Protein 5GWG (pdb70)

Organism: Rattus norvegicus (NCBI:txid10116)

Nearest PDB structures (foldseek):
  5gwg-assembly1_B  TM=7.464E-01  e=8.601E-04  Rattus norvegicus
  5gwg-assembly1_A  TM=7.824E-01  e=6.374E-03  Rattus norvegicus
  5gwg-assembly1_B  TM=6.654E-01  e=2.116E-03  Rattus norvegicus
  5gwg-assembly1_A  TM=7.368E-01  e=6.150E-03  Rattus norvegicus
  5gwg-assembly1_B  TM=7.671E-01  e=1.340E-03  Rattus norvegicus

Structure (mmCIF, N/CA/C/O backbone):
data_5GWG
#
_entry.id   5GWG
#
loop_
_atom_site.group_PDB
_atom_site.id
_atom_site.type_symbol
_atom_site.label_atom_id
_atom_site.label_alt_id
_atom_site.label_comp_id
_atom_site.label_asym_id
_atom_site.label_entity_id
_atom_site.label_seq_id
_atom_site.pdbx_PDB_ins_code
_atom_site.Cartn_x
_atom_site.Cartn_y
_atom_site.Cartn_z
_atom_site.occupancy
_atom_site.B_iso_or_equiv
_atom_site.auth_seq_id
_atom_site.auth_comp_id
_atom_site.auth_asym_id
_atom_site.auth_atom_id
_atom_site.pdbx_PDB_model_num
ATOM 1 N N . LEU A 1 1 ? -11.841 6.887 0.299 1.00 0.00 1 LEU A N 1
ATOM 2 C CA . LEU A 1 1 ? -11.726 6.713 1.743 1.00 0.00 1 LEU A CA 1
ATOM 3 C C . LEU A 1 1 ? -10.819 5.532 2.064 1.00 0.00 1 LEU A C 1
ATOM 4 O O . LEU A 1 1 ? -10.395 5.351 3.206 1.00 0.00 1 LEU A O 1
ATOM 20 N N . ARG A 1 2 ? -10.529 4.730 1.048 1.00 0.00 2 ARG A N 1
ATOM 21 C CA . ARG A 1 2 ? -9.674 3.564 1.224 1.00 0.00 2 ARG A CA 1
ATOM 22 C C . ARG A 1 2 ? -8.918 3.262 -0.063 1.00 0.00 2 ARG A C 1
ATOM 23 O O . ARG A 1 2 ? -9.323 3.693 -1.143 1.00 0.00 2 ARG A O 1
ATOM 44 N N . VAL A 1 3 ? -7.823 2.516 0.058 1.00 0.00 3 VAL A N 1
ATOM 45 C CA . VAL A 1 3 ? -7.024 2.160 -1.107 1.00 0.00 3 VAL A CA 1
ATOM 46 C C . VAL A 1 3 ? -6.787 0.648 -1.129 1.00 0.00 3 VAL A C 1
ATOM 47 O O . VAL A 1 3 ? -6.348 0.065 -0.139 1.00 0.00 3 VAL A O 1
ATOM 60 N N . ARG A 1 4 ? -7.073 0.024 -2.265 1.00 0.00 4 ARG A N 1
ATOM 61 C CA . ARG A 1 4 ? -6.875 -1.415 -2.415 1.00 0.00 4 ARG A CA 1
ATOM 62 C C . ARG A 1 4 ? -7.060 -1.821 -3.869 1.00 0.00 4 ARG A C 1
ATOM 63 O O . ARG A 1 4 ? -7.895 -1.256 -4.568 1.00 0.00 4 ARG A O 1
ATOM 84 N N . ARG A 1 5 ? -6.279 -2.802 -4.316 1.00 0.00 5 ARG A N 1
ATOM 85 C CA . ARG A 1 5 ? -6.364 -3.286 -5.699 1.00 0.00 5 ARG A CA 1
ATOM 86 C C . ARG A 1 5 ? -5.191 -4.221 -6.018 1.00 0.00 5 ARG A C 1
ATOM 87 O O . ARG A 1 5 ? -4.495 -4.685 -5.117 1.00 0.00 5 ARG A O 1
ATOM 108 N N . THR A 1 6 ? -4.983 -4.494 -7.307 1.00 0.00 6 THR A N 1
ATOM 109 C CA . THR A 1 6 ? -3.904 -5.369 -7.737 1.00 0.00 6 THR A CA 1
ATOM 110 C C . THR A 1 6 ? -3.282 -4.864 -9.034 1.00 0.00 6 THR A C 1
ATOM 111 O O . THR A 1 6 ? -3.519 -5.423 -10.105 1.00 0.00 6 THR A O 1
ATOM 122 N N . LEU A 1 7 ? -2.502 -3.797 -8.934 1.00 0.00 7 LEU A N 1
ATOM 123 C CA . LEU A 1 7 ? -1.865 -3.215 -10.116 1.00 0.00 7 LEU A CA 1
ATOM 124 C C . LEU A 1 7 ? -0.542 -2.529 -9.782 1.00 0.00 7 LEU A C 1
ATOM 125 O O . LEU A 1 7 ? 0.509 -3.172 -9.692 1.00 0.00 7 LEU A O 1
ATOM 141 N N . GLN A 1 8 ? -0.615 -1.220 -9.597 1.00 0.00 8 GLN A N 1
ATOM 142 C CA . GLN A 1 8 ? 0.542 -0.420 -9.273 1.00 0.00 8 GLN A CA 1
ATOM 143 C C . GLN A 1 8 ? 0.361 0.117 -7.884 1.00 0.00 8 GLN A C 1
ATOM 144 O O . GLN A 1 8 ? -0.640 0.756 -7.585 1.00 0.00 8 GLN A O 1
ATOM 158 N N . CYS A 1 9 ? 1.316 -0.183 -7.041 1.00 0.00 9 CYS A N 1
ATOM 159 C CA . CYS A 1 9 ? 1.264 0.222 -5.652 1.00 0.00 9 CYS A CA 1
ATOM 160 C C . CYS A 1 9 ? 2.392 1.177 -5.296 1.00 0.00 9 CYS A C 1
ATOM 161 O O . CYS A 1 9 ? 3.568 0.829 -5.357 1.00 0.00 9 CYS A O 1
ATOM 168 N N . SER A 1 10 ? 2.004 2.384 -4.909 1.00 0.00 10 SER A N 1
ATOM 169 C CA . SER A 1 10 ? 2.960 3.408 -4.523 1.00 0.00 10 SER A CA 1
ATOM 170 C C . SER A 1 10 ? 2.633 3.900 -3.119 1.00 0.00 10 SER A C 1
ATOM 171 O O . SER A 1 10 ? 1.461 3.959 -2.734 1.00 0.00 10 SER A O 1
ATOM 179 N N . CYS A 1 11 ? 3.663 4.237 -2.350 1.00 0.00 11 CYS A N 1
ATOM 180 C CA . CYS A 1 11 ? 3.449 4.705 -0.989 1.00 0.00 11 CYS A CA 1
ATOM 181 C C . CYS A 1 11 ? 4.205 6.008 -0.740 1.00 0.00 11 CYS A C 1
ATOM 182 O O . CYS A 1 11 ? 5.221 6.274 -1.383 1.00 0.00 11 CYS A O 1
ATOM 189 N N . ARG A 1 12 ? 3.704 6.823 0.190 1.00 0.00 12 ARG A N 1
ATOM 190 C CA . ARG A 1 12 ? 4.360 8.098 0.495 1.00 0.00 12 ARG A CA 1
ATOM 191 C C . ARG A 1 12 ? 4.383 8.366 1.988 1.00 0.00 12 ARG A C 1
ATOM 192 O O . ARG A 1 12 ? 3.416 8.099 2.680 1.00 0.00 12 ARG A O 1
ATOM 213 N N . ARG A 1 13 ? 5.491 8.927 2.463 1.00 0.00 13 ARG A N 1
ATOM 214 C CA . ARG A 1 13 ? 5.632 9.244 3.884 1.00 0.00 13 ARG A CA 1
ATOM 215 C C . ARG A 1 13 ? 4.482 10.090 4.372 1.00 0.00 13 ARG A C 1
ATOM 216 O O . ARG A 1 13 ? 4.016 10.997 3.685 1.00 0.00 13 ARG A O 1
ATOM 237 N N . VAL A 1 14 ? 4.048 9.762 5.570 1.00 0.00 14 VAL A N 1
ATOM 238 C CA . VAL A 1 14 ? 2.931 10.449 6.217 1.00 0.00 14 VAL A CA 1
ATOM 239 C C . VAL A 1 14 ? 2.645 9.847 7.602 1.00 0.00 14 VAL A C 1
ATOM 240 O O . VAL A 1 14 ? 1.627 9.187 7.791 1.00 0.00 14 VAL A O 1
ATOM 253 N N . CYS A 1 15 ? 3.552 10.057 8.548 1.00 0.00 15 CYS A N 1
ATOM 254 C CA . CYS A 1 15 ? 3.399 9.507 9.910 1.00 0.00 15 CYS A CA 1
ATOM 255 C C . CYS A 1 15 ? 3.496 7.999 9.890 1.00 0.00 15 CYS A C 1
ATOM 256 O O . CYS A 1 15 ? 3.596 7.370 10.935 1.00 0.00 15 CYS A O 1
ATOM 263 N N . ARG A 1 16 ? 3.457 7.424 8.697 1.00 0.00 16 ARG A N 1
ATOM 264 C CA . ARG A 1 16 ? 3.524 5.969 8.553 1.00 0.00 16 ARG A CA 1
ATOM 265 C C . ARG A 1 16 ? 3.336 5.551 7.108 1.00 0.00 16 ARG A C 1
ATOM 266 O O . ARG A 1 16 ? 2.782 4.492 6.806 1.00 0.00 16 ARG A O 1
ATOM 287 N N . ASN A 1 17 ? 3.781 6.378 6.221 1.00 0.00 17 ASN A N 1
ATOM 288 C CA . ASN A 1 17 ? 3.619 6.082 4.824 1.00 0.00 17 ASN A CA 1
ATOM 289 C C . ASN A 1 17 ? 2.139 6.074 4.453 1.00 0.00 17 ASN A C 1
ATOM 290 O O . ASN A 1 17 ? 1.276 5.819 5.290 1.00 0.00 17 ASN A O 1
ATOM 301 N N . THR A 1 18 ? 1.870 6.349 3.193 1.00 0.00 18 THR A N 1
ATOM 302 C CA . THR A 1 18 ? 0.505 6.375 2.673 1.00 0.00 18 THR A CA 1
ATOM 303 C C . THR A 1 18 ? 0.364 5.264 1.676 1.00 0.00 18 THR A C 1
ATOM 304 O O . THR A 1 18 ? 1.367 4.810 1.133 1.00 0.00 18 THR A O 1
ATOM 315 N N . CYS A 1 19 ? -0.873 4.831 1.453 1.00 0.00 19 CYS A N 1
ATOM 316 C CA . CYS A 1 19 ? -1.139 3.732 0.541 1.00 0.00 19 CYS A CA 1
ATOM 317 C C . CYS A 1 19 ? -1.956 4.188 -0.655 1.00 0.00 19 CYS A C 1
ATOM 318 O O . CYS A 1 19 ? -3.108 4.598 -0.515 1.00 0.00 19 CYS A O 1
ATOM 325 N N . SER A 1 20 ? -1.350 4.099 -1.834 1.00 0.00 20 SER A N 1
ATOM 326 C CA . SER A 1 20 ? -2.029 4.487 -3.057 1.00 0.00 20 SER A CA 1
ATOM 327 C C . SER A 1 20 ? -1.840 3.415 -4.131 1.00 0.00 20 SER A C 1
ATOM 328 O O . SER A 1 20 ? -0.712 3.134 -4.536 1.00 0.00 20 SER A O 1
ATOM 336 N N . CYS A 1 21 ? -2.946 2.842 -4.610 1.00 0.00 21 CYS A N 1
ATOM 337 C CA . CYS A 1 21 ? -2.874 1.830 -5.663 1.00 0.00 21 CYS A CA 1
ATOM 338 C C . CYS A 1 21 ? -3.622 2.361 -6.879 1.00 0.00 21 CYS A C 1
ATOM 339 O O . CYS A 1 21 ? -4.812 2.660 -6.793 1.00 0.00 21 CYS A O 1
ATOM 346 N N . ILE A 1 22 ? -2.916 2.501 -8.001 1.00 0.00 22 ILE A N 1
ATOM 347 C CA . ILE A 1 22 ? -3.536 3.042 -9.215 1.00 0.00 22 ILE A CA 1
ATOM 348 C C . ILE A 1 22 ? -2.758 2.634 -10.461 1.00 0.00 22 ILE A C 1
ATOM 349 O O . ILE A 1 22 ? -1.566 2.351 -10.396 1.00 0.00 22 ILE A O 1
ATOM 365 N N . ARG A 1 23 ? -3.440 2.609 -11.593 1.00 0.00 23 ARG A N 1
ATOM 366 C CA . ARG A 1 23 ? -2.797 2.242 -12.848 1.00 0.00 23 ARG A CA 1
ATOM 367 C C . ARG A 1 23 ? -1.785 3.296 -13.270 1.00 0.00 23 ARG A C 1
ATOM 368 O O . ARG A 1 23 ? -0.726 2.982 -13.813 1.00 0.00 23 ARG A O 1
ATOM 389 N N . LEU A 1 24 ? -2.134 4.545 -13.019 1.00 0.00 24 LEU A N 1
ATOM 390 C CA . LEU A 1 24 ? -1.269 5.670 -13.377 1.00 0.00 24 LEU A CA 1
ATOM 391 C C . LEU A 1 24 ? -0.718 6.355 -12.129 1.00 0.00 24 LEU A C 1
ATOM 392 O O . LEU A 1 24 ? -1.443 6.580 -11.161 1.00 0.00 24 LEU A O 1
ATOM 408 N N . SER A 1 25 ? 0.571 6.689 -12.163 1.00 0.00 25 SER A N 1
ATOM 409 C CA . SER A 1 25 ? 1.214 7.346 -11.029 1.00 0.00 25 SER A CA 1
ATOM 410 C C . SER A 1 25 ? 0.746 8.794 -10.899 1.00 0.00 25 SER A C 1
ATOM 411 O O . SER A 1 25 ? 1.542 9.692 -10.625 1.00 0.00 25 SER A O 1
ATOM 419 N N . ARG A 1 26 ? -0.551 9.009 -11.090 1.00 0.00 26 ARG A N 1
ATOM 420 C CA . ARG A 1 26 ? -1.120 10.348 -10.983 1.00 0.00 26 ARG A CA 1
ATOM 421 C C . ARG A 1 26 ? -1.250 10.757 -9.519 1.00 0.00 26 ARG A C 1
ATOM 422 O O . ARG A 1 26 ? -1.198 9.912 -8.624 1.00 0.00 26 ARG A O 1
ATOM 443 N N . SER A 1 27 ? -1.418 12.054 -9.277 1.00 0.00 27 SER A N 1
ATOM 444 C CA . SER A 1 27 ? -1.552 12.550 -7.912 1.00 0.00 27 SER A CA 1
ATOM 445 C C . SER A 1 27 ? -2.878 12.098 -7.307 1.00 0.00 27 SER A C 1
ATOM 446 O O . SER A 1 27 ? -3.920 12.712 -7.540 1.00 0.00 27 SER A O 1
ATOM 454 N N . THR A 1 28 ? -2.831 11.022 -6.528 1.00 0.00 28 THR A N 1
ATOM 455 C CA . THR A 1 28 ? -4.033 10.496 -5.891 1.00 0.00 28 THR A CA 1
ATOM 456 C C . THR A 1 28 ? -4.593 11.500 -4.886 1.00 0.00 28 THR A C 1
ATOM 457 O O . THR A 1 28 ? -5.801 11.735 -4.837 1.00 0.00 28 THR A O 1
ATOM 468 N N . TYR A 1 29 ? -3.707 12.089 -4.088 1.00 0.00 29 TYR A N 1
ATOM 469 C CA . TYR A 1 29 ? -4.122 13.068 -3.088 1.00 0.00 29 TYR A CA 1
ATOM 470 C C . TYR A 1 29 ? -3.023 14.099 -2.859 1.00 0.00 29 TYR A C 1
ATOM 471 O O . TYR A 1 29 ? -1.856 13.855 -3.165 1.00 0.00 29 TYR A O 1
ATOM 489 N N . ALA A 1 30 ? -3.407 15.249 -2.317 1.00 0.00 30 ALA A N 1
ATOM 490 C CA . ALA A 1 30 ? -2.447 16.316 -2.046 1.00 0.00 30 ALA A CA 1
ATOM 491 C C . ALA A 1 30 ? -2.115 16.387 -0.558 1.00 0.00 30 ALA A C 1
ATOM 492 O O . ALA A 1 30 ? -1.096 16.956 -0.167 1.00 0.00 30 ALA A O 1
ATOM 499 N N . SER A 1 31 ? -2.983 15.810 0.267 1.00 0.00 31 SER A N 1
ATOM 500 C CA . SER A 1 31 ? -2.772 15.819 1.711 1.00 0.00 31 SER A CA 1
ATOM 501 C C . SER A 1 31 ? -1.919 14.630 2.140 1.00 0.00 31 SER A C 1
ATOM 502 O O . SER A 1 31 ? -1.510 14.533 3.297 1.00 0.00 31 SER A O 1
ATOM 510 N N . LEU B 1 1 ? 7.245 -9.973 -1.162 1.00 0.00 41 LEU B N 1
ATOM 511 C CA . LEU B 1 1 ? 8.050 -9.604 -0.002 1.00 0.00 41 LEU B CA 1
ATOM 512 C C . LEU B 1 1 ? 7.991 -8.097 0.230 1.00 0.00 41 LEU B C 1
ATOM 513 O O . LEU B 1 1 ? 8.172 -7.312 -0.699 1.00 0.00 41 LEU B O 1
ATOM 529 N N . ARG B 1 2 ? 7.741 -7.701 1.474 1.00 0.00 42 ARG B N 1
ATOM 530 C CA . ARG B 1 2 ? 7.666 -6.283 1.816 1.00 0.00 42 ARG B CA 1
ATOM 531 C C . ARG B 1 2 ? 6.698 -5.555 0.888 1.00 0.00 42 ARG B C 1
ATOM 532 O O . ARG B 1 2 ? 5.902 -6.183 0.190 1.00 0.00 42 ARG B O 1
ATOM 553 N N . VAL B 1 3 ? 6.783 -4.227 0.879 1.00 0.00 43 VAL B N 1
ATOM 554 C CA . VAL B 1 3 ? 5.922 -3.422 0.026 1.00 0.00 43 VAL B CA 1
ATOM 555 C C . VAL B 1 3 ? 6.487 -3.353 -1.391 1.00 0.00 43 VAL B C 1
ATOM 556 O O . VAL B 1 3 ? 7.534 -2.752 -1.630 1.00 0.00 43 VAL B O 1
ATOM 569 N N . ARG B 1 4 ? 5.775 -3.980 -2.322 1.00 0.00 44 ARG B N 1
ATOM 570 C CA . ARG B 1 4 ? 6.190 -4.003 -3.724 1.00 0.00 44 ARG B CA 1
ATOM 571 C C . ARG B 1 4 ? 5.013 -3.700 -4.640 1.00 0.00 44 ARG B C 1
ATOM 572 O O . ARG B 1 4 ? 3.874 -3.597 -4.192 1.00 0.00 44 ARG B O 1
ATOM 593 N N . ARG B 1 5 ? 5.299 -3.562 -5.927 1.00 0.00 45 ARG B N 1
ATOM 594 C CA . ARG B 1 5 ? 4.259 -3.272 -6.905 1.00 0.00 45 ARG B CA 1
ATOM 595 C C . ARG B 1 5 ? 4.198 -4.341 -7.968 1.00 0.00 45 ARG B C 1
ATOM 596 O O . ARG B 1 5 ? 5.166 -5.064 -8.158 1.00 0.00 45 ARG B O 1
ATOM 617 N N . THR B 1 6 ? 3.052 -4.398 -8.656 1.00 0.00 46 THR B N 1
ATOM 618 C CA . THR B 1 6 ? 2.809 -5.350 -9.730 1.00 0.00 46 THR B CA 1
ATOM 619 C C . THR B 1 6 ? 2.293 -6.653 -9.170 1.00 0.00 46 THR B C 1
ATOM 620 O O . THR B 1 6 ? 2.400 -7.711 -9.791 1.00 0.00 46 THR B O 1
ATOM 631 N N . LEU B 1 7 ? 1.758 -6.557 -7.976 1.00 0.00 47 LEU B N 1
ATOM 632 C CA . LEU B 1 7 ? 1.233 -7.730 -7.286 1.00 0.00 47 LEU B CA 1
ATOM 633 C C . LEU B 1 7 ? -0.108 -7.447 -6.596 1.00 0.00 47 LEU B C 1
ATOM 634 O O . LEU B 1 7 ? -1.129 -7.278 -7.265 1.00 0.00 47 LEU B O 1
ATOM 650 N N . GLN B 1 8 ? -0.103 -7.401 -5.262 1.00 0.00 48 GLN B N 1
ATOM 651 C CA . GLN B 1 8 ? -1.315 -7.142 -4.501 1.00 0.00 48 GLN B CA 1
ATOM 652 C C . GLN B 1 8 ? -1.101 -5.901 -3.665 1.00 0.00 48 GLN B C 1
ATOM 653 O O . GLN B 1 8 ? -0.030 -5.709 -3.083 1.00 0.00 48 GLN B O 1
ATOM 667 N N . CYS B 1 9 ? -2.106 -5.049 -3.642 1.00 0.00 49 CYS B N 1
ATOM 668 C CA . CYS B 1 9 ? -2.014 -3.794 -2.919 1.00 0.00 49 CYS B CA 1
ATOM 669 C C . CYS B 1 9 ? -3.043 -3.723 -1.802 1.00 0.00 49 CYS B C 1
ATOM 670 O O . CYS B 1 9 ? -4.249 -3.750 -2.046 1.00 0.00 49 CYS B O 1
ATOM 677 N N . SER B 1 10 ? -2.545 -3.633 -0.575 1.00 0.00 50 SER B N 1
ATOM 678 C CA . SER B 1 10 ? -3.410 -3.558 0.589 1.00 0.00 50 SER B CA 1
ATOM 679 C C . SER B 1 10 ? -2.963 -2.426 1.515 1.00 0.00 50 SER B C 1
ATOM 680 O O . SER B 1 10 ? -1.801 -2.020 1.497 1.00 0.00 50 SER B O 1
ATOM 688 N N . CYS B 1 11 ? -3.892 -1.904 2.308 1.00 0.00 51 CYS B N 1
ATOM 689 C CA . CYS B 1 11 ? -3.572 -0.813 3.217 1.00 0.00 51 CYS B CA 1
ATOM 690 C C . CYS B 1 11 ? -4.271 -1.017 4.564 1.00 0.00 51 CYS B C 1
ATOM 691 O O . CYS B 1 11 ? -5.250 -1.760 4.653 1.00 0.00 51 CYS B O 1
ATOM 698 N N . ARG B 1 12 ? -3.776 -0.351 5.610 1.00 0.00 52 ARG B N 1
ATOM 699 C CA . ARG B 1 12 ? -4.403 -0.488 6.943 1.00 0.00 52 ARG B CA 1
ATOM 700 C C . ARG B 1 12 ? -4.197 0.769 7.786 1.00 0.00 52 ARG B C 1
ATOM 701 O O . ARG B 1 12 ? -3.193 1.455 7.640 1.00 0.00 52 ARG B O 1
ATOM 722 N N . ARG B 1 13 ? -5.151 1.049 8.682 1.00 0.00 53 ARG B N 1
ATOM 723 C CA . ARG B 1 13 ? -5.066 2.218 9.550 1.00 0.00 53 ARG B CA 1
ATOM 724 C C . ARG B 1 13 ? -3.870 2.129 10.473 1.00 0.00 53 ARG B C 1
ATOM 725 O O . ARG B 1 13 ? -3.502 1.050 10.936 1.00 0.00 53 ARG B O 1
ATOM 746 N N . VAL B 1 14 ? -3.289 3.288 10.732 1.00 0.00 54 VAL B N 1
ATOM 747 C CA . VAL B 1 14 ? -2.119 3.400 11.603 1.00 0.00 54 VAL B CA 1
ATOM 748 C C . VAL B 1 14 ? -1.709 4.869 11.800 1.00 0.00 54 VAL B C 1
ATOM 749 O O . VAL B 1 14 ? -0.550 5.214 11.656 1.00 0.00 54 VAL B O 1
ATOM 762 N N . CYS B 1 15 ? -2.673 5.722 12.125 1.00 0.00 55 CYS B N 1
ATOM 763 C CA . CYS B 1 15 ? -2.415 7.160 12.325 1.00 0.00 55 CYS B CA 1
ATOM 764 C C . CYS B 1 15 ? -2.601 7.894 11.019 1.00 0.00 55 CYS B C 1
ATOM 765 O O . CYS B 1 15 ? -2.698 9.121 10.986 1.00 0.00 55 CYS B O 1
ATOM 772 N N . ARG B 1 16 ? -2.615 7.129 9.941 1.00 0.00 56 ARG B N 1
ATOM 773 C CA . ARG B 1 16 ? -2.757 7.703 8.605 1.00 0.00 56 ARG B CA 1
ATOM 774 C C . ARG B 1 16 ? -2.639 6.639 7.523 1.00 0.00 56 ARG B C 1
ATOM 775 O O . ARG B 1 16 ? -2.041 6.849 6.465 1.00 0.00 56 ARG B O 1
ATOM 796 N N . ASN B 1 17 ? -3.226 5.509 7.772 1.00 0.00 57 ASN B N 1
ATOM 797 C CA . ASN B 1 17 ? -3.175 4.443 6.805 1.00 0.00 57 ASN B CA 1
ATOM 798 C C . ASN B 1 17 ? -1.733 4.032 6.528 1.00 0.00 57 ASN B C 1
ATOM 799 O O . ASN B 1 17 ? -0.825 4.856 6.463 1.00 0.00 57 ASN B O 1
ATOM 810 N N . THR B 1 18 ? -1.560 2.746 6.335 1.00 0.00 58 THR B N 1
ATOM 811 C CA . THR B 1 18 ? -0.255 2.170 6.021 1.00 0.00 58 THR B CA 1
ATOM 812 C C . THR B 1 18 ? -0.315 1.563 4.651 1.00 0.00 58 THR B C 1
ATOM 813 O O . THR B 1 18 ? -1.406 1.261 4.146 1.00 0.00 58 THR B O 1
ATOM 824 N N . CYS B 1 19 ? 0.866 1.378 4.076 1.00 0.00 59 CYS B N 1
ATOM 825 C CA . CYS B 1 19 ? 0.989 0.830 2.745 1.00 0.00 59 CYS B CA 1
ATOM 826 C C . CYS B 1 19 ? 1.621 -0.545 2.801 1.00 0.00 59 CYS B C 1
ATOM 827 O O . CYS B 1 19 ? 2.796 -0.695 3.131 1.00 0.00 59 CYS B O 1
ATOM 834 N N . SER B 1 20 ? 0.815 -1.547 2.470 1.00 0.00 60 SER B N 1
ATOM 835 C CA . SER B 1 20 ? 1.277 -2.919 2.462 1.00 0.00 60 SER B CA 1
ATOM 836 C C . SER B 1 20 ? 0.887 -3.585 1.152 1.00 0.00 60 SER B C 1
ATOM 837 O O . SER B 1 20 ? -0.285 -3.886 0.930 1.00 0.00 60 SER B O 1
ATOM 845 N N . CYS B 1 21 ? 1.873 -3.832 0.302 1.00 0.00 61 CYS B N 1
ATOM 846 C CA . CYS B 1 21 ? 1.626 -4.492 -0.971 1.00 0.00 61 CYS B CA 1
ATOM 847 C C . CYS B 1 21 ? 2.481 -5.748 -1.018 1.00 0.00 61 CYS B C 1
ATOM 848 O O . CYS B 1 21 ? 3.680 -5.701 -0.746 1.00 0.00 61 CYS B O 1
ATOM 855 N N . ILE B 1 22 ? 1.845 -6.871 -1.312 1.00 0.00 62 ILE B N 1
ATOM 856 C CA . ILE B 1 22 ? 2.558 -8.153 -1.322 1.00 0.00 62 ILE B CA 1
ATOM 857 C C . ILE B 1 22 ? 1.875 -9.170 -2.246 1.00 0.00 62 ILE B C 1
ATOM 858 O O . ILE B 1 22 ? 0.817 -8.900 -2.804 1.00 0.00 62 ILE B O 1
ATOM 874 N N . ARG B 1 23 ? 2.507 -10.325 -2.426 1.00 0.00 63 ARG B N 1
ATOM 875 C CA . ARG B 1 23 ? 1.964 -11.363 -3.291 1.00 0.00 63 ARG B CA 1
ATOM 876 C C . ARG B 1 23 ? 1.180 -12.350 -2.455 1.00 0.00 63 ARG B C 1
ATOM 877 O O . ARG B 1 23 ? 0.952 -13.488 -2.865 1.00 0.00 63 ARG B O 1
ATOM 898 N N . LEU B 1 24 ? 0.787 -11.894 -1.272 1.00 0.00 64 LEU B N 1
ATOM 899 C CA . LEU B 1 24 ? 0.024 -12.727 -0.345 1.00 0.00 64 LEU B CA 1
ATOM 900 C C . LEU B 1 24 ? 0.804 -13.987 0.023 1.00 0.00 64 LEU B C 1
ATOM 901 O O . LEU B 1 24 ? 2.022 -14.051 -0.143 1.00 0.00 64 LEU B O 1
ATOM 917 N N . SER B 1 25 ? 0.087 -14.981 0.534 1.00 0.00 65 SER B N 1
ATOM 918 C CA . SER B 1 25 ? 0.703 -16.235 0.940 1.00 0.00 65 SER B CA 1
ATOM 919 C C . SER B 1 25 ? 1.464 -16.032 2.241 1.00 0.00 65 SER B C 1
ATOM 920 O O . SER B 1 25 ? 2.077 -16.959 2.771 1.00 0.00 65 SER B O 1
ATOM 928 N N . ARG B 1 26 ? 1.416 -14.804 2.747 1.00 0.00 66 ARG B N 1
ATOM 929 C CA . ARG B 1 26 ? 2.104 -14.471 3.990 1.00 0.00 66 ARG B CA 1
ATOM 930 C C . ARG B 1 26 ? 1.218 -13.643 4.906 1.00 0.00 66 ARG B C 1
ATOM 931 O O . ARG B 1 26 ? 0.284 -12.979 4.456 1.00 0.00 66 ARG B O 1
ATOM 952 N N . SER B 1 27 ? 1.523 -13.686 6.197 1.00 0.00 67 SER B N 1
ATOM 953 C CA . SER B 1 27 ? 0.754 -12.933 7.175 1.00 0.00 67 SER B CA 1
ATOM 954 C C . SER B 1 27 ? 1.295 -11.515 7.293 1.00 0.00 67 SER B C 1
ATOM 955 O O . SER B 1 27 ? 2.388 -11.296 7.818 1.00 0.00 67 SER B O 1
ATOM 963 N N . THR B 1 28 ? 0.517 -10.559 6.802 1.00 0.00 68 THR B N 1
ATOM 964 C CA . THR B 1 28 ? 0.909 -9.155 6.848 1.00 0.00 68 THR B CA 1
ATOM 965 C C . THR B 1 28 ? -0.170 -8.327 7.540 1.00 0.00 68 THR B C 1
ATOM 966 O O . THR B 1 28 ? -1.180 -7.977 6.933 1.00 0.00 68 THR B O 1
ATOM 977 N N . TYR B 1 29 ? 0.057 -8.023 8.814 1.00 0.00 69 TYR B N 1
ATOM 978 C CA . TYR B 1 29 ? -0.895 -7.236 9.599 1.00 0.00 69 TYR B CA 1
ATOM 979 C C . TYR B 1 29 ? -2.229 -7.965 9.703 1.00 0.00 69 TYR B C 1
ATOM 980 O O . TYR B 1 29 ? -2.600 -8.455 10.769 1.00 0.00 69 TYR B O 1
ATOM 998 N N . ALA B 1 30 ? -2.939 -8.039 8.584 1.00 0.00 70 ALA B N 1
ATOM 999 C CA . ALA B 1 30 ? -4.228 -8.718 8.547 1.00 0.00 70 ALA B CA 1
ATOM 1000 C C . ALA B 1 30 ? -5.224 -8.059 9.498 1.00 0.00 70 ALA B C 1
ATOM 1001 O O . ALA B 1 30 ? -5.490 -8.571 10.586 1.00 0.00 70 ALA B O 1
ATOM 1008 N N . SER B 1 31 ? -5.773 -6.923 9.081 1.00 0.00 71 SER B N 1
ATOM 1009 C CA . SER B 1 31 ? -6.741 -6.206 9.904 1.00 0.00 71 SER B CA 1
ATOM 1010 C C . SER B 1 31 ? -8.164 -6.513 9.447 1.00 0.00 71 SER B C 1
ATOM 1011 O O . SER B 1 31 ? -8.643 -7.638 9.589 1.00 0.00 71 SER B O 1
ATOM 1019 N N . LEU A 1 1 ? -13.307 0.541 0.508 1.00 0.00 1 LEU A N 2
ATOM 1020 C CA . LEU A 1 1 ? -12.480 -0.509 1.087 1.00 0.00 1 LEU A CA 2
ATOM 1021 C C . LEU A 1 1 ? -10.999 -0.174 0.926 1.00 0.00 1 LEU A C 2
ATOM 1022 O O . LEU A 1 1 ? -10.511 0.807 1.486 1.00 0.00 1 LEU A O 2
ATOM 1038 N N . ARG A 1 2 ? -10.293 -0.997 0.160 1.00 0.00 2 ARG A N 2
ATOM 1039 C CA . ARG A 1 2 ? -8.866 -0.784 -0.066 1.00 0.00 2 ARG A CA 2
ATOM 1040 C C . ARG A 1 2 ? -8.639 0.470 -0.908 1.00 0.00 2 ARG A C 2
ATOM 1041 O O . ARG A 1 2 ? -9.536 0.920 -1.620 1.00 0.00 2 ARG A O 2
ATOM 1062 N N . VAL A 1 3 ? -7.438 1.033 -0.813 1.00 0.00 3 VAL A N 2
ATOM 1063 C CA . VAL A 1 3 ? -7.113 2.241 -1.563 1.00 0.00 3 VAL A CA 2
ATOM 1064 C C . VAL A 1 3 ? -7.308 1.998 -3.059 1.00 0.00 3 VAL A C 2
ATOM 1065 O O . VAL A 1 3 ? -7.523 2.935 -3.827 1.00 0.00 3 VAL A O 2
ATOM 1078 N N . ARG A 1 4 ? -7.242 0.728 -3.458 1.00 0.00 4 ARG A N 2
ATOM 1079 C CA . ARG A 1 4 ? -7.424 0.347 -4.867 1.00 0.00 4 ARG A CA 2
ATOM 1080 C C . ARG A 1 4 ? -7.180 -1.156 -5.066 1.00 0.00 4 ARG A C 2
ATOM 1081 O O . ARG A 1 4 ? -7.172 -1.925 -4.105 1.00 0.00 4 ARG A O 2
ATOM 1102 N N . ARG A 1 5 ? -6.996 -1.568 -6.324 1.00 0.00 5 ARG A N 2
ATOM 1103 C CA . ARG A 1 5 ? -6.770 -2.980 -6.643 1.00 0.00 5 ARG A CA 2
ATOM 1104 C C . ARG A 1 5 ? -5.289 -3.293 -6.866 1.00 0.00 5 ARG A C 2
ATOM 1105 O O . ARG A 1 5 ? -4.486 -3.217 -5.948 1.00 0.00 5 ARG A O 2
ATOM 1126 N N . THR A 1 6 ? -4.944 -3.679 -8.083 1.00 0.00 6 THR A N 2
ATOM 1127 C CA . THR A 1 6 ? -3.559 -4.042 -8.411 1.00 0.00 6 THR A CA 2
ATOM 1128 C C . THR A 1 6 ? -2.850 -2.918 -9.143 1.00 0.00 6 THR A C 2
ATOM 1129 O O . THR A 1 6 ? -1.900 -2.327 -8.629 1.00 0.00 6 THR A O 2
ATOM 1140 N N . LEU A 1 7 ? -3.353 -2.619 -10.337 1.00 0.00 7 LEU A N 2
ATOM 1141 C CA . LEU A 1 7 ? -2.828 -1.549 -11.188 1.00 0.00 7 LEU A CA 2
ATOM 1142 C C . LEU A 1 7 ? -1.409 -1.116 -10.822 1.00 0.00 7 LEU A C 2
ATOM 1143 O O . LEU A 1 7 ? -0.439 -1.725 -11.266 1.00 0.00 7 LEU A O 2
ATOM 1159 N N . GLN A 1 8 ? -1.295 -0.060 -10.015 1.00 0.00 8 GLN A N 2
ATOM 1160 C CA . GLN A 1 8 ? 0.011 0.435 -9.611 1.00 0.00 8 GLN A CA 2
ATOM 1161 C C . GLN A 1 8 ? -0.017 0.740 -8.138 1.00 0.00 8 GLN A C 2
ATOM 1162 O O . GLN A 1 8 ? -0.988 1.300 -7.632 1.00 0.00 8 GLN A O 2
ATOM 1176 N N . CYS A 1 9 ? 1.036 0.334 -7.459 1.00 0.00 9 CYS A N 2
ATOM 1177 C CA . CYS A 1 9 ? 1.131 0.520 -6.025 1.00 0.00 9 CYS A CA 2
ATOM 1178 C C . CYS A 1 9 ? 2.337 1.344 -5.616 1.00 0.00 9 CYS A C 2
ATOM 1179 O O . CYS A 1 9 ? 3.484 0.990 -5.885 1.00 0.00 9 CYS A O 2
ATOM 1186 N N . SER A 1 10 ? 2.050 2.451 -4.945 1.00 0.00 10 SER A N 2
ATOM 1187 C CA . SER A 1 10 ? 3.086 3.344 -4.468 1.00 0.00 10 SER A CA 2
ATOM 1188 C C . SER A 1 10 ? 2.781 3.784 -3.037 1.00 0.00 10 SER A C 2
ATOM 1189 O O . SER A 1 10 ? 1.616 3.938 -2.661 1.00 0.00 10 SER A O 2
ATOM 1197 N N . CYS A 1 11 ? 3.825 3.979 -2.240 1.00 0.00 11 CYS A N 2
ATOM 1198 C CA . CYS A 1 11 ? 3.652 4.396 -0.855 1.00 0.00 11 CYS A CA 2
ATOM 1199 C C . CYS A 1 11 ? 4.602 5.555 -0.542 1.00 0.00 11 CYS A C 2
ATOM 1200 O O . CYS A 1 11 ? 5.596 5.750 -1.242 1.00 0.00 11 CYS A O 2
ATOM 1207 N N . ARG A 1 12 ? 4.307 6.316 0.511 1.00 0.00 12 ARG A N 2
ATOM 1208 C CA . ARG A 1 12 ? 5.188 7.446 0.880 1.00 0.00 12 ARG A CA 2
ATOM 1209 C C . ARG A 1 12 ? 5.174 7.663 2.384 1.00 0.00 12 ARG A C 2
ATOM 1210 O O . ARG A 1 12 ? 4.141 7.478 2.999 1.00 0.00 12 ARG A O 2
ATOM 1231 N N . ARG A 1 13 ? 6.313 8.085 2.959 1.00 0.00 13 ARG A N 2
ATOM 1232 C CA . ARG A 1 13 ? 6.400 8.332 4.397 1.00 0.00 13 ARG A CA 2
ATOM 1233 C C . ARG A 1 13 ? 5.325 9.302 4.844 1.00 0.00 13 ARG A C 2
ATOM 1234 O O . ARG A 1 13 ? 4.938 10.201 4.099 1.00 0.00 13 ARG A O 2
ATOM 1255 N N . VAL A 1 14 ? 4.873 9.106 6.075 1.00 0.00 14 VAL A N 2
ATOM 1256 C CA . VAL A 1 14 ? 3.838 9.945 6.681 1.00 0.00 14 VAL A CA 2
ATOM 1257 C C . VAL A 1 14 ? 3.458 9.422 8.075 1.00 0.00 14 VAL A C 2
ATOM 1258 O O . VAL A 1 14 ? 2.306 9.081 8.329 1.00 0.00 14 VAL A O 2
ATOM 1271 N N . CYS A 1 15 ? 4.436 9.354 8.966 1.00 0.00 15 CYS A N 2
ATOM 1272 C CA . CYS A 1 15 ? 4.208 8.855 10.326 1.00 0.00 15 CYS A CA 2
ATOM 1273 C C . CYS A 1 15 ? 4.105 7.346 10.321 1.00 0.00 15 CYS A C 2
ATOM 1274 O O . CYS A 1 15 ? 4.192 6.703 11.365 1.00 0.00 15 CYS A O 2
ATOM 1281 N N . ARG A 1 16 ? 3.909 6.795 9.139 1.00 0.00 16 ARG A N 2
ATOM 1282 C CA . ARG A 1 16 ? 3.784 5.347 8.987 1.00 0.00 16 ARG A CA 2
ATOM 1283 C C . ARG A 1 16 ? 3.534 4.975 7.547 1.00 0.00 16 ARG A C 2
ATOM 1284 O O . ARG A 1 16 ? 2.838 4.009 7.246 1.00 0.00 16 ARG A O 2
ATOM 1305 N N . ASN A 1 17 ? 4.097 5.738 6.665 1.00 0.00 17 ASN A N 2
ATOM 1306 C CA . ASN A 1 17 ? 3.913 5.492 5.272 1.00 0.00 17 ASN A CA 2
ATOM 1307 C C . ASN A 1 17 ? 2.427 5.541 4.911 1.00 0.00 17 ASN A C 2
ATOM 1308 O O . ASN A 1 17 ? 1.566 5.164 5.699 1.00 0.00 17 ASN A O 2
ATOM 1319 N N . THR A 1 18 ? 2.147 5.997 3.706 1.00 0.00 18 THR A N 2
ATOM 1320 C CA . THR A 1 18 ? 0.774 6.090 3.204 1.00 0.00 18 THR A CA 2
ATOM 1321 C C . THR A 1 18 ? 0.636 5.128 2.064 1.00 0.00 18 THR A C 2
ATOM 1322 O O . THR A 1 18 ? 1.639 4.761 1.434 1.00 0.00 18 THR A O 2
ATOM 1333 N N . CYS A 1 19 ? -0.604 4.731 1.820 1.00 0.00 19 CYS A N 2
ATOM 1334 C CA . CYS A 1 19 ? -0.904 3.764 0.792 1.00 0.00 19 CYS A CA 2
ATOM 1335 C C . CYS A 1 19 ? -1.644 4.412 -0.355 1.00 0.00 19 CYS A C 2
ATOM 1336 O O . CYS A 1 19 ? -2.792 4.829 -0.216 1.00 0.00 19 CYS A O 2
ATOM 1343 N N . SER A 1 20 ? -0.967 4.484 -1.491 1.00 0.00 20 SER A N 2
ATOM 1344 C CA . SER A 1 20 ? -1.552 5.064 -2.678 1.00 0.00 20 SER A CA 2
ATOM 1345 C C . SER A 1 20 ? -1.337 4.142 -3.867 1.00 0.00 20 SER A C 2
ATOM 1346 O O . SER A 1 20 ? -0.229 4.050 -4.393 1.00 0.00 20 SER A O 2
ATOM 1354 N N . CYS A 1 21 ? -2.412 3.497 -4.310 1.00 0.00 21 CYS A N 2
ATOM 1355 C CA . CYS A 1 21 ? -2.339 2.625 -5.471 1.00 0.00 21 CYS A CA 2
ATOM 1356 C C . CYS A 1 21 ? -3.286 3.181 -6.526 1.00 0.00 21 CYS A C 2
ATOM 1357 O O . CYS A 1 21 ? -4.477 3.367 -6.272 1.00 0.00 21 CYS A O 2
ATOM 1364 N N . ILE A 1 22 ? -2.731 3.491 -7.689 1.00 0.00 22 ILE A N 2
ATOM 1365 C CA . ILE A 1 22 ? -3.517 4.094 -8.772 1.00 0.00 22 ILE A CA 2
ATOM 1366 C C . ILE A 1 22 ? -2.932 3.746 -10.141 1.00 0.00 22 ILE A C 2
ATOM 1367 O O . ILE A 1 22 ? -1.786 3.332 -10.245 1.00 0.00 22 ILE A O 2
ATOM 1383 N N . ARG A 1 23 ? -3.731 3.907 -11.191 1.00 0.00 23 ARG A N 2
ATOM 1384 C CA . ARG A 1 23 ? -3.266 3.589 -12.537 1.00 0.00 23 ARG A CA 2
ATOM 1385 C C . ARG A 1 23 ? -2.733 4.840 -13.217 1.00 0.00 23 ARG A C 2
ATOM 1386 O O . ARG A 1 23 ? -2.327 4.805 -14.379 1.00 0.00 23 ARG A O 2
ATOM 1407 N N . LEU A 1 24 ? -2.748 5.943 -12.482 1.00 0.00 24 LEU A N 2
ATOM 1408 C CA . LEU A 1 24 ? -2.272 7.216 -13.020 1.00 0.00 24 LEU A CA 2
ATOM 1409 C C . LEU A 1 24 ? -0.938 7.613 -12.395 1.00 0.00 24 LEU A C 2
ATOM 1410 O O . LEU A 1 24 ? -0.823 7.739 -11.176 1.00 0.00 24 LEU A O 2
ATOM 1426 N N . SER A 1 25 ? 0.062 7.812 -13.244 1.00 0.00 25 SER A N 2
ATOM 1427 C CA . SER A 1 25 ? 1.392 8.201 -12.784 1.00 0.00 25 SER A CA 2
ATOM 1428 C C . SER A 1 25 ? 1.383 9.607 -12.187 1.00 0.00 25 SER A C 2
ATOM 1429 O O . SER A 1 25 ? 2.064 9.876 -11.196 1.00 0.00 25 SER A O 2
ATOM 1437 N N . ARG A 1 26 ? 0.623 10.506 -12.808 1.00 0.00 26 ARG A N 2
ATOM 1438 C CA . ARG A 1 26 ? 0.553 11.891 -12.344 1.00 0.00 26 ARG A CA 2
ATOM 1439 C C . ARG A 1 26 ? -0.002 11.957 -10.932 1.00 0.00 26 ARG A C 2
ATOM 1440 O O . ARG A 1 26 ? 0.474 12.730 -10.101 1.00 0.00 26 ARG A O 2
ATOM 1461 N N . SER A 1 27 ? -1.008 11.142 -10.666 1.00 0.00 27 SER A N 2
ATOM 1462 C CA . SER A 1 27 ? -1.616 11.122 -9.343 1.00 0.00 27 SER A CA 2
ATOM 1463 C C . SER A 1 27 ? -0.990 10.031 -8.492 1.00 0.00 27 SER A C 2
ATOM 1464 O O . SER A 1 27 ? -1.029 8.855 -8.845 1.00 0.00 27 SER A O 2
ATOM 1472 N N . THR A 1 28 ? -0.411 10.439 -7.370 1.00 0.00 28 THR A N 2
ATOM 1473 C CA . THR A 1 28 ? 0.225 9.497 -6.459 1.00 0.00 28 THR A CA 2
ATOM 1474 C C . THR A 1 28 ? -0.261 9.712 -5.026 1.00 0.00 28 THR A C 2
ATOM 1475 O O . THR A 1 28 ? -0.060 8.862 -4.159 1.00 0.00 28 THR A O 2
ATOM 1486 N N . TYR A 1 29 ? -0.895 10.855 -4.784 1.00 0.00 29 TYR A N 2
ATOM 1487 C CA . TYR A 1 29 ? -1.401 11.176 -3.452 1.00 0.00 29 TYR A CA 2
ATOM 1488 C C . TYR A 1 29 ? -2.716 11.942 -3.545 1.00 0.00 29 TYR A C 2
ATOM 1489 O O . TYR A 1 29 ? -2.864 12.844 -4.370 1.00 0.00 29 TYR A O 2
ATOM 1507 N N . ALA A 1 30 ? -3.668 11.580 -2.691 1.00 0.00 30 ALA A N 2
ATOM 1508 C CA . ALA A 1 30 ? -4.965 12.245 -2.688 1.00 0.00 30 ALA A CA 2
ATOM 1509 C C . ALA A 1 30 ? -5.543 12.293 -1.278 1.00 0.00 30 ALA A C 2
ATOM 1510 O O . ALA A 1 30 ? -5.231 11.449 -0.438 1.00 0.00 30 ALA A O 2
ATOM 1517 N N . SER A 1 31 ? -6.386 13.290 -1.024 1.00 0.00 31 SER A N 2
ATOM 1518 C CA . SER A 1 31 ? -7.004 13.444 0.289 1.00 0.00 31 SER A CA 2
ATOM 1519 C C . SER A 1 31 ? -8.488 13.765 0.148 1.00 0.00 31 SER A C 2
ATOM 1520 O O . SER A 1 31 ? -9.104 13.469 -0.876 1.00 0.00 31 SER A O 2
ATOM 1528 N N . LEU B 1 1 ? 8.085 -9.336 1.000 1.00 0.00 41 LEU B N 2
ATOM 1529 C CA . LEU B 1 1 ? 7.035 -8.996 1.954 1.00 0.00 41 LEU B CA 2
ATOM 1530 C C . LEU B 1 1 ? 6.986 -7.487 2.182 1.00 0.00 41 LEU B C 2
ATOM 1531 O O . LEU B 1 1 ? 7.915 -6.765 1.819 1.00 0.00 41 LEU B O 2
ATOM 1547 N N . ARG B 1 2 ? 5.897 -7.017 2.784 1.00 0.00 42 ARG B N 2
ATOM 1548 C CA . ARG B 1 2 ? 5.739 -5.593 3.052 1.00 0.00 42 ARG B CA 2
ATOM 1549 C C . ARG B 1 2 ? 5.348 -4.850 1.779 1.00 0.00 42 ARG B C 2
ATOM 1550 O O . ARG B 1 2 ? 4.657 -5.393 0.918 1.00 0.00 42 ARG B O 2
ATOM 1571 N N . VAL B 1 3 ? 5.800 -3.607 1.663 1.00 0.00 43 VAL B N 2
ATOM 1572 C CA . VAL B 1 3 ? 5.496 -2.803 0.490 1.00 0.00 43 VAL B CA 2
ATOM 1573 C C . VAL B 1 3 ? 6.310 -3.281 -0.710 1.00 0.00 43 VAL B C 2
ATOM 1574 O O . VAL B 1 3 ? 7.528 -3.107 -0.763 1.00 0.00 43 VAL B O 2
ATOM 1587 N N . ARG B 1 4 ? 5.617 -3.887 -1.669 1.00 0.00 44 ARG B N 2
ATOM 1588 C CA . ARG B 1 4 ? 6.255 -4.400 -2.873 1.00 0.00 44 ARG B CA 2
ATOM 1589 C C . ARG B 1 4 ? 5.841 -3.582 -4.092 1.00 0.00 44 ARG B C 2
ATOM 1590 O O . ARG B 1 4 ? 5.716 -2.358 -4.023 1.00 0.00 44 ARG B O 2
ATOM 1611 N N . ARG B 1 5 ? 5.647 -4.268 -5.208 1.00 0.00 45 ARG B N 2
ATOM 1612 C CA . ARG B 1 5 ? 5.267 -3.608 -6.446 1.00 0.00 45 ARG B CA 2
ATOM 1613 C C . ARG B 1 5 ? 3.744 -3.556 -6.622 1.00 0.00 45 ARG B C 2
ATOM 1614 O O . ARG B 1 5 ? 3.017 -3.268 -5.677 1.00 0.00 45 ARG B O 2
ATOM 1635 N N . THR B 1 6 ? 3.292 -3.805 -7.848 1.00 0.00 46 THR B N 2
ATOM 1636 C CA . THR B 1 6 ? 1.869 -3.741 -8.211 1.00 0.00 46 THR B CA 2
ATOM 1637 C C . THR B 1 6 ? 1.085 -4.910 -7.673 1.00 0.00 46 THR B C 2
ATOM 1638 O O . THR B 1 6 ? 0.239 -4.750 -6.793 1.00 0.00 46 THR B O 2
ATOM 1649 N N . LEU B 1 7 ? 1.401 -6.085 -8.204 1.00 0.00 47 LEU B N 2
ATOM 1650 C CA . LEU B 1 7 ? 0.763 -7.336 -7.802 1.00 0.00 47 LEU B CA 2
ATOM 1651 C C . LEU B 1 7 ? -0.556 -7.128 -7.069 1.00 0.00 47 LEU B C 2
ATOM 1652 O O . LEU B 1 7 ? -1.627 -7.137 -7.675 1.00 0.00 47 LEU B O 2
ATOM 1668 N N . GLN B 1 8 ? -0.464 -6.932 -5.756 1.00 0.00 48 GLN B N 2
ATOM 1669 C CA . GLN B 1 8 ? -1.641 -6.716 -4.938 1.00 0.00 48 GLN B CA 2
ATOM 1670 C C . GLN B 1 8 ? -1.357 -5.591 -3.971 1.00 0.00 48 GLN B C 2
ATOM 1671 O O . GLN B 1 8 ? -0.251 -5.483 -3.446 1.00 0.00 48 GLN B O 2
ATOM 1685 N N . CYS B 1 9 ? -2.347 -4.747 -3.771 1.00 0.00 49 CYS B N 2
ATOM 1686 C CA . CYS B 1 9 ? -2.201 -3.592 -2.900 1.00 0.00 49 CYS B CA 2
ATOM 1687 C C . CYS B 1 9 ? -3.153 -3.643 -1.729 1.00 0.00 49 CYS B C 2
ATOM 1688 O O . CYS B 1 9 ? -4.363 -3.796 -1.898 1.00 0.00 49 CYS B O 2
ATOM 1695 N N . SER B 1 10 ? -2.587 -3.502 -0.540 1.00 0.00 50 SER B N 2
ATOM 1696 C CA . SER B 1 10 ? -3.378 -3.514 0.669 1.00 0.00 50 SER B CA 2
ATOM 1697 C C . SER B 1 10 ? -2.980 -2.347 1.572 1.00 0.00 50 SER B C 2
ATOM 1698 O O . SER B 1 10 ? -1.818 -1.939 1.597 1.00 0.00 50 SER B O 2
ATOM 1706 N N . CYS B 1 11 ? -3.946 -1.805 2.303 1.00 0.00 51 CYS B N 2
ATOM 1707 C CA . CYS B 1 11 ? -3.669 -0.685 3.190 1.00 0.00 51 CYS B CA 2
ATOM 1708 C C . CYS B 1 11 ? -4.465 -0.831 4.488 1.00 0.00 51 CYS B C 2
ATOM 1709 O O . CYS B 1 11 ? -5.477 -1.532 4.523 1.00 0.00 51 CYS B O 2
ATOM 1716 N N . ARG B 1 12 ? -4.024 -0.158 5.552 1.00 0.00 52 ARG B N 2
ATOM 1717 C CA . ARG B 1 12 ? -4.759 -0.238 6.833 1.00 0.00 52 ARG B CA 2
ATOM 1718 C C . ARG B 1 12 ? -4.503 1.005 7.669 1.00 0.00 52 ARG B C 2
ATOM 1719 O O . ARG B 1 12 ? -3.381 1.482 7.691 1.00 0.00 52 ARG B O 2
ATOM 1740 N N . ARG B 1 13 ? -5.534 1.495 8.379 1.00 0.00 53 ARG B N 2
ATOM 1741 C CA . ARG B 1 13 ? -5.395 2.671 9.234 1.00 0.00 53 ARG B CA 2
ATOM 1742 C C . ARG B 1 13 ? -4.265 2.502 10.223 1.00 0.00 53 ARG B C 2
ATOM 1743 O O . ARG B 1 13 ? -3.959 1.387 10.638 1.00 0.00 53 ARG B O 2
ATOM 1764 N N . VAL B 1 14 ? -3.679 3.636 10.592 1.00 0.00 54 VAL B N 2
ATOM 1765 C CA . VAL B 1 14 ? -2.569 3.687 11.547 1.00 0.00 54 VAL B CA 2
ATOM 1766 C C . VAL B 1 14 ? -1.968 5.100 11.612 1.00 0.00 54 VAL B C 2
ATOM 1767 O O . VAL B 1 14 ? -0.940 5.388 11.010 1.00 0.00 54 VAL B O 2
ATOM 1780 N N . CYS B 1 15 ? -2.625 5.996 12.319 1.00 0.00 55 CYS B N 2
ATOM 1781 C CA . CYS B 1 15 ? -2.134 7.382 12.426 1.00 0.00 55 CYS B CA 2
ATOM 1782 C C . CYS B 1 15 ? -2.151 8.060 11.077 1.00 0.00 55 CYS B C 2
ATOM 1783 O O . CYS B 1 15 ? -1.980 9.275 10.972 1.00 0.00 55 CYS B O 2
ATOM 1790 N N . ARG B 1 16 ? -2.338 7.271 10.040 1.00 0.00 56 ARG B N 2
ATOM 1791 C CA . ARG B 1 16 ? -2.338 7.804 8.688 1.00 0.00 56 ARG B CA 2
ATOM 1792 C C . ARG B 1 16 ? -2.323 6.688 7.677 1.00 0.00 56 ARG B C 2
ATOM 1793 O O . ARG B 1 16 ? -1.921 6.851 6.523 1.00 0.00 56 ARG B O 2
ATOM 1814 N N . ASN B 1 17 ? -2.776 5.559 8.113 1.00 0.00 57 ASN B N 2
ATOM 1815 C CA . ASN B 1 17 ? -2.819 4.414 7.252 1.00 0.00 57 ASN B CA 2
ATOM 1816 C C . ASN B 1 17 ? -1.420 3.960 6.858 1.00 0.00 57 ASN B C 2
ATOM 1817 O O . ASN B 1 17 ? -0.495 4.755 6.744 1.00 0.00 57 ASN B O 2
ATOM 1828 N N . THR B 1 18 ? -1.309 2.665 6.630 1.00 0.00 58 THR B N 2
ATOM 1829 C CA . THR B 1 18 ? -0.052 2.045 6.213 1.00 0.00 58 THR B CA 2
ATOM 1830 C C . THR B 1 18 ? -0.219 1.460 4.829 1.00 0.00 58 THR B C 2
ATOM 1831 O O . THR B 1 18 ? -1.354 1.232 4.373 1.00 0.00 58 THR B O 2
ATOM 1842 N N . CYS B 1 19 ? 0.923 1.223 4.183 1.00 0.00 59 CYS B N 2
ATOM 1843 C CA . CYS B 1 19 ? 0.957 0.688 2.833 1.00 0.00 59 CYS B CA 2
ATOM 1844 C C . CYS B 1 19 ? 1.595 -0.682 2.818 1.00 0.00 59 CYS B C 2
ATOM 1845 O O . CYS B 1 19 ? 2.656 -0.897 3.404 1.00 0.00 59 CYS B O 2
ATOM 1852 N N . SER B 1 20 ? 0.936 -1.607 2.145 1.00 0.00 60 SER B N 2
ATOM 1853 C CA . SER B 1 20 ? 1.435 -2.960 2.043 1.00 0.00 60 SER B CA 2
ATOM 1854 C C . SER B 1 20 ? 0.946 -3.600 0.751 1.00 0.00 60 SER B C 2
ATOM 1855 O O . SER B 1 20 ? -0.247 -3.858 0.595 1.00 0.00 60 SER B O 2
ATOM 1863 N N . CYS B 1 21 ? 1.878 -3.885 -0.153 1.00 0.00 61 CYS B N 2
ATOM 1864 C CA . CYS B 1 21 ? 1.538 -4.536 -1.412 1.00 0.00 61 CYS B CA 2
ATOM 1865 C C . CYS B 1 21 ? 2.245 -5.880 -1.442 1.00 0.00 61 CYS B C 2
ATOM 1866 O O . CYS B 1 21 ? 3.458 -5.953 -1.233 1.00 0.00 61 CYS B O 2
ATOM 1873 N N . ILE B 1 22 ? 1.464 -6.934 -1.668 1.00 0.00 62 ILE B N 2
ATOM 1874 C CA . ILE B 1 22 ? 1.999 -8.303 -1.670 1.00 0.00 62 ILE B CA 2
ATOM 1875 C C . ILE B 1 22 ? 1.075 -9.256 -2.422 1.00 0.00 62 ILE B C 2
ATOM 1876 O O . ILE B 1 22 ? -0.125 -9.038 -2.497 1.00 0.00 62 ILE B O 2
ATOM 1892 N N . ARG B 1 23 ? 1.643 -10.322 -2.963 1.00 0.00 63 ARG B N 2
ATOM 1893 C CA . ARG B 1 23 ? 0.854 -11.309 -3.698 1.00 0.00 63 ARG B CA 2
ATOM 1894 C C . ARG B 1 23 ? 0.177 -12.290 -2.745 1.00 0.00 63 ARG B C 2
ATOM 1895 O O . ARG B 1 23 ? -0.561 -13.179 -3.171 1.00 0.00 63 ARG B O 2
ATOM 1916 N N . LEU B 1 24 ? 0.440 -12.125 -1.458 1.00 0.00 64 LEU B N 2
ATOM 1917 C CA . LEU B 1 24 ? -0.139 -13.002 -0.442 1.00 0.00 64 LEU B CA 2
ATOM 1918 C C . LEU B 1 24 ? -1.447 -12.430 0.098 1.00 0.00 64 LEU B C 2
ATOM 1919 O O . LEU B 1 24 ? -1.905 -11.376 -0.341 1.00 0.00 64 LEU B O 2
ATOM 1935 N N . SER B 1 25 ? -2.046 -13.141 1.053 1.00 0.00 65 SER B N 2
ATOM 1936 C CA . SER B 1 25 ? -3.304 -12.704 1.649 1.00 0.00 65 SER B CA 2
ATOM 1937 C C . SER B 1 25 ? -3.043 -11.798 2.848 1.00 0.00 65 SER B C 2
ATOM 1938 O O . SER B 1 25 ? -3.714 -11.906 3.873 1.00 0.00 65 SER B O 2
ATOM 1946 N N . ARG B 1 26 ? -2.060 -10.913 2.707 1.00 0.00 66 ARG B N 2
ATOM 1947 C CA . ARG B 1 26 ? -1.705 -9.983 3.777 1.00 0.00 66 ARG B CA 2
ATOM 1948 C C . ARG B 1 26 ? -1.235 -10.745 5.013 1.00 0.00 66 ARG B C 2
ATOM 1949 O O . ARG B 1 26 ? -0.618 -11.804 4.902 1.00 0.00 66 ARG B O 2
ATOM 1970 N N . SER B 1 27 ? -1.530 -10.200 6.189 1.00 0.00 67 SER B N 2
ATOM 1971 C CA . SER B 1 27 ? -1.132 -10.840 7.438 1.00 0.00 67 SER B CA 2
ATOM 1972 C C . SER B 1 27 ? 0.359 -10.641 7.689 1.00 0.00 67 SER B C 2
ATOM 1973 O O . SER B 1 27 ? 0.942 -11.281 8.565 1.00 0.00 67 SER B O 2
ATOM 1981 N N . THR B 1 28 ? 0.973 -9.753 6.913 1.00 0.00 68 THR B N 2
ATOM 1982 C CA . THR B 1 28 ? 2.399 -9.483 7.059 1.00 0.00 68 THR B CA 2
ATOM 1983 C C . THR B 1 28 ? 2.708 -8.947 8.455 1.00 0.00 68 THR B C 2
ATOM 1984 O O . THR B 1 28 ? 3.649 -9.399 9.108 1.00 0.00 68 THR B O 2
ATOM 1995 N N . TYR B 1 29 ? 1.908 -7.987 8.909 1.00 0.00 69 TYR B N 2
ATOM 1996 C CA . TYR B 1 29 ? 2.106 -7.404 10.233 1.00 0.00 69 TYR B CA 2
ATOM 1997 C C . TYR B 1 29 ? 0.777 -6.936 10.813 1.00 0.00 69 TYR B C 2
ATOM 1998 O O . TYR B 1 29 ? 0.702 -6.534 11.974 1.00 0.00 69 TYR B O 2
ATOM 2016 N N . ALA B 1 30 ? -0.270 -6.988 9.995 1.00 0.00 70 ALA B N 2
ATOM 2017 C CA . ALA B 1 30 ? -1.594 -6.564 10.435 1.00 0.00 70 ALA B CA 2
ATOM 2018 C C . ALA B 1 30 ? -2.073 -7.423 11.601 1.00 0.00 70 ALA B C 2
ATOM 2019 O O . ALA B 1 30 ? -2.673 -6.917 12.550 1.00 0.00 70 ALA B O 2
ATOM 2026 N N . SER B 1 31 ? -1.803 -8.722 11.523 1.00 0.00 71 SER B N 2
ATOM 2027 C CA . SER B 1 31 ? -2.211 -9.643 12.578 1.00 0.00 71 SER B CA 2
ATOM 2028 C C . SER B 1 31 ? -1.017 -10.025 13.447 1.00 0.00 71 SER B C 2
ATOM 2029 O O . SER B 1 31 ? 0.128 -9.990 12.995 1.00 0.00 71 SER B O 2
ATOM 2037 N N . LEU A 1 1 ? -10.162 8.214 2.986 1.00 0.00 1 LEU A N 3
ATOM 2038 C CA . LEU A 1 1 ? -9.734 7.646 1.713 1.00 0.00 1 LEU A CA 3
ATOM 2039 C C . LEU A 1 1 ? -9.458 6.154 1.863 1.00 0.00 1 LEU A C 3
ATOM 2040 O O . LEU A 1 1 ? -8.792 5.729 2.808 1.00 0.00 1 LEU A O 3
ATOM 2056 N N . ARG A 1 2 ? -9.972 5.365 0.922 1.00 0.00 2 ARG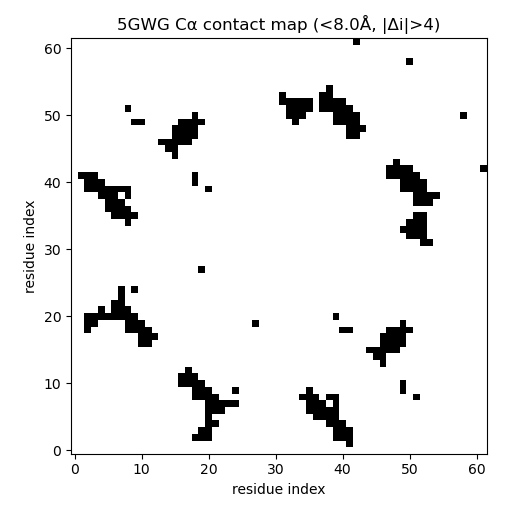 A N 3
ATOM 2057 C CA . ARG A 1 2 ? -9.775 3.919 0.951 1.00 0.00 2 ARG A CA 3
ATOM 2058 C C . ARG A 1 2 ? -9.074 3.458 -0.320 1.00 0.00 2 ARG A C 3
ATOM 2059 O O . ARG A 1 2 ? -9.442 3.865 -1.422 1.00 0.00 2 ARG A O 3
ATOM 2080 N N . VAL A 1 3 ? -8.060 2.611 -0.161 1.00 0.00 3 VAL A N 3
ATOM 2081 C CA . VAL A 1 3 ? -7.315 2.107 -1.307 1.00 0.00 3 VAL A CA 3
ATOM 2082 C C . VAL A 1 3 ? -7.226 0.581 -1.245 1.00 0.00 3 VAL A C 3
ATOM 2083 O O . VAL A 1 3 ? -6.729 0.020 -0.269 1.00 0.00 3 VAL A O 3
ATOM 2096 N N . ARG A 1 4 ? -7.698 -0.082 -2.295 1.00 0.00 4 ARG A N 3
ATOM 2097 C CA . ARG A 1 4 ? -7.651 -1.542 -2.351 1.00 0.00 4 ARG A CA 3
ATOM 2098 C C . ARG A 1 4 ? -8.014 -2.025 -3.743 1.00 0.00 4 ARG A C 3
ATOM 2099 O O . ARG A 1 4 ? -9.179 -2.002 -4.140 1.00 0.00 4 ARG A O 3
ATOM 2120 N N . ARG A 1 5 ? -7.007 -2.450 -4.479 1.00 0.00 5 ARG A N 3
ATOM 2121 C CA . ARG A 1 5 ? -7.208 -2.933 -5.844 1.00 0.00 5 ARG A CA 3
ATOM 2122 C C . ARG A 1 5 ? -6.121 -3.946 -6.233 1.00 0.00 5 ARG A C 3
ATOM 2123 O O . ARG A 1 5 ? -5.542 -4.607 -5.370 1.00 0.00 5 ARG A O 3
ATOM 2144 N N . THR A 1 6 ? -5.859 -4.068 -7.539 1.00 0.00 6 THR A N 3
ATOM 2145 C CA . THR A 1 6 ? -4.855 -5.006 -8.042 1.00 0.00 6 THR A CA 3
ATOM 2146 C C . THR A 1 6 ? -4.114 -4.421 -9.243 1.00 0.00 6 THR A C 3
ATOM 2147 O O . THR A 1 6 ? -4.447 -4.724 -10.391 1.00 0.00 6 THR A O 3
ATOM 2158 N N . LEU A 1 7 ? -3.134 -3.567 -8.983 1.00 0.00 7 LEU A N 3
ATOM 2159 C CA . LEU A 1 7 ? -2.380 -2.926 -10.063 1.00 0.00 7 LEU A CA 3
ATOM 2160 C C . LEU A 1 7 ? -0.980 -2.511 -9.620 1.00 0.00 7 LEU A C 3
ATOM 2161 O O . LEU A 1 7 ? -0.033 -3.289 -9.716 1.00 0.00 7 LEU A O 3
ATOM 2177 N N . GLN A 1 8 ? -0.863 -1.276 -9.134 1.00 0.00 8 GLN A N 3
ATOM 2178 C CA . GLN A 1 8 ? 0.412 -0.751 -8.673 1.00 0.00 8 GLN A CA 3
ATOM 2179 C C . GLN A 1 8 ? 0.254 -0.342 -7.232 1.00 0.00 8 GLN A C 3
ATOM 2180 O O . GLN A 1 8 ? -0.725 0.306 -6.870 1.00 0.00 8 GLN A O 3
ATOM 2194 N N . CYS A 1 9 ? 1.194 -0.772 -6.421 1.00 0.00 9 CYS A N 3
ATOM 2195 C CA . CYS A 1 9 ? 1.154 -0.518 -4.995 1.00 0.00 9 CYS A CA 3
ATOM 2196 C C . CYS A 1 9 ? 2.353 0.281 -4.484 1.00 0.00 9 CYS A C 3
ATOM 2197 O O . CYS A 1 9 ? 3.507 -0.104 -4.679 1.00 0.00 9 CYS A O 3
ATOM 2204 N N . SER A 1 10 ? 2.053 1.408 -3.816 1.00 0.00 10 SER A N 3
ATOM 2205 C CA . SER A 1 10 ? 3.097 2.272 -3.266 1.00 0.00 10 SER A CA 3
ATOM 2206 C C . SER A 1 10 ? 2.622 2.968 -1.983 1.00 0.00 10 SER A C 3
ATOM 2207 O O . SER A 1 10 ? 1.415 3.097 -1.738 1.00 0.00 10 SER A O 3
ATOM 2215 N N . CYS A 1 11 ? 3.584 3.425 -1.170 1.00 0.00 11 CYS A N 3
ATOM 2216 C CA . CYS A 1 11 ? 3.267 4.115 0.084 1.00 0.00 11 CYS A CA 3
ATOM 2217 C C . CYS A 1 11 ? 3.831 5.533 0.069 1.00 0.00 11 CYS A C 3
ATOM 2218 O O . CYS A 1 11 ? 4.782 5.819 -0.657 1.00 0.00 11 CYS A O 3
ATOM 2225 N N . ARG A 1 12 ? 3.271 6.407 0.903 1.00 0.00 12 ARG A N 3
ATOM 2226 C CA . ARG A 1 12 ? 3.767 7.775 0.999 1.00 0.00 12 ARG A CA 3
ATOM 2227 C C . ARG A 1 12 ? 3.845 8.201 2.453 1.00 0.00 12 ARG A C 3
ATOM 2228 O O . ARG A 1 12 ? 2.887 8.047 3.201 1.00 0.00 12 ARG A O 3
ATOM 2249 N N . ARG A 1 13 ? 4.996 8.751 2.829 1.00 0.00 13 ARG A N 3
ATOM 2250 C CA . ARG A 1 13 ? 5.218 9.199 4.210 1.00 0.00 13 ARG A CA 3
ATOM 2251 C C . ARG A 1 13 ? 4.194 10.221 4.639 1.00 0.00 13 ARG A C 3
ATOM 2252 O O . ARG A 1 13 ? 3.806 11.096 3.869 1.00 0.00 13 ARG A O 3
ATOM 2273 N N . VAL A 1 14 ? 3.783 10.079 5.888 1.00 0.00 14 VAL A N 3
ATOM 2274 C CA . VAL A 1 14 ? 2.785 10.960 6.499 1.00 0.00 14 VAL A CA 3
ATOM 2275 C C . VAL A 1 14 ? 2.443 10.508 7.930 1.00 0.00 14 VAL A C 3
ATOM 2276 O O . VAL A 1 14 ? 1.306 10.185 8.219 1.00 0.00 14 VAL A O 3
ATOM 2289 N N . CYS A 1 15 ? 3.426 10.482 8.818 1.00 0.00 15 CYS A N 3
ATOM 2290 C CA . CYS A 1 15 ? 3.195 10.053 10.208 1.00 0.00 15 CYS A CA 3
ATOM 2291 C C . CYS A 1 15 ? 3.324 8.550 10.321 1.00 0.00 15 CYS A C 3
ATOM 2292 O O . CYS A 1 15 ? 3.502 8.007 11.413 1.00 0.00 15 CYS A O 3
ATOM 2299 N N . ARG A 1 16 ? 3.197 7.879 9.191 1.00 0.00 16 ARG A N 3
ATOM 2300 C CA . ARG A 1 16 ? 3.265 6.421 9.175 1.00 0.00 16 ARG A CA 3
ATOM 2301 C C . ARG A 1 16 ? 2.978 5.869 7.798 1.00 0.00 16 ARG A C 3
ATOM 2302 O O . ARG A 1 16 ? 2.326 4.837 7.647 1.00 0.00 16 ARG A O 3
ATOM 2323 N N . ASN A 1 17 ? 3.477 6.528 6.798 1.00 0.00 17 ASN A N 3
ATOM 2324 C CA . ASN A 1 17 ? 3.248 6.070 5.464 1.00 0.00 17 ASN A CA 3
ATOM 2325 C C . ASN A 1 17 ? 1.744 5.956 5.180 1.00 0.00 17 ASN A C 3
ATOM 2326 O O . ASN A 1 17 ? 0.936 5.660 6.061 1.00 0.00 17 ASN A O 3
ATOM 2337 N N . THR A 1 18 ? 1.396 6.197 3.935 1.00 0.00 18 THR A N 3
ATOM 2338 C CA . THR A 1 18 ? 0.004 6.128 3.478 1.00 0.00 18 THR A CA 3
ATOM 2339 C C . THR A 1 18 ? -0.127 5.050 2.444 1.00 0.00 18 THR A C 3
ATOM 2340 O O . THR A 1 18 ? 0.867 4.608 1.906 1.00 0.00 18 THR A O 3
ATOM 2351 N N . CYS A 1 19 ? -1.357 4.623 2.184 1.00 0.00 19 CYS A N 3
ATOM 2352 C CA . CYS A 1 19 ? -1.576 3.546 1.236 1.00 0.00 19 CYS A CA 3
ATOM 2353 C C . CYS A 1 19 ? -2.236 4.045 -0.028 1.00 0.00 19 CYS A C 3
ATOM 2354 O O . CYS A 1 19 ? -3.398 4.446 -0.035 1.00 0.00 19 CYS A O 3
ATOM 2361 N N . SER A 1 20 ? -1.454 4.011 -1.108 1.00 0.00 20 SER A N 3
ATOM 2362 C CA . SER A 1 20 ? -1.935 4.453 -2.399 1.00 0.00 20 SER A CA 3
ATOM 2363 C C . SER A 1 20 ? -1.576 3.449 -3.484 1.00 0.00 20 SER A C 3
ATOM 2364 O O . SER A 1 20 ? -0.396 3.193 -3.751 1.00 0.00 20 SER A O 3
ATOM 2372 N N . CYS A 1 21 ? -2.602 2.917 -4.129 1.00 0.00 21 CYS A N 3
ATOM 2373 C CA . CYS A 1 21 ? -2.414 1.981 -5.222 1.00 0.00 21 CYS A CA 3
ATOM 2374 C C . CYS A 1 21 ? -3.089 2.573 -6.453 1.00 0.00 21 CYS A C 3
ATOM 2375 O O . CYS A 1 21 ? -4.248 2.979 -6.396 1.00 0.00 21 CYS A O 3
ATOM 2382 N N . ILE A 1 22 ? -2.342 2.662 -7.546 1.00 0.00 22 ILE A N 3
ATOM 2383 C CA . ILE A 1 22 ? -2.875 3.272 -8.779 1.00 0.00 22 ILE A CA 3
ATOM 2384 C C . ILE A 1 22 ? -2.099 2.824 -10.011 1.00 0.00 22 ILE A C 3
ATOM 2385 O O . ILE A 1 22 ? -0.925 2.500 -9.935 1.00 0.00 22 ILE A O 3
ATOM 2401 N N . ARG A 1 23 ? -2.765 2.824 -11.150 1.00 0.00 23 ARG A N 3
ATOM 2402 C CA . ARG A 1 23 ? -2.113 2.421 -12.390 1.00 0.00 23 ARG A CA 3
ATOM 2403 C C . ARG A 1 23 ? -1.190 3.516 -12.904 1.00 0.00 23 ARG A C 3
ATOM 2404 O O . ARG A 1 23 ? -0.320 3.269 -13.740 1.00 0.00 23 ARG A O 3
ATOM 2425 N N . LEU A 1 24 ? -1.384 4.720 -12.391 1.00 0.00 24 LEU A N 3
ATOM 2426 C CA . LEU A 1 24 ? -0.563 5.861 -12.792 1.00 0.00 24 LEU A CA 3
ATOM 2427 C C . LEU A 1 24 ? -0.004 6.588 -11.570 1.00 0.00 24 LEU A C 3
ATOM 2428 O O . LEU A 1 24 ? -0.692 6.758 -10.564 1.00 0.00 24 LEU A O 3
ATOM 2444 N N . SER A 1 25 ? 1.252 7.013 -11.672 1.00 0.00 25 SER A N 3
ATOM 2445 C CA . SER A 1 25 ? 1.909 7.722 -10.578 1.00 0.00 25 SER A CA 3
ATOM 2446 C C . SER A 1 25 ? 1.806 9.231 -10.778 1.00 0.00 25 SER A C 3
ATOM 2447 O O . SER A 1 25 ? 2.452 10.006 -10.071 1.00 0.00 25 SER A O 3
ATOM 2455 N N . ARG A 1 26 ? 1.001 9.641 -11.751 1.00 0.00 26 ARG A N 3
ATOM 2456 C CA . ARG A 1 26 ? 0.831 11.059 -12.043 1.00 0.00 26 ARG A CA 3
ATOM 2457 C C . ARG A 1 26 ? 0.337 11.815 -10.814 1.00 0.00 26 ARG A C 3
ATOM 2458 O O . ARG A 1 26 ? 0.609 13.005 -10.656 1.00 0.00 26 ARG A O 3
ATOM 2479 N N . SER A 1 27 ? -0.388 11.119 -9.947 1.00 0.00 27 SER A N 3
ATOM 2480 C CA . SER A 1 27 ? -0.908 11.740 -8.736 1.00 0.00 27 SER A CA 3
ATOM 2481 C C . SER A 1 27 ? -1.227 10.685 -7.691 1.00 0.00 27 SER A C 3
ATOM 2482 O O . SER A 1 27 ? -2.336 10.153 -7.641 1.00 0.00 27 SER A O 3
ATOM 2490 N N . THR A 1 28 ? -0.241 10.391 -6.857 1.00 0.00 28 THR A N 3
ATOM 2491 C CA . THR A 1 28 ? -0.412 9.401 -5.809 1.00 0.00 28 THR A CA 3
ATOM 2492 C C . THR A 1 28 ? -1.389 9.903 -4.748 1.00 0.00 28 THR A C 3
ATOM 2493 O O . THR A 1 28 ? -2.198 9.138 -4.225 1.00 0.00 28 THR A O 3
ATOM 2504 N N . TYR A 1 29 ? -1.309 11.194 -4.441 1.00 0.00 29 TYR A N 3
ATOM 2505 C CA . TYR A 1 29 ? -2.195 11.788 -3.447 1.00 0.00 29 TYR A CA 3
ATOM 2506 C C . TYR A 1 29 ? -2.274 13.301 -3.631 1.00 0.00 29 TYR A C 3
ATOM 2507 O O . TYR A 1 29 ? -1.256 13.967 -3.814 1.00 0.00 29 TYR A O 3
ATOM 2525 N N . ALA A 1 30 ? -3.490 13.837 -3.578 1.00 0.00 30 ALA A N 3
ATOM 2526 C CA . ALA A 1 30 ? -3.687 15.274 -3.734 1.00 0.00 30 ALA A CA 3
ATOM 2527 C C . ALA A 1 30 ? -4.929 15.730 -2.974 1.00 0.00 30 ALA A C 3
ATOM 2528 O O . ALA A 1 30 ? -5.871 14.960 -2.786 1.00 0.00 30 ALA A O 3
ATOM 2535 N N . SER A 1 31 ? -4.922 16.985 -2.537 1.00 0.00 31 SER A N 3
ATOM 2536 C CA . SER A 1 31 ? -6.053 17.532 -1.797 1.00 0.00 31 SER A CA 3
ATOM 2537 C C . SER A 1 31 ? -6.542 16.536 -0.750 1.00 0.00 31 SER A C 3
ATOM 2538 O O . SER A 1 31 ? -7.660 16.648 -0.246 1.00 0.00 31 SER A O 3
ATOM 2546 N N . LEU B 1 1 ? 11.914 -1.562 3.080 1.00 0.00 41 LEU B N 3
ATOM 2547 C CA . LEU B 1 1 ? 10.780 -2.441 3.337 1.00 0.00 41 LEU B CA 3
ATOM 2548 C C . LEU B 1 1 ? 10.315 -3.101 2.042 1.00 0.00 41 LEU B C 3
ATOM 2549 O O . LEU B 1 1 ? 9.734 -4.187 2.060 1.00 0.00 41 LEU B O 3
ATOM 2565 N N . ARG B 1 2 ? 10.576 -2.437 0.920 1.00 0.00 42 ARG B N 3
ATOM 2566 C CA . ARG B 1 2 ? 10.183 -2.965 -0.382 1.00 0.00 42 ARG B CA 3
ATOM 2567 C C . ARG B 1 2 ? 8.687 -3.261 -0.410 1.00 0.00 42 ARG B C 3
ATOM 2568 O O . ARG B 1 2 ? 8.250 -4.252 -0.996 1.00 0.00 42 ARG B O 3
ATOM 2589 N N . VAL B 1 3 ? 7.907 -2.399 0.232 1.00 0.00 43 VAL B N 3
ATOM 2590 C CA . VAL B 1 3 ? 6.461 -2.578 0.276 1.00 0.00 43 VAL B CA 3
ATOM 2591 C C . VAL B 1 3 ? 5.854 -2.344 -1.104 1.00 0.00 43 VAL B C 3
ATOM 2592 O O . VAL B 1 3 ? 4.700 -2.690 -1.355 1.00 0.00 43 VAL B O 3
ATOM 2605 N N . ARG B 1 4 ? 6.645 -1.755 -1.992 1.00 0.00 44 ARG B N 3
ATOM 2606 C CA . ARG B 1 4 ? 6.188 -1.473 -3.347 1.00 0.00 44 ARG B CA 3
ATOM 2607 C C . ARG B 1 4 ? 6.057 -2.765 -4.136 1.00 0.00 44 ARG B C 3
ATOM 2608 O O . ARG B 1 4 ? 6.975 -3.583 -4.150 1.00 0.00 44 ARG B O 3
ATOM 2629 N N . ARG B 1 5 ? 4.918 -2.941 -4.796 1.00 0.00 45 ARG B N 3
ATOM 2630 C CA . ARG B 1 5 ? 4.687 -4.143 -5.586 1.00 0.00 45 ARG B CA 3
ATOM 2631 C C . ARG B 1 5 ? 3.622 -3.896 -6.653 1.00 0.00 45 ARG B C 3
ATOM 2632 O O . ARG B 1 5 ? 3.101 -2.788 -6.783 1.00 0.00 45 ARG B O 3
ATOM 2653 N N . THR B 1 6 ? 3.300 -4.940 -7.413 1.00 0.00 46 THR B N 3
ATOM 2654 C CA . THR B 1 6 ? 2.292 -4.834 -8.461 1.00 0.00 46 THR B CA 3
ATOM 2655 C C . THR B 1 6 ? 1.468 -6.112 -8.538 1.00 0.00 46 THR B C 3
ATOM 2656 O O . THR B 1 6 ? 1.660 -6.929 -9.439 1.00 0.00 46 THR B O 3
ATOM 2667 N N . LEU B 1 7 ? 0.572 -6.296 -7.581 1.00 0.00 47 LEU B N 3
ATOM 2668 C CA . LEU B 1 7 ? -0.250 -7.508 -7.545 1.00 0.00 47 LEU B CA 3
ATOM 2669 C C . LEU B 1 7 ? -1.552 -7.305 -6.783 1.00 0.00 47 LEU B C 3
ATOM 2670 O O . LEU B 1 7 ? -2.582 -6.960 -7.360 1.00 0.00 47 LEU B O 3
ATOM 2686 N N . GLN B 1 8 ? -1.482 -7.527 -5.477 1.00 0.00 48 GLN B N 3
ATOM 2687 C CA . GLN B 1 8 ? -2.630 -7.379 -4.608 1.00 0.00 48 GLN B CA 3
ATOM 2688 C C . GLN B 1 8 ? -2.312 -6.294 -3.619 1.00 0.00 48 GLN B C 3
ATOM 2689 O O . GLN B 1 8 ? -1.255 -6.310 -2.993 1.00 0.00 48 GLN B O 3
ATOM 2703 N N . CYS B 1 9 ? -3.207 -5.342 -3.526 1.00 0.00 49 CYS B N 3
ATOM 2704 C CA . CYS B 1 9 ? -3.016 -4.198 -2.661 1.00 0.00 49 CYS B CA 3
ATOM 2705 C C . CYS B 1 9 ? -4.065 -4.100 -1.582 1.00 0.00 49 CYS B C 3
ATOM 2706 O O . CYS B 1 9 ? -5.262 -4.058 -1.856 1.00 0.00 49 CYS B O 3
ATOM 2713 N N . SER B 1 10 ? -3.587 -4.028 -0.351 1.00 0.00 50 SER B N 3
ATOM 2714 C CA . SER B 1 10 ? -4.466 -3.889 0.785 1.00 0.00 50 SER B CA 3
ATOM 2715 C C . SER B 1 10 ? -3.897 -2.830 1.722 1.00 0.00 50 SER B C 3
ATOM 2716 O O . SER B 1 10 ? -2.685 -2.610 1.737 1.00 0.00 50 SER B O 3
ATOM 2724 N N . CYS B 1 11 ? -4.757 -2.167 2.490 1.00 0.00 51 CYS B N 3
ATOM 2725 C CA . CYS B 1 11 ? -4.288 -1.129 3.402 1.00 0.00 51 CYS B CA 3
ATOM 2726 C C . CYS B 1 11 ? -4.848 -1.347 4.809 1.00 0.00 51 CYS B C 3
ATOM 2727 O O . CYS B 1 11 ? -5.945 -1.879 4.962 1.00 0.00 51 CYS B O 3
ATOM 2734 N N . ARG B 1 12 ? -4.096 -0.929 5.837 1.00 0.00 52 ARG B N 3
ATOM 2735 C CA . ARG B 1 12 ? -4.561 -1.090 7.220 1.00 0.00 52 ARG B CA 3
ATOM 2736 C C . ARG B 1 12 ? -4.381 0.192 8.014 1.00 0.00 52 ARG B C 3
ATOM 2737 O O . ARG B 1 12 ? -3.368 0.862 7.895 1.00 0.00 52 ARG B O 3
ATOM 2758 N N . ARG B 1 13 ? -5.375 0.503 8.838 1.00 0.00 53 ARG B N 3
ATOM 2759 C CA . ARG B 1 13 ? -5.335 1.716 9.659 1.00 0.00 53 ARG B CA 3
ATOM 2760 C C . ARG B 1 13 ? -4.086 1.782 10.509 1.00 0.00 53 ARG B C 3
ATOM 2761 O O . ARG B 1 13 ? -3.624 0.782 11.057 1.00 0.00 53 ARG B O 3
ATOM 2782 N N . VAL B 1 14 ? -3.560 2.991 10.585 1.00 0.00 54 VAL B N 3
ATOM 2783 C CA . VAL B 1 14 ? -2.334 3.276 11.332 1.00 0.00 54 VAL B CA 3
ATOM 2784 C C . VAL B 1 14 ? -1.984 4.774 11.243 1.00 0.00 54 VAL B C 3
ATOM 2785 O O . VAL B 1 14 ? -1.004 5.143 10.599 1.00 0.00 54 VAL B O 3
ATOM 2798 N N . CYS B 1 15 ? -2.808 5.628 11.855 1.00 0.00 55 CYS B N 3
ATOM 2799 C CA . CYS B 1 15 ? -2.599 7.087 11.804 1.00 0.00 55 CYS B CA 3
ATOM 2800 C C . CYS B 1 15 ? -2.765 7.598 10.391 1.00 0.00 55 CYS B C 3
ATOM 2801 O O . CYS B 1 15 ? -2.838 8.804 10.167 1.00 0.00 55 CYS B O 3
ATOM 2808 N N . ARG B 1 16 ? -2.813 6.679 9.437 1.00 0.00 56 ARG B N 3
ATOM 2809 C CA . ARG B 1 16 ? -2.955 7.061 8.036 1.00 0.00 56 ARG B CA 3
ATOM 2810 C C . ARG B 1 16 ? -2.911 5.861 7.114 1.00 0.00 56 ARG B C 3
ATOM 2811 O O . ARG B 1 16 ? -2.373 5.918 6.007 1.00 0.00 56 ARG B O 3
ATOM 2832 N N . ASN B 1 17 ? -3.474 4.780 7.546 1.00 0.00 57 ASN B N 3
ATOM 2833 C CA . ASN B 1 17 ? -3.458 3.602 6.727 1.00 0.00 57 ASN B CA 3
ATOM 2834 C C . ASN B 1 17 ? -2.012 3.155 6.466 1.00 0.00 57 ASN B C 3
ATOM 2835 O O . ASN B 1 17 ? -1.091 3.967 6.384 1.00 0.00 57 ASN B O 3
ATOM 2846 N N . THR B 1 18 ? -1.857 1.850 6.332 1.00 0.00 58 THR B N 3
ATOM 2847 C CA . THR B 1 18 ? -0.563 1.197 6.065 1.00 0.00 58 THR B CA 3
ATOM 2848 C C . THR B 1 18 ? -0.633 0.517 4.725 1.00 0.00 58 THR B C 3
ATOM 2849 O O . THR B 1 18 ? -1.715 0.367 4.159 1.00 0.00 58 THR B O 3
ATOM 2860 N N . CYS B 1 19 ? 0.530 0.114 4.232 1.00 0.00 59 CYS B N 3
ATOM 2861 C CA . CYS B 1 19 ? 0.631 -0.530 2.937 1.00 0.00 59 CYS B CA 3
ATOM 2862 C C . CYS B 1 19 ? 0.960 -2.001 3.066 1.00 0.00 59 CYS B C 3
ATOM 2863 O O . CYS B 1 19 ? 2.053 -2.373 3.487 1.00 0.00 59 CYS B O 3
ATOM 2870 N N . SER B 1 20 ? 0.019 -2.830 2.643 1.00 0.00 60 SER B N 3
ATOM 2871 C CA . SER B 1 20 ? 0.226 -4.259 2.649 1.00 0.00 60 SER B CA 3
ATOM 2872 C C . SER B 1 20 ? -0.167 -4.806 1.293 1.00 0.00 60 SER B C 3
ATOM 2873 O O . SER B 1 20 ? -1.352 -4.893 0.969 1.00 0.00 60 SER B O 3
ATOM 2881 N N . CYS B 1 21 ? 0.831 -5.183 0.512 1.00 0.00 61 CYS B N 3
ATOM 2882 C CA . CYS B 1 21 ? 0.585 -5.740 -0.802 1.00 0.00 61 CYS B CA 3
ATOM 2883 C C . CYS B 1 21 ? 1.236 -7.107 -0.847 1.00 0.00 61 CYS B C 3
ATOM 2884 O O . CYS B 1 21 ? 2.366 -7.276 -0.392 1.00 0.00 61 CYS B O 3
ATOM 2891 N N . ILE B 1 22 ? 0.506 -8.093 -1.344 1.00 0.00 62 ILE B N 3
ATOM 2892 C CA . ILE B 1 22 ? 1.043 -9.461 -1.363 1.00 0.00 62 ILE B CA 3
ATOM 2893 C C . ILE B 1 22 ? 0.250 -10.369 -2.294 1.00 0.00 62 ILE B C 3
ATOM 2894 O O . ILE B 1 22 ? -0.941 -10.182 -2.505 1.00 0.00 62 ILE B O 3
ATOM 2910 N N . ARG B 1 23 ? 0.921 -11.352 -2.862 1.00 0.00 63 ARG B N 3
ATOM 2911 C CA . ARG B 1 23 ? 0.264 -12.271 -3.768 1.00 0.00 63 ARG B CA 3
ATOM 2912 C C . ARG B 1 23 ? -0.674 -13.206 -3.021 1.00 0.00 63 ARG B C 3
ATOM 2913 O O . ARG B 1 23 ? -1.767 -13.524 -3.492 1.00 0.00 63 ARG B O 3
ATOM 2934 N N . LEU B 1 24 ? -0.226 -13.654 -1.863 1.00 0.00 64 LEU B N 3
ATOM 2935 C CA . LEU B 1 24 ? -1.015 -14.573 -1.047 1.00 0.00 64 LEU B CA 3
ATOM 2936 C C . LEU B 1 24 ? -2.005 -13.809 -0.177 1.00 0.00 64 LEU B C 3
ATOM 2937 O O . LEU B 1 24 ? -1.648 -12.828 0.468 1.00 0.00 64 LEU B O 3
ATOM 2953 N N . SER B 1 25 ? -3.251 -14.272 -0.157 1.00 0.00 65 SER B N 3
ATOM 2954 C CA . SER B 1 25 ? -4.283 -13.617 0.638 1.00 0.00 65 SER B CA 3
ATOM 2955 C C . SER B 1 25 ? -3.918 -13.630 2.119 1.00 0.00 65 SER B C 3
ATOM 2956 O O . SER B 1 25 ? -4.286 -12.721 2.865 1.00 0.00 65 SER B O 3
ATOM 2964 N N . ARG B 1 26 ? -3.194 -14.660 2.542 1.00 0.00 66 ARG B N 3
ATOM 2965 C CA . ARG B 1 26 ? -2.789 -14.769 3.939 1.00 0.00 66 ARG B CA 3
ATOM 2966 C C . ARG B 1 26 ? -1.670 -13.780 4.259 1.00 0.00 66 ARG B C 3
ATOM 2967 O O . ARG B 1 26 ? -0.829 -13.482 3.412 1.00 0.00 66 ARG B O 3
ATOM 2988 N N . SER B 1 27 ? -1.669 -13.280 5.491 1.00 0.00 67 SER B N 3
ATOM 2989 C CA . SER B 1 27 ? -0.648 -12.329 5.923 1.00 0.00 67 SER B CA 3
ATOM 2990 C C . SER B 1 27 ? -0.866 -10.971 5.278 1.00 0.00 67 SER B C 3
ATOM 2991 O O . SER B 1 27 ? -0.481 -10.745 4.130 1.00 0.00 67 SER B O 3
ATOM 2999 N N . THR B 1 28 ? -1.488 -10.074 6.032 1.00 0.00 68 THR B N 3
ATOM 3000 C CA . THR B 1 28 ? -1.768 -8.733 5.545 1.00 0.00 68 THR B CA 3
ATOM 3001 C C . THR B 1 28 ? -1.039 -7.687 6.387 1.00 0.00 68 THR B C 3
ATOM 3002 O O . THR B 1 28 ? -0.906 -6.532 5.981 1.00 0.00 68 THR B O 3
ATOM 3013 N N . TYR B 1 29 ? -0.572 -8.097 7.564 1.00 0.00 69 TYR B N 3
ATOM 3014 C CA . TYR B 1 29 ? 0.139 -7.186 8.458 1.00 0.00 69 TYR B CA 3
ATOM 3015 C C . TYR B 1 29 ? 1.276 -7.912 9.170 1.00 0.00 69 TYR B C 3
ATOM 3016 O O . TYR B 1 29 ? 1.094 -9.017 9.684 1.00 0.00 69 TYR B O 3
ATOM 3034 N N . ALA B 1 30 ? 2.447 -7.286 9.200 1.00 0.00 70 ALA B N 3
ATOM 3035 C CA . ALA B 1 30 ? 3.607 -7.883 9.855 1.00 0.00 70 ALA B CA 3
ATOM 3036 C C . ALA B 1 30 ? 3.985 -9.200 9.184 1.00 0.00 70 ALA B C 3
ATOM 3037 O O . ALA B 1 30 ? 4.276 -10.188 9.856 1.00 0.00 70 ALA B O 3
ATOM 3044 N N . SER B 1 31 ? 3.977 -9.203 7.855 1.00 0.00 71 SER B N 3
ATOM 3045 C CA . SER B 1 31 ? 4.321 -10.404 7.102 1.00 0.00 71 SER B CA 3
ATOM 3046 C C . SER B 1 31 ? 5.834 -10.601 7.069 1.00 0.00 71 SER B C 3
ATOM 3047 O O . SER B 1 31 ? 6.593 -9.636 6.969 1.00 0.00 71 SER B O 3
ATOM 3055 N N . LEU A 1 1 ? -9.219 7.631 -2.355 1.00 0.00 1 LEU A N 4
ATOM 3056 C CA . LEU A 1 1 ? -10.032 6.718 -3.150 1.00 0.00 1 LEU A CA 4
ATOM 3057 C C . LEU A 1 1 ? -9.162 5.630 -3.773 1.00 0.00 1 LEU A C 4
ATOM 3058 O O . LEU A 1 1 ? -7.978 5.845 -4.035 1.00 0.00 1 LEU A O 4
ATOM 3074 N N . ARG A 1 2 ? -9.755 4.465 -4.011 1.00 0.00 2 ARG A N 4
ATOM 3075 C CA . ARG A 1 2 ? -9.019 3.354 -4.605 1.00 0.00 2 ARG A CA 4
ATOM 3076 C C . ARG A 1 2 ? -7.743 3.066 -3.813 1.00 0.00 2 ARG A C 4
ATOM 3077 O O . ARG A 1 2 ? -6.636 3.194 -4.333 1.00 0.00 2 ARG A O 4
ATOM 3098 N N . VAL A 1 3 ? -7.904 2.678 -2.551 1.00 0.00 3 VAL A N 4
ATOM 3099 C CA . VAL A 1 3 ? -6.755 2.377 -1.697 1.00 0.00 3 VAL A CA 4
ATOM 3100 C C . VAL A 1 3 ? -6.651 0.868 -1.463 1.00 0.00 3 VAL A C 4
ATOM 3101 O O . VAL A 1 3 ? -6.558 0.413 -0.324 1.00 0.00 3 VAL A O 4
ATOM 3114 N N . ARG A 1 4 ? -6.679 0.097 -2.553 1.00 0.00 4 ARG A N 4
ATOM 3115 C CA . ARG A 1 4 ? -6.597 -1.358 -2.458 1.00 0.00 4 ARG A CA 4
ATOM 3116 C C . ARG A 1 4 ? -6.391 -1.969 -3.839 1.00 0.00 4 ARG A C 4
ATOM 3117 O O . ARG A 1 4 ? -5.624 -1.454 -4.652 1.00 0.00 4 ARG A O 4
ATOM 3138 N N . ARG A 1 5 ? -7.091 -3.067 -4.079 1.00 0.00 5 ARG A N 4
ATOM 3139 C CA . ARG A 1 5 ? -7.025 -3.778 -5.353 1.00 0.00 5 ARG A CA 4
ATOM 3140 C C . ARG A 1 5 ? -5.624 -4.329 -5.615 1.00 0.00 5 ARG A C 4
ATOM 3141 O O . ARG A 1 5 ? -5.005 -4.921 -4.732 1.00 0.00 5 ARG A O 4
ATOM 3162 N N . THR A 1 6 ? -5.151 -4.157 -6.846 1.00 0.00 6 THR A N 4
ATOM 3163 C CA . THR A 1 6 ? -3.834 -4.665 -7.243 1.00 0.00 6 THR A CA 4
ATOM 3164 C C . THR A 1 6 ? -3.068 -3.648 -8.092 1.00 0.00 6 THR A C 4
ATOM 3165 O O . THR A 1 6 ? -2.095 -3.046 -7.638 1.00 0.00 6 THR A O 4
ATOM 3176 N N . LEU A 1 7 ? -3.534 -3.485 -9.331 1.00 0.00 7 LEU A N 4
ATOM 3177 C CA . LEU A 1 7 ? -2.946 -2.564 -10.318 1.00 0.00 7 LEU A CA 4
ATOM 3178 C C . LEU A 1 7 ? -1.571 -2.015 -9.932 1.00 0.00 7 LEU A C 4
ATOM 3179 O O . LEU A 1 7 ? -0.553 -2.677 -10.134 1.00 0.00 7 LEU A O 4
ATOM 3195 N N . GLN A 1 8 ? -1.546 -0.791 -9.398 1.00 0.00 8 GLN A N 4
ATOM 3196 C CA . GLN A 1 8 ? -0.295 -0.157 -9.017 1.00 0.00 8 GLN A CA 4
ATOM 3197 C C . GLN A 1 8 ? -0.392 0.282 -7.581 1.00 0.00 8 GLN A C 4
ATOM 3198 O O . GLN A 1 8 ? -1.409 0.830 -7.164 1.00 0.00 8 GLN A O 4
ATOM 3212 N N . CYS A 1 9 ? 0.656 0.008 -6.834 1.00 0.00 9 CYS A N 4
ATOM 3213 C CA . CYS A 1 9 ? 0.688 0.332 -5.424 1.00 0.00 9 CYS A CA 4
ATOM 3214 C C . CYS A 1 9 ? 1.792 1.308 -5.060 1.00 0.00 9 CYS A C 4
ATOM 3215 O O . CYS A 1 9 ? 2.979 1.055 -5.274 1.00 0.00 9 CYS A O 4
ATOM 3222 N N . SER A 1 10 ? 1.365 2.429 -4.482 1.00 0.00 10 SER A N 4
ATOM 3223 C CA . SER A 1 10 ? 2.276 3.473 -4.047 1.00 0.00 10 SER A CA 4
ATOM 3224 C C . SER A 1 10 ? 2.000 3.804 -2.586 1.00 0.00 10 SER A C 4
ATOM 3225 O O . SER A 1 10 ? 0.849 3.810 -2.145 1.00 0.00 10 SER A O 4
ATOM 3233 N N . CYS A 1 11 ? 3.059 4.067 -1.837 1.00 0.00 11 CYS A N 4
ATOM 3234 C CA . CYS A 1 11 ? 2.916 4.387 -0.427 1.00 0.00 11 CYS A CA 4
ATOM 3235 C C . CYS A 1 11 ? 3.826 5.561 -0.071 1.00 0.00 11 CYS A C 4
ATOM 3236 O O . CYS A 1 11 ? 4.789 5.836 -0.786 1.00 0.00 11 CYS A O 4
ATOM 3243 N N . ARG A 1 12 ? 3.525 6.254 1.024 1.00 0.00 12 ARG A N 4
ATOM 3244 C CA . ARG A 1 12 ? 4.356 7.403 1.429 1.00 0.00 12 ARG A CA 4
ATOM 3245 C C . ARG A 1 12 ? 4.384 7.531 2.939 1.00 0.00 12 ARG A C 4
ATOM 3246 O O . ARG A 1 12 ? 3.380 7.272 3.577 1.00 0.00 12 ARG A O 4
ATOM 3267 N N . ARG A 1 13 ? 5.533 7.940 3.492 1.00 0.00 13 ARG A N 4
ATOM 3268 C CA . ARG A 1 13 ? 5.682 8.089 4.935 1.00 0.00 13 ARG A CA 4
ATOM 3269 C C . ARG A 1 13 ? 4.644 9.020 5.536 1.00 0.00 13 ARG A C 4
ATOM 3270 O O . ARG A 1 13 ? 4.217 9.986 4.908 1.00 0.00 13 ARG A O 4
ATOM 3291 N N . VAL A 1 14 ? 4.267 8.697 6.770 1.00 0.00 14 VAL A N 4
ATOM 3292 C CA . VAL A 1 14 ? 3.272 9.469 7.524 1.00 0.00 14 VAL A CA 4
ATOM 3293 C C . VAL A 1 14 ? 2.954 8.808 8.877 1.00 0.00 14 VAL A C 4
ATOM 3294 O O . VAL A 1 14 ? 1.841 8.339 9.106 1.00 0.00 14 VAL A O 4
ATOM 3307 N N . CYS A 1 15 ? 3.923 8.763 9.773 1.00 0.00 15 CYS A N 4
ATOM 3308 C CA . CYS A 1 15 ? 3.709 8.138 11.083 1.00 0.00 15 CYS A CA 4
ATOM 3309 C C . CYS A 1 15 ? 3.667 6.632 10.944 1.00 0.00 15 CYS A C 4
ATOM 3310 O O . CYS A 1 15 ? 3.827 5.903 11.920 1.00 0.00 15 CYS A O 4
ATOM 3317 N N . ARG A 1 16 ? 3.452 6.175 9.723 1.00 0.00 16 ARG A N 4
ATOM 3318 C CA . ARG A 1 16 ? 3.385 4.742 9.451 1.00 0.00 16 ARG A CA 4
ATOM 3319 C C . ARG A 1 16 ? 3.127 4.487 7.991 1.00 0.00 16 ARG A C 4
ATOM 3320 O O . ARG A 1 16 ? 2.568 3.462 7.605 1.00 0.00 16 ARG A O 4
ATOM 3341 N N . ASN A 1 17 ? 3.518 5.413 7.185 1.00 0.00 17 ASN A N 4
ATOM 3342 C CA . ASN A 1 17 ? 3.288 5.267 5.775 1.00 0.00 17 ASN A CA 4
ATOM 3343 C C . ASN A 1 17 ? 1.796 5.302 5.462 1.00 0.00 17 ASN A C 4
ATOM 3344 O O . ASN A 1 17 ? 0.961 4.899 6.270 1.00 0.00 17 ASN A O 4
ATOM 3355 N N . THR A 1 18 ? 1.498 5.760 4.260 1.00 0.00 18 THR A N 4
ATOM 3356 C CA . THR A 1 18 ? 0.127 5.833 3.768 1.00 0.00 18 THR A CA 4
ATOM 3357 C C . THR A 1 18 ? -0.000 4.918 2.575 1.00 0.00 18 THR A C 4
ATOM 3358 O O . THR A 1 18 ? 1.010 4.562 1.958 1.00 0.00 18 THR A O 4
ATOM 3369 N N . CYS A 1 19 ? -1.236 4.534 2.279 1.00 0.00 19 CYS A N 4
ATOM 3370 C CA . CYS A 1 19 ? -1.515 3.603 1.198 1.00 0.00 19 CYS A CA 4
ATOM 3371 C C . CYS A 1 19 ? -2.285 4.258 0.066 1.00 0.00 19 CYS A C 4
ATOM 3372 O O . CYS A 1 19 ? -3.296 4.921 0.281 1.00 0.00 19 CYS A O 4
ATOM 3379 N N . SER A 1 20 ? -1.793 4.052 -1.149 1.00 0.00 20 SER A N 4
ATOM 3380 C CA . SER A 1 20 ? -2.435 4.601 -2.326 1.00 0.00 20 SER A CA 4
ATOM 3381 C C . SER A 1 20 ? -2.166 3.705 -3.529 1.00 0.00 20 SER A C 4
ATOM 3382 O O . SER A 1 20 ? -1.037 3.638 -4.014 1.00 0.00 20 SER A O 4
ATOM 3390 N N . CYS A 1 21 ? -3.207 3.038 -4.020 1.00 0.00 21 CYS A N 4
ATOM 3391 C CA . CYS A 1 21 ? -3.061 2.173 -5.185 1.00 0.00 21 CYS A CA 4
ATOM 3392 C C . CYS A 1 21 ? -3.948 2.709 -6.302 1.00 0.00 21 CYS A C 4
ATOM 3393 O O . CYS A 1 21 ? -5.126 2.986 -6.099 1.00 0.00 21 CYS A O 4
ATOM 3400 N N . ILE A 1 22 ? -3.352 2.899 -7.474 1.00 0.00 22 ILE A N 4
ATOM 3401 C CA . ILE A 1 22 ? -4.084 3.469 -8.614 1.00 0.00 22 ILE A CA 4
ATOM 3402 C C . ILE A 1 22 ? -3.447 3.081 -9.946 1.00 0.00 22 ILE A C 4
ATOM 3403 O O . ILE A 1 22 ? -2.324 2.601 -9.990 1.00 0.00 22 ILE A O 4
ATOM 3419 N N . ARG A 1 23 ? -4.176 3.293 -11.033 1.00 0.00 23 ARG A N 4
ATOM 3420 C CA . ARG A 1 23 ? -3.656 2.954 -12.354 1.00 0.00 23 ARG A CA 4
ATOM 3421 C C . ARG A 1 23 ? -2.727 4.046 -12.863 1.00 0.00 23 ARG A C 4
ATOM 3422 O O . ARG A 1 23 ? -2.030 3.863 -13.862 1.00 0.00 23 ARG A O 4
ATOM 3443 N N . LEU A 1 24 ? -2.726 5.176 -12.170 1.00 0.00 24 LEU A N 4
ATOM 3444 C CA . LEU A 1 24 ? -1.874 6.304 -12.559 1.00 0.00 24 LEU A CA 4
ATOM 3445 C C . LEU A 1 24 ? -0.931 6.698 -11.427 1.00 0.00 24 LEU A C 4
ATOM 3446 O O . LEU A 1 24 ? -1.367 7.071 -10.338 1.00 0.00 24 LEU A O 4
ATOM 3462 N N . SER A 1 25 ? 0.365 6.629 -11.703 1.00 0.00 25 SER A N 4
ATOM 3463 C CA . SER A 1 25 ? 1.372 6.985 -10.708 1.00 0.00 25 SER A CA 4
ATOM 3464 C C . SER A 1 25 ? 1.242 8.449 -10.300 1.00 0.00 25 SER A C 4
ATOM 3465 O O . SER A 1 25 ? 1.389 8.789 -9.127 1.00 0.00 25 SER A O 4
ATOM 3473 N N . ARG A 1 26 ? 0.974 9.312 -11.273 1.00 0.00 26 ARG A N 4
ATOM 3474 C CA . ARG A 1 26 ? 0.835 10.735 -10.995 1.00 0.00 26 ARG A CA 4
ATOM 3475 C C . ARG A 1 26 ? -0.393 11.000 -10.131 1.00 0.00 26 ARG A C 4
ATOM 3476 O O . ARG A 1 26 ? -1.427 10.352 -10.286 1.00 0.00 26 ARG A O 4
ATOM 3497 N N . SER A 1 27 ? -0.269 11.962 -9.221 1.00 0.00 27 SER A N 4
ATOM 3498 C CA . SER A 1 27 ? -1.374 12.310 -8.334 1.00 0.00 27 SER A CA 4
ATOM 3499 C C . SER A 1 27 ? -1.819 11.101 -7.531 1.00 0.00 27 SER A C 4
ATOM 3500 O O . SER A 1 27 ? -2.422 10.169 -8.066 1.00 0.00 27 SER A O 4
ATOM 3508 N N . THR A 1 28 ? -1.511 11.127 -6.241 1.00 0.00 28 THR A N 4
ATOM 3509 C CA . THR A 1 28 ? -1.871 10.033 -5.354 1.00 0.00 28 THR A CA 4
ATOM 3510 C C . THR A 1 28 ? -2.502 10.563 -4.070 1.00 0.00 28 THR A C 4
ATOM 3511 O O . THR A 1 28 ? -3.687 10.894 -4.038 1.00 0.00 28 THR A O 4
ATOM 3522 N N . TYR A 1 29 ? -1.700 10.637 -3.012 1.00 0.00 29 TYR A N 4
ATOM 3523 C CA . TYR A 1 29 ? -2.189 11.126 -1.726 1.00 0.00 29 TYR A CA 4
ATOM 3524 C C . TYR A 1 29 ? -2.695 12.558 -1.842 1.00 0.00 29 TYR A C 4
ATOM 3525 O O . TYR A 1 29 ? -3.794 12.872 -1.386 1.00 0.00 29 TYR A O 4
ATOM 3543 N N . ALA A 1 30 ? -1.886 13.418 -2.450 1.00 0.00 30 ALA A N 4
ATOM 3544 C CA . ALA A 1 30 ? -2.261 14.816 -2.619 1.00 0.00 30 ALA A CA 4
ATOM 3545 C C . ALA A 1 30 ? -2.550 15.119 -4.086 1.00 0.00 30 ALA A C 4
ATOM 3546 O O . ALA A 1 30 ? -1.784 14.735 -4.971 1.00 0.00 30 ALA A O 4
ATOM 3553 N N . SER A 1 31 ? -3.657 15.810 -4.337 1.00 0.00 31 SER A N 4
ATOM 3554 C CA . SER A 1 31 ? -4.036 16.157 -5.703 1.00 0.00 31 SER A CA 4
ATOM 3555 C C . SER A 1 31 ? -3.010 17.103 -6.318 1.00 0.00 31 SER A C 4
ATOM 3556 O O . SER A 1 31 ? -2.023 17.466 -5.678 1.00 0.00 31 SER A O 4
ATOM 3564 N N . LEU B 1 1 ? 11.784 -5.144 -0.821 1.00 0.00 41 LEU B N 4
ATOM 3565 C CA . LEU B 1 1 ? 10.987 -6.360 -0.704 1.00 0.00 41 LEU B CA 4
ATOM 3566 C C . LEU B 1 1 ? 9.635 -6.053 -0.068 1.00 0.00 41 LEU B C 4
ATOM 3567 O O . LEU B 1 1 ? 8.589 -6.416 -0.606 1.00 0.00 41 LEU B O 4
ATOM 3583 N N . ARG B 1 2 ? 9.664 -5.384 1.080 1.00 0.00 42 ARG B N 4
ATOM 3584 C CA . ARG B 1 2 ? 8.434 -5.033 1.781 1.00 0.00 42 ARG B CA 4
ATOM 3585 C C . ARG B 1 2 ? 7.603 -4.062 0.949 1.00 0.00 42 ARG B C 4
ATOM 3586 O O . ARG B 1 2 ? 8.130 -3.099 0.393 1.00 0.00 42 ARG B O 4
ATOM 3607 N N . VAL B 1 3 ? 6.301 -4.321 0.867 1.00 0.00 43 VAL B N 4
ATOM 3608 C CA . VAL B 1 3 ? 5.409 -3.462 0.098 1.00 0.00 43 VAL B CA 4
ATOM 3609 C C . VAL B 1 3 ? 5.934 -3.301 -1.337 1.00 0.00 43 VAL B C 4
ATOM 3610 O O . VAL B 1 3 ? 6.925 -2.609 -1.576 1.00 0.00 43 VAL B O 4
ATOM 3623 N N . ARG B 1 4 ? 5.268 -3.966 -2.287 1.00 0.00 44 ARG B N 4
ATOM 3624 C CA . ARG B 1 4 ? 5.675 -3.910 -3.696 1.00 0.00 44 ARG B CA 4
ATOM 3625 C C . ARG B 1 4 ? 4.476 -3.666 -4.610 1.00 0.00 44 ARG B C 4
ATOM 3626 O O . ARG B 1 4 ? 3.328 -3.756 -4.184 1.00 0.00 44 ARG B O 4
ATOM 3647 N N . ARG B 1 5 ? 4.755 -3.358 -5.875 1.00 0.00 45 ARG B N 4
ATOM 3648 C CA . ARG B 1 5 ? 3.690 -3.100 -6.846 1.00 0.00 45 ARG B CA 4
ATOM 3649 C C . ARG B 1 5 ? 3.666 -4.136 -7.941 1.00 0.00 45 ARG B C 4
ATOM 3650 O O . ARG B 1 5 ? 4.665 -4.792 -8.186 1.00 0.00 45 ARG B O 4
ATOM 3671 N N . THR B 1 6 ? 2.505 -4.238 -8.593 1.00 0.00 46 THR B N 4
ATOM 3672 C CA . THR B 1 6 ? 2.281 -5.162 -9.696 1.00 0.00 46 THR B CA 4
ATOM 3673 C C . THR B 1 6 ? 1.901 -6.525 -9.179 1.00 0.00 46 THR B C 4
ATOM 3674 O O . THR B 1 6 ? 2.174 -7.550 -9.801 1.00 0.00 46 THR B O 4
ATOM 3685 N N . LEU B 1 7 ? 1.278 -6.516 -8.026 1.00 0.00 47 LEU B N 4
ATOM 3686 C CA . LEU B 1 7 ? 0.858 -7.756 -7.391 1.00 0.00 47 LEU B CA 4
ATOM 3687 C C . LEU B 1 7 ? -0.486 -7.615 -6.675 1.00 0.00 47 LEU B C 4
ATOM 3688 O O . LEU B 1 7 ? -1.541 -7.711 -7.298 1.00 0.00 47 LEU B O 4
ATOM 3704 N N . GLN B 1 8 ? -0.439 -7.390 -5.362 1.00 0.00 48 GLN B N 4
ATOM 3705 C CA . GLN B 1 8 ? -1.652 -7.244 -4.576 1.00 0.00 48 GLN B CA 4
ATOM 3706 C C . GLN B 1 8 ? -1.488 -6.060 -3.650 1.00 0.00 48 GLN B C 4
ATOM 3707 O O . GLN B 1 8 ? -0.415 -5.854 -3.086 1.00 0.00 48 GLN B O 4
ATOM 3721 N N . CYS B 1 9 ? -2.543 -5.282 -3.526 1.00 0.00 49 CYS B N 4
ATOM 3722 C CA . CYS B 1 9 ? -2.518 -4.087 -2.699 1.00 0.00 49 CYS B CA 4
ATOM 3723 C C . CYS B 1 9 ? -3.519 -4.144 -1.570 1.00 0.00 49 CYS B C 4
ATOM 3724 O O . CYS B 1 9 ? -4.693 -4.448 -1.773 1.00 0.00 49 CYS B O 4
ATOM 3731 N N . SER B 1 10 ? -3.047 -3.817 -0.379 1.00 0.00 50 SER B N 4
ATOM 3732 C CA . SER B 1 10 ? -3.914 -3.798 0.773 1.00 0.00 50 SER B CA 4
ATOM 3733 C C . SER B 1 10 ? -3.490 -2.677 1.718 1.00 0.00 50 SER B C 4
ATOM 3734 O O . SER B 1 10 ? -2.325 -2.279 1.738 1.00 0.00 50 SER B O 4
ATOM 3742 N N . CYS B 1 11 ? -4.435 -2.165 2.495 1.00 0.00 51 CYS B N 4
ATOM 3743 C CA . CYS B 1 11 ? -4.132 -1.090 3.424 1.00 0.00 51 CYS B CA 4
ATOM 3744 C C . CYS B 1 11 ? -4.891 -1.304 4.735 1.00 0.00 51 CYS B C 4
ATOM 3745 O O . CYS B 1 11 ? -5.894 -2.016 4.762 1.00 0.00 51 CYS B O 4
ATOM 3752 N N . ARG B 1 12 ? -4.417 -0.694 5.819 1.00 0.00 52 ARG B N 4
ATOM 3753 C CA . ARG B 1 12 ? -5.091 -0.850 7.122 1.00 0.00 52 ARG B CA 4
ATOM 3754 C C . ARG B 1 12 ? -4.897 0.389 7.979 1.00 0.00 52 ARG B C 4
ATOM 3755 O O . ARG B 1 12 ? -3.833 0.984 7.943 1.00 0.00 52 ARG B O 4
ATOM 3776 N N . ARG B 1 13 ? -5.930 0.762 8.749 1.00 0.00 53 ARG B N 4
ATOM 3777 C CA . ARG B 1 13 ? -5.872 1.943 9.605 1.00 0.00 53 ARG B CA 4
ATOM 3778 C C . ARG B 1 13 ? -4.687 1.920 10.555 1.00 0.00 53 ARG B C 4
ATOM 3779 O O . ARG B 1 13 ? -4.271 0.864 11.024 1.00 0.00 53 ARG B O 4
ATOM 3800 N N . VAL B 1 14 ? -4.177 3.118 10.824 1.00 0.00 54 VAL B N 4
ATOM 3801 C CA . VAL B 1 14 ? -3.030 3.311 11.719 1.00 0.00 54 VAL B CA 4
ATOM 3802 C C . VAL B 1 14 ? -2.591 4.786 11.769 1.00 0.00 54 VAL B C 4
ATOM 3803 O O . VAL B 1 14 ? -1.503 5.139 11.319 1.00 0.00 54 VAL B O 4
ATOM 3816 N N . CYS B 1 15 ? -3.429 5.650 12.312 1.00 0.00 55 CYS B N 4
ATOM 3817 C CA . CYS B 1 15 ? -3.096 7.077 12.390 1.00 0.00 55 CYS B CA 4
ATOM 3818 C C . CYS B 1 15 ? -3.193 7.714 11.021 1.00 0.00 55 CYS B C 4
ATOM 3819 O O . CYS B 1 15 ? -3.229 8.936 10.896 1.00 0.00 55 CYS B O 4
ATOM 3826 N N . ARG B 1 16 ? -3.227 6.875 10.001 1.00 0.00 56 ARG B N 4
ATOM 3827 C CA . ARG B 1 16 ? -3.311 7.352 8.622 1.00 0.00 56 ARG B CA 4
ATOM 3828 C C . ARG B 1 16 ? -3.256 6.198 7.655 1.00 0.00 56 ARG B C 4
ATOM 3829 O O . ARG B 1 16 ? -2.818 6.334 6.513 1.00 0.00 56 ARG B O 4
ATOM 3850 N N . ASN B 1 17 ? -3.689 5.070 8.106 1.00 0.00 57 ASN B N 4
ATOM 3851 C CA . ASN B 1 17 ? -3.654 3.908 7.264 1.00 0.00 57 ASN B CA 4
ATOM 3852 C C . ASN B 1 17 ? -2.221 3.514 6.936 1.00 0.00 57 ASN B C 4
ATOM 3853 O O . ASN B 1 17 ? -1.320 4.351 6.863 1.00 0.00 57 ASN B O 4
ATOM 3864 N N . THR B 1 18 ? -2.054 2.227 6.708 1.00 0.00 58 THR B N 4
ATOM 3865 C CA . THR B 1 18 ? -0.762 1.659 6.342 1.00 0.00 58 THR B CA 4
ATOM 3866 C C . THR B 1 18 ? -0.870 1.087 4.958 1.00 0.00 58 THR B C 4
ATOM 3867 O O . THR B 1 18 ? -1.976 0.800 4.486 1.00 0.00 58 THR B O 4
ATOM 3878 N N . CYS B 1 19 ? 0.279 0.918 4.330 1.00 0.00 59 CYS B N 4
ATOM 3879 C CA . CYS B 1 19 ? 0.342 0.405 2.982 1.00 0.00 59 CYS B CA 4
ATOM 3880 C C . CYS B 1 19 ? 1.004 -0.952 2.964 1.00 0.00 59 CYS B C 4
ATOM 3881 O O . CYS B 1 19 ? 2.182 -1.081 3.286 1.00 0.00 59 CYS B O 4
ATOM 3888 N N . SER B 1 20 ? 0.235 -1.960 2.577 1.00 0.00 60 SER B N 4
ATOM 3889 C CA . SER B 1 20 ? 0.753 -3.309 2.497 1.00 0.00 60 SER B CA 4
ATOM 3890 C C . SER B 1 20 ? 0.405 -3.917 1.152 1.00 0.00 60 SER B C 4
ATOM 3891 O O . SER B 1 20 ? -0.747 -4.276 0.902 1.00 0.00 60 SER B O 4
ATOM 3899 N N . CYS B 1 21 ? 1.412 -4.059 0.301 1.00 0.00 61 CYS B N 4
ATOM 3900 C CA . CYS B 1 21 ? 1.213 -4.659 -1.004 1.00 0.00 61 CYS B CA 4
ATOM 3901 C C . CYS B 1 21 ? 2.136 -5.863 -1.099 1.00 0.00 61 CYS B C 4
ATOM 3902 O O . CYS B 1 21 ? 3.339 -5.755 -0.877 1.00 0.00 61 CYS B O 4
ATOM 3909 N N . ILE B 1 22 ? 1.561 -7.014 -1.387 1.00 0.00 62 ILE B N 4
ATOM 3910 C CA . ILE B 1 22 ? 2.348 -8.248 -1.451 1.00 0.00 62 ILE B CA 4
ATOM 3911 C C . ILE B 1 22 ? 1.664 -9.291 -2.336 1.00 0.00 62 ILE B C 4
ATOM 3912 O O . ILE B 1 22 ? 0.501 -9.150 -2.681 1.00 0.00 62 ILE B O 4
ATOM 3928 N N . ARG B 1 23 ? 2.392 -10.337 -2.708 1.00 0.00 63 ARG B N 4
ATOM 3929 C CA . ARG B 1 23 ? 1.819 -11.377 -3.561 1.00 0.00 63 ARG B CA 4
ATOM 3930 C C . ARG B 1 23 ? 0.930 -12.298 -2.739 1.00 0.00 63 ARG B C 4
ATOM 3931 O O . ARG B 1 23 ? 0.333 -13.239 -3.260 1.00 0.00 63 ARG B O 4
ATOM 3952 N N . LEU B 1 24 ? 0.860 -12.016 -1.448 1.00 0.00 64 LEU B N 4
ATOM 3953 C CA . LEU B 1 24 ? 0.048 -12.825 -0.538 1.00 0.00 64 LEU B CA 4
ATOM 3954 C C . LEU B 1 24 ? -1.333 -12.203 -0.334 1.00 0.00 64 LEU B C 4
ATOM 3955 O O . LEU B 1 24 ? -1.607 -11.099 -0.804 1.00 0.00 64 LEU B O 4
ATOM 3971 N N . SER B 1 25 ? -2.216 -12.926 0.349 1.00 0.00 65 SER B N 4
ATOM 3972 C CA . SER B 1 25 ? -3.568 -12.426 0.584 1.00 0.00 65 SER B CA 4
ATOM 3973 C C . SER B 1 25 ? -3.553 -11.183 1.473 1.00 0.00 65 SER B C 4
ATOM 3974 O O . SER B 1 25 ? -4.251 -10.211 1.191 1.00 0.00 65 SER B O 4
ATOM 3982 N N . ARG B 1 26 ? -2.747 -11.222 2.539 1.00 0.00 66 ARG B N 4
ATOM 3983 C CA . ARG B 1 26 ? -2.641 -10.092 3.471 1.00 0.00 66 ARG B CA 4
ATOM 3984 C C . ARG B 1 26 ? -1.788 -10.466 4.683 1.00 0.00 66 ARG B C 4
ATOM 3985 O O . ARG B 1 26 ? -2.019 -9.974 5.787 1.00 0.00 66 ARG B O 4
ATOM 4006 N N . SER B 1 27 ? -0.804 -11.337 4.480 1.00 0.00 67 SER B N 4
ATOM 4007 C CA . SER B 1 27 ? 0.062 -11.757 5.578 1.00 0.00 67 SER B CA 4
ATOM 4008 C C . SER B 1 27 ? 1.324 -10.915 5.621 1.00 0.00 67 SER B C 4
ATOM 4009 O O . SER B 1 27 ? 2.332 -11.244 4.995 1.00 0.00 67 SER B O 4
ATOM 4017 N N . THR B 1 28 ? 1.263 -9.829 6.379 1.00 0.00 68 THR B N 4
ATOM 4018 C CA . THR B 1 28 ? 2.404 -8.944 6.520 1.00 0.00 68 THR B CA 4
ATOM 4019 C C . THR B 1 28 ? 2.167 -7.940 7.641 1.00 0.00 68 THR B C 4
ATOM 4020 O O . THR B 1 28 ? 1.276 -7.094 7.558 1.00 0.00 68 THR B O 4
ATOM 4031 N N . TYR B 1 29 ? 2.978 -8.044 8.681 1.00 0.00 69 TYR B N 4
ATOM 4032 C CA . TYR B 1 29 ? 2.873 -7.147 9.829 1.00 0.00 69 TYR B CA 4
ATOM 4033 C C . TYR B 1 29 ? 1.480 -7.219 10.443 1.00 0.00 69 TYR B C 4
ATOM 4034 O O . TYR B 1 29 ? 0.502 -7.513 9.755 1.00 0.00 69 TYR B O 4
ATOM 4052 N N . ALA B 1 30 ? 1.397 -6.950 11.742 1.00 0.00 70 ALA B N 4
ATOM 4053 C CA . ALA B 1 30 ? 0.116 -6.991 12.438 1.00 0.00 70 ALA B CA 4
ATOM 4054 C C . ALA B 1 30 ? -0.522 -8.370 12.297 1.00 0.00 70 ALA B C 4
ATOM 4055 O O . ALA B 1 30 ? -1.745 -8.503 12.291 1.00 0.00 70 ALA B O 4
ATOM 4062 N N . SER B 1 31 ? 0.319 -9.394 12.187 1.00 0.00 71 SER B N 4
ATOM 4063 C CA . SER B 1 31 ? -0.170 -10.760 12.047 1.00 0.00 71 SER B CA 4
ATOM 4064 C C . SER B 1 31 ? -0.291 -11.428 13.413 1.00 0.00 71 SER B C 4
ATOM 4065 O O . SER B 1 31 ? -0.388 -10.753 14.438 1.00 0.00 71 SER B O 4
ATOM 4073 N N . LEU A 1 1 ? -10.466 4.695 1.677 1.00 0.00 1 LEU A N 5
ATOM 4074 C CA . LEU A 1 1 ? -11.388 3.835 0.944 1.00 0.00 1 LEU A CA 5
ATOM 4075 C C . LEU A 1 1 ? -11.269 4.085 -0.556 1.00 0.00 1 LEU A C 5
ATOM 4076 O O . LEU A 1 1 ? -12.015 3.513 -1.351 1.00 0.00 1 LEU A O 5
ATOM 4092 N N . ARG A 1 2 ? -10.327 4.941 -0.932 1.00 0.00 2 ARG A N 5
ATOM 4093 C CA . ARG A 1 2 ? -10.117 5.260 -2.339 1.00 0.00 2 ARG A CA 5
ATOM 4094 C C . ARG A 1 2 ? -8.913 4.502 -2.880 1.00 0.00 2 ARG A C 5
ATOM 4095 O O . ARG A 1 2 ? -8.363 4.850 -3.926 1.00 0.00 2 ARG A O 5
ATOM 4116 N N . VAL A 1 3 ? -8.518 3.461 -2.158 1.00 0.00 3 VAL A N 5
ATOM 4117 C CA . VAL A 1 3 ? -7.382 2.643 -2.563 1.00 0.00 3 VAL A CA 5
ATOM 4118 C C . VAL A 1 3 ? -7.849 1.219 -2.878 1.00 0.00 3 VAL A C 5
ATOM 4119 O O . VAL A 1 3 ? -8.427 0.540 -2.029 1.00 0.00 3 VAL A O 5
ATOM 4132 N N . ARG A 1 4 ? -7.598 0.782 -4.112 1.00 0.00 4 ARG A N 5
ATOM 4133 C CA . ARG A 1 4 ? -7.998 -0.557 -4.557 1.00 0.00 4 ARG A CA 5
ATOM 4134 C C . ARG A 1 4 ? -6.773 -1.435 -4.801 1.00 0.00 4 ARG A C 5
ATOM 4135 O O . ARG A 1 4 ? -5.678 -1.129 -4.340 1.00 0.00 4 ARG A O 5
ATOM 4156 N N . ARG A 1 5 ? -6.974 -2.536 -5.521 1.00 0.00 5 ARG A N 5
ATOM 4157 C CA . ARG A 1 5 ? -5.880 -3.459 -5.828 1.00 0.00 5 ARG A CA 5
ATOM 4158 C C . ARG A 1 5 ? -6.027 -4.029 -7.221 1.00 0.00 5 ARG A C 5
ATOM 4159 O O . ARG A 1 5 ? -7.042 -3.809 -7.860 1.00 0.00 5 ARG A O 5
ATOM 4180 N N . THR A 1 6 ? -4.998 -4.774 -7.650 1.00 0.00 6 THR A N 5
ATOM 4181 C CA . THR A 1 6 ? -4.960 -5.429 -8.956 1.00 0.00 6 THR A CA 5
ATOM 4182 C C . THR A 1 6 ? -4.482 -4.480 -10.034 1.00 0.00 6 THR A C 5
ATOM 4183 O O . THR A 1 6 ? -4.935 -4.527 -11.178 1.00 0.00 6 THR A O 5
ATOM 4194 N N . LEU A 1 7 ? -3.577 -3.614 -9.648 1.00 0.00 7 LEU A N 5
ATOM 4195 C CA . LEU A 1 7 ? -3.032 -2.627 -10.566 1.00 0.00 7 LEU A CA 5
ATOM 4196 C C . LEU A 1 7 ? -1.592 -2.264 -10.200 1.00 0.00 7 LEU A C 5
ATOM 4197 O O . LEU A 1 7 ? -0.669 -3.037 -10.460 1.00 0.00 7 LEU A O 5
ATOM 4213 N N . GLN A 1 8 ? -1.404 -1.094 -9.586 1.00 0.00 8 GLN A N 5
ATOM 4214 C CA . GLN A 1 8 ? -0.082 -0.655 -9.181 1.00 0.00 8 GLN A CA 5
ATOM 4215 C C . GLN A 1 8 ? -0.144 -0.247 -7.729 1.00 0.00 8 GLN A C 5
ATOM 4216 O O . GLN A 1 8 ? -1.139 0.319 -7.280 1.00 0.00 8 GLN A O 5
ATOM 4230 N N . CYS A 1 9 ? 0.898 -0.584 -7.002 1.00 0.00 9 CYS A N 5
ATOM 4231 C CA . CYS A 1 9 ? 0.952 -0.315 -5.578 1.00 0.00 9 CYS A CA 5
ATOM 4232 C C . CYS A 1 9 ? 2.098 0.611 -5.186 1.00 0.00 9 CYS A C 5
ATOM 4233 O O . CYS A 1 9 ? 3.241 0.433 -5.606 1.00 0.00 9 CYS A O 5
ATOM 4240 N N . SER A 1 10 ? 1.762 1.601 -4.363 1.00 0.00 10 SER A N 5
ATOM 4241 C CA . SER A 1 10 ? 2.736 2.569 -3.885 1.00 0.00 10 SER A CA 5
ATOM 4242 C C . SER A 1 10 ? 2.437 2.930 -2.434 1.00 0.00 10 SER A C 5
ATOM 4243 O O . SER A 1 10 ? 1.308 2.777 -1.965 1.00 0.00 10 SER A O 5
ATOM 4251 N N . CYS A 1 11 ? 3.454 3.404 -1.725 1.00 0.00 11 CYS A N 5
ATOM 4252 C CA . CYS A 1 11 ? 3.285 3.774 -0.328 1.00 0.00 11 CYS A CA 5
ATOM 4253 C C . CYS A 1 11 ? 3.957 5.131 -0.060 1.00 0.00 11 CYS A C 5
ATOM 4254 O O . CYS A 1 11 ? 4.901 5.502 -0.759 1.00 0.00 11 CYS A O 5
ATOM 4261 N N . ARG A 1 12 ? 3.472 5.873 0.945 1.00 0.00 12 ARG A N 5
ATOM 4262 C CA . ARG A 1 12 ? 4.061 7.194 1.258 1.00 0.00 12 ARG A CA 5
ATOM 4263 C C . ARG A 1 12 ? 4.020 7.484 2.759 1.00 0.00 12 ARG A C 5
ATOM 4264 O O . ARG A 1 12 ? 3.099 7.069 3.443 1.00 0.00 12 ARG A O 5
ATOM 4285 N N . ARG A 1 13 ? 5.032 8.203 3.256 1.00 0.00 13 ARG A N 5
ATOM 4286 C CA . ARG A 1 13 ? 5.120 8.532 4.684 1.00 0.00 13 ARG A CA 5
ATOM 4287 C C . ARG A 1 13 ? 3.868 9.212 5.204 1.00 0.00 13 ARG A C 5
ATOM 4288 O O . ARG A 1 13 ? 3.212 9.980 4.500 1.00 0.00 13 ARG A O 5
ATOM 4309 N N . VAL A 1 14 ? 3.558 8.890 6.455 1.00 0.00 14 VAL A N 5
ATOM 4310 C CA . VAL A 1 14 ? 2.369 9.421 7.138 1.00 0.00 14 VAL A CA 5
ATOM 4311 C C . VAL A 1 14 ? 2.296 8.928 8.595 1.00 0.00 14 VAL A C 5
ATOM 4312 O O . VAL A 1 14 ? 1.287 8.391 9.035 1.00 0.00 14 VAL A O 5
ATOM 4325 N N . CYS A 1 15 ? 3.369 9.085 9.333 1.00 0.00 15 CYS A N 5
ATOM 4326 C CA . CYS A 1 15 ? 3.408 8.613 10.717 1.00 0.00 15 CYS A CA 5
ATOM 4327 C C . CYS A 1 15 ? 3.619 7.117 10.730 1.00 0.00 15 CYS A C 5
ATOM 4328 O O . CYS A 1 15 ? 3.938 6.533 11.762 1.00 0.00 15 CYS A O 5
ATOM 4335 N N . ARG A 1 16 ? 3.432 6.507 9.572 1.00 0.00 16 ARG A N 5
ATOM 4336 C CA . ARG A 1 16 ? 3.596 5.061 9.439 1.00 0.00 16 ARG A CA 5
ATOM 4337 C C . ARG A 1 16 ? 3.341 4.604 8.017 1.00 0.00 16 ARG A C 5
ATOM 4338 O O . ARG A 1 16 ? 2.767 3.540 7.778 1.00 0.00 16 ARG A O 5
ATOM 4359 N N . ASN A 1 17 ? 3.772 5.389 7.071 1.00 0.00 17 ASN A N 5
ATOM 4360 C CA . ASN A 1 17 ? 3.558 5.031 5.689 1.00 0.00 17 ASN A CA 5
ATOM 4361 C C . ASN A 1 17 ? 2.063 4.911 5.403 1.00 0.00 17 ASN A C 5
ATOM 4362 O O . ASN A 1 17 ? 1.293 4.439 6.227 1.00 0.00 17 ASN A O 5
ATOM 4373 N N . THR A 1 18 ? 1.684 5.331 4.214 1.00 0.00 18 THR A N 5
ATOM 4374 C CA . THR A 1 18 ? 0.293 5.274 3.757 1.00 0.00 18 THR A CA 5
ATOM 4375 C C . THR A 1 18 ? 0.201 4.360 2.565 1.00 0.00 18 THR A C 5
ATOM 4376 O O . THR A 1 18 ? 1.217 4.013 1.968 1.00 0.00 18 THR A O 5
ATOM 4387 N N . CYS A 1 19 ? -1.024 3.978 2.246 1.00 0.00 19 CYS A N 5
ATOM 4388 C CA . CYS A 1 19 ? -1.289 3.053 1.158 1.00 0.00 19 CYS A CA 5
ATOM 4389 C C . CYS A 1 19 ? -1.957 3.750 -0.005 1.00 0.00 19 CYS A C 5
ATOM 4390 O O . CYS A 1 19 ? -2.968 4.428 0.155 1.00 0.00 19 CYS A O 5
ATOM 4397 N N . SER A 1 20 ? -1.376 3.569 -1.177 1.00 0.00 20 SER A N 5
ATOM 4398 C CA . SER A 1 20 ? -1.908 4.170 -2.377 1.00 0.00 20 SER A CA 5
ATOM 4399 C C . SER A 1 20 ? -1.674 3.249 -3.563 1.00 0.00 20 SER A C 5
ATOM 4400 O O . SER A 1 20 ? -0.539 3.078 -4.004 1.00 0.00 20 SER A O 5
ATOM 4408 N N . CYS A 1 21 ? -2.753 2.676 -4.090 1.00 0.00 21 CYS A N 5
ATOM 4409 C CA . CYS A 1 21 ? -2.641 1.800 -5.245 1.00 0.00 21 CYS A CA 5
ATOM 4410 C C . CYS A 1 21 ? -3.435 2.423 -6.382 1.00 0.00 21 CYS A C 5
ATOM 4411 O O . CYS A 1 21 ? -4.602 2.778 -6.215 1.00 0.00 21 CYS A O 5
ATOM 4418 N N . ILE A 1 22 ? -2.785 2.591 -7.523 1.00 0.00 22 ILE A N 5
ATOM 4419 C CA . ILE A 1 22 ? -3.439 3.217 -8.667 1.00 0.00 22 ILE A CA 5
ATOM 4420 C C . ILE A 1 22 ? -2.899 2.668 -9.984 1.00 0.00 22 ILE A C 5
ATOM 4421 O O . ILE A 1 22 ? -1.944 1.893 -10.002 1.00 0.00 22 ILE A O 5
ATOM 4437 N N . ARG A 1 23 ? -3.539 3.058 -11.078 1.00 0.00 23 ARG A N 5
ATOM 4438 C CA . ARG A 1 23 ? -3.138 2.607 -12.395 1.00 0.00 23 ARG A CA 5
ATOM 4439 C C . ARG A 1 23 ? -2.247 3.659 -13.009 1.00 0.00 23 ARG A C 5
ATOM 4440 O O . ARG A 1 23 ? -2.479 4.101 -14.132 1.00 0.00 23 ARG A O 5
ATOM 4461 N N . LEU A 1 24 ? -1.244 4.062 -12.235 1.00 0.00 24 LEU A N 5
ATOM 4462 C CA . LEU A 1 24 ? -0.295 5.088 -12.672 1.00 0.00 24 LEU A CA 5
ATOM 4463 C C . LEU A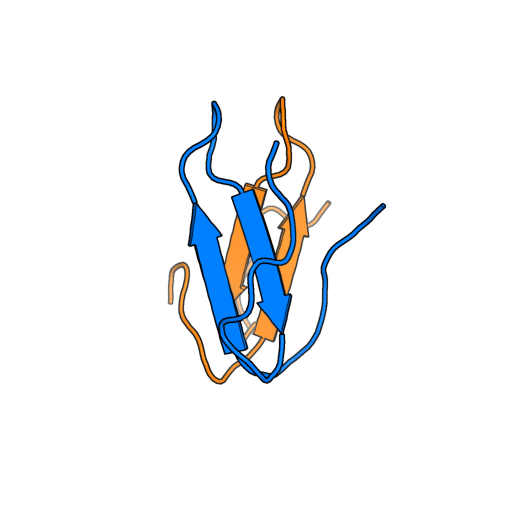 1 24 ? -0.980 6.441 -12.799 1.00 0.00 24 LEU A C 5
ATOM 4464 O O . LEU A 1 24 ? -2.020 6.689 -12.190 1.00 0.00 24 LEU A O 5
ATOM 4480 N N . SER A 1 25 ? -0.374 7.313 -13.596 1.00 0.00 25 SER A N 5
ATOM 4481 C CA . SER A 1 25 ? -0.905 8.652 -13.813 1.00 0.00 25 SER A CA 5
ATOM 4482 C C . SER A 1 25 ? -0.547 9.547 -12.637 1.00 0.00 25 SER A C 5
ATOM 4483 O O . SER A 1 25 ? -1.060 10.658 -12.509 1.00 0.00 25 SER A O 5
ATOM 4491 N N . ARG A 1 26 ? 0.346 9.048 -11.785 1.00 0.00 26 ARG A N 5
ATOM 4492 C CA . ARG A 1 26 ? 0.785 9.800 -10.612 1.00 0.00 26 ARG A CA 5
ATOM 4493 C C . ARG A 1 26 ? -0.382 10.576 -10.001 1.00 0.00 26 ARG A C 5
ATOM 4494 O O . ARG A 1 26 ? -1.493 10.057 -9.895 1.00 0.00 26 ARG A O 5
ATOM 4515 N N . SER A 1 27 ? -0.128 11.820 -9.604 1.00 0.00 27 SER A N 5
ATOM 4516 C CA . SER A 1 27 ? -1.173 12.651 -9.013 1.00 0.00 27 SER A CA 5
ATOM 4517 C C . SER A 1 27 ? -1.910 11.896 -7.915 1.00 0.00 27 SER A C 5
ATOM 4518 O O . SER A 1 27 ? -3.100 11.608 -8.042 1.00 0.00 27 SER A O 5
ATOM 4526 N N . THR A 1 28 ? -1.199 11.596 -6.833 1.00 0.00 28 THR A N 5
ATOM 4527 C CA . THR A 1 28 ? -1.793 10.896 -5.710 1.00 0.00 28 THR A CA 5
ATOM 4528 C C . THR A 1 28 ? -1.590 11.696 -4.433 1.00 0.00 28 THR A C 5
ATOM 4529 O O . THR A 1 28 ? -0.465 11.884 -3.972 1.00 0.00 28 THR A O 5
ATOM 4540 N N . TYR A 1 29 ? -2.695 12.152 -3.869 1.00 0.00 29 TYR A N 5
ATOM 4541 C CA . TYR A 1 29 ? -2.667 12.933 -2.634 1.00 0.00 29 TYR A CA 5
ATOM 4542 C C . TYR A 1 29 ? -1.466 13.872 -2.609 1.00 0.00 29 TYR A C 5
ATOM 4543 O O . TYR A 1 29 ? -0.442 13.567 -1.999 1.00 0.00 29 TYR A O 5
ATOM 4561 N N . ALA A 1 30 ? -1.600 15.014 -3.275 1.00 0.00 30 ALA A N 5
ATOM 4562 C CA . ALA A 1 30 ? -0.517 15.990 -3.322 1.00 0.00 30 ALA A CA 5
ATOM 4563 C C . ALA A 1 30 ? -1.068 17.404 -3.482 1.00 0.00 30 ALA A C 5
ATOM 4564 O O . ALA A 1 30 ? -2.169 17.598 -3.998 1.00 0.00 30 ALA A O 5
ATOM 4571 N N . SER A 1 31 ? -0.294 18.388 -3.037 1.00 0.00 31 SER A N 5
ATOM 4572 C CA . SER A 1 31 ? -0.710 19.783 -3.135 1.00 0.00 31 SER A CA 5
ATOM 4573 C C . SER A 1 31 ? -2.072 19.983 -2.479 1.00 0.00 31 SER A C 5
ATOM 4574 O O . SER A 1 31 ? -2.248 20.880 -1.653 1.00 0.00 31 SER A O 5
ATOM 4582 N N . LEU B 1 1 ? 11.187 1.722 0.572 1.00 0.00 41 LEU B N 5
ATOM 4583 C CA . LEU B 1 1 ? 10.073 2.280 1.331 1.00 0.00 41 LEU B CA 5
ATOM 4584 C C . LEU B 1 1 ? 8.761 1.618 0.915 1.00 0.00 41 LEU B C 5
ATOM 4585 O O . LEU B 1 1 ? 7.873 1.406 1.741 1.00 0.00 41 LEU B O 5
ATOM 4601 N N . ARG B 1 2 ? 8.649 1.293 -0.370 1.00 0.00 42 ARG B N 5
ATOM 4602 C CA . ARG B 1 2 ? 7.442 0.653 -0.888 1.00 0.00 42 ARG B CA 5
ATOM 4603 C C . ARG B 1 2 ? 7.335 -0.781 -0.371 1.00 0.00 42 ARG B C 5
ATOM 4604 O O . ARG B 1 2 ? 8.344 -1.466 -0.211 1.00 0.00 42 ARG B O 5
ATOM 4625 N N . VAL B 1 3 ? 6.109 -1.230 -0.108 1.00 0.00 43 VAL B N 5
ATOM 4626 C CA . VAL B 1 3 ? 5.903 -2.588 0.392 1.00 0.00 43 VAL B CA 5
ATOM 4627 C C . VAL B 1 3 ? 5.586 -3.545 -0.762 1.00 0.00 43 VAL B C 5
ATOM 4628 O O . VAL B 1 3 ? 4.571 -4.244 -0.734 1.00 0.00 43 VAL B O 5
ATOM 4641 N N . ARG B 1 4 ? 6.470 -3.563 -1.765 1.00 0.00 44 ARG B N 5
ATOM 4642 C CA . ARG B 1 4 ? 6.315 -4.419 -2.940 1.00 0.00 44 ARG B CA 5
ATOM 4643 C C . ARG B 1 4 ? 5.218 -3.903 -3.852 1.00 0.00 44 ARG B C 5
ATOM 4644 O O . ARG B 1 4 ? 4.368 -3.118 -3.438 1.00 0.00 44 ARG B O 5
ATOM 4665 N N . ARG B 1 5 ? 5.251 -4.342 -5.104 1.00 0.00 45 ARG B N 5
ATOM 4666 C CA . ARG B 1 5 ? 4.261 -3.911 -6.068 1.00 0.00 45 ARG B CA 5
ATOM 4667 C C . ARG B 1 5 ? 4.194 -4.823 -7.273 1.00 0.00 45 ARG B C 5
ATOM 4668 O O . ARG B 1 5 ? 5.108 -5.596 -7.495 1.00 0.00 45 ARG B O 5
ATOM 4689 N N . THR B 1 6 ? 3.102 -4.683 -8.045 1.00 0.00 46 THR B N 5
ATOM 4690 C CA . THR B 1 6 ? 2.861 -5.451 -9.265 1.00 0.00 46 THR B CA 5
ATOM 4691 C C . THR B 1 6 ? 2.230 -6.794 -8.957 1.00 0.00 46 THR B C 5
ATOM 4692 O O . THR B 1 6 ? 2.493 -7.794 -9.625 1.00 0.00 46 THR B O 5
ATOM 4703 N N . LEU B 1 7 ? 1.418 -6.802 -7.925 1.00 0.00 47 LEU B N 5
ATOM 4704 C CA . LEU B 1 7 ? 0.752 -8.020 -7.486 1.00 0.00 47 LEU B CA 5
ATOM 4705 C C . LEU B 1 7 ? -0.600 -7.719 -6.834 1.00 0.00 47 LEU B C 5
ATOM 4706 O O . LEU B 1 7 ? -1.601 -7.520 -7.524 1.00 0.00 47 LEU B O 5
ATOM 4722 N N . GLN B 1 8 ? -0.619 -7.680 -5.500 1.00 0.00 48 GLN B N 5
ATOM 4723 C CA . GLN B 1 8 ? -1.838 -7.396 -4.758 1.00 0.00 48 GLN B CA 5
ATOM 4724 C C . GLN B 1 8 ? -1.558 -6.262 -3.795 1.00 0.00 48 GLN B C 5
ATOM 4725 O O . GLN B 1 8 ? -0.493 -6.213 -3.180 1.00 0.00 48 GLN B O 5
ATOM 4739 N N . CYS B 1 9 ? -2.497 -5.340 -3.702 1.00 0.00 49 CYS B N 5
ATOM 4740 C CA . CYS B 1 9 ? -2.330 -4.173 -2.850 1.00 0.00 49 CYS B CA 5
ATOM 4741 C C . CYS B 1 9 ? -3.385 -4.126 -1.755 1.00 0.00 49 CYS B C 5
ATOM 4742 O O . CYS B 1 9 ? -4.585 -4.164 -2.032 1.00 0.00 49 CYS B O 5
ATOM 4749 N N . SER B 1 10 ? -2.925 -4.027 -0.512 1.00 0.00 50 SER B N 5
ATOM 4750 C CA . SER B 1 10 ? -3.828 -3.956 0.622 1.00 0.00 50 SER B CA 5
ATOM 4751 C C . SER B 1 10 ? -3.397 -2.830 1.553 1.00 0.00 50 SER B C 5
ATOM 4752 O O . SER B 1 10 ? -2.226 -2.444 1.580 1.00 0.00 50 SER B O 5
ATOM 4760 N N . CYS B 1 11 ? -4.353 -2.290 2.299 1.00 0.00 51 CYS B N 5
ATOM 4761 C CA . CYS B 1 11 ? -4.066 -1.190 3.207 1.00 0.00 51 CYS B CA 5
ATOM 4762 C C . CYS B 1 11 ? -4.614 -1.487 4.609 1.00 0.00 51 CYS B C 5
ATOM 4763 O O . CYS B 1 11 ? -5.624 -2.178 4.750 1.00 0.00 51 CYS B O 5
ATOM 4770 N N . ARG B 1 12 ? -3.948 -0.962 5.640 1.00 0.00 52 ARG B N 5
ATOM 4771 C CA . ARG B 1 12 ? -4.385 -1.178 7.015 1.00 0.00 52 ARG B CA 5
ATOM 4772 C C . ARG B 1 12 ? -4.310 0.118 7.809 1.00 0.00 52 ARG B C 5
ATOM 4773 O O . ARG B 1 12 ? -3.475 0.965 7.544 1.00 0.00 52 ARG B O 5
ATOM 4794 N N . ARG B 1 13 ? -5.186 0.253 8.791 1.00 0.00 53 ARG B N 5
ATOM 4795 C CA . ARG B 1 13 ? -5.204 1.451 9.624 1.00 0.00 53 ARG B CA 5
ATOM 4796 C C . ARG B 1 13 ? -4.055 1.462 10.615 1.00 0.00 53 ARG B C 5
ATOM 4797 O O . ARG B 1 13 ? -3.631 0.422 11.121 1.00 0.00 53 ARG B O 5
ATOM 4818 N N . VAL B 1 14 ? -3.578 2.665 10.875 1.00 0.00 54 VAL B N 5
ATOM 4819 C CA . VAL B 1 14 ? -2.479 2.889 11.797 1.00 0.00 54 VAL B CA 5
ATOM 4820 C C . VAL B 1 14 ? -2.189 4.390 11.934 1.00 0.00 54 VAL B C 5
ATOM 4821 O O . VAL B 1 14 ? -1.156 4.888 11.495 1.00 0.00 54 VAL B O 5
ATOM 4834 N N . CYS B 1 15 ? -3.118 5.109 12.530 1.00 0.00 55 CYS B N 5
ATOM 4835 C CA . CYS B 1 15 ? -2.974 6.554 12.701 1.00 0.00 55 CYS B CA 5
ATOM 4836 C C . CYS B 1 15 ? -3.353 7.256 11.424 1.00 0.00 55 CYS B C 5
ATOM 4837 O O . CYS B 1 15 ? -3.397 8.478 11.368 1.00 0.00 55 CYS B O 5
ATOM 4844 N N . ARG B 1 16 ? -3.620 6.467 10.401 1.00 0.00 56 ARG B N 5
ATOM 4845 C CA . ARG B 1 16 ? -3.991 7.008 9.101 1.00 0.00 56 ARG B CA 5
ATOM 4846 C C . ARG B 1 16 ? -4.222 5.899 8.106 1.00 0.00 56 ARG B C 5
ATOM 4847 O O . ARG B 1 16 ? -5.284 5.783 7.497 1.00 0.00 56 ARG B O 5
ATOM 4868 N N . ASN B 1 17 ? -3.185 5.118 7.945 1.00 0.00 57 ASN B N 5
ATOM 4869 C CA . ASN B 1 17 ? -3.178 4.001 7.012 1.00 0.00 57 ASN B CA 5
ATOM 4870 C C . ASN B 1 17 ? -1.775 3.392 6.887 1.00 0.00 57 ASN B C 5
ATOM 4871 O O . ASN B 1 17 ? -0.780 4.075 7.090 1.00 0.00 57 ASN B O 5
ATOM 4882 N N . THR B 1 18 ? -1.723 2.112 6.511 1.00 0.00 58 THR B N 5
ATOM 4883 C CA . THR B 1 18 ? -0.452 1.392 6.292 1.00 0.00 58 THR B CA 5
ATOM 4884 C C . THR B 1 18 ? -0.488 0.787 4.912 1.00 0.00 58 THR B C 5
ATOM 4885 O O . THR B 1 18 ? -1.567 0.536 4.383 1.00 0.00 58 THR B O 5
ATOM 4896 N N . CYS B 1 19 ? 0.685 0.543 4.350 1.00 0.00 59 CYS B N 5
ATOM 4897 C CA . CYS B 1 19 ? 0.783 -0.008 3.007 1.00 0.00 59 CYS B CA 5
ATOM 4898 C C . CYS B 1 19 ? 1.360 -1.404 3.020 1.00 0.00 59 CYS B C 5
ATOM 4899 O O . CYS B 1 19 ? 2.471 -1.631 3.496 1.00 0.00 59 CYS B O 5
ATOM 4906 N N . SER B 1 20 ? 0.591 -2.338 2.482 1.00 0.00 60 SER B N 5
ATOM 4907 C CA . SER B 1 20 ? 1.029 -3.712 2.417 1.00 0.00 60 SER B CA 5
ATOM 4908 C C . SER B 1 20 ? 0.585 -4.343 1.105 1.00 0.00 60 SER B C 5
ATOM 4909 O O . SER B 1 20 ? -0.604 -4.586 0.901 1.00 0.00 60 SER B O 5
ATOM 4917 N N . CYS B 1 21 ? 1.547 -4.622 0.226 1.00 0.00 61 CYS B N 5
ATOM 4918 C CA . CYS B 1 21 ? 1.235 -5.245 -1.048 1.00 0.00 61 CYS B CA 5
ATOM 4919 C C . CYS B 1 21 ? 1.940 -6.586 -1.094 1.00 0.00 61 CYS B C 5
ATOM 4920 O O . CYS B 1 21 ? 3.137 -6.678 -0.827 1.00 0.00 61 CYS B O 5
ATOM 4927 N N . ILE B 1 22 ? 1.178 -7.625 -1.391 1.00 0.00 62 ILE B N 5
ATOM 4928 C CA . ILE B 1 22 ? 1.732 -8.982 -1.415 1.00 0.00 62 ILE B CA 5
ATOM 4929 C C . ILE B 1 22 ? 0.901 -9.907 -2.290 1.00 0.00 62 ILE B C 5
ATOM 4930 O O . ILE B 1 22 ? -0.289 -9.699 -2.480 1.00 0.00 62 ILE B O 5
ATOM 4946 N N . ARG B 1 23 ? 1.540 -10.939 -2.810 1.00 0.00 63 ARG B N 5
ATOM 4947 C CA . ARG B 1 23 ? 0.850 -11.901 -3.659 1.00 0.00 63 ARG B CA 5
ATOM 4948 C C . ARG B 1 23 ? 0.300 -13.052 -2.827 1.00 0.00 63 ARG B C 5
ATOM 4949 O O . ARG B 1 23 ? -0.240 -14.018 -3.367 1.00 0.00 63 ARG B O 5
ATOM 4970 N N . LEU B 1 24 ? 0.451 -12.942 -1.510 1.00 0.00 64 LEU B N 5
ATOM 4971 C CA . LEU B 1 24 ? -0.027 -13.987 -0.601 1.00 0.00 64 LEU B CA 5
ATOM 4972 C C . LEU B 1 24 ? -1.204 -13.494 0.241 1.00 0.00 64 LEU B C 5
ATOM 4973 O O . LEU B 1 24 ? -1.204 -12.365 0.730 1.00 0.00 64 LEU B O 5
ATOM 4989 N N . SER B 1 25 ? -2.203 -14.358 0.406 1.00 0.00 65 SER B N 5
ATOM 4990 C CA . SER B 1 25 ? -3.386 -14.019 1.192 1.00 0.00 65 SER B CA 5
ATOM 4991 C C . SER B 1 25 ? -3.082 -14.091 2.687 1.00 0.00 65 SER B C 5
ATOM 4992 O O . SER B 1 25 ? -3.888 -13.664 3.514 1.00 0.00 65 SER B O 5
ATOM 5000 N N . ARG B 1 26 ? -1.922 -14.644 3.026 1.00 0.00 66 ARG B N 5
ATOM 5001 C CA . ARG B 1 26 ? -1.526 -14.778 4.427 1.00 0.00 66 ARG B CA 5
ATOM 5002 C C . ARG B 1 26 ? -1.294 -13.414 5.061 1.00 0.00 66 ARG B C 5
ATOM 5003 O O . ARG B 1 26 ? -1.069 -12.421 4.369 1.00 0.00 66 ARG B O 5
ATOM 5024 N N . SER B 1 27 ? -1.370 -13.373 6.389 1.00 0.00 67 SER B N 5
ATOM 5025 C CA . SER B 1 27 ? -1.187 -12.127 7.115 1.00 0.00 67 SER B CA 5
ATOM 5026 C C . SER B 1 27 ? 0.065 -11.410 6.633 1.00 0.00 67 SER B C 5
ATOM 5027 O O . SER B 1 27 ? 1.173 -11.937 6.718 1.00 0.00 67 SER B O 5
ATOM 5035 N N . THR B 1 28 ? -0.132 -10.204 6.123 1.00 0.00 68 THR B N 5
ATOM 5036 C CA . THR B 1 28 ? 0.975 -9.406 5.619 1.00 0.00 68 THR B CA 5
ATOM 5037 C C . THR B 1 28 ? 1.725 -8.728 6.764 1.00 0.00 68 THR B C 5
ATOM 5038 O O . THR B 1 28 ? 2.956 -8.745 6.805 1.00 0.00 68 THR B O 5
ATOM 5049 N N . TYR B 1 29 ? 0.979 -8.134 7.690 1.00 0.00 69 TYR B N 5
ATOM 5050 C CA . TYR B 1 29 ? 1.589 -7.457 8.830 1.00 0.00 69 TYR B CA 5
ATOM 5051 C C . TYR B 1 29 ? 0.807 -7.743 10.108 1.00 0.00 69 TYR B C 5
ATOM 5052 O O . TYR B 1 29 ? -0.415 -7.599 10.146 1.00 0.00 69 TYR B O 5
ATOM 5070 N N . ALA B 1 30 ? 1.520 -8.155 11.151 1.00 0.00 70 ALA B N 5
ATOM 5071 C CA . ALA B 1 30 ? 0.886 -8.465 12.427 1.00 0.00 70 ALA B CA 5
ATOM 5072 C C . ALA B 1 30 ? -0.033 -9.674 12.288 1.00 0.00 70 ALA B C 5
ATOM 5073 O O . ALA B 1 30 ? -0.034 -10.349 11.258 1.00 0.00 70 ALA B O 5
ATOM 5080 N N . SER B 1 31 ? -0.815 -9.940 13.329 1.00 0.00 71 SER B N 5
ATOM 5081 C CA . SER B 1 31 ? -1.736 -11.071 13.311 1.00 0.00 71 SER B CA 5
ATOM 5082 C C . SER B 1 31 ? -1.074 -12.292 12.682 1.00 0.00 71 SER B C 5
ATOM 5083 O O . SER B 1 31 ? -1.363 -13.429 13.055 1.00 0.00 71 SER B O 5
ATOM 5091 N N . LEU A 1 1 ? -13.225 7.026 -1.939 1.00 0.00 1 LEU A N 6
ATOM 5092 C CA . LEU A 1 1 ? -11.779 6.906 -2.097 1.00 0.00 1 LEU A CA 6
ATOM 5093 C C . LEU A 1 1 ? -11.271 5.648 -1.401 1.00 0.00 1 LEU A C 6
ATOM 5094 O O . LEU A 1 1 ? -11.182 5.601 -0.173 1.00 0.00 1 LEU A O 6
ATOM 5110 N N . ARG A 1 2 ? -10.940 4.632 -2.191 1.00 0.00 2 ARG A N 6
ATOM 5111 C CA . ARG A 1 2 ? -10.442 3.376 -1.642 1.00 0.00 2 ARG A CA 6
ATOM 5112 C C . ARG A 1 2 ? -9.210 2.909 -2.412 1.00 0.00 2 ARG A C 6
ATOM 5113 O O . ARG A 1 2 ? -9.204 2.908 -3.643 1.00 0.00 2 ARG A O 6
ATOM 5134 N N . VAL A 1 3 ? -8.173 2.509 -1.678 1.00 0.00 3 VAL A N 6
ATOM 5135 C CA . VAL A 1 3 ? -6.940 2.038 -2.297 1.00 0.00 3 VAL A CA 6
ATOM 5136 C C . VAL A 1 3 ? -6.784 0.534 -2.083 1.00 0.00 3 VAL A C 6
ATOM 5137 O O . VAL A 1 3 ? -6.692 0.062 -0.951 1.00 0.00 3 VAL A O 6
ATOM 5150 N N . ARG A 1 4 ? -6.772 -0.217 -3.186 1.00 0.00 4 ARG A N 6
ATOM 5151 C CA . ARG A 1 4 ? -6.647 -1.667 -3.116 1.00 0.00 4 ARG A CA 6
ATOM 5152 C C . ARG A 1 4 ? -6.465 -2.254 -4.512 1.00 0.00 4 ARG A C 6
ATOM 5153 O O . ARG A 1 4 ? -5.718 -1.717 -5.331 1.00 0.00 4 ARG A O 6
ATOM 5174 N N . ARG A 1 5 ? -7.159 -3.352 -4.760 1.00 0.00 5 ARG A N 6
ATOM 5175 C CA . ARG A 1 5 ? -7.114 -4.040 -6.044 1.00 0.00 5 ARG A CA 6
ATOM 5176 C C . ARG A 1 5 ? -5.707 -4.561 -6.345 1.00 0.00 5 ARG A C 6
ATOM 5177 O O . ARG A 1 5 ? -5.050 -5.134 -5.476 1.00 0.00 5 ARG A O 6
ATOM 5198 N N . THR A 1 6 ? -5.262 -4.380 -7.583 1.00 0.00 6 THR A N 6
ATOM 5199 C CA . THR A 1 6 ? -3.933 -4.854 -7.995 1.00 0.00 6 THR A CA 6
ATOM 5200 C C . THR A 1 6 ? -3.186 -3.795 -8.807 1.00 0.00 6 THR A C 6
ATOM 5201 O O . THR A 1 6 ? -2.250 -3.168 -8.313 1.00 0.00 6 THR A O 6
ATOM 5212 N N . LEU A 1 7 ? -3.635 -3.608 -10.052 1.00 0.00 7 LEU A N 6
ATOM 5213 C CA . LEU A 1 7 ? -3.057 -2.628 -10.992 1.00 0.00 7 LEU A CA 6
ATOM 5214 C C . LEU A 1 7 ? -1.670 -2.129 -10.592 1.00 0.00 7 LEU A C 6
ATOM 5215 O O . LEU A 1 7 ? -0.669 -2.796 -10.846 1.00 0.00 7 LEU A O 6
ATOM 5231 N N . GLN A 1 8 ? -1.617 -0.948 -9.972 1.00 0.00 8 GLN A N 6
ATOM 5232 C CA . GLN A 1 8 ? -0.352 -0.369 -9.553 1.00 0.00 8 GLN A CA 6
ATOM 5233 C C . GLN A 1 8 ? -0.432 -0.055 -8.090 1.00 0.00 8 GLN A C 6
ATOM 5234 O O . GLN A 1 8 ? -1.444 0.456 -7.622 1.00 0.00 8 GLN A O 6
ATOM 5248 N N . CYS A 1 9 ? 0.626 -0.396 -7.382 1.00 0.00 9 CYS A N 6
ATOM 5249 C CA . CYS A 1 9 ? 0.676 -0.189 -5.950 1.00 0.00 9 CYS A CA 6
ATOM 5250 C C . CYS A 1 9 ? 1.880 0.629 -5.517 1.00 0.00 9 CYS A C 6
ATOM 5251 O O . CYS A 1 9 ? 3.030 0.251 -5.743 1.00 0.00 9 CYS A O 6
ATOM 5258 N N . SER A 1 10 ? 1.587 1.759 -4.879 1.00 0.00 10 SER A N 6
ATOM 5259 C CA . SER A 1 10 ? 2.619 2.654 -4.388 1.00 0.00 10 SER A CA 6
ATOM 5260 C C . SER A 1 10 ? 2.349 3.004 -2.929 1.00 0.00 10 SER A C 6
ATOM 5261 O O . SER A 1 10 ? 1.195 3.091 -2.506 1.00 0.00 10 SER A O 6
ATOM 5269 N N . CYS A 1 11 ? 3.416 3.200 -2.162 1.00 0.00 11 CYS A N 6
ATOM 5270 C CA . CYS A 1 11 ? 3.276 3.540 -0.754 1.00 0.00 11 CYS A CA 6
ATOM 5271 C C . CYS A 1 11 ? 4.193 4.713 -0.409 1.00 0.00 11 CYS A C 6
ATOM 5272 O O . CYS A 1 11 ? 5.170 4.968 -1.114 1.00 0.00 11 CYS A O 6
ATOM 5279 N N . ARG A 1 12 ? 3.890 5.421 0.678 1.00 0.00 12 ARG A N 6
ATOM 5280 C CA . ARG A 1 12 ? 4.729 6.560 1.090 1.00 0.00 12 ARG A CA 6
ATOM 5281 C C . ARG A 1 12 ? 4.698 6.724 2.598 1.00 0.00 12 ARG A C 6
ATOM 5282 O O . ARG A 1 12 ? 3.655 6.531 3.196 1.00 0.00 12 ARG A O 6
ATOM 5303 N N . ARG A 1 13 ? 5.837 7.101 3.192 1.00 0.00 13 ARG A N 6
ATOM 5304 C CA . ARG A 1 13 ? 5.923 7.293 4.645 1.00 0.00 13 ARG A CA 6
ATOM 5305 C C . ARG A 1 13 ? 4.890 8.282 5.147 1.00 0.00 13 ARG A C 6
ATOM 5306 O O . ARG A 1 13 ? 4.511 9.212 4.436 1.00 0.00 13 ARG A O 6
ATOM 5327 N N . VAL A 1 14 ? 4.464 8.054 6.386 1.00 0.00 14 VAL A N 6
ATOM 5328 C CA . VAL A 1 14 ? 3.467 8.897 7.055 1.00 0.00 14 VAL A CA 6
ATOM 5329 C C . VAL A 1 14 ? 3.045 8.304 8.410 1.00 0.00 14 VAL A C 6
ATOM 5330 O O . VAL A 1 14 ? 1.917 7.858 8.590 1.00 0.00 14 VAL A O 6
ATOM 5343 N N . CYS A 1 15 ? 3.950 8.293 9.365 1.00 0.00 15 CYS A N 6
ATOM 5344 C CA . CYS A 1 15 ? 3.638 7.740 10.682 1.00 0.00 15 CYS A CA 6
ATOM 5345 C C . CYS A 1 15 ? 3.553 6.232 10.620 1.00 0.00 15 CYS A C 6
ATOM 5346 O O . CYS A 1 15 ? 3.588 5.559 11.646 1.00 0.00 15 CYS A O 6
ATOM 5353 N N . ARG A 1 16 ? 3.437 5.713 9.412 1.00 0.00 16 ARG A N 6
ATOM 5354 C CA . ARG A 1 16 ? 3.340 4.269 9.215 1.00 0.00 16 ARG A CA 6
ATOM 5355 C C . ARG A 1 16 ? 3.157 3.928 7.765 1.00 0.00 16 ARG A C 6
ATOM 5356 O O . ARG A 1 16 ? 2.758 2.820 7.414 1.00 0.00 16 ARG A O 6
ATOM 5377 N N . ASN A 1 17 ? 3.432 4.877 6.938 1.00 0.00 17 ASN A N 6
ATOM 5378 C CA . ASN A 1 17 ? 3.273 4.688 5.521 1.00 0.00 17 ASN A CA 6
ATOM 5379 C C . ASN A 1 17 ? 1.809 4.760 5.113 1.00 0.00 17 ASN A C 6
ATOM 5380 O O . ASN A 1 17 ? 0.915 4.395 5.870 1.00 0.00 17 ASN A O 6
ATOM 5391 N N . THR A 1 18 ? 1.596 5.207 3.889 1.00 0.00 18 THR A N 6
ATOM 5392 C CA . THR A 1 18 ? 0.256 5.308 3.316 1.00 0.00 18 THR A CA 6
ATOM 5393 C C . THR A 1 18 ? 0.164 4.375 2.135 1.00 0.00 18 THR A C 6
ATOM 5394 O O . THR A 1 18 ? 1.191 3.977 1.571 1.00 0.00 18 THR A O 6
ATOM 5405 N N . CYS A 1 19 ? -1.070 4.042 1.776 1.00 0.00 19 CYS A N 6
ATOM 5406 C CA . CYS A 1 19 ? -1.329 3.121 0.683 1.00 0.00 19 CYS A CA 6
ATOM 5407 C C . CYS A 1 19 ? -2.016 3.824 -0.471 1.00 0.00 19 CYS A C 6
ATOM 5408 O O . CYS A 1 19 ? -3.038 4.485 -0.295 1.00 0.00 19 CYS A O 6
ATOM 5415 N N . SER A 1 20 ? -1.449 3.672 -1.655 1.00 0.00 20 SER A N 6
ATOM 5416 C CA . SER A 1 20 ? -2.022 4.279 -2.836 1.00 0.00 20 SER A CA 6
ATOM 5417 C C . SER A 1 20 ? -1.864 3.353 -4.029 1.00 0.00 20 SER A C 6
ATOM 5418 O O . SER A 1 20 ? -0.764 3.205 -4.561 1.00 0.00 20 SER A O 6
ATOM 5426 N N . CYS A 1 21 ? -2.971 2.762 -4.465 1.00 0.00 21 CYS A N 6
ATOM 5427 C CA . CYS A 1 21 ? -2.943 1.884 -5.624 1.00 0.00 21 CYS A CA 6
ATOM 5428 C C . CYS A 1 21 ? -3.859 2.468 -6.693 1.00 0.00 21 CYS A C 6
ATOM 5429 O O . CYS A 1 21 ? -5.029 2.754 -6.437 1.00 0.00 21 CYS A O 6
ATOM 5436 N N . ILE A 1 22 ? -3.299 2.685 -7.876 1.00 0.00 22 ILE A N 6
ATOM 5437 C CA . ILE A 1 22 ? -4.057 3.296 -8.979 1.00 0.00 22 ILE A CA 6
ATOM 5438 C C . ILE A 1 22 ? -3.429 2.975 -10.335 1.00 0.00 22 ILE A C 6
ATOM 5439 O O . ILE A 1 22 ? -2.333 2.439 -10.406 1.00 0.00 22 ILE A O 6
ATOM 5455 N N . ARG A 1 23 ? -4.136 3.298 -11.412 1.00 0.00 23 ARG A N 6
ATOM 5456 C CA . ARG A 1 23 ? -3.622 3.024 -12.752 1.00 0.00 23 ARG A CA 6
ATOM 5457 C C . ARG A 1 23 ? -2.848 4.224 -13.275 1.00 0.00 23 ARG A C 6
ATOM 5458 O O . ARG A 1 23 ? -2.417 4.247 -14.429 1.00 0.00 23 ARG A O 6
ATOM 5479 N N . LEU A 1 24 ? -2.689 5.226 -12.422 1.00 0.00 24 LEU A N 6
ATOM 5480 C CA . LEU A 1 24 ? -1.980 6.442 -12.814 1.00 0.00 24 LEU A CA 6
ATOM 5481 C C . LEU A 1 24 ? -0.525 6.415 -12.347 1.00 0.00 24 LEU A C 6
ATOM 5482 O O . LEU A 1 24 ? -0.240 6.212 -11.168 1.00 0.00 24 LEU A O 6
ATOM 5498 N N . SER A 1 25 ? 0.394 6.631 -13.280 1.00 0.00 25 SER A N 6
ATOM 5499 C CA . SER A 1 25 ? 1.815 6.633 -12.948 1.00 0.00 25 SER A CA 6
ATOM 5500 C C . SER A 1 25 ? 2.171 7.861 -12.114 1.00 0.00 25 SER A C 6
ATOM 5501 O O . SER A 1 25 ? 3.198 7.886 -11.435 1.00 0.00 25 SER A O 6
ATOM 5509 N N . ARG A 1 26 ? 1.315 8.877 -12.169 1.00 0.00 26 ARG A N 6
ATOM 5510 C CA . ARG A 1 26 ? 1.543 10.105 -11.415 1.00 0.00 26 ARG A CA 6
ATOM 5511 C C . ARG A 1 26 ? 1.340 9.879 -9.926 1.00 0.00 26 ARG A C 6
ATOM 5512 O O . ARG A 1 26 ? 0.580 9.003 -9.514 1.00 0.00 26 ARG A O 6
ATOM 5533 N N . SER A 1 27 ? 2.026 10.684 -9.126 1.00 0.00 27 SER A N 6
ATOM 5534 C CA . SER A 1 27 ? 1.917 10.574 -7.679 1.00 0.00 27 SER A CA 6
ATOM 5535 C C . SER A 1 27 ? 0.763 11.422 -7.171 1.00 0.00 27 SER A C 6
ATOM 5536 O O . SER A 1 27 ? 0.829 12.651 -7.175 1.00 0.00 27 SER A O 6
ATOM 5544 N N . THR A 1 28 ? -0.292 10.749 -6.725 1.00 0.00 28 THR A N 6
ATOM 5545 C CA . THR A 1 28 ? -1.461 11.435 -6.205 1.00 0.00 28 THR A CA 6
ATOM 5546 C C . THR A 1 28 ? -1.561 11.227 -4.702 1.00 0.00 28 THR A C 6
ATOM 5547 O O . THR A 1 28 ? -1.944 10.156 -4.230 1.00 0.00 28 THR A O 6
ATOM 5558 N N . TYR A 1 29 ? -1.215 12.268 -3.965 1.00 0.00 29 TYR A N 6
ATOM 5559 C CA . TYR A 1 29 ? -1.261 12.231 -2.506 1.00 0.00 29 TYR A CA 6
ATOM 5560 C C . TYR A 1 29 ? -2.147 13.344 -1.961 1.00 0.00 29 TYR A C 6
ATOM 5561 O O . TYR A 1 29 ? -2.012 14.506 -2.342 1.00 0.00 29 TYR A O 6
ATOM 5579 N N . ALA A 1 30 ? -3.056 12.975 -1.066 1.00 0.00 30 ALA A N 6
ATOM 5580 C CA . ALA A 1 30 ? -3.967 13.944 -0.469 1.00 0.00 30 ALA A CA 6
ATOM 5581 C C . ALA A 1 30 ? -3.196 14.970 0.356 1.00 0.00 30 ALA A C 6
ATOM 5582 O O . ALA A 1 30 ? -2.194 14.644 0.992 1.00 0.00 30 ALA A O 6
ATOM 5589 N N . SER A 1 31 ? -3.671 16.211 0.340 1.00 0.00 31 SER A N 6
ATOM 5590 C CA . SER A 1 31 ? -3.021 17.278 1.090 1.00 0.00 31 SER A CA 6
ATOM 5591 C C . SER A 1 31 ? -4.057 18.228 1.680 1.00 0.00 31 SER A C 6
ATOM 5592 O O . SER A 1 31 ? -3.801 18.901 2.678 1.00 0.00 31 SER A O 6
ATOM 5600 N N . LEU B 1 1 ? 9.668 4.866 0.609 1.00 0.00 41 LEU B N 6
ATOM 5601 C CA . LEU B 1 1 ? 9.961 3.723 -0.249 1.00 0.00 41 LEU B CA 6
ATOM 5602 C C . LEU B 1 1 ? 8.675 2.987 -0.609 1.00 0.00 41 LEU B C 6
ATOM 5603 O O . LEU B 1 1 ? 7.582 3.423 -0.250 1.00 0.00 41 LEU B O 6
ATOM 5619 N N . ARG B 1 2 ? 8.814 1.872 -1.323 1.00 0.00 42 ARG B N 6
ATOM 5620 C CA . ARG B 1 2 ? 7.654 1.085 -1.732 1.00 0.00 42 ARG B CA 6
ATOM 5621 C C . ARG B 1 2 ? 7.661 -0.276 -1.041 1.00 0.00 42 ARG B C 6
ATOM 5622 O O . ARG B 1 2 ? 8.674 -0.976 -1.040 1.00 0.00 42 ARG B O 6
ATOM 5643 N N . VAL B 1 3 ? 6.524 -0.643 -0.459 1.00 0.00 43 VAL B N 6
ATOM 5644 C CA . VAL B 1 3 ? 6.408 -1.924 0.229 1.00 0.00 43 VAL B CA 6
ATOM 5645 C C . VAL B 1 3 ? 6.598 -3.076 -0.754 1.00 0.00 43 VAL B C 6
ATOM 5646 O O . VAL B 1 3 ? 7.260 -4.068 -0.445 1.00 0.00 43 VAL B O 6
ATOM 5659 N N . ARG B 1 4 ? 6.018 -2.936 -1.935 1.00 0.00 44 ARG B N 6
ATOM 5660 C CA . ARG B 1 4 ? 6.131 -3.968 -2.966 1.00 0.00 44 ARG B CA 6
ATOM 5661 C C . ARG B 1 4 ? 5.892 -3.375 -4.358 1.00 0.00 44 ARG B C 6
ATOM 5662 O O . ARG B 1 4 ? 5.911 -2.158 -4.535 1.00 0.00 44 ARG B O 6
ATOM 5683 N N . ARG B 1 5 ? 5.693 -4.248 -5.343 1.00 0.00 45 ARG B N 6
ATOM 5684 C CA . ARG B 1 5 ? 5.480 -3.806 -6.721 1.00 0.00 45 ARG B CA 6
ATOM 5685 C C . ARG B 1 5 ? 4.006 -3.554 -7.027 1.00 0.00 45 ARG B C 6
ATOM 5686 O O . ARG B 1 5 ? 3.426 -2.576 -6.560 1.00 0.00 45 ARG B O 6
ATOM 5707 N N . THR B 1 6 ? 3.426 -4.425 -7.838 1.00 0.00 46 THR B N 6
ATOM 5708 C CA . THR B 1 6 ? 2.020 -4.286 -8.249 1.00 0.00 46 THR B CA 6
ATOM 5709 C C . THR B 1 6 ? 1.167 -5.439 -7.741 1.00 0.00 46 THR B C 6
ATOM 5710 O O . THR B 1 6 ? 0.251 -5.240 -6.944 1.00 0.00 46 THR B O 6
ATOM 5721 N N . LEU B 1 7 ? 1.505 -6.643 -8.204 1.00 0.00 47 LEU B N 6
ATOM 5722 C CA . LEU B 1 7 ? 0.817 -7.883 -7.819 1.00 0.00 47 LEU B CA 6
ATOM 5723 C C . LEU B 1 7 ? -0.564 -7.648 -7.207 1.00 0.00 47 LEU B C 6
ATOM 5724 O O . LEU B 1 7 ? -1.535 -7.434 -7.926 1.00 0.00 47 LEU B O 6
ATOM 5740 N N . GLN B 1 8 ? -0.638 -7.683 -5.873 1.00 0.00 48 GLN B N 6
ATOM 5741 C CA . GLN B 1 8 ? -1.891 -7.471 -5.171 1.00 0.00 48 GLN B CA 6
ATOM 5742 C C . GLN B 1 8 ? -1.702 -6.345 -4.188 1.00 0.00 48 GLN B C 6
ATOM 5743 O O . GLN B 1 8 ? -0.622 -6.184 -3.619 1.00 0.00 48 GLN B O 6
ATOM 5757 N N . CYS B 1 9 ? -2.743 -5.556 -4.025 1.00 0.00 49 CYS B N 6
ATOM 5758 C CA . CYS B 1 9 ? -2.687 -4.403 -3.153 1.00 0.00 49 CYS B CA 6
ATOM 5759 C C . CYS B 1 9 ? -3.665 -4.487 -2.008 1.00 0.00 49 CYS B C 6
ATOM 5760 O O . CYS B 1 9 ? -4.867 -4.647 -2.207 1.00 0.00 49 CYS B O 6
ATOM 5767 N N . SER B 1 10 ? -3.128 -4.348 -0.806 1.00 0.00 50 SER B N 6
ATOM 5768 C CA . SER B 1 10 ? -3.948 -4.374 0.379 1.00 0.00 50 SER B CA 6
ATOM 5769 C C . SER B 1 10 ? -3.521 -3.254 1.321 1.00 0.00 50 SER B C 6
ATOM 5770 O O . SER B 1 10 ? -2.329 -2.992 1.485 1.00 0.00 50 SER B O 6
ATOM 5778 N N . CYS B 1 11 ? -4.494 -2.591 1.930 1.00 0.00 51 CYS B N 6
ATOM 5779 C CA . CYS B 1 11 ? -4.200 -1.497 2.845 1.00 0.00 51 CYS B CA 6
ATOM 5780 C C . CYS B 1 11 ? -5.050 -1.635 4.109 1.00 0.00 51 CYS B C 6
ATOM 5781 O O . CYS B 1 11 ? -6.078 -2.314 4.099 1.00 0.00 51 CYS B O 6
ATOM 5788 N N . ARG B 1 12 ? -4.630 -0.991 5.196 1.00 0.00 52 ARG B N 6
ATOM 5789 C CA . ARG B 1 12 ? -5.396 -1.070 6.454 1.00 0.00 52 ARG B CA 6
ATOM 5790 C C . ARG B 1 12 ? -5.195 0.181 7.289 1.00 0.00 52 ARG B C 6
ATOM 5791 O O . ARG B 1 12 ? -4.112 0.732 7.280 1.00 0.00 52 ARG B O 6
ATOM 5812 N N . ARG B 1 13 ? -6.234 0.595 8.029 1.00 0.00 53 ARG B N 6
ATOM 5813 C CA . ARG B 1 13 ? -6.149 1.785 8.888 1.00 0.00 53 ARG B CA 6
ATOM 5814 C C . ARG B 1 13 ? -4.989 1.695 9.863 1.00 0.00 53 ARG B C 6
ATOM 5815 O O . ARG B 1 13 ? -4.592 0.604 10.265 1.00 0.00 53 ARG B O 6
ATOM 5836 N N . VAL B 1 14 ? -4.478 2.872 10.229 1.00 0.00 54 VAL B N 6
ATOM 5837 C CA . VAL B 1 14 ? -3.350 3.001 11.164 1.00 0.00 54 VAL B CA 6
ATOM 5838 C C . VAL B 1 14 ? -2.833 4.448 11.230 1.00 0.00 54 VAL B C 6
ATOM 5839 O O . VAL B 1 14 ? -1.738 4.748 10.764 1.00 0.00 54 VAL B O 6
ATOM 5852 N N . CYS B 1 15 ? -3.619 5.346 11.789 1.00 0.00 55 CYS B N 6
ATOM 5853 C CA . CYS B 1 15 ? -3.212 6.754 11.875 1.00 0.00 55 CYS B CA 6
ATOM 5854 C C . CYS B 1 15 ? -3.228 7.394 10.505 1.00 0.00 55 CYS B C 6
ATOM 5855 O O . CYS B 1 15 ? -3.335 8.610 10.378 1.00 0.00 55 CYS B O 6
ATOM 5862 N N . ARG B 1 16 ? -3.117 6.562 9.490 1.00 0.00 56 ARG B N 6
ATOM 5863 C CA . ARG B 1 16 ? -3.110 7.037 8.117 1.00 0.00 56 ARG B CA 6
ATOM 5864 C C . ARG B 1 16 ? -3.079 5.878 7.158 1.00 0.00 56 ARG B C 6
ATOM 5865 O O . ARG B 1 16 ? -2.511 5.965 6.071 1.00 0.00 56 ARG B O 6
ATOM 5886 N N . ASN B 1 17 ? -3.670 4.800 7.564 1.00 0.00 57 ASN B N 6
ATOM 5887 C CA . ASN B 1 17 ? -3.678 3.623 6.733 1.00 0.00 57 ASN B CA 6
ATOM 5888 C C . ASN B 1 17 ? -2.257 3.166 6.415 1.00 0.00 57 ASN B C 6
ATOM 5889 O O . ASN B 1 17 ? -1.333 3.968 6.328 1.00 0.00 57 ASN B O 6
ATOM 5900 N N . THR B 1 18 ? -2.114 1.865 6.230 1.00 0.00 58 THR B N 6
ATOM 5901 C CA . THR B 1 18 ? -0.826 1.258 5.896 1.00 0.00 58 THR B CA 6
ATOM 5902 C C . THR B 1 18 ? -0.911 0.644 4.520 1.00 0.00 58 THR B C 6
ATOM 5903 O O . THR B 1 18 ? -2.011 0.396 4.013 1.00 0.00 58 THR B O 6
ATOM 5914 N N . CYS B 1 19 ? 0.261 0.416 3.932 1.00 0.00 59 CYS B N 6
ATOM 5915 C CA . CYS B 1 19 ? 0.358 -0.125 2.585 1.00 0.00 59 CYS B CA 6
ATOM 5916 C C . CYS B 1 19 ? 0.942 -1.518 2.589 1.00 0.00 59 CYS B C 6
ATOM 5917 O O . CYS B 1 19 ? 2.102 -1.722 2.943 1.00 0.00 59 CYS B O 6
ATOM 5924 N N . SER B 1 20 ? 0.123 -2.467 2.173 1.00 0.00 60 SER B N 6
ATOM 5925 C CA . SER B 1 20 ? 0.549 -3.844 2.100 1.00 0.00 60 SER B CA 6
ATOM 5926 C C . SER B 1 20 ? 0.165 -4.430 0.755 1.00 0.00 60 SER B C 6
ATOM 5927 O O . SER B 1 20 ? -1.009 -4.689 0.493 1.00 0.00 60 SER B O 6
ATOM 5935 N N . CYS B 1 21 ? 1.167 -4.671 -0.074 1.00 0.00 61 CYS B N 6
ATOM 5936 C CA . CYS B 1 21 ? 0.939 -5.269 -1.377 1.00 0.00 61 CYS B CA 6
ATOM 5937 C C . CYS B 1 21 ? 1.668 -6.601 -1.391 1.00 0.00 61 CYS B C 6
ATOM 5938 O O . CYS B 1 21 ? 2.863 -6.675 -1.101 1.00 0.00 61 CYS B O 6
ATOM 5945 N N . ILE B 1 22 ? 0.922 -7.654 -1.681 1.00 0.00 62 ILE B N 6
ATOM 5946 C CA . ILE B 1 22 ? 1.485 -9.010 -1.666 1.00 0.00 62 ILE B CA 6
ATOM 5947 C C . ILE B 1 22 ? 0.650 -9.961 -2.512 1.00 0.00 62 ILE B C 6
ATOM 5948 O O . ILE B 1 22 ? -0.554 -9.803 -2.637 1.00 0.00 62 ILE B O 6
ATOM 5964 N N . ARG B 1 23 ? 1.304 -10.960 -3.076 1.00 0.00 63 ARG B N 6
ATOM 5965 C CA . ARG B 1 23 ? 0.608 -11.946 -3.899 1.00 0.00 63 ARG B CA 6
ATOM 5966 C C . ARG B 1 23 ? -0.100 -12.978 -3.031 1.00 0.00 63 ARG B C 6
ATOM 5967 O O . ARG B 1 23 ? -1.019 -13.664 -3.480 1.00 0.00 63 ARG B O 6
ATOM 5988 N N . LEU B 1 24 ? 0.334 -13.068 -1.785 1.00 0.00 64 LEU B N 6
ATOM 5989 C CA . LEU B 1 24 ? -0.253 -14.008 -0.822 1.00 0.00 64 LEU B CA 6
ATOM 5990 C C . LEU B 1 24 ? -0.303 -13.371 0.560 1.00 0.00 64 LEU B C 6
ATOM 5991 O O . LEU B 1 24 ? -0.782 -12.252 0.723 1.00 0.00 64 LEU B O 6
ATOM 6007 N N . SER B 1 25 ? 0.185 -14.090 1.549 1.00 0.00 65 SER B N 6
ATOM 6008 C CA . SER B 1 25 ? 0.188 -13.586 2.911 1.00 0.00 65 SER B CA 6
ATOM 6009 C C . SER B 1 25 ? -1.185 -13.039 3.268 1.00 0.00 65 SER B C 6
ATOM 6010 O O . SER B 1 25 ? -1.321 -11.880 3.659 1.00 0.00 65 SER B O 6
ATOM 6018 N N . ARG B 1 26 ? -2.202 -13.877 3.120 1.00 0.00 66 ARG B N 6
ATOM 6019 C CA . ARG B 1 26 ? -3.567 -13.458 3.421 1.00 0.00 66 ARG B CA 6
ATOM 6020 C C . ARG B 1 26 ? -3.626 -12.772 4.781 1.00 0.00 66 ARG B C 6
ATOM 6021 O O . ARG B 1 26 ? -4.562 -12.024 5.067 1.00 0.00 66 ARG B O 6
ATOM 6042 N N . SER B 1 27 ? -2.617 -13.022 5.610 1.00 0.00 67 SER B N 6
ATOM 6043 C CA . SER B 1 27 ? -2.556 -12.412 6.933 1.00 0.00 67 SER B CA 6
ATOM 6044 C C . SER B 1 27 ? -1.198 -11.760 7.157 1.00 0.00 67 SER B C 6
ATOM 6045 O O . SER B 1 27 ? -0.182 -12.443 7.290 1.00 0.00 67 SER B O 6
ATOM 6053 N N . THR B 1 28 ? -1.191 -10.432 7.206 1.00 0.00 68 THR B N 6
ATOM 6054 C CA . THR B 1 28 ? 0.046 -9.693 7.424 1.00 0.00 68 THR B CA 6
ATOM 6055 C C . THR B 1 28 ? -0.217 -8.412 8.206 1.00 0.00 68 THR B C 6
ATOM 6056 O O . THR B 1 28 ? -0.695 -7.419 7.658 1.00 0.00 68 THR B O 6
ATOM 6067 N N . TYR B 1 29 ? 0.108 -8.446 9.490 1.00 0.00 69 TYR B N 6
ATOM 6068 C CA . TYR B 1 29 ? -0.084 -7.284 10.353 1.00 0.00 69 TYR B CA 6
ATOM 6069 C C . TYR B 1 29 ? 0.937 -7.271 11.486 1.00 0.00 69 TYR B C 6
ATOM 6070 O O . TYR B 1 29 ? 1.173 -8.289 12.136 1.00 0.00 69 TYR B O 6
ATOM 6088 N N . ALA B 1 30 ? 1.538 -6.108 11.717 1.00 0.00 70 ALA B N 6
ATOM 6089 C CA . ALA B 1 30 ? 2.531 -5.970 12.774 1.00 0.00 70 ALA B CA 6
ATOM 6090 C C . ALA B 1 30 ? 1.897 -6.211 14.140 1.00 0.00 70 ALA B C 6
ATOM 6091 O O . ALA B 1 30 ? 0.759 -5.810 14.386 1.00 0.00 70 ALA B O 6
ATOM 6098 N N . SER B 1 31 ? 2.639 -6.868 15.025 1.00 0.00 71 SER B N 6
ATOM 6099 C CA . SER B 1 31 ? 2.138 -7.156 16.364 1.00 0.00 71 SER B CA 6
ATOM 6100 C C . SER B 1 31 ? 3.251 -7.712 17.246 1.00 0.00 71 SER B C 6
ATOM 6101 O O . SER B 1 31 ? 3.284 -8.908 17.540 1.00 0.00 71 SER B O 6
ATOM 6109 N N . LEU A 1 1 ? -5.529 7.163 -0.644 1.00 0.00 1 LEU A N 7
ATOM 6110 C CA . LEU A 1 1 ? -6.881 7.424 -1.124 1.00 0.00 1 LEU A CA 7
ATOM 6111 C C . LEU A 1 1 ? -7.254 6.448 -2.236 1.00 0.00 1 LEU A C 7
ATOM 6112 O O . LEU A 1 1 ? -6.440 6.143 -3.107 1.00 0.00 1 LEU A O 7
ATOM 6128 N N . ARG A 1 2 ? -8.490 5.964 -2.197 1.00 0.00 2 ARG A N 7
ATOM 6129 C CA . ARG A 1 2 ? -8.965 5.022 -3.204 1.00 0.00 2 ARG A CA 7
ATOM 6130 C C . ARG A 1 2 ? -8.046 3.809 -3.277 1.00 0.00 2 ARG A C 7
ATOM 6131 O O . ARG A 1 2 ? -7.695 3.348 -4.364 1.00 0.00 2 ARG A O 7
ATOM 6152 N N . VAL A 1 3 ? -7.665 3.291 -2.114 1.00 0.00 3 VAL A N 7
ATOM 6153 C CA . VAL A 1 3 ? -6.798 2.128 -2.059 1.00 0.00 3 VAL A CA 7
ATOM 6154 C C . VAL A 1 3 ? -7.526 0.891 -2.593 1.00 0.00 3 VAL A C 7
ATOM 6155 O O . VAL A 1 3 ? -8.575 0.498 -2.084 1.00 0.00 3 VAL A O 7
ATOM 6168 N N . ARG A 1 4 ? -6.942 0.289 -3.623 1.00 0.00 4 ARG A N 7
ATOM 6169 C CA . ARG A 1 4 ? -7.500 -0.909 -4.252 1.00 0.00 4 ARG A CA 7
ATOM 6170 C C . ARG A 1 4 ? -6.470 -2.035 -4.260 1.00 0.00 4 ARG A C 7
ATOM 6171 O O . ARG A 1 4 ? -5.450 -1.966 -3.578 1.00 0.00 4 ARG A O 7
ATOM 6192 N N . ARG A 1 5 ? -6.748 -3.079 -5.028 1.00 0.00 5 ARG A N 7
ATOM 6193 C CA . ARG A 1 5 ? -5.847 -4.206 -5.115 1.00 0.00 5 ARG A CA 7
ATOM 6194 C C . ARG A 1 5 ? -5.862 -4.801 -6.512 1.00 0.00 5 ARG A C 7
ATOM 6195 O O . ARG A 1 5 ? -6.811 -4.600 -7.265 1.00 0.00 5 ARG A O 7
ATOM 6216 N N . THR A 1 6 ? -4.802 -5.537 -6.838 1.00 0.00 6 THR A N 7
ATOM 6217 C CA . THR A 1 6 ? -4.669 -6.191 -8.139 1.00 0.00 6 THR A CA 7
ATOM 6218 C C . THR A 1 6 ? -4.113 -5.218 -9.149 1.00 0.00 6 THR A C 7
ATOM 6219 O O . THR A 1 6 ? -4.338 -5.360 -10.351 1.00 0.00 6 THR A O 7
ATOM 6230 N N . LEU A 1 7 ? -3.401 -4.220 -8.653 1.00 0.00 7 LEU A N 7
ATOM 6231 C CA . LEU A 1 7 ? -2.830 -3.217 -9.534 1.00 0.00 7 LEU A CA 7
ATOM 6232 C C . LEU A 1 7 ? -1.415 -2.809 -9.116 1.00 0.00 7 LEU A C 7
ATOM 6233 O O . LEU A 1 7 ? -0.458 -3.533 -9.371 1.00 0.00 7 LEU A O 7
ATOM 6249 N N . GLN A 1 8 ? -1.292 -1.644 -8.469 1.00 0.00 8 GLN A N 7
ATOM 6250 C CA . GLN A 1 8 ? 0.002 -1.149 -8.025 1.00 0.00 8 GLN A CA 7
ATOM 6251 C C . GLN A 1 8 ? -0.089 -0.773 -6.563 1.00 0.00 8 GLN A C 7
ATOM 6252 O O . GLN A 1 8 ? -1.103 -0.237 -6.106 1.00 0.00 8 GLN A O 7
ATOM 6266 N N . CYS A 1 9 ? 0.960 -1.093 -5.830 1.00 0.00 9 CYS A N 7
ATOM 6267 C CA . CYS A 1 9 ? 0.983 -0.843 -4.399 1.00 0.00 9 CYS A CA 7
ATOM 6268 C C . CYS A 1 9 ? 2.068 0.151 -4.007 1.00 0.00 9 CYS A C 7
ATOM 6269 O O . CYS A 1 9 ? 3.258 -0.085 -4.209 1.00 0.00 9 CYS A O 7
ATOM 6276 N N . SER A 1 10 ? 1.627 1.274 -3.442 1.00 0.00 10 SER A N 7
ATOM 6277 C CA . SER A 1 10 ? 2.544 2.322 -3.015 1.00 0.00 10 SER A CA 7
ATOM 6278 C C . SER A 1 10 ? 2.145 2.881 -1.644 1.00 0.00 10 SER A C 7
ATOM 6279 O O . SER A 1 10 ? 0.961 2.905 -1.274 1.00 0.00 10 SER A O 7
ATOM 6287 N N . CYS A 1 11 ? 3.151 3.329 -0.895 1.00 0.00 11 CYS A N 7
ATOM 6288 C CA . CYS A 1 11 ? 2.925 3.890 0.437 1.00 0.00 11 CYS A CA 7
ATOM 6289 C C . CYS A 1 11 ? 3.619 5.237 0.568 1.00 0.00 11 CYS A C 7
ATOM 6290 O O . CYS A 1 11 ? 4.594 5.506 -0.135 1.00 0.00 11 CYS A O 7
ATOM 6297 N N . ARG A 1 12 ? 3.117 6.082 1.471 1.00 0.00 12 ARG A N 7
ATOM 6298 C CA . ARG A 1 12 ? 3.724 7.402 1.671 1.00 0.00 12 ARG A CA 7
ATOM 6299 C C . ARG A 1 12 ? 3.947 7.679 3.141 1.00 0.00 12 ARG A C 7
ATOM 6300 O O . ARG A 1 12 ? 3.117 7.352 3.956 1.00 0.00 12 ARG A O 7
ATOM 6321 N N . ARG A 1 13 ? 5.059 8.316 3.462 1.00 0.00 13 ARG A N 7
ATOM 6322 C CA . ARG A 1 13 ? 5.362 8.645 4.857 1.00 0.00 13 ARG A CA 7
ATOM 6323 C C . ARG A 1 13 ? 4.261 9.476 5.485 1.00 0.00 13 ARG A C 7
ATOM 6324 O O . ARG A 1 13 ? 3.660 10.330 4.837 1.00 0.00 13 ARG A O 7
ATOM 6345 N N . VAL A 1 14 ? 4.032 9.196 6.763 1.00 0.00 14 VAL A N 7
ATOM 6346 C CA . VAL A 1 14 ? 3.011 9.879 7.569 1.00 0.00 14 VAL A CA 7
ATOM 6347 C C . VAL A 1 14 ? 2.872 9.227 8.955 1.00 0.00 14 VAL A C 7
ATOM 6348 O O . VAL A 1 14 ? 1.838 8.657 9.287 1.00 0.00 14 VAL A O 7
ATOM 6361 N N . CYS A 1 15 ? 3.906 9.311 9.768 1.00 0.00 15 CYS A N 7
ATOM 6362 C CA . CYS A 1 15 ? 3.859 8.708 11.106 1.00 0.00 15 CYS A CA 7
ATOM 6363 C C . CYS A 1 15 ? 4.028 7.204 11.013 1.00 0.00 15 CYS A C 7
ATOM 6364 O O . CYS A 1 15 ? 4.267 6.531 12.013 1.00 0.00 15 CYS A O 7
ATOM 6371 N N . ARG A 1 16 ? 3.881 6.691 9.804 1.00 0.00 16 ARG A N 7
ATOM 6372 C CA . ARG A 1 16 ? 3.997 5.252 9.558 1.00 0.00 16 ARG A CA 7
ATOM 6373 C C . ARG A 1 16 ? 3.515 4.910 8.159 1.00 0.00 16 ARG A C 7
ATOM 6374 O O . ARG A 1 16 ? 2.618 4.091 7.968 1.00 0.00 16 ARG A O 7
ATOM 6395 N N . ASN A 1 17 ? 4.110 5.522 7.171 1.00 0.00 17 ASN A N 7
ATOM 6396 C CA . ASN A 1 17 ? 3.701 5.248 5.826 1.00 0.00 17 ASN A CA 7
ATOM 6397 C C . ASN A 1 17 ? 2.177 5.441 5.679 1.00 0.00 17 ASN A C 7
ATOM 6398 O O . ASN A 1 17 ? 1.430 5.484 6.655 1.00 0.00 17 ASN A O 7
ATOM 6409 N N . THR A 1 18 ? 1.746 5.566 4.445 1.00 0.00 18 THR A N 7
ATOM 6410 C CA . THR A 1 18 ? 0.327 5.759 4.095 1.00 0.00 18 THR A CA 7
ATOM 6411 C C . THR A 1 18 ? -0.105 4.617 3.224 1.00 0.00 18 THR A C 7
ATOM 6412 O O . THR A 1 18 ? 0.757 3.919 2.693 1.00 0.00 18 THR A O 7
ATOM 6423 N N . CYS A 1 19 ? -1.425 4.459 3.062 1.00 0.00 19 CYS A N 7
ATOM 6424 C CA . CYS A 1 19 ? -1.982 3.383 2.257 1.00 0.00 19 CYS A CA 7
ATOM 6425 C C . CYS A 1 19 ? -2.511 3.924 0.937 1.00 0.00 19 CYS A C 7
ATOM 6426 O O . CYS A 1 19 ? -3.524 4.621 0.895 1.00 0.00 19 CYS A O 7
ATOM 6433 N N . SER A 1 20 ? -1.793 3.603 -0.147 1.00 0.00 20 SER A N 7
ATOM 6434 C CA . SER A 1 20 ? -2.186 4.058 -1.469 1.00 0.00 20 SER A CA 7
ATOM 6435 C C . SER A 1 20 ? -1.893 2.992 -2.525 1.00 0.00 20 SER A C 7
ATOM 6436 O O . SER A 1 20 ? -0.738 2.765 -2.886 1.00 0.00 20 SER A O 7
ATOM 6444 N N . CYS A 1 21 ? -2.946 2.381 -3.057 1.00 0.00 21 CYS A N 7
ATOM 6445 C CA . CYS A 1 21 ? -2.795 1.387 -4.115 1.00 0.00 21 CYS A CA 7
ATOM 6446 C C . CYS A 1 21 ? -3.523 1.944 -5.328 1.00 0.00 21 CYS A C 7
ATOM 6447 O O . CYS A 1 21 ? -4.706 2.276 -5.249 1.00 0.00 21 CYS A O 7
ATOM 6454 N N . ILE A 1 22 ? -2.813 2.070 -6.435 1.00 0.00 22 ILE A N 7
ATOM 6455 C CA . ILE A 1 22 ? -3.417 2.628 -7.646 1.00 0.00 22 ILE A CA 7
ATOM 6456 C C . ILE A 1 22 ? -2.681 2.143 -8.881 1.00 0.00 22 ILE A C 7
ATOM 6457 O O . ILE A 1 22 ? -1.497 1.879 -8.831 1.00 0.00 22 ILE A O 7
ATOM 6473 N N . ARG A 1 23 ? -3.390 2.024 -9.988 1.00 0.00 23 ARG A N 7
ATOM 6474 C CA . ARG A 1 23 ? -2.777 1.559 -11.217 1.00 0.00 23 ARG A CA 7
ATOM 6475 C C . ARG A 1 23 ? -1.948 2.658 -11.859 1.00 0.00 23 ARG A C 7
ATOM 6476 O O . ARG A 1 23 ? -1.095 2.396 -12.709 1.00 0.00 23 ARG A O 7
ATOM 6497 N N . LEU A 1 24 ? -2.215 3.885 -11.449 1.00 0.00 24 LEU A N 7
ATOM 6498 C CA . LEU A 1 24 ? -1.495 5.034 -11.996 1.00 0.00 24 LEU A CA 7
ATOM 6499 C C . LEU A 1 24 ? -0.506 5.600 -10.980 1.00 0.00 24 LEU A C 7
ATOM 6500 O O . LEU A 1 24 ? -0.885 5.976 -9.871 1.00 0.00 24 LEU A O 7
ATOM 6516 N N . SER A 1 25 ? 0.763 5.661 -11.375 1.00 0.00 25 SER A N 7
ATOM 6517 C CA . SER A 1 25 ? 1.808 6.186 -10.501 1.00 0.00 25 SER A CA 7
ATOM 6518 C C . SER A 1 25 ? 1.578 7.663 -10.204 1.00 0.00 25 SER A C 7
ATOM 6519 O O . SER A 1 25 ? 1.788 8.122 -9.081 1.00 0.00 25 SER A O 7
ATOM 6527 N N . ARG A 1 26 ? 1.153 8.404 -11.221 1.00 0.00 26 ARG A N 7
ATOM 6528 C CA . ARG A 1 26 ? 0.905 9.832 -11.063 1.00 0.00 26 ARG A CA 7
ATOM 6529 C C . ARG A 1 26 ? -0.227 10.070 -10.071 1.00 0.00 26 ARG A C 7
ATOM 6530 O O . ARG A 1 26 ? -1.195 9.310 -10.024 1.00 0.00 26 ARG A O 7
ATOM 6551 N N . SER A 1 27 ? -0.099 11.127 -9.279 1.00 0.00 27 SER A N 7
ATOM 6552 C CA . SER A 1 27 ? -1.117 11.456 -8.289 1.00 0.00 27 SER A CA 7
ATOM 6553 C C . SER A 1 27 ? -1.338 10.292 -7.339 1.00 0.00 27 SER A C 7
ATOM 6554 O O . SER A 1 27 ? -2.049 9.339 -7.658 1.00 0.00 27 SER A O 7
ATOM 6562 N N . THR A 1 28 ? -0.720 10.384 -6.167 1.00 0.00 28 THR A N 7
ATOM 6563 C CA . THR A 1 28 ? -0.848 9.342 -5.162 1.00 0.00 28 THR A CA 7
ATOM 6564 C C . THR A 1 28 ? -1.668 9.849 -3.978 1.00 0.00 28 THR A C 7
ATOM 6565 O O . THR A 1 28 ? -2.307 9.068 -3.274 1.00 0.00 28 THR A O 7
ATOM 6576 N N . TYR A 1 29 ? -1.665 11.165 -3.782 1.00 0.00 29 TYR A N 7
ATOM 6577 C CA . TYR A 1 29 ? -2.434 11.771 -2.703 1.00 0.00 29 TYR A CA 7
ATOM 6578 C C . TYR A 1 29 ? -2.660 13.257 -2.968 1.00 0.00 29 TYR A C 7
ATOM 6579 O O . TYR A 1 29 ? -3.725 13.662 -3.432 1.00 0.00 29 TYR A O 7
ATOM 6597 N N . ALA A 1 30 ? -1.654 14.065 -2.644 1.00 0.00 30 ALA A N 7
ATOM 6598 C CA . ALA A 1 30 ? -1.753 15.505 -2.825 1.00 0.00 30 ALA A CA 7
ATOM 6599 C C . ALA A 1 30 ? -1.965 15.850 -4.291 1.00 0.00 30 ALA A C 7
ATOM 6600 O O . ALA A 1 30 ? -1.424 15.192 -5.180 1.00 0.00 30 ALA A O 7
ATOM 6607 N N . SER A 1 31 ? -2.765 16.882 -4.533 1.00 0.00 31 SER A N 7
ATOM 6608 C CA . SER A 1 31 ? -3.057 17.311 -5.894 1.00 0.00 31 SER A CA 7
ATOM 6609 C C . SER A 1 31 ? -2.937 18.826 -6.016 1.00 0.00 31 SER A C 7
ATOM 6610 O O . SER A 1 31 ? -3.007 19.547 -5.021 1.00 0.00 31 SER A O 7
ATOM 6618 N N . LEU B 1 1 ? 8.392 6.497 -3.419 1.00 0.00 41 LEU B N 7
ATOM 6619 C CA . LEU B 1 1 ? 6.945 6.512 -3.600 1.00 0.00 41 LEU B CA 7
ATOM 6620 C C . LEU B 1 1 ? 6.442 5.123 -3.977 1.00 0.00 41 LEU B C 7
ATOM 6621 O O . LEU B 1 1 ? 5.315 4.968 -4.447 1.00 0.00 41 LEU B O 7
ATOM 6637 N N . ARG B 1 2 ? 7.287 4.116 -3.769 1.00 0.00 42 ARG B N 7
ATOM 6638 C CA . ARG B 1 2 ? 6.917 2.741 -4.090 1.00 0.00 42 ARG B CA 7
ATOM 6639 C C . ARG B 1 2 ? 7.282 1.813 -2.934 1.00 0.00 42 ARG B C 7
ATOM 6640 O O . ARG B 1 2 ? 8.453 1.681 -2.581 1.00 0.00 42 ARG B O 7
ATOM 6661 N N . VAL B 1 3 ? 6.273 1.174 -2.347 1.00 0.00 43 VAL B N 7
ATOM 6662 C CA . VAL B 1 3 ? 6.509 0.262 -1.232 1.00 0.00 43 VAL B CA 7
ATOM 6663 C C . VAL B 1 3 ? 6.802 -1.148 -1.743 1.00 0.00 43 VAL B C 7
ATOM 6664 O O . VAL B 1 3 ? 7.433 -1.953 -1.059 1.00 0.00 43 VAL B O 7
ATOM 6677 N N . ARG B 1 4 ? 6.326 -1.434 -2.949 1.00 0.00 44 ARG B N 7
ATOM 6678 C CA . ARG B 1 4 ? 6.519 -2.749 -3.557 1.00 0.00 44 ARG B CA 7
ATOM 6679 C C . ARG B 1 4 ? 6.219 -2.700 -5.051 1.00 0.00 44 ARG B C 7
ATOM 6680 O O . ARG B 1 4 ? 6.278 -1.641 -5.677 1.00 0.00 44 ARG B O 7
ATOM 6701 N N . ARG B 1 5 ? 5.909 -3.860 -5.614 1.00 0.00 45 ARG B N 7
ATOM 6702 C CA . ARG B 1 5 ? 5.615 -3.959 -7.038 1.00 0.00 45 ARG B CA 7
ATOM 6703 C C . ARG B 1 5 ? 4.122 -3.807 -7.328 1.00 0.00 45 ARG B C 7
ATOM 6704 O O . ARG B 1 5 ? 3.533 -2.743 -7.103 1.00 0.00 45 ARG B O 7
ATOM 6725 N N . THR B 1 6 ? 3.529 -4.868 -7.861 1.00 0.00 46 THR B N 7
ATOM 6726 C CA . THR B 1 6 ? 2.111 -4.844 -8.228 1.00 0.00 46 THR B CA 7
ATOM 6727 C C . THR B 1 6 ? 1.316 -5.949 -7.553 1.00 0.00 46 THR B C 7
ATOM 6728 O O . THR B 1 6 ? 0.415 -5.676 -6.760 1.00 0.00 46 THR B O 7
ATOM 6739 N N . LEU B 1 7 ? 1.673 -7.189 -7.875 1.00 0.00 47 LEU B N 7
ATOM 6740 C CA . LEU B 1 7 ? 1.023 -8.385 -7.325 1.00 0.00 47 LEU B CA 7
ATOM 6741 C C . LEU B 1 7 ? -0.353 -8.094 -6.721 1.00 0.00 47 LEU B C 7
ATOM 6742 O O . LEU B 1 7 ? -1.356 -8.052 -7.435 1.00 0.00 47 LEU B O 7
ATOM 6758 N N . GLN B 1 8 ? -0.393 -7.889 -5.408 1.00 0.00 48 GLN B N 7
ATOM 6759 C CA . GLN B 1 8 ? -1.641 -7.597 -4.719 1.00 0.00 48 GLN B CA 7
ATOM 6760 C C . GLN B 1 8 ? -1.368 -6.569 -3.647 1.00 0.00 48 GLN B C 7
ATOM 6761 O O . GLN B 1 8 ? -0.297 -6.571 -3.046 1.00 0.00 48 GLN B O 7
ATOM 6775 N N . CYS B 1 9 ? -2.325 -5.680 -3.435 1.00 0.00 49 CYS B N 7
ATOM 6776 C CA . CYS B 1 9 ? -2.169 -4.615 -2.458 1.00 0.00 49 CYS B CA 7
ATOM 6777 C C . CYS B 1 9 ? -3.215 -4.734 -1.366 1.00 0.00 49 CYS B C 7
ATOM 6778 O O . CYS B 1 9 ? -4.381 -4.993 -1.636 1.00 0.00 49 CYS B O 7
ATOM 6785 N N . SER B 1 10 ? -2.785 -4.543 -0.130 1.00 0.00 50 SER B N 7
ATOM 6786 C CA . SER B 1 10 ? -3.691 -4.628 1.006 1.00 0.00 50 SER B CA 7
ATOM 6787 C C . SER B 1 10 ? -3.578 -3.371 1.847 1.00 0.00 50 SER B C 7
ATOM 6788 O O . SER B 1 10 ? -2.561 -2.692 1.799 1.00 0.00 50 SER B O 7
ATOM 6796 N N . CYS B 1 11 ? -4.625 -3.062 2.606 1.00 0.00 51 CYS B N 7
ATOM 6797 C CA . CYS B 1 11 ? -4.621 -1.867 3.446 1.00 0.00 51 CYS B CA 7
ATOM 6798 C C . CYS B 1 11 ? -4.796 -2.236 4.914 1.00 0.00 51 CYS B C 7
ATOM 6799 O O . CYS B 1 11 ? -5.367 -3.276 5.244 1.00 0.00 51 CYS B O 7
ATOM 6806 N N . ARG B 1 12 ? -4.313 -1.365 5.787 1.00 0.00 52 ARG B N 7
ATOM 6807 C CA . ARG B 1 12 ? -4.427 -1.586 7.231 1.00 0.00 52 ARG B CA 7
ATOM 6808 C C . ARG B 1 12 ? -4.281 -0.267 7.982 1.00 0.00 52 ARG B C 7
ATOM 6809 O O . ARG B 1 12 ? -3.400 0.524 7.669 1.00 0.00 52 ARG B O 7
ATOM 6830 N N . ARG B 1 13 ? -5.134 -0.048 8.983 1.00 0.00 53 ARG B N 7
ATOM 6831 C CA . ARG B 1 13 ? -5.084 1.174 9.772 1.00 0.00 53 ARG B CA 7
ATOM 6832 C C . ARG B 1 13 ? -3.761 1.308 10.499 1.00 0.00 53 ARG B C 7
ATOM 6833 O O . ARG B 1 13 ? -3.172 0.322 10.942 1.00 0.00 53 ARG B O 7
ATOM 6854 N N . VAL B 1 14 ? -3.323 2.547 10.617 1.00 0.00 54 VAL B N 7
ATOM 6855 C CA . VAL B 1 14 ? -2.072 2.872 11.291 1.00 0.00 54 VAL B CA 7
ATOM 6856 C C . VAL B 1 14 ? -1.881 4.395 11.397 1.00 0.00 54 VAL B C 7
ATOM 6857 O O . VAL B 1 14 ? -0.954 4.961 10.817 1.00 0.00 54 VAL B O 7
ATOM 6870 N N . CYS B 1 15 ? -2.764 5.055 12.131 1.00 0.00 55 CYS B N 7
ATOM 6871 C CA . CYS B 1 15 ? -2.685 6.508 12.290 1.00 0.00 55 CYS B CA 7
ATOM 6872 C C . CYS B 1 15 ? -2.910 7.212 10.969 1.00 0.00 55 CYS B C 7
ATOM 6873 O O . CYS B 1 15 ? -2.950 8.440 10.911 1.00 0.00 55 CYS B O 7
ATOM 6880 N N . ARG B 1 16 ? -3.050 6.433 9.911 1.00 0.00 56 ARG B N 7
ATOM 6881 C CA . ARG B 1 16 ? -3.264 7.010 8.587 1.00 0.00 56 ARG B CA 7
ATOM 6882 C C . ARG B 1 16 ? -3.443 5.946 7.540 1.00 0.00 56 ARG B C 7
ATOM 6883 O O . ARG B 1 16 ? -3.616 6.230 6.354 1.00 0.00 56 ARG B O 7
ATOM 6904 N N . ASN B 1 17 ? -3.390 4.734 7.987 1.00 0.00 57 ASN B N 7
ATOM 6905 C CA . ASN B 1 17 ? -3.531 3.605 7.102 1.00 0.00 57 ASN B CA 7
ATOM 6906 C C . ASN B 1 17 ? -2.282 3.377 6.259 1.00 0.00 57 ASN B C 7
ATOM 6907 O O . ASN B 1 17 ? -1.733 4.298 5.681 1.00 0.00 57 ASN B O 7
ATOM 6918 N N . THR B 1 18 ? -1.885 2.115 6.171 1.00 0.00 58 THR B N 7
ATOM 6919 C CA . THR B 1 18 ? -0.726 1.683 5.372 1.00 0.00 58 THR B CA 7
ATOM 6920 C C . THR B 1 18 ? -1.121 0.673 4.344 1.00 0.00 58 THR B C 7
ATOM 6921 O O . THR B 1 18 ? -2.203 0.086 4.393 1.00 0.00 58 THR B O 7
ATOM 6932 N N . CYS B 1 19 ? -0.216 0.494 3.403 1.00 0.00 59 CYS B N 7
ATOM 6933 C CA . CYS B 1 19 ? -0.430 -0.424 2.334 1.00 0.00 59 CYS B CA 7
ATOM 6934 C C . CYS B 1 19 ? 0.551 -1.571 2.412 1.00 0.00 59 CYS B C 7
ATOM 6935 O O . CYS B 1 19 ? 1.761 -1.371 2.498 1.00 0.00 59 CYS B O 7
ATOM 6942 N N . SER B 1 20 ? 0.012 -2.772 2.349 1.00 0.00 60 SER B N 7
ATOM 6943 C CA . SER B 1 20 ? 0.823 -3.970 2.375 1.00 0.00 60 SER B CA 7
ATOM 6944 C C . SER B 1 20 ? 0.601 -4.718 1.078 1.00 0.00 60 SER B C 7
ATOM 6945 O O . SER B 1 20 ? -0.540 -4.991 0.710 1.00 0.00 60 SER B O 7
ATOM 6953 N N . CYS B 1 21 ? 1.685 -5.032 0.379 1.00 0.00 61 CYS B N 7
ATOM 6954 C CA . CYS B 1 21 ? 1.569 -5.734 -0.885 1.00 0.00 61 CYS B CA 7
ATOM 6955 C C . CYS B 1 21 ? 2.242 -7.081 -0.784 1.00 0.00 61 CYS B C 7
ATOM 6956 O O . CYS B 1 21 ? 3.387 -7.181 -0.351 1.00 0.00 61 CYS B O 7
ATOM 6963 N N . ILE B 1 22 ? 1.516 -8.116 -1.180 1.00 0.00 62 ILE B N 7
ATOM 6964 C CA . ILE B 1 22 ? 2.060 -9.474 -1.107 1.00 0.00 62 ILE B CA 7
ATOM 6965 C C . ILE B 1 22 ? 1.371 -10.409 -2.094 1.00 0.00 62 ILE B C 7
ATOM 6966 O O . ILE B 1 22 ? 0.250 -10.168 -2.513 1.00 0.00 62 ILE B O 7
ATOM 6982 N N . ARG B 1 23 ? 2.058 -11.480 -2.458 1.00 0.00 63 ARG B N 7
ATOM 6983 C CA . ARG B 1 23 ? 1.503 -12.450 -3.398 1.00 0.00 63 ARG B CA 7
ATOM 6984 C C . ARG B 1 23 ? 0.528 -13.385 -2.695 1.00 0.00 63 ARG B C 7
ATOM 6985 O O . ARG B 1 23 ? 0.031 -14.343 -3.289 1.00 0.00 63 ARG B O 7
ATOM 7006 N N . LEU B 1 24 ? 0.271 -13.106 -1.425 1.00 0.00 64 LEU B N 7
ATOM 7007 C CA . LEU B 1 24 ? -0.638 -13.938 -0.635 1.00 0.00 64 LEU B CA 7
ATOM 7008 C C . LEU B 1 24 ? -2.005 -13.270 -0.486 1.00 0.00 64 LEU B C 7
ATOM 7009 O O . LEU B 1 24 ? -2.143 -12.065 -0.677 1.00 0.00 64 LEU B O 7
ATOM 7025 N N . SER B 1 25 ? -3.017 -14.063 -0.152 1.00 0.00 65 SER B N 7
ATOM 7026 C CA . SER B 1 25 ? -4.364 -13.526 0.011 1.00 0.00 65 SER B CA 7
ATOM 7027 C C . SER B 1 25 ? -4.390 -12.489 1.131 1.00 0.00 65 SER B C 7
ATOM 7028 O O . SER B 1 25 ? -5.080 -11.474 1.035 1.00 0.00 65 SER B O 7
ATOM 7036 N N . ARG B 1 26 ? -3.628 -12.750 2.188 1.00 0.00 66 ARG B N 7
ATOM 7037 C CA . ARG B 1 26 ? -3.561 -11.831 3.320 1.00 0.00 66 ARG B CA 7
ATOM 7038 C C . ARG B 1 26 ? -2.362 -12.158 4.203 1.00 0.00 66 ARG B C 7
ATOM 7039 O O . ARG B 1 26 ? -1.969 -13.318 4.323 1.00 0.00 66 ARG B O 7
ATOM 7060 N N . SER B 1 27 ? -1.791 -11.128 4.822 1.00 0.00 67 SER B N 7
ATOM 7061 C CA . SER B 1 27 ? -0.641 -11.305 5.696 1.00 0.00 67 SER B CA 7
ATOM 7062 C C . SER B 1 27 ? 0.096 -9.985 5.897 1.00 0.00 67 SER B C 7
ATOM 7063 O O . SER B 1 27 ? 0.831 -9.533 5.019 1.00 0.00 67 SER B O 7
ATOM 7071 N N . THR B 1 28 ? -0.104 -9.376 7.058 1.00 0.00 68 THR B N 7
ATOM 7072 C CA . THR B 1 28 ? 0.553 -8.108 7.364 1.00 0.00 68 THR B CA 7
ATOM 7073 C C . THR B 1 28 ? 0.462 -7.798 8.854 1.00 0.00 68 THR B C 7
ATOM 7074 O O . THR B 1 28 ? 1.311 -8.220 9.640 1.00 0.00 68 THR B O 7
ATOM 7085 N N . TYR B 1 29 ? -0.571 -7.054 9.234 1.00 0.00 69 TYR B N 7
ATOM 7086 C CA . TYR B 1 29 ? -0.765 -6.686 10.633 1.00 0.00 69 TYR B CA 7
ATOM 7087 C C . TYR B 1 29 ? -0.908 -7.922 11.506 1.00 0.00 69 TYR B C 7
ATOM 7088 O O . TYR B 1 29 ? -0.259 -8.039 12.545 1.00 0.00 69 TYR B O 7
ATOM 7106 N N . ALA B 1 30 ? -1.768 -8.835 11.084 1.00 0.00 70 ALA B N 7
ATOM 7107 C CA . ALA B 1 30 ? -1.991 -10.052 11.846 1.00 0.00 70 ALA B CA 7
ATOM 7108 C C . ALA B 1 30 ? -0.704 -10.864 11.950 1.00 0.00 70 ALA B C 7
ATOM 7109 O O . ALA B 1 30 ? -0.401 -11.434 12.999 1.00 0.00 70 ALA B O 7
ATOM 7116 N N . SER B 1 31 ? 0.049 -10.913 10.856 1.00 0.00 71 SER B N 7
ATOM 7117 C CA . SER B 1 31 ? 1.302 -11.661 10.836 1.00 0.00 71 SER B CA 7
ATOM 7118 C C . SER B 1 31 ? 1.107 -13.047 11.441 1.00 0.00 71 SER B C 7
ATOM 7119 O O . SER B 1 31 ? 0.618 -13.961 10.777 1.00 0.00 71 SER B O 7
ATOM 7127 N N . LEU A 1 1 ? -11.115 4.953 -5.934 1.00 0.00 1 LEU A N 8
ATOM 7128 C CA . LEU A 1 1 ? -11.128 5.632 -4.643 1.00 0.00 1 LEU A CA 8
ATOM 7129 C C . LEU A 1 1 ? -11.030 4.615 -3.509 1.00 0.00 1 LEU A C 8
ATOM 7130 O O . LEU A 1 1 ? -11.088 3.408 -3.740 1.00 0.00 1 LEU A O 8
ATOM 7146 N N . ARG A 1 2 ? -10.884 5.110 -2.283 1.00 0.00 2 ARG A N 8
ATOM 7147 C CA . ARG A 1 2 ? -10.784 4.231 -1.122 1.00 0.00 2 ARG A CA 8
ATOM 7148 C C . ARG A 1 2 ? -9.646 3.231 -1.301 1.00 0.00 2 ARG A C 8
ATOM 7149 O O . ARG A 1 2 ? -9.777 2.059 -0.952 1.00 0.00 2 ARG A O 8
ATOM 7170 N N . VAL A 1 3 ? -8.533 3.705 -1.849 1.00 0.00 3 VAL A N 8
ATOM 7171 C CA . VAL A 1 3 ? -7.375 2.850 -2.078 1.00 0.00 3 VAL A CA 8
ATOM 7172 C C . VAL A 1 3 ? -7.814 1.473 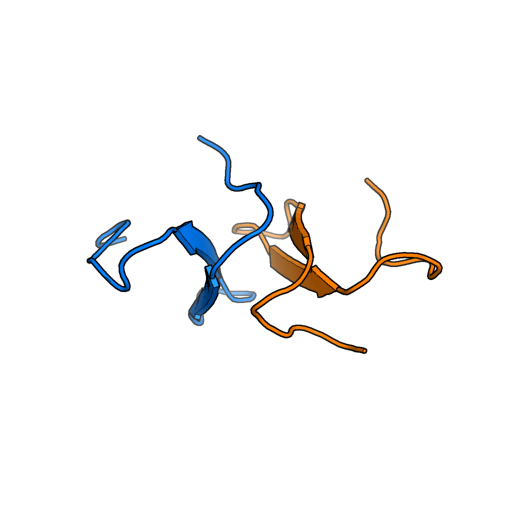-2.581 1.00 0.00 3 VAL A C 8
ATOM 7173 O O . VAL A 1 3 ? -8.130 0.581 -1.791 1.00 0.00 3 VAL A O 8
ATOM 7186 N N . ARG A 1 4 ? -7.830 1.312 -3.902 1.00 0.00 4 ARG A N 8
ATOM 7187 C CA . ARG A 1 4 ? -8.231 0.047 -4.516 1.00 0.00 4 ARG A CA 8
ATOM 7188 C C . ARG A 1 4 ? -7.068 -0.933 -4.539 1.00 0.00 4 ARG A C 8
ATOM 7189 O O . ARG A 1 4 ? -6.089 -0.773 -3.812 1.00 0.00 4 ARG A O 8
ATOM 7210 N N . ARG A 1 5 ? -7.202 -1.961 -5.368 1.00 0.00 5 ARG A N 8
ATOM 7211 C CA . ARG A 1 5 ? -6.182 -2.981 -5.490 1.00 0.00 5 ARG A CA 8
ATOM 7212 C C . ARG A 1 5 ? -6.303 -3.721 -6.800 1.00 0.00 5 ARG A C 8
ATOM 7213 O O . ARG A 1 5 ? -7.306 -3.587 -7.479 1.00 0.00 5 ARG A O 8
ATOM 7234 N N . THR A 1 6 ? -5.260 -4.495 -7.125 1.00 0.00 6 THR A N 8
ATOM 7235 C CA . THR A 1 6 ? -5.205 -5.285 -8.347 1.00 0.00 6 THR A CA 8
ATOM 7236 C C . THR A 1 6 ? -4.767 -4.426 -9.510 1.00 0.00 6 THR A C 8
ATOM 7237 O O . THR A 1 6 ? -5.356 -4.462 -10.591 1.00 0.00 6 THR A O 8
ATOM 7248 N N . LEU A 1 7 ? -3.746 -3.634 -9.265 1.00 0.00 7 LEU A N 8
ATOM 7249 C CA . LEU A 1 7 ? -3.239 -2.732 -10.288 1.00 0.00 7 LEU A CA 8
ATOM 7250 C C . LEU A 1 7 ? -1.822 -2.243 -9.976 1.00 0.00 7 LEU A C 8
ATOM 7251 O O . LEU A 1 7 ? -0.842 -2.952 -10.203 1.00 0.00 7 LEU A O 8
ATOM 7267 N N . GLN A 1 8 ? -1.735 -1.025 -9.450 1.00 0.00 8 GLN A N 8
ATOM 7268 C CA . GLN A 1 8 ? -0.465 -0.424 -9.099 1.00 0.00 8 GLN A CA 8
ATOM 7269 C C . GLN A 1 8 ? -0.540 0.022 -7.661 1.00 0.00 8 GLN A C 8
ATOM 7270 O O . GLN A 1 8 ? -1.568 0.528 -7.221 1.00 0.00 8 GLN A O 8
ATOM 7284 N N . CYS A 1 9 ? 0.537 -0.196 -6.941 1.00 0.00 9 CYS A N 8
ATOM 7285 C CA . CYS A 1 9 ? 0.594 0.148 -5.532 1.00 0.00 9 CYS A CA 8
ATOM 7286 C C . CYS A 1 9 ? 1.660 1.186 -5.236 1.00 0.00 9 CYS A C 8
ATOM 7287 O O . CYS A 1 9 ? 2.830 1.020 -5.576 1.00 0.00 9 CYS A O 8
ATOM 7294 N N . SER A 1 10 ? 1.228 2.256 -4.582 1.00 0.00 10 SER A N 8
ATOM 7295 C CA . SER A 1 10 ? 2.121 3.338 -4.210 1.00 0.00 10 SER A CA 8
ATOM 7296 C C . SER A 1 10 ? 1.900 3.689 -2.745 1.00 0.00 10 SER A C 8
ATOM 7297 O O . SER A 1 10 ? 0.791 3.545 -2.224 1.00 0.00 10 SER A O 8
ATOM 7305 N N . CYS A 1 11 ? 2.953 4.131 -2.076 1.00 0.00 11 CYS A N 8
ATOM 7306 C CA . CYS A 1 11 ? 2.849 4.480 -0.671 1.00 0.00 11 CYS A CA 8
ATOM 7307 C C . CYS A 1 11 ? 3.639 5.754 -0.387 1.00 0.00 11 CYS A C 8
ATOM 7308 O O . CYS A 1 11 ? 4.528 6.121 -1.158 1.00 0.00 11 CYS A O 8
ATOM 7315 N N . ARG A 1 12 ? 3.324 6.424 0.718 1.00 0.00 12 ARG A N 8
ATOM 7316 C CA . ARG A 1 12 ? 4.050 7.662 1.063 1.00 0.00 12 ARG A CA 8
ATOM 7317 C C . ARG A 1 12 ? 4.104 7.852 2.566 1.00 0.00 12 ARG A C 8
ATOM 7318 O O . ARG A 1 12 ? 3.142 7.548 3.244 1.00 0.00 12 ARG A O 8
ATOM 7339 N N . ARG A 1 13 ? 5.230 8.371 3.069 1.00 0.00 13 ARG A N 8
ATOM 7340 C CA . ARG A 1 13 ? 5.398 8.598 4.507 1.00 0.00 13 ARG A CA 8
ATOM 7341 C C . ARG A 1 13 ? 4.242 9.386 5.095 1.00 0.00 13 ARG A C 8
ATOM 7342 O O . ARG A 1 13 ? 3.634 10.209 4.415 1.00 0.00 13 ARG A O 8
ATOM 7363 N N . VAL A 1 14 ? 3.970 9.103 6.368 1.00 0.00 14 VAL A N 8
ATOM 7364 C CA . VAL A 1 14 ? 2.884 9.748 7.121 1.00 0.00 14 VAL A CA 8
ATOM 7365 C C . VAL A 1 14 ? 2.688 9.085 8.497 1.00 0.00 14 VAL A C 8
ATOM 7366 O O . VAL A 1 14 ? 1.644 8.500 8.773 1.00 0.00 14 VAL A O 8
ATOM 7379 N N . CYS A 1 15 ? 3.685 9.161 9.358 1.00 0.00 15 CYS A N 8
ATOM 7380 C CA . CYS A 1 15 ? 3.582 8.535 10.684 1.00 0.00 15 CYS A CA 8
ATOM 7381 C C . CYS A 1 15 ? 3.698 7.031 10.566 1.00 0.00 15 CYS A C 8
ATOM 7382 O O . CYS A 1 15 ? 3.957 6.343 11.549 1.00 0.00 15 CYS A O 8
ATOM 7389 N N . ARG A 1 16 ? 3.502 6.530 9.357 1.00 0.00 16 ARG A N 8
ATOM 7390 C CA . ARG A 1 16 ? 3.580 5.092 9.099 1.00 0.00 16 ARG A CA 8
ATOM 7391 C C . ARG A 1 16 ? 3.271 4.780 7.651 1.00 0.00 16 ARG A C 8
ATOM 7392 O O . ARG A 1 16 ? 2.662 3.760 7.325 1.00 0.00 16 ARG A O 8
ATOM 7413 N N . ASN A 1 17 ? 3.687 5.643 6.782 1.00 0.00 17 ASN A N 8
ATOM 7414 C CA . ASN A 1 17 ? 3.419 5.432 5.388 1.00 0.00 17 ASN A CA 8
ATOM 7415 C C . ASN A 1 17 ? 1.914 5.360 5.138 1.00 0.00 17 ASN A C 8
ATOM 7416 O O . ASN A 1 17 ? 1.138 4.952 6.001 1.00 0.00 17 ASN A O 8
ATOM 7427 N N . THR A 1 18 ? 1.529 5.748 3.938 1.00 0.00 18 THR A N 8
ATOM 7428 C CA . THR A 1 18 ? 0.129 5.724 3.522 1.00 0.00 18 THR A CA 8
ATOM 7429 C C . THR A 1 18 ? -0.008 4.742 2.393 1.00 0.00 18 THR A C 8
ATOM 7430 O O . THR A 1 18 ? 0.986 4.415 1.736 1.00 0.00 18 THR A O 8
ATOM 7441 N N . CYS A 1 19 ? -1.238 4.285 2.185 1.00 0.00 19 CYS A N 8
ATOM 7442 C CA . CYS A 1 19 ? -1.524 3.296 1.168 1.00 0.00 19 CYS A CA 8
ATOM 7443 C C . CYS A 1 19 ? -2.378 3.869 0.057 1.00 0.00 19 CYS A C 8
ATOM 7444 O O . CYS A 1 19 ? -3.458 4.404 0.294 1.00 0.00 19 CYS A O 8
ATOM 7451 N N . SER A 1 20 ? -1.875 3.741 -1.160 1.00 0.00 20 SER A N 8
ATOM 7452 C CA . SER A 1 20 ? -2.587 4.230 -2.320 1.00 0.00 20 SER A CA 8
ATOM 7453 C C . SER A 1 20 ? -2.309 3.337 -3.514 1.00 0.00 20 SER A C 8
ATOM 7454 O O . SER A 1 20 ? -1.172 3.250 -3.977 1.00 0.00 20 SER A O 8
ATOM 7462 N N . CYS A 1 21 ? -3.355 2.695 -4.031 1.00 0.00 21 CYS A N 8
ATOM 7463 C CA . CYS A 1 21 ? -3.196 1.840 -5.197 1.00 0.00 21 CYS A CA 8
ATOM 7464 C C . CYS A 1 21 ? -4.047 2.410 -6.320 1.00 0.00 21 CYS A C 8
ATOM 7465 O O . CYS A 1 21 ? -5.248 2.626 -6.154 1.00 0.00 21 CYS A O 8
ATOM 7472 N N . ILE A 1 22 ? -3.407 2.685 -7.450 1.00 0.00 22 ILE A N 8
ATOM 7473 C CA . ILE A 1 22 ? -4.106 3.278 -8.590 1.00 0.00 22 ILE A CA 8
ATOM 7474 C C . ILE A 1 22 ? -3.404 2.928 -9.897 1.00 0.00 22 ILE A C 8
ATOM 7475 O O . ILE A 1 22 ? -2.228 2.587 -9.905 1.00 0.00 22 ILE A O 8
ATOM 7491 N N . ARG A 1 23 ? -4.130 3.024 -11.001 1.00 0.00 23 ARG A N 8
ATOM 7492 C CA . ARG A 1 23 ? -3.559 2.715 -12.307 1.00 0.00 23 ARG A CA 8
ATOM 7493 C C . ARG A 1 23 ? -2.712 3.879 -12.805 1.00 0.00 23 ARG A C 8
ATOM 7494 O O . ARG A 1 23 ? -2.075 3.797 -13.855 1.00 0.00 23 ARG A O 8
ATOM 7515 N N . LEU A 1 24 ? -2.718 4.961 -12.042 1.00 0.00 24 LEU A N 8
ATOM 7516 C CA . LEU A 1 24 ? -1.954 6.151 -12.410 1.00 0.00 24 LEU A CA 8
ATOM 7517 C C . LEU A 1 24 ? -0.483 6.000 -12.021 1.00 0.00 24 LEU A C 8
ATOM 7518 O O . LEU A 1 24 ? -0.157 5.382 -11.009 1.00 0.00 24 LEU A O 8
ATOM 7534 N N . SER A 1 25 ? 0.401 6.568 -12.836 1.00 0.00 25 SER A N 8
ATOM 7535 C CA . SER A 1 25 ? 1.836 6.493 -12.570 1.00 0.00 25 SER A CA 8
ATOM 7536 C C . SER A 1 25 ? 2.340 7.793 -11.948 1.00 0.00 25 SER A C 8
ATOM 7537 O O . SER A 1 25 ? 3.545 7.988 -11.788 1.00 0.00 25 SER A O 8
ATOM 7545 N N . ARG A 1 26 ? 1.413 8.684 -11.609 1.00 0.00 26 ARG A N 8
ATOM 7546 C CA . ARG A 1 26 ? 1.778 9.966 -11.017 1.00 0.00 26 ARG A CA 8
ATOM 7547 C C . ARG A 1 26 ? 0.703 10.443 -10.042 1.00 0.00 26 ARG A C 8
ATOM 7548 O O . ARG A 1 26 ? -0.447 10.008 -10.108 1.00 0.00 26 ARG A O 8
ATOM 7569 N N . SER A 1 27 ? 1.086 11.346 -9.144 1.00 0.00 27 SER A N 8
ATOM 7570 C CA . SER A 1 27 ? 0.149 11.887 -8.161 1.00 0.00 27 SER A CA 8
ATOM 7571 C C . SER A 1 27 ? -0.518 10.776 -7.369 1.00 0.00 27 SER A C 8
ATOM 7572 O O . SER A 1 27 ? -1.677 10.434 -7.606 1.00 0.00 27 SER A O 8
ATOM 7580 N N . THR A 1 28 ? 0.221 10.222 -6.420 1.00 0.00 28 THR A N 8
ATOM 7581 C CA . THR A 1 28 ? -0.300 9.155 -5.584 1.00 0.00 28 THR A CA 8
ATOM 7582 C C . THR A 1 28 ? -1.342 9.684 -4.598 1.00 0.00 28 THR A C 8
ATOM 7583 O O . THR A 1 28 ? -2.373 9.051 -4.371 1.00 0.00 28 THR A O 8
ATOM 7594 N N . TYR A 1 29 ? -1.066 10.850 -4.018 1.00 0.00 29 TYR A N 8
ATOM 7595 C CA . TYR A 1 29 ? -1.986 11.458 -3.059 1.00 0.00 29 TYR A CA 8
ATOM 7596 C C . TYR A 1 29 ? -1.732 12.957 -2.945 1.00 0.00 29 TYR A C 8
ATOM 7597 O O . TYR A 1 29 ? -0.587 13.395 -2.832 1.00 0.00 29 TYR A O 8
ATOM 7615 N N . ALA A 1 30 ? -2.806 13.739 -2.972 1.00 0.00 30 ALA A N 8
ATOM 7616 C CA . ALA A 1 30 ? -2.685 15.188 -2.869 1.00 0.00 30 ALA A CA 8
ATOM 7617 C C . ALA A 1 30 ? -3.912 15.780 -2.185 1.00 0.00 30 ALA A C 8
ATOM 7618 O O . ALA A 1 30 ? -5.003 15.213 -2.246 1.00 0.00 30 ALA A O 8
ATOM 7625 N N . SER A 1 31 ? -3.727 16.922 -1.531 1.00 0.00 31 SER A N 8
ATOM 7626 C CA . SER A 1 31 ? -4.827 17.582 -0.838 1.00 0.00 31 SER A CA 8
ATOM 7627 C C . SER A 1 31 ? -5.210 16.806 0.418 1.00 0.00 31 SER A C 8
ATOM 7628 O O . SER A 1 31 ? -4.511 16.862 1.431 1.00 0.00 31 SER A O 8
ATOM 7636 N N . LEU B 1 1 ? 9.502 -3.014 4.313 1.00 0.00 41 LEU B N 8
ATOM 7637 C CA . LEU B 1 1 ? 8.150 -3.380 4.719 1.00 0.00 41 LEU B CA 8
ATOM 7638 C C . LEU B 1 1 ? 7.553 -4.387 3.741 1.00 0.00 41 LEU B C 8
ATOM 7639 O O . LEU B 1 1 ? 6.356 -4.672 3.781 1.00 0.00 41 LEU B O 8
ATOM 7655 N N . ARG B 1 2 ? 8.394 -4.921 2.862 1.00 0.00 42 ARG B N 8
ATOM 7656 C CA . ARG B 1 2 ? 7.936 -5.892 1.876 1.00 0.00 42 ARG B CA 8
ATOM 7657 C C . ARG B 1 2 ? 6.778 -5.321 1.063 1.00 0.00 42 ARG B C 8
ATOM 7658 O O . ARG B 1 2 ? 5.766 -5.990 0.857 1.00 0.00 42 ARG B O 8
ATOM 7679 N N . VAL B 1 3 ? 6.946 -4.087 0.597 1.00 0.00 43 VAL B N 8
ATOM 7680 C CA . VAL B 1 3 ? 5.922 -3.429 -0.207 1.00 0.00 43 VAL B CA 8
ATOM 7681 C C . VAL B 1 3 ? 6.410 -3.237 -1.643 1.00 0.00 43 VAL B C 8
ATOM 7682 O O . VAL B 1 3 ? 7.435 -2.598 -1.886 1.00 0.00 43 VAL B O 8
ATOM 7695 N N . ARG B 1 4 ? 5.663 -3.805 -2.591 1.00 0.00 44 ARG B N 8
ATOM 7696 C CA . ARG B 1 4 ? 6.015 -3.709 -4.009 1.00 0.00 44 ARG B CA 8
ATOM 7697 C C . ARG B 1 4 ? 4.800 -3.305 -4.836 1.00 0.00 44 ARG B C 8
ATOM 7698 O O . ARG B 1 4 ? 3.750 -2.976 -4.293 1.00 0.00 44 ARG B O 8
ATOM 7719 N N . ARG B 1 5 ? 4.950 -3.327 -6.156 1.00 0.00 45 ARG B N 8
ATOM 7720 C CA . ARG B 1 5 ? 3.866 -2.963 -7.039 1.00 0.00 45 ARG B CA 8
ATOM 7721 C C . ARG B 1 5 ? 3.774 -3.919 -8.212 1.00 0.00 45 ARG B C 8
ATOM 7722 O O . ARG B 1 5 ? 4.732 -4.627 -8.520 1.00 0.00 45 ARG B O 8
ATOM 7743 N N . THR B 1 6 ? 2.604 -3.939 -8.849 1.00 0.00 46 THR B N 8
ATOM 7744 C CA . THR B 1 6 ? 2.345 -4.807 -9.996 1.00 0.00 46 THR B CA 8
ATOM 7745 C C . THR B 1 6 ? 1.909 -6.170 -9.509 1.00 0.00 46 THR B C 8
ATOM 7746 O O . THR B 1 6 ? 2.043 -7.167 -10.218 1.00 0.00 46 THR B O 8
ATOM 7757 N N . LEU B 1 7 ? 1.405 -6.205 -8.282 1.00 0.00 47 LEU B N 8
ATOM 7758 C CA . LEU B 1 7 ? 0.972 -7.458 -7.694 1.00 0.00 47 LEU B CA 8
ATOM 7759 C C . LEU B 1 7 ? -0.354 -7.308 -6.930 1.00 0.00 47 LEU B C 8
ATOM 7760 O O . LEU B 1 7 ? -1.412 -7.165 -7.542 1.00 0.00 47 LEU B O 8
ATOM 7776 N N . GLN B 1 8 ? -0.288 -7.339 -5.592 1.00 0.00 48 GLN B N 8
ATOM 7777 C CA . GLN B 1 8 ? -1.479 -7.202 -4.766 1.00 0.00 48 GLN B CA 8
ATOM 7778 C C . GLN B 1 8 ? -1.264 -6.045 -3.815 1.00 0.00 48 GLN B C 8
ATOM 7779 O O . GLN B 1 8 ? -0.174 -5.881 -3.264 1.00 0.00 48 GLN B O 8
ATOM 7793 N N . CYS B 1 9 ? -2.290 -5.235 -3.657 1.00 0.00 49 CYS B N 8
ATOM 7794 C CA . CYS B 1 9 ? -2.200 -4.061 -2.808 1.00 0.00 49 CYS B CA 8
ATOM 7795 C C . CYS B 1 9 ? -3.192 -4.144 -1.663 1.00 0.00 49 CYS B C 8
ATOM 7796 O O . CYS B 1 9 ? -4.382 -4.377 -1.871 1.00 0.00 49 CYS B O 8
ATOM 7803 N N . SER B 1 10 ? -2.692 -3.946 -0.453 1.00 0.00 50 SER B N 8
ATOM 7804 C CA . SER B 1 10 ? -3.538 -3.993 0.724 1.00 0.00 50 SER B CA 8
ATOM 7805 C C . SER B 1 10 ? -3.127 -2.897 1.698 1.00 0.00 50 SER B C 8
ATOM 7806 O O . SER B 1 10 ? -1.994 -2.416 1.660 1.00 0.00 50 SER B O 8
ATOM 7814 N N . CYS B 1 11 ? -4.048 -2.493 2.565 1.00 0.00 51 CYS B N 8
ATOM 7815 C CA . CYS B 1 11 ? -3.752 -1.447 3.528 1.00 0.00 51 CYS B CA 8
ATOM 7816 C C . CYS B 1 11 ? -4.353 -1.793 4.891 1.00 0.00 51 CYS B C 8
ATOM 7817 O O . CYS B 1 11 ? -5.276 -2.604 4.978 1.00 0.00 51 CYS B O 8
ATOM 7824 N N . ARG B 1 12 ? -3.838 -1.172 5.952 1.00 0.00 52 ARG B N 8
ATOM 7825 C CA . ARG B 1 12 ? -4.369 -1.438 7.306 1.00 0.00 52 ARG B CA 8
ATOM 7826 C C . ARG B 1 12 ? -4.275 -0.190 8.166 1.00 0.00 52 ARG B C 8
ATOM 7827 O O . ARG B 1 12 ? -3.276 0.502 8.111 1.00 0.00 52 ARG B O 8
ATOM 7848 N N . ARG B 1 13 ? -5.314 0.076 8.963 1.00 0.00 53 ARG B N 8
ATOM 7849 C CA . ARG B 1 13 ? -5.335 1.256 9.837 1.00 0.00 53 ARG B CA 8
ATOM 7850 C C . ARG B 1 13 ? -4.068 1.371 10.665 1.00 0.00 53 ARG B C 8
ATOM 7851 O O . ARG B 1 13 ? -3.451 0.366 11.011 1.00 0.00 53 ARG B O 8
ATOM 7872 N N . VAL B 1 14 ? -3.718 2.620 10.971 1.00 0.00 54 VAL B N 8
ATOM 7873 C CA . VAL B 1 14 ? -2.526 2.954 11.764 1.00 0.00 54 VAL B CA 8
ATOM 7874 C C . VAL B 1 14 ? -2.260 4.469 11.763 1.00 0.00 54 VAL B C 8
ATOM 7875 O O . VAL B 1 14 ? -1.243 4.931 11.252 1.00 0.00 54 VAL B O 8
ATOM 7888 N N . CYS B 1 15 ? -3.162 5.246 12.331 1.00 0.00 55 CYS B N 8
ATOM 7889 C CA . CYS B 1 15 ? -2.987 6.705 12.362 1.00 0.00 55 CYS B CA 8
ATOM 7890 C C . CYS B 1 15 ? -3.200 7.296 10.984 1.00 0.00 55 CYS B C 8
ATOM 7891 O O . CYS B 1 15 ? -3.379 8.501 10.840 1.00 0.00 55 CYS B O 8
ATOM 7898 N N . ARG B 1 16 ? -3.168 6.439 9.978 1.00 0.00 56 ARG B N 8
ATOM 7899 C CA . ARG B 1 16 ? -3.347 6.876 8.594 1.00 0.00 56 ARG B CA 8
ATOM 7900 C C . ARG B 1 16 ? -3.179 5.721 7.641 1.00 0.00 56 ARG B C 8
ATOM 7901 O O . ARG B 1 16 ? -2.667 5.875 6.530 1.00 0.00 56 ARG B O 8
ATOM 7922 N N . ASN B 1 17 ? -3.610 4.574 8.065 1.00 0.00 57 ASN B N 8
ATOM 7923 C CA . ASN B 1 17 ? -3.488 3.409 7.250 1.00 0.00 57 ASN B CA 8
ATOM 7924 C C . ASN B 1 17 ? -2.023 3.161 6.873 1.00 0.00 57 ASN B C 8
ATOM 7925 O O . ASN B 1 17 ? -1.221 4.085 6.753 1.00 0.00 57 ASN B O 8
ATOM 7936 N N . THR B 1 18 ? -1.707 1.896 6.672 1.00 0.00 58 THR B N 8
ATOM 7937 C CA . THR B 1 18 ? -0.364 1.473 6.279 1.00 0.00 58 THR B CA 8
ATOM 7938 C C . THR B 1 18 ? -0.457 0.875 4.908 1.00 0.00 58 THR B C 8
ATOM 7939 O O . THR B 1 18 ? -1.551 0.508 4.467 1.00 0.00 58 THR B O 8
ATOM 7950 N N . CYS B 1 19 ? 0.692 0.788 4.254 1.00 0.00 59 CYS B N 8
ATOM 7951 C CA . CYS B 1 19 ? 0.770 0.280 2.903 1.00 0.00 59 CYS B CA 8
ATOM 7952 C C . CYS B 1 19 ? 1.471 -1.064 2.872 1.00 0.00 59 CYS B C 8
ATOM 7953 O O . CYS B 1 19 ? 2.655 -1.175 3.184 1.00 0.00 59 CYS B O 8
ATOM 7960 N N . SER B 1 20 ? 0.708 -2.078 2.482 1.00 0.00 60 SER B N 8
ATOM 7961 C CA . SER B 1 20 ? 1.223 -3.430 2.382 1.00 0.00 60 SER B CA 8
ATOM 7962 C C . SER B 1 20 ? 0.827 -4.021 1.042 1.00 0.00 60 SER B C 8
ATOM 7963 O O . SER B 1 20 ? -0.341 -4.344 0.822 1.00 0.00 60 SER B O 8
ATOM 7971 N N . CYS B 1 21 ? 1.802 -4.175 0.156 1.00 0.00 61 CYS B N 8
ATOM 7972 C CA . CYS B 1 21 ? 1.544 -4.750 -1.155 1.00 0.00 61 CYS B CA 8
ATOM 7973 C C . CYS B 1 21 ? 2.449 -5.956 -1.335 1.00 0.00 61 CYS B C 8
ATOM 7974 O O . CYS B 1 21 ? 3.664 -5.874 -1.139 1.00 0.00 61 CYS B O 8
ATOM 7981 N N . ILE B 1 22 ? 1.838 -7.087 -1.667 1.00 0.00 62 ILE B N 8
ATOM 7982 C CA . ILE B 1 22 ? 2.586 -8.336 -1.816 1.00 0.00 62 ILE B CA 8
ATOM 7983 C C . ILE B 1 22 ? 1.891 -9.294 -2.784 1.00 0.00 62 ILE B C 8
ATOM 7984 O O . ILE B 1 22 ? 0.793 -9.021 -3.260 1.00 0.00 62 ILE B O 8
ATOM 8000 N N . ARG B 1 23 ? 2.561 -10.398 -3.104 1.00 0.00 63 ARG B N 8
ATOM 8001 C CA . ARG B 1 23 ? 2.008 -11.377 -4.036 1.00 0.00 63 ARG B CA 8
ATOM 8002 C C . ARG B 1 23 ? 1.196 -12.406 -3.271 1.00 0.00 63 ARG B C 8
ATOM 8003 O O . ARG B 1 23 ? 0.658 -13.353 -3.847 1.00 0.00 63 ARG B O 8
ATOM 8024 N N . LEU B 1 24 ? 1.123 -12.209 -1.963 1.00 0.00 64 LEU B N 8
ATOM 8025 C CA . LEU B 1 24 ? 0.382 -13.128 -1.103 1.00 0.00 64 LEU B CA 8
ATOM 8026 C C . LEU B 1 24 ? -1.054 -12.650 -0.910 1.00 0.00 64 LEU B C 8
ATOM 8027 O O . LEU B 1 24 ? -1.404 -11.537 -1.299 1.00 0.00 64 LEU B O 8
ATOM 8043 N N . SER B 1 25 ? -1.886 -13.503 -0.317 1.00 0.00 65 SER B N 8
ATOM 8044 C CA . SER B 1 25 ? -3.286 -13.158 -0.094 1.00 0.00 65 SER B CA 8
ATOM 8045 C C . SER B 1 25 ? -3.411 -11.928 0.802 1.00 0.00 65 SER B C 8
ATOM 8046 O O . SER B 1 25 ? -4.218 -11.038 0.535 1.00 0.00 65 SER B O 8
ATOM 8054 N N . ARG B 1 26 ? -2.610 -11.885 1.865 1.00 0.00 66 ARG B N 8
ATOM 8055 C CA . ARG B 1 26 ? -2.644 -10.756 2.793 1.00 0.00 66 ARG B CA 8
ATOM 8056 C C . ARG B 1 26 ? -1.637 -10.950 3.920 1.00 0.00 66 ARG B C 8
ATOM 8057 O O . ARG B 1 26 ? -1.982 -10.843 5.096 1.00 0.00 66 ARG B O 8
ATOM 8078 N N . SER B 1 27 ? -0.395 -11.235 3.553 1.00 0.00 67 SER B N 8
ATOM 8079 C CA . SER B 1 27 ? 0.653 -11.440 4.546 1.00 0.00 67 SER B CA 8
ATOM 8080 C C . SER B 1 27 ? 1.566 -10.221 4.620 1.00 0.00 67 SER B C 8
ATOM 8081 O O . SER B 1 27 ? 2.173 -9.824 3.625 1.00 0.00 67 SER B O 8
ATOM 8089 N N . THR B 1 28 ? 1.654 -9.631 5.806 1.00 0.00 68 THR B N 8
ATOM 8090 C CA . THR B 1 28 ? 2.496 -8.457 6.005 1.00 0.00 68 THR B CA 8
ATOM 8091 C C . THR B 1 28 ? 2.889 -8.316 7.471 1.00 0.00 68 THR B C 8
ATOM 8092 O O . THR B 1 28 ? 3.836 -8.953 7.933 1.00 0.00 68 THR B O 8
ATOM 8103 N N . TYR B 1 29 ? 2.155 -7.475 8.196 1.00 0.00 69 TYR B N 8
ATOM 8104 C CA . TYR B 1 29 ? 2.431 -7.251 9.611 1.00 0.00 69 TYR B CA 8
ATOM 8105 C C . TYR B 1 29 ? 1.149 -7.351 10.431 1.00 0.00 69 TYR B C 8
ATOM 8106 O O . TYR B 1 29 ? 0.148 -6.709 10.117 1.00 0.00 69 TYR B O 8
ATOM 8124 N N . ALA B 1 30 ? 1.188 -8.163 11.482 1.00 0.00 70 ALA B N 8
ATOM 8125 C CA . ALA B 1 30 ? 0.024 -8.343 12.342 1.00 0.00 70 ALA B CA 8
ATOM 8126 C C . ALA B 1 30 ? 0.456 -8.621 13.778 1.00 0.00 70 ALA B C 8
ATOM 8127 O O . ALA B 1 30 ? 1.547 -9.139 14.019 1.00 0.00 70 ALA B O 8
ATOM 8134 N N . SER B 1 31 ? -0.404 -8.271 14.728 1.00 0.00 71 SER B N 8
ATOM 8135 C CA . SER B 1 31 ? -0.100 -8.487 16.139 1.00 0.00 71 SER B CA 8
ATOM 8136 C C . SER B 1 31 ? 1.078 -7.621 16.570 1.00 0.00 71 SER B C 8
ATOM 8137 O O . SER B 1 31 ? 0.925 -6.422 16.811 1.00 0.00 71 SER B O 8
ATOM 8145 N N . LEU A 1 1 ? -12.956 4.322 -0.722 1.00 0.00 1 LEU A N 9
ATOM 8146 C CA . LEU A 1 1 ? -11.518 4.539 -0.816 1.00 0.00 1 LEU A CA 9
ATOM 8147 C C . LEU A 1 1 ? -10.853 3.378 -1.554 1.00 0.00 1 LEU A C 9
ATOM 8148 O O . LEU A 1 1 ? -10.831 2.250 -1.061 1.00 0.00 1 LEU A O 9
ATOM 8164 N N . ARG A 1 2 ? -10.319 3.662 -2.737 1.00 0.00 2 ARG A N 9
ATOM 8165 C CA . ARG A 1 2 ? -9.661 2.631 -3.536 1.00 0.00 2 ARG A CA 9
ATOM 8166 C C . ARG A 1 2 ? -8.175 2.556 -3.197 1.00 0.00 2 ARG A C 9
ATOM 8167 O O . ARG A 1 2 ? -7.362 2.108 -4.006 1.00 0.00 2 ARG A O 9
ATOM 8188 N N . VAL A 1 3 ? -7.831 2.998 -1.994 1.00 0.00 3 VAL A N 9
ATOM 8189 C CA . VAL A 1 3 ? -6.442 2.980 -1.547 1.00 0.00 3 VAL A CA 9
ATOM 8190 C C . VAL A 1 3 ? -5.924 1.548 -1.474 1.00 0.00 3 VAL A C 9
ATOM 8191 O O . VAL A 1 3 ? -4.728 1.316 -1.306 1.00 0.00 3 VAL A O 9
ATOM 8204 N N . ARG A 1 4 ? -6.841 0.592 -1.594 1.00 0.00 4 ARG A N 9
ATOM 8205 C CA . ARG A 1 4 ? -6.481 -0.825 -1.538 1.00 0.00 4 ARG A CA 9
ATOM 8206 C C . ARG A 1 4 ? -7.049 -1.576 -2.741 1.00 0.00 4 ARG A C 9
ATOM 8207 O O . ARG A 1 4 ? -8.262 -1.663 -2.917 1.00 0.00 4 ARG A O 9
ATOM 8228 N N . ARG A 1 5 ? -6.157 -2.108 -3.569 1.00 0.00 5 ARG A N 9
ATOM 8229 C CA . ARG A 1 5 ? -6.556 -2.849 -4.770 1.00 0.00 5 ARG A CA 9
ATOM 8230 C C . ARG A 1 5 ? -5.434 -3.790 -5.221 1.00 0.00 5 ARG A C 9
ATOM 8231 O O . ARG A 1 5 ? -4.852 -4.504 -4.405 1.00 0.00 5 ARG A O 9
ATOM 8252 N N . THR A 1 6 ? -5.141 -3.794 -6.521 1.00 0.00 6 THR A N 9
ATOM 8253 C CA . THR A 1 6 ? -4.087 -4.657 -7.067 1.00 0.00 6 THR A CA 9
ATOM 8254 C C . THR A 1 6 ? -3.175 -3.864 -8.009 1.00 0.00 6 THR A C 9
ATOM 8255 O O . THR A 1 6 ? -2.059 -3.499 -7.641 1.00 0.00 6 THR A O 9
ATOM 8266 N N . LEU A 1 7 ? -3.693 -3.586 -9.214 1.00 0.00 7 LEU A N 9
ATOM 8267 C CA . LEU A 1 7 ? -2.981 -2.805 -10.250 1.00 0.00 7 LEU A CA 9
ATOM 8268 C C . LEU A 1 7 ? -1.521 -2.510 -9.908 1.00 0.00 7 LEU A C 9
ATOM 8269 O O . LEU A 1 7 ? -0.624 -3.291 -10.224 1.00 0.00 7 LEU A O 9
ATOM 8285 N N . GLN A 1 8 ? -1.296 -1.373 -9.250 1.00 0.00 8 GLN A N 9
ATOM 8286 C CA . GLN A 1 8 ? 0.042 -0.975 -8.855 1.00 0.00 8 GLN A CA 9
ATOM 8287 C C . GLN A 1 8 ? -0.006 -0.580 -7.408 1.00 0.00 8 GLN A C 9
ATOM 8288 O O . GLN A 1 8 ? -0.949 0.076 -6.972 1.00 0.00 8 GLN A O 9
ATOM 8302 N N . CYS A 1 9 ? 0.992 -1.008 -6.677 1.00 0.00 9 CYS A N 9
ATOM 8303 C CA . CYS A 1 9 ? 1.050 -0.742 -5.259 1.00 0.00 9 CYS A CA 9
ATOM 8304 C C . CYS A 1 9 ? 2.255 0.097 -4.876 1.00 0.00 9 CYS A C 9
ATOM 8305 O O . CYS A 1 9 ? 3.399 -0.299 -5.089 1.00 0.00 9 CYS A O 9
ATOM 8312 N N . SER A 1 10 ? 1.976 1.256 -4.294 1.00 0.00 10 SER A N 9
ATOM 8313 C CA . SER A 1 10 ? 3.028 2.156 -3.860 1.00 0.00 10 SER A CA 9
ATOM 8314 C C . SER A 1 10 ? 2.778 2.596 -2.421 1.00 0.00 10 SER A C 9
ATOM 8315 O O . SER A 1 10 ? 1.627 2.736 -1.998 1.00 0.00 10 SER A O 9
ATOM 8323 N N . CYS A 1 11 ? 3.853 2.810 -1.669 1.00 0.00 11 CYS A N 9
ATOM 8324 C CA . CYS A 1 11 ? 3.729 3.231 -0.279 1.00 0.00 11 CYS A CA 9
ATOM 8325 C C . CYS A 1 11 ? 4.570 4.489 -0.044 1.00 0.00 11 CYS A C 9
ATOM 8326 O O . CYS A 1 11 ? 5.515 4.758 -0.787 1.00 0.00 11 CYS A O 9
ATOM 8333 N N . ARG A 1 12 ? 4.223 5.257 0.987 1.00 0.00 12 ARG A N 9
ATOM 8334 C CA . ARG A 1 12 ? 4.964 6.487 1.293 1.00 0.00 12 ARG A CA 9
ATOM 8335 C C . ARG A 1 12 ? 4.881 6.815 2.778 1.00 0.00 12 ARG A C 9
ATOM 8336 O O . ARG A 1 12 ? 4.008 6.322 3.478 1.00 0.00 12 ARG A O 9
ATOM 8357 N N . ARG A 1 13 ? 5.806 7.644 3.251 1.00 0.00 13 ARG A N 9
ATOM 8358 C CA . ARG A 1 13 ? 5.831 8.023 4.660 1.00 0.00 13 ARG A CA 9
ATOM 8359 C C . ARG A 1 13 ? 4.912 9.205 4.928 1.00 0.00 13 ARG A C 9
ATOM 8360 O O . ARG A 1 13 ? 4.554 9.952 4.020 1.00 0.00 13 ARG A O 9
ATOM 8381 N N . VAL A 1 14 ? 4.529 9.352 6.186 1.00 0.00 14 VAL A N 9
ATOM 8382 C CA . VAL A 1 14 ? 3.638 10.434 6.580 1.00 0.00 14 VAL A CA 9
ATOM 8383 C C . VAL A 1 14 ? 3.486 10.514 8.087 1.00 0.00 14 VAL A C 9
ATOM 8384 O O . VAL A 1 14 ? 3.100 11.542 8.642 1.00 0.00 14 VAL A O 9
ATOM 8397 N N . CYS A 1 15 ? 3.776 9.409 8.728 1.00 0.00 15 CYS A N 9
ATOM 8398 C CA . CYS A 1 15 ? 3.660 9.314 10.180 1.00 0.00 15 CYS A CA 9
ATOM 8399 C C . CYS A 1 15 ? 3.741 7.880 10.618 1.00 0.00 15 CYS A C 9
ATOM 8400 O O . CYS A 1 15 ? 3.917 7.583 11.796 1.00 0.00 15 CYS A O 9
ATOM 8407 N N . ARG A 1 16 ? 3.567 6.991 9.665 1.00 0.00 16 ARG A N 9
ATOM 8408 C CA . ARG A 1 16 ? 3.571 5.569 9.966 1.00 0.00 16 ARG A CA 9
ATOM 8409 C C . ARG A 1 16 ? 3.367 4.745 8.712 1.00 0.00 16 ARG A C 9
ATOM 8410 O O . ARG A 1 16 ? 2.769 3.667 8.745 1.00 0.00 16 ARG A O 9
ATOM 8431 N N . ASN A 1 17 ? 3.847 5.259 7.613 1.00 0.00 17 ASN A N 9
ATOM 8432 C CA . ASN A 1 17 ? 3.686 4.582 6.347 1.00 0.00 17 ASN A CA 9
ATOM 8433 C C . ASN A 1 17 ? 2.267 4.776 5.838 1.00 0.00 17 ASN A C 9
ATOM 8434 O O . ASN A 1 17 ? 1.300 4.570 6.563 1.00 0.00 17 ASN A O 9
ATOM 8445 N N . THR A 1 18 ? 2.171 5.159 4.583 1.00 0.00 18 THR A N 9
ATOM 8446 C CA . THR A 1 18 ? 0.884 5.379 3.930 1.00 0.00 18 THR A CA 9
ATOM 8447 C C . THR A 1 18 ? 0.728 4.406 2.779 1.00 0.00 18 THR A C 9
ATOM 8448 O O . THR A 1 18 ? 1.717 3.868 2.276 1.00 0.00 18 THR A O 9
ATOM 8459 N N . CYS A 1 19 ? -0.523 4.182 2.383 1.00 0.00 19 CYS A N 9
ATOM 8460 C CA . CYS A 1 19 ? -0.836 3.237 1.320 1.00 0.00 19 CYS A CA 9
ATOM 8461 C C . CYS A 1 19 ? -1.451 3.925 0.119 1.00 0.00 19 CYS A C 9
ATOM 8462 O O . CYS A 1 19 ? -2.364 4.737 0.250 1.00 0.00 19 CYS A O 9
ATOM 8469 N N . SER A 1 20 ? -0.942 3.580 -1.055 1.00 0.00 20 SER A N 9
ATOM 8470 C CA . SER A 1 20 ? -1.451 4.145 -2.290 1.00 0.00 20 SER A CA 9
ATOM 8471 C C . SER A 1 20 ? -1.362 3.118 -3.413 1.00 0.00 20 SER A C 9
ATOM 8472 O O . SER A 1 20 ? -0.268 2.732 -3.820 1.00 0.00 20 SER A O 9
ATOM 8480 N N . CYS A 1 21 ? -2.515 2.700 -3.933 1.00 0.00 21 CYS A N 9
ATOM 8481 C CA . CYS A 1 21 ? -2.536 1.748 -5.036 1.00 0.00 21 CYS A CA 9
ATOM 8482 C C . CYS A 1 21 ? -3.195 2.443 -6.221 1.00 0.00 21 CYS A C 9
ATOM 8483 O O . CYS A 1 21 ? -4.336 2.891 -6.128 1.00 0.00 21 CYS A O 9
ATOM 8490 N N . ILE A 1 22 ? -2.457 2.558 -7.321 1.00 0.00 22 ILE A N 9
ATOM 8491 C CA . ILE A 1 22 ? -2.979 3.247 -8.513 1.00 0.00 22 ILE A CA 9
ATOM 8492 C C . ILE A 1 22 ? -2.272 2.773 -9.777 1.00 0.00 22 ILE A C 9
ATOM 8493 O O . ILE A 1 22 ? -1.121 2.366 -9.736 1.00 0.00 22 ILE A O 9
ATOM 8509 N N . ARG A 1 23 ? -2.971 2.834 -10.897 1.00 0.00 23 ARG A N 9
ATOM 8510 C CA . ARG A 1 23 ? -2.393 2.405 -12.167 1.00 0.00 23 ARG A CA 9
ATOM 8511 C C . ARG A 1 23 ? -1.636 3.543 -12.840 1.00 0.00 23 ARG A C 9
ATOM 8512 O O . ARG A 1 23 ? -1.008 3.354 -13.881 1.00 0.00 23 ARG A O 9
ATOM 8533 N N . LEU A 1 24 ? -1.700 4.719 -12.235 1.00 0.00 24 LEU A N 9
ATOM 8534 C CA . LEU A 1 24 ? -1.014 5.893 -12.776 1.00 0.00 24 LEU A CA 9
ATOM 8535 C C . LEU A 1 24 ? -0.173 6.578 -11.703 1.00 0.00 24 LEU A C 9
ATOM 8536 O O . LEU A 1 24 ? -0.579 6.668 -10.545 1.00 0.00 24 LEU A O 9
ATOM 8552 N N . SER A 1 25 ? 1.003 7.060 -12.098 1.00 0.00 25 SER A N 9
ATOM 8553 C CA . SER A 1 25 ? 1.896 7.738 -11.163 1.00 0.00 25 SER A CA 9
ATOM 8554 C C . SER A 1 25 ? 1.277 9.045 -10.681 1.00 0.00 25 SER A C 9
ATOM 8555 O O . SER A 1 25 ? 1.639 9.565 -9.626 1.00 0.00 25 SER A O 9
ATOM 8563 N N . ARG A 1 26 ? 0.340 9.571 -11.463 1.00 0.00 26 ARG A N 9
ATOM 8564 C CA . ARG A 1 26 ? -0.324 10.820 -11.110 1.00 0.00 26 ARG A CA 9
ATOM 8565 C C . ARG A 1 26 ? -1.211 10.626 -9.885 1.00 0.00 26 ARG A C 9
ATOM 8566 O O . ARG A 1 26 ? -1.821 9.570 -9.709 1.00 0.00 26 ARG A O 9
ATOM 8587 N N . SER A 1 27 ? -1.284 11.652 -9.045 1.00 0.00 27 SER A N 9
ATOM 8588 C CA . SER A 1 27 ? -2.106 11.585 -7.844 1.00 0.00 27 SER A CA 9
ATOM 8589 C C . SER A 1 27 ? -1.768 10.358 -7.022 1.00 0.00 27 SER A C 9
ATOM 8590 O O . SER A 1 27 ? -2.602 9.472 -6.826 1.00 0.00 27 SER A O 9
ATOM 8598 N N . THR A 1 28 ? -0.538 10.316 -6.539 1.00 0.00 28 THR A N 9
ATOM 8599 C CA . THR A 1 28 ? -0.087 9.201 -5.731 1.00 0.00 28 THR A CA 9
ATOM 8600 C C . THR A 1 28 ? -0.859 9.144 -4.415 1.00 0.00 28 THR A C 9
ATOM 8601 O O . THR A 1 28 ? -1.001 8.078 -3.817 1.00 0.00 28 THR A O 9
ATOM 8612 N N . TYR A 1 29 ? -1.361 10.292 -3.968 1.00 0.00 29 TYR A N 9
ATOM 8613 C CA . TYR A 1 29 ? -2.118 10.338 -2.721 1.00 0.00 29 TYR A CA 9
ATOM 8614 C C . TYR A 1 29 ? -3.192 11.419 -2.793 1.00 0.00 29 TYR A C 9
ATOM 8615 O O . TYR A 1 29 ? -3.118 12.325 -3.622 1.00 0.00 29 TYR A O 9
ATOM 8633 N N . ALA A 1 30 ? -4.189 11.317 -1.921 1.00 0.00 30 ALA A N 9
ATOM 8634 C CA . ALA A 1 30 ? -5.271 12.294 -1.901 1.00 0.00 30 ALA A CA 9
ATOM 8635 C C . ALA A 1 30 ? -4.736 13.675 -1.534 1.00 0.00 30 ALA A C 9
ATOM 8636 O O . ALA A 1 30 ? -3.826 13.799 -0.716 1.00 0.00 30 ALA A O 9
ATOM 8643 N N . SER A 1 31 ? -5.306 14.708 -2.147 1.00 0.00 31 SER A N 9
ATOM 8644 C CA . SER A 1 31 ? -4.877 16.076 -1.878 1.00 0.00 31 SER A CA 9
ATOM 8645 C C . SER A 1 31 ? -4.612 16.273 -0.388 1.00 0.00 31 SER A C 9
ATOM 8646 O O . SER A 1 31 ? -5.063 17.251 0.208 1.00 0.00 31 SER A O 9
ATOM 8654 N N . LEU B 1 1 ? 10.898 3.032 -0.051 1.00 0.00 41 LEU B N 9
ATOM 8655 C CA . LEU B 1 1 ? 10.010 3.734 -0.969 1.00 0.00 41 LEU B CA 9
ATOM 8656 C C . LEU B 1 1 ? 8.685 2.992 -1.109 1.00 0.00 41 LEU B C 9
ATOM 8657 O O . LEU B 1 1 ? 7.623 3.550 -0.831 1.00 0.00 41 LEU B O 9
ATOM 8673 N N . ARG B 1 2 ? 8.758 1.737 -1.542 1.00 0.00 42 ARG B N 9
ATOM 8674 C CA . ARG B 1 2 ? 7.557 0.926 -1.718 1.00 0.00 42 ARG B CA 9
ATOM 8675 C C . ARG B 1 2 ? 7.683 -0.390 -0.956 1.00 0.00 42 ARG B C 9
ATOM 8676 O O . ARG B 1 2 ? 8.723 -1.046 -1.001 1.00 0.00 42 ARG B O 9
ATOM 8697 N N . VAL B 1 3 ? 6.614 -0.775 -0.264 1.00 0.00 43 VAL B N 9
ATOM 8698 C CA . VAL B 1 3 ? 6.623 -2.020 0.494 1.00 0.00 43 VAL B CA 9
ATOM 8699 C C . VAL B 1 3 ? 6.804 -3.214 -0.438 1.00 0.00 43 VAL B C 9
ATOM 8700 O O . VAL B 1 3 ? 7.542 -4.150 -0.132 1.00 0.00 43 VAL B O 9
ATOM 8713 N N . ARG B 1 4 ? 6.133 -3.167 -1.578 1.00 0.00 44 ARG B N 9
ATOM 8714 C CA . ARG B 1 4 ? 6.230 -4.246 -2.559 1.00 0.00 44 ARG B CA 9
ATOM 8715 C C . ARG B 1 4 ? 6.120 -3.699 -3.981 1.00 0.00 44 ARG B C 9
ATOM 8716 O O . ARG B 1 4 ? 6.462 -2.547 -4.245 1.00 0.00 44 ARG B O 9
ATOM 8737 N N . ARG B 1 5 ? 5.666 -4.547 -4.893 1.00 0.00 45 ARG B N 9
ATOM 8738 C CA . ARG B 1 5 ? 5.542 -4.160 -6.296 1.00 0.00 45 ARG B CA 9
ATOM 8739 C C . ARG B 1 5 ? 4.099 -3.834 -6.695 1.00 0.00 45 ARG B C 9
ATOM 8740 O O . ARG B 1 5 ? 3.620 -2.710 -6.518 1.00 0.00 45 ARG B O 9
ATOM 8761 N N . THR B 1 6 ? 3.431 -4.818 -7.269 1.00 0.00 46 THR B N 9
ATOM 8762 C CA . THR B 1 6 ? 2.052 -4.641 -7.742 1.00 0.00 46 THR B CA 9
ATOM 8763 C C . THR B 1 6 ? 1.114 -5.690 -7.158 1.00 0.00 46 THR B C 9
ATOM 8764 O O . THR B 1 6 ? 0.249 -5.377 -6.341 1.00 0.00 46 THR B O 9
ATOM 8775 N N . LEU B 1 7 ? 1.318 -6.936 -7.585 1.00 0.00 47 LEU B N 9
ATOM 8776 C CA . LEU B 1 7 ? 0.524 -8.086 -7.130 1.00 0.00 47 LEU B CA 9
ATOM 8777 C C . LEU B 1 7 ? -0.820 -7.686 -6.509 1.00 0.00 47 LEU B C 9
ATOM 8778 O O . LEU B 1 7 ? -1.745 -7.284 -7.216 1.00 0.00 47 LEU B O 9
ATOM 8794 N N . GLN B 1 8 ? -0.915 -7.790 -5.182 1.00 0.00 48 GLN B N 9
ATOM 8795 C CA . GLN B 1 8 ? -2.134 -7.432 -4.465 1.00 0.00 48 GLN B CA 9
ATOM 8796 C C . GLN B 1 8 ? -1.807 -6.289 -3.535 1.00 0.00 48 GLN B C 9
ATOM 8797 O O . GLN B 1 8 ? -0.745 -6.276 -2.910 1.00 0.00 48 GLN B O 9
ATOM 8811 N N . CYS B 1 9 ? -2.701 -5.328 -3.480 1.00 0.00 49 CYS B N 9
ATOM 8812 C CA . CYS B 1 9 ? -2.483 -4.147 -2.669 1.00 0.00 49 CYS B CA 9
ATOM 8813 C C . CYS B 1 9 ? -3.528 -4.017 -1.583 1.00 0.00 49 CYS B C 9
ATOM 8814 O O . CYS B 1 9 ? -4.716 -3.867 -1.863 1.00 0.00 49 CYS B O 9
ATOM 8821 N N . SER B 1 10 ? -3.065 -4.070 -0.344 1.00 0.00 50 SER B N 9
ATOM 8822 C CA . SER B 1 10 ? -3.950 -3.949 0.795 1.00 0.00 50 SER B CA 9
ATOM 8823 C C . SER B 1 10 ? -3.428 -2.883 1.752 1.00 0.00 50 SER B C 9
ATOM 8824 O O . SER B 1 10 ? -2.222 -2.653 1.829 1.00 0.00 50 SER B O 9
ATOM 8832 N N . CYS B 1 11 ? -4.333 -2.222 2.472 1.00 0.00 51 CYS B N 9
ATOM 8833 C CA . CYS B 1 11 ? -3.919 -1.182 3.407 1.00 0.00 51 CYS B CA 9
ATOM 8834 C C . CYS B 1 11 ? -4.646 -1.351 4.748 1.00 0.00 51 CYS B C 9
ATOM 8835 O O . CYS B 1 11 ? -5.722 -1.947 4.806 1.00 0.00 51 CYS B O 9
ATOM 8842 N N . ARG B 1 12 ? -4.057 -0.817 5.823 1.00 0.00 52 ARG B N 9
ATOM 8843 C CA . ARG B 1 12 ? -4.672 -0.913 7.147 1.00 0.00 52 ARG B CA 9
ATOM 8844 C C . ARG B 1 12 ? -4.469 0.370 7.935 1.00 0.00 52 ARG B C 9
ATOM 8845 O O . ARG B 1 12 ? -3.400 0.962 7.897 1.00 0.00 52 ARG B O 9
ATOM 8866 N N . ARG B 1 13 ? -5.500 0.763 8.676 1.00 0.00 53 ARG B N 9
ATOM 8867 C CA . ARG B 1 13 ? -5.434 1.975 9.493 1.00 0.00 53 ARG B CA 9
ATOM 8868 C C . ARG B 1 13 ? -4.220 1.974 10.395 1.00 0.00 53 ARG B C 9
ATOM 8869 O O . ARG B 1 13 ? -3.836 0.944 10.949 1.00 0.00 53 ARG B O 9
ATOM 8890 N N . VAL B 1 14 ? -3.637 3.152 10.519 1.00 0.00 54 VAL B N 9
ATOM 8891 C CA . VAL B 1 14 ? -2.442 3.348 11.337 1.00 0.00 54 VAL B CA 9
ATOM 8892 C C . VAL B 1 14 ? -2.001 4.822 11.335 1.00 0.00 54 VAL B C 9
ATOM 8893 O O . VAL B 1 14 ? -0.904 5.141 10.875 1.00 0.00 54 VAL B O 9
ATOM 8906 N N . CYS B 1 15 ? -2.845 5.715 11.833 1.00 0.00 55 CYS B N 9
ATOM 8907 C CA . CYS B 1 15 ? -2.510 7.143 11.852 1.00 0.00 55 CYS B CA 9
ATOM 8908 C C . CYS B 1 15 ? -2.601 7.719 10.453 1.00 0.00 55 CYS B C 9
ATOM 8909 O O . CYS B 1 15 ? -2.611 8.935 10.269 1.00 0.00 55 CYS B O 9
ATOM 8916 N N . ARG B 1 16 ? -2.653 6.832 9.471 1.00 0.00 56 ARG B N 9
ATOM 8917 C CA . ARG B 1 16 ? -2.727 7.241 8.066 1.00 0.00 56 ARG B CA 9
ATOM 8918 C C . ARG B 1 16 ? -2.719 6.030 7.148 1.00 0.00 56 ARG B C 9
ATOM 8919 O O . ARG B 1 16 ? -2.162 6.053 6.050 1.00 0.00 56 ARG B O 9
ATOM 8940 N N . ASN B 1 17 ? -3.329 4.973 7.585 1.00 0.00 57 ASN B N 9
ATOM 8941 C CA . ASN B 1 17 ? -3.344 3.778 6.783 1.00 0.00 57 ASN B CA 9
ATOM 8942 C C . ASN B 1 17 ? -1.918 3.273 6.561 1.00 0.00 57 ASN B C 9
ATOM 8943 O O . ASN B 1 17 ? -0.974 4.054 6.490 1.00 0.00 57 ASN B O 9
ATOM 8954 N N . THR B 1 18 ? -1.790 1.960 6.448 1.00 0.00 58 THR B N 9
ATOM 8955 C CA . THR B 1 18 ? -0.493 1.304 6.227 1.00 0.00 58 THR B CA 9
ATOM 8956 C C . THR B 1 18 ? -0.514 0.658 4.877 1.00 0.00 58 THR B C 9
ATOM 8957 O O . THR B 1 18 ? -1.582 0.447 4.319 1.00 0.00 58 THR B O 9
ATOM 8968 N N . CYS B 1 19 ? 0.668 0.343 4.374 1.00 0.00 59 CYS B N 9
ATOM 8969 C CA . CYS B 1 19 ? 0.794 -0.250 3.063 1.00 0.00 59 CYS B CA 9
ATOM 8970 C C . CYS B 1 19 ? 1.253 -1.695 3.163 1.00 0.00 59 CYS B C 9
ATOM 8971 O O . CYS B 1 19 ? 2.377 -1.987 3.557 1.00 0.00 59 CYS B O 9
ATOM 8978 N N . SER B 1 20 ? 0.353 -2.592 2.788 1.00 0.00 60 SER B N 9
ATOM 8979 C CA . SER B 1 20 ? 0.644 -4.010 2.807 1.00 0.00 60 SER B CA 9
ATOM 8980 C C . SER B 1 20 ? 0.229 -4.615 1.479 1.00 0.00 60 SER B C 9
ATOM 8981 O O . SER B 1 20 ? -0.960 -4.751 1.199 1.00 0.00 60 SER B O 9
ATOM 8989 N N . CYS B 1 21 ? 1.216 -4.982 0.679 1.00 0.00 61 CYS B N 9
ATOM 8990 C CA . CYS B 1 21 ? 0.954 -5.588 -0.614 1.00 0.00 61 CYS B CA 9
ATOM 8991 C C . CYS B 1 21 ? 1.583 -6.976 -0.618 1.00 0.00 61 CYS B C 9
ATOM 8992 O O . CYS B 1 21 ? 2.738 -7.140 -0.230 1.00 0.00 61 CYS B O 9
ATOM 8999 N N . ILE B 1 22 ? 0.805 -7.970 -1.022 1.00 0.00 62 ILE B N 9
ATOM 9000 C CA . ILE B 1 22 ? 1.291 -9.362 -1.018 1.00 0.00 62 ILE B CA 9
ATOM 9001 C C . ILE B 1 22 ? 0.460 -10.250 -1.948 1.00 0.00 62 ILE B C 9
ATOM 9002 O O . ILE B 1 22 ? -0.582 -9.837 -2.437 1.00 0.00 62 ILE B O 9
ATOM 9018 N N . ARG B 1 23 ? 0.929 -11.470 -2.187 1.00 0.00 63 ARG B N 9
ATOM 9019 C CA . ARG B 1 23 ? 0.211 -12.395 -3.062 1.00 0.00 63 ARG B CA 9
ATOM 9020 C C . ARG B 1 23 ? -0.758 -13.249 -2.254 1.00 0.00 63 ARG B C 9
ATOM 9021 O O . ARG B 1 23 ? -1.401 -14.153 -2.788 1.00 0.00 63 ARG B O 9
ATOM 9042 N N . LEU B 1 24 ? -0.843 -12.964 -0.964 1.00 0.00 64 LEU B N 9
ATOM 9043 C CA . LEU B 1 24 ? -1.727 -13.725 -0.083 1.00 0.00 64 LEU B CA 9
ATOM 9044 C C . LEU B 1 24 ? -3.068 -13.013 0.102 1.00 0.00 64 LEU B C 9
ATOM 9045 O O . LEU B 1 24 ? -3.138 -11.786 0.114 1.00 0.00 64 LEU B O 9
ATOM 9061 N N . SER B 1 25 ? -4.136 -13.789 0.244 1.00 0.00 65 SER B N 9
ATOM 9062 C CA . SER B 1 25 ? -5.462 -13.209 0.425 1.00 0.00 65 SER B CA 9
ATOM 9063 C C . SER B 1 25 ? -5.509 -12.375 1.702 1.00 0.00 65 SER B C 9
ATOM 9064 O O . SER B 1 25 ? -6.106 -11.298 1.732 1.00 0.00 65 SER B O 9
ATOM 9072 N N . ARG B 1 26 ? -4.872 -12.878 2.754 1.00 0.00 66 ARG B N 9
ATOM 9073 C CA . ARG B 1 26 ? -4.842 -12.175 4.031 1.00 0.00 66 ARG B CA 9
ATOM 9074 C C . ARG B 1 26 ? -3.961 -10.932 3.940 1.00 0.00 66 ARG B C 9
ATOM 9075 O O . ARG B 1 26 ? -3.001 -10.896 3.169 1.00 0.00 66 ARG B O 9
ATOM 9096 N N . SER B 1 27 ? -4.294 -9.916 4.730 1.00 0.00 67 SER B N 9
ATOM 9097 C CA . SER B 1 27 ? -3.526 -8.675 4.730 1.00 0.00 67 SER B CA 9
ATOM 9098 C C . SER B 1 27 ? -2.084 -8.934 5.143 1.00 0.00 67 SER B C 9
ATOM 9099 O O . SER B 1 27 ? -1.148 -8.405 4.542 1.00 0.00 67 SER B O 9
ATOM 9107 N N . THR B 1 28 ? -1.915 -9.749 6.170 1.00 0.00 68 THR B N 9
ATOM 9108 C CA . THR B 1 28 ? -0.583 -10.078 6.664 1.00 0.00 68 THR B CA 9
ATOM 9109 C C . THR B 1 28 ? 0.110 -8.831 7.206 1.00 0.00 68 THR B C 9
ATOM 9110 O O . THR B 1 28 ? 1.189 -8.456 6.744 1.00 0.00 68 THR B O 9
ATOM 9121 N N . TYR B 1 29 ? -0.515 -8.196 8.190 1.00 0.00 69 TYR B N 9
ATOM 9122 C CA . TYR B 1 29 ? 0.048 -6.992 8.792 1.00 0.00 69 TYR B CA 9
ATOM 9123 C C . TYR B 1 29 ? 1.420 -7.281 9.390 1.00 0.00 69 TYR B C 9
ATOM 9124 O O . TYR B 1 29 ? 1.606 -8.274 10.092 1.00 0.00 69 TYR B O 9
ATOM 9142 N N . ALA B 1 30 ? 2.377 -6.404 9.103 1.00 0.00 70 ALA B N 9
ATOM 9143 C CA . ALA B 1 30 ? 3.731 -6.572 9.614 1.00 0.00 70 ALA B CA 9
ATOM 9144 C C . ALA B 1 30 ? 4.363 -7.841 9.051 1.00 0.00 70 ALA B C 9
ATOM 9145 O O . ALA B 1 30 ? 5.012 -8.597 9.772 1.00 0.00 70 ALA B O 9
ATOM 9152 N N . SER B 1 31 ? 4.166 -8.067 7.756 1.00 0.00 71 SER B N 9
ATOM 9153 C CA . SER B 1 31 ? 4.720 -9.248 7.103 1.00 0.00 71 SER B CA 9
ATOM 9154 C C . SER B 1 31 ? 6.242 -9.247 7.197 1.00 0.00 71 SER B C 9
ATOM 9155 O O . SER B 1 31 ? 6.806 -9.119 8.284 1.00 0.00 71 SER B O 9
ATOM 9163 N N . LEU A 1 1 ? -11.306 5.118 -7.888 1.00 0.00 1 LEU A N 10
ATOM 9164 C CA . LEU A 1 1 ? -9.914 5.152 -7.456 1.00 0.00 1 LEU A CA 10
ATOM 9165 C C . LEU A 1 1 ? -9.757 4.467 -6.102 1.00 0.00 1 LEU A C 10
ATOM 9166 O O . LEU A 1 1 ? -9.484 5.118 -5.094 1.00 0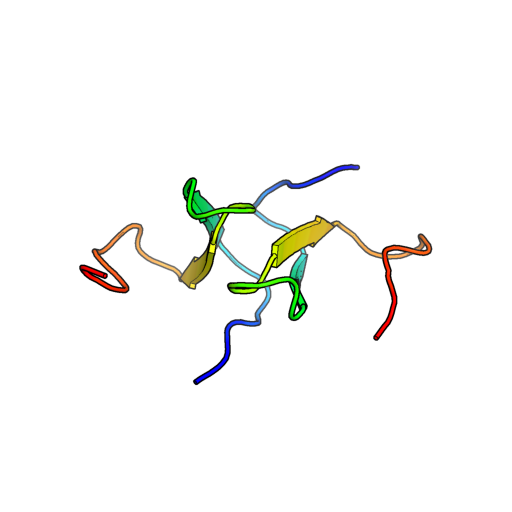.00 1 LEU A O 10
ATOM 9182 N N . ARG A 1 2 ? -9.936 3.152 -6.088 1.00 0.00 2 ARG A N 10
ATOM 9183 C CA . ARG A 1 2 ? -9.816 2.388 -4.852 1.00 0.00 2 ARG A CA 10
ATOM 9184 C C . ARG A 1 2 ? -8.360 2.337 -4.396 1.00 0.00 2 ARG A C 10
ATOM 9185 O O . ARG A 1 2 ? -7.444 2.245 -5.213 1.00 0.00 2 ARG A O 10
ATOM 9206 N N . VAL A 1 3 ? -8.157 2.403 -3.081 1.00 0.00 3 VAL A N 10
ATOM 9207 C CA . VAL A 1 3 ? -6.810 2.365 -2.518 1.00 0.00 3 VAL A CA 10
ATOM 9208 C C . VAL A 1 3 ? -6.348 0.922 -2.323 1.00 0.00 3 VAL A C 10
ATOM 9209 O O . VAL A 1 3 ? -5.384 0.661 -1.602 1.00 0.00 3 VAL A O 10
ATOM 9222 N N . ARG A 1 4 ? -7.042 -0.012 -2.968 1.00 0.00 4 ARG A N 10
ATOM 9223 C CA . ARG A 1 4 ? -6.693 -1.424 -2.860 1.00 0.00 4 ARG A CA 10
ATOM 9224 C C . ARG A 1 4 ? -6.521 -2.025 -4.239 1.00 0.00 4 ARG A C 10
ATOM 9225 O O . ARG A 1 4 ? -5.810 -1.472 -5.080 1.00 0.00 4 ARG A O 10
ATOM 9246 N N . ARG A 1 5 ? -7.174 -3.156 -4.445 1.00 0.00 5 ARG A N 10
ATOM 9247 C CA . ARG A 1 5 ? -7.127 -3.867 -5.716 1.00 0.00 5 ARG A CA 10
ATOM 9248 C C . ARG A 1 5 ? -5.716 -4.358 -6.021 1.00 0.00 5 ARG A C 10
ATOM 9249 O O . ARG A 1 5 ? -5.026 -4.875 -5.143 1.00 0.00 5 ARG A O 10
ATOM 9270 N N . THR A 1 6 ? -5.298 -4.212 -7.271 1.00 0.00 6 THR A N 10
ATOM 9271 C CA . THR A 1 6 ? -3.968 -4.660 -7.678 1.00 0.00 6 THR A CA 10
ATOM 9272 C C . THR A 1 6 ? -3.250 -3.601 -8.496 1.00 0.00 6 THR A C 10
ATOM 9273 O O . THR A 1 6 ? -2.354 -2.931 -7.989 1.00 0.00 6 THR A O 10
ATOM 9284 N N . LEU A 1 7 ? -3.676 -3.446 -9.757 1.00 0.00 7 LEU A N 10
ATOM 9285 C CA . LEU A 1 7 ? -3.095 -2.460 -10.680 1.00 0.00 7 LEU A CA 10
ATOM 9286 C C . LEU A 1 7 ? -1.711 -2.007 -10.234 1.00 0.00 7 LEU A C 10
ATOM 9287 O O . LEU A 1 7 ? -0.727 -2.717 -10.438 1.00 0.00 7 LEU A O 10
ATOM 9303 N N . GLN A 1 8 ? -1.644 -0.827 -9.619 1.00 0.00 8 GLN A N 10
ATOM 9304 C CA . GLN A 1 8 ? -0.381 -0.296 -9.149 1.00 0.00 8 GLN A CA 10
ATOM 9305 C C . GLN A 1 8 ? -0.488 0.010 -7.681 1.00 0.00 8 GLN A C 10
ATOM 9306 O O . GLN A 1 8 ? -1.492 0.555 -7.226 1.00 0.00 8 GLN A O 10
ATOM 9320 N N . CYS A 1 9 ? 0.547 -0.363 -6.957 1.00 0.00 9 CYS A N 10
ATOM 9321 C CA . CYS A 1 9 ? 0.583 -0.169 -5.521 1.00 0.00 9 CYS A CA 10
ATOM 9322 C C . CYS A 1 9 ? 1.791 0.641 -5.064 1.00 0.00 9 CYS A C 10
ATOM 9323 O O . CYS A 1 9 ? 2.941 0.302 -5.353 1.00 0.00 9 CYS A O 10
ATOM 9330 N N . SER A 1 10 ? 1.512 1.714 -4.332 1.00 0.00 10 SER A N 10
ATOM 9331 C CA . SER A 1 10 ? 2.567 2.569 -3.819 1.00 0.00 10 SER A CA 10
ATOM 9332 C C . SER A 1 10 ? 2.251 3.021 -2.399 1.00 0.00 10 SER A C 10
ATOM 9333 O O . SER A 1 10 ? 1.085 3.153 -2.021 1.00 0.00 10 SER A O 10
ATOM 9341 N N . CYS A 1 11 ? 3.299 3.251 -1.615 1.00 0.00 11 CYS A N 10
ATOM 9342 C CA . CYS A 1 11 ? 3.114 3.676 -0.243 1.00 0.00 11 CYS A CA 10
ATOM 9343 C C . CYS A 1 11 ? 4.056 4.832 0.090 1.00 0.00 11 CYS A C 10
ATOM 9344 O O . CYS A 1 11 ? 5.086 5.011 -0.554 1.00 0.00 11 CYS A O 10
ATOM 9351 N N . ARG A 1 12 ? 3.703 5.611 1.112 1.00 0.00 12 ARG A N 10
ATOM 9352 C CA . ARG A 1 12 ? 4.550 6.744 1.522 1.00 0.00 12 ARG A CA 10
ATOM 9353 C C . ARG A 1 12 ? 4.476 6.951 3.031 1.00 0.00 12 ARG A C 10
ATOM 9354 O O . ARG A 1 12 ? 3.459 6.649 3.643 1.00 0.00 12 ARG A O 10
ATOM 9375 N N . ARG A 1 13 ? 5.551 7.485 3.622 1.00 0.00 13 ARG A N 10
ATOM 9376 C CA . ARG A 1 13 ? 5.583 7.725 5.056 1.00 0.00 13 ARG A CA 10
ATOM 9377 C C . ARG A 1 13 ? 4.380 8.534 5.485 1.00 0.00 13 ARG A C 10
ATOM 9378 O O . ARG A 1 13 ? 3.871 9.366 4.726 1.00 0.00 13 ARG A O 10
ATOM 9399 N N . VAL A 1 14 ? 3.959 8.278 6.716 1.00 0.00 14 VAL A N 10
ATOM 9400 C CA . VAL A 1 14 ? 2.806 8.959 7.328 1.00 0.00 14 VAL A CA 10
ATOM 9401 C C . VAL A 1 14 ? 2.546 8.435 8.744 1.00 0.00 14 VAL A C 10
ATOM 9402 O O . VAL A 1 14 ? 1.420 8.125 9.107 1.00 0.00 14 VAL A O 10
ATOM 9415 N N . CYS A 1 15 ? 3.586 8.340 9.544 1.00 0.00 15 CYS A N 10
ATOM 9416 C CA . CYS A 1 15 ? 3.441 7.845 10.910 1.00 0.00 15 CYS A CA 10
ATOM 9417 C C . CYS A 1 15 ? 3.425 6.339 10.909 1.00 0.00 15 CYS A C 10
ATOM 9418 O O . CYS A 1 15 ? 3.550 5.704 11.958 1.00 0.00 15 CYS A O 10
ATOM 9425 N N . ARG A 1 16 ? 3.261 5.775 9.727 1.00 0.00 16 ARG A N 10
ATOM 9426 C CA . ARG A 1 16 ? 3.214 4.320 9.592 1.00 0.00 16 ARG A CA 10
ATOM 9427 C C . ARG A 1 16 ? 3.074 3.892 8.147 1.00 0.00 16 ARG A C 10
ATOM 9428 O O . ARG A 1 16 ? 2.669 2.768 7.849 1.00 0.00 16 ARG A O 10
ATOM 9449 N N . ASN A 1 17 ? 3.384 4.792 7.269 1.00 0.00 17 ASN A N 10
ATOM 9450 C CA . ASN A 1 17 ? 3.262 4.536 5.849 1.00 0.00 17 ASN A CA 10
ATOM 9451 C C . ASN A 1 17 ? 1.801 4.688 5.421 1.00 0.00 17 ASN A C 10
ATOM 9452 O O . ASN A 1 17 ? 0.889 4.379 6.180 1.00 0.00 17 ASN A O 10
ATOM 9463 N N . THR A 1 18 ? 1.600 5.178 4.209 1.00 0.00 18 THR A N 10
ATOM 9464 C CA . THR A 1 18 ? 0.249 5.391 3.669 1.00 0.00 18 THR A CA 10
ATOM 9465 C C . THR A 1 18 ? 0.047 4.468 2.498 1.00 0.00 18 THR A C 10
ATOM 9466 O O . THR A 1 18 ? 1.022 4.059 1.874 1.00 0.00 18 THR A O 10
ATOM 9477 N N . CYS A 1 19 ? -1.220 4.161 2.219 1.00 0.00 19 CYS A N 10
ATOM 9478 C CA . CYS A 1 19 ? -1.572 3.239 1.147 1.00 0.00 19 CYS A CA 10
ATOM 9479 C C . CYS A 1 19 ? -2.236 3.966 -0.004 1.00 0.00 19 CYS A C 10
ATOM 9480 O O . CYS A 1 19 ? -3.239 4.650 0.173 1.00 0.00 19 CYS A O 10
ATOM 9487 N N . SER A 1 20 ? -1.653 3.799 -1.186 1.00 0.00 20 SER A N 10
ATOM 9488 C CA . SER A 1 20 ? -2.178 4.419 -2.382 1.00 0.00 20 SER A CA 10
ATOM 9489 C C . SER A 1 20 ? -1.953 3.503 -3.583 1.00 0.00 20 SER A C 10
ATOM 9490 O O . SER A 1 20 ? -0.826 3.367 -4.061 1.00 0.00 20 SER A O 10
ATOM 9498 N N . CYS A 1 21 ? -3.033 2.904 -4.075 1.00 0.00 21 CYS A N 10
ATOM 9499 C CA . CYS A 1 21 ? -2.949 2.026 -5.236 1.00 0.00 21 CYS A CA 10
ATOM 9500 C C . CYS A 1 21 ? -3.835 2.590 -6.336 1.00 0.00 21 CYS A C 10
ATOM 9501 O O . CYS A 1 21 ? -5.023 2.834 -6.117 1.00 0.00 21 CYS A O 10
ATOM 9508 N N . ILE A 1 22 ? -3.245 2.809 -7.499 1.00 0.00 22 ILE A N 10
ATOM 9509 C CA . ILE A 1 22 ? -3.986 3.392 -8.621 1.00 0.00 22 ILE A CA 10
ATOM 9510 C C . ILE A 1 22 ? -3.326 3.072 -9.965 1.00 0.00 22 ILE A C 10
ATOM 9511 O O . ILE A 1 22 ? -2.138 2.777 -10.036 1.00 0.00 22 ILE A O 10
ATOM 9527 N N . ARG A 1 23 ? -4.111 3.130 -11.025 1.00 0.00 23 ARG A N 10
ATOM 9528 C CA . ARG A 1 23 ? -3.589 2.846 -12.353 1.00 0.00 23 ARG A CA 10
ATOM 9529 C C . ARG A 1 23 ? -3.049 4.106 -13.008 1.00 0.00 23 ARG A C 10
ATOM 9530 O O . ARG A 1 23 ? -2.238 4.051 -13.933 1.00 0.00 23 ARG A O 10
ATOM 9551 N N . LEU A 1 24 ? -3.515 5.239 -12.515 1.00 0.00 24 LEU A N 10
ATOM 9552 C CA . LEU A 1 24 ? -3.099 6.544 -13.040 1.00 0.00 24 LEU A CA 10
ATOM 9553 C C . LEU A 1 24 ? -3.039 7.575 -11.915 1.00 0.00 24 LEU A C 10
ATOM 9554 O O . LEU A 1 24 ? -2.818 7.232 -10.752 1.00 0.00 24 LEU A O 10
ATOM 9570 N N . SER A 1 25 ? -3.220 8.839 -12.278 1.00 0.00 25 SER A N 10
ATOM 9571 C CA . SER A 1 25 ? -3.181 9.924 -11.314 1.00 0.00 25 SER A CA 10
ATOM 9572 C C . SER A 1 25 ? -1.846 9.930 -10.594 1.00 0.00 25 SER A C 10
ATOM 9573 O O . SER A 1 25 ? -1.780 10.175 -9.391 1.00 0.00 25 SER A O 10
ATOM 9581 N N . ARG A 1 26 ? -0.784 9.659 -11.342 1.00 0.00 26 ARG A N 10
ATOM 9582 C CA . ARG A 1 26 ? 0.556 9.636 -10.756 1.00 0.00 26 ARG A CA 10
ATOM 9583 C C . ARG A 1 26 ? 0.727 10.788 -9.764 1.00 0.00 26 ARG A C 10
ATOM 9584 O O . ARG A 1 26 ? 0.117 11.846 -9.919 1.00 0.00 26 ARG A O 10
ATOM 9605 N N . SER A 1 27 ? 1.553 10.571 -8.743 1.00 0.00 27 SER A N 10
ATOM 9606 C CA . SER A 1 27 ? 1.788 11.597 -7.729 1.00 0.00 27 SER A CA 10
ATOM 9607 C C . SER A 1 27 ? 0.470 12.052 -7.111 1.00 0.00 27 SER A C 10
ATOM 9608 O O . SER A 1 27 ? 0.271 13.242 -6.855 1.00 0.00 27 SER A O 10
ATOM 9616 N N . THR A 1 28 ? -0.422 11.096 -6.871 1.00 0.00 28 THR A N 10
ATOM 9617 C CA . THR A 1 28 ? -1.729 11.395 -6.292 1.00 0.00 28 THR A CA 10
ATOM 9618 C C . THR A 1 28 ? -1.565 12.131 -4.970 1.00 0.00 28 THR A C 10
ATOM 9619 O O . THR A 1 28 ? -2.324 13.051 -4.663 1.00 0.00 28 THR A O 10
ATOM 9630 N N . TYR A 1 29 ? -0.574 11.723 -4.193 1.00 0.00 29 TYR A N 10
ATOM 9631 C CA . TYR A 1 29 ? -0.315 12.361 -2.910 1.00 0.00 29 TYR A CA 10
ATOM 9632 C C . TYR A 1 29 ? -0.097 13.856 -3.085 1.00 0.00 29 TYR A C 10
ATOM 9633 O O . TYR A 1 29 ? -0.658 14.664 -2.347 1.00 0.00 29 TYR A O 10
ATOM 9651 N N . ALA A 1 30 ? 0.728 14.223 -4.056 1.00 0.00 30 ALA A N 10
ATOM 9652 C CA . ALA A 1 30 ? 1.009 15.632 -4.298 1.00 0.00 30 ALA A CA 10
ATOM 9653 C C . ALA A 1 30 ? -0.233 16.352 -4.813 1.00 0.00 30 ALA A C 10
ATOM 9654 O O . ALA A 1 30 ? -1.018 15.786 -5.574 1.00 0.00 30 ALA A O 10
ATOM 9661 N N . SER A 1 31 ? -0.405 17.604 -4.396 1.00 0.00 31 SER A N 10
ATOM 9662 C CA . SER A 1 31 ? -1.557 18.390 -4.828 1.00 0.00 31 SER A CA 10
ATOM 9663 C C . SER A 1 31 ? -1.243 19.133 -6.122 1.00 0.00 31 SER A C 10
ATOM 9664 O O . SER A 1 31 ? -1.099 18.522 -7.182 1.00 0.00 31 SER A O 10
ATOM 9672 N N . LEU B 1 1 ? 7.222 4.467 1.416 1.00 0.00 41 LEU B N 10
ATOM 9673 C CA . LEU B 1 1 ? 8.422 4.010 0.726 1.00 0.00 41 LEU B CA 10
ATOM 9674 C C . LEU B 1 1 ? 8.126 2.766 -0.101 1.00 0.00 41 LEU B C 10
ATOM 9675 O O . LEU B 1 1 ? 8.933 1.837 -0.153 1.00 0.00 41 LEU B O 10
ATOM 9691 N N . ARG B 1 2 ? 6.974 2.758 -0.752 1.00 0.00 42 ARG B N 10
ATOM 9692 C CA . ARG B 1 2 ? 6.590 1.628 -1.587 1.00 0.00 42 ARG B CA 10
ATOM 9693 C C . ARG B 1 2 ? 6.831 0.315 -0.849 1.00 0.00 42 ARG B C 10
ATOM 9694 O O . ARG B 1 2 ? 7.925 -0.250 -0.900 1.00 0.00 42 ARG B O 10
ATOM 9715 N N . VAL B 1 3 ? 5.792 -0.173 -0.179 1.00 0.00 43 VAL B N 10
ATOM 9716 C CA . VAL B 1 3 ? 5.892 -1.421 0.566 1.00 0.00 43 VAL B CA 10
ATOM 9717 C C . VAL B 1 3 ? 6.252 -2.567 -0.372 1.00 0.00 43 VAL B C 10
ATOM 9718 O O . VAL B 1 3 ? 7.058 -3.435 -0.033 1.00 0.00 43 VAL B O 10
ATOM 9731 N N . ARG B 1 4 ? 5.657 -2.556 -1.549 1.00 0.00 44 ARG B N 10
ATOM 9732 C CA . ARG B 1 4 ? 5.919 -3.594 -2.541 1.00 0.00 44 ARG B CA 10
ATOM 9733 C C . ARG B 1 4 ? 5.777 -3.041 -3.953 1.00 0.00 44 ARG B C 10
ATOM 9734 O O . ARG B 1 4 ? 5.940 -1.844 -4.191 1.00 0.00 44 ARG B O 10
ATOM 9755 N N . ARG B 1 5 ? 5.483 -3.935 -4.886 1.00 0.00 45 ARG B N 10
ATOM 9756 C CA . ARG B 1 5 ? 5.337 -3.550 -6.286 1.00 0.00 45 ARG B CA 10
ATOM 9757 C C . ARG B 1 5 ? 3.880 -3.325 -6.661 1.00 0.00 45 ARG B C 10
ATOM 9758 O O . ARG B 1 5 ? 3.292 -2.300 -6.317 1.00 0.00 45 ARG B O 10
ATOM 9779 N N . THR B 1 6 ? 3.316 -4.277 -7.379 1.00 0.00 46 THR B N 10
ATOM 9780 C CA . THR B 1 6 ? 1.928 -4.172 -7.824 1.00 0.00 46 THR B CA 10
ATOM 9781 C C . THR B 1 6 ? 1.090 -5.309 -7.282 1.00 0.00 46 THR B C 10
ATOM 9782 O O . THR B 1 6 ? 0.190 -5.083 -6.475 1.00 0.00 46 THR B O 10
ATOM 9793 N N . LEU B 1 7 ? 1.414 -6.530 -7.713 1.00 0.00 47 LEU B N 10
ATOM 9794 C CA . LEU B 1 7 ? 0.714 -7.737 -7.274 1.00 0.00 47 LEU B CA 10
ATOM 9795 C C . LEU B 1 7 ? -0.658 -7.424 -6.682 1.00 0.00 47 LEU B C 10
ATOM 9796 O O . LEU B 1 7 ? -1.565 -7.032 -7.406 1.00 0.00 47 LEU B O 10
ATOM 9812 N N . GLN B 1 8 ? -0.792 -7.582 -5.367 1.00 0.00 48 GLN B N 10
ATOM 9813 C CA . GLN B 1 8 ? -2.045 -7.310 -4.686 1.00 0.00 48 GLN B CA 10
ATOM 9814 C C . GLN B 1 8 ? -1.848 -6.170 -3.713 1.00 0.00 48 GLN B C 10
ATOM 9815 O O . GLN B 1 8 ? -0.777 -6.021 -3.127 1.00 0.00 48 GLN B O 10
ATOM 9829 N N . CYS B 1 9 ? -2.881 -5.363 -3.568 1.00 0.00 49 CYS B N 10
ATOM 9830 C CA . CYS B 1 9 ? -2.826 -4.199 -2.703 1.00 0.00 49 CYS B CA 10
ATOM 9831 C C . CYS B 1 9 ? -3.823 -4.267 -1.568 1.00 0.00 49 CYS B C 10
ATOM 9832 O O . CYS B 1 9 ? -5.024 -4.450 -1.777 1.00 0.00 49 CYS B O 10
ATOM 9839 N N . SER B 1 10 ? -3.306 -4.093 -0.364 1.00 0.00 50 SER B N 10
ATOM 9840 C CA . SER B 1 10 ? -4.143 -4.110 0.812 1.00 0.00 50 SER B CA 10
ATOM 9841 C C . SER B 1 10 ? -3.701 -3.020 1.790 1.00 0.00 50 SER B C 10
ATOM 9842 O O . SER B 1 10 ? -2.508 -2.772 1.954 1.00 0.00 50 SER B O 10
ATOM 9850 N N . CYS B 1 11 ? -4.669 -2.375 2.430 1.00 0.00 51 CYS B N 10
ATOM 9851 C CA . CYS B 1 11 ? -4.362 -1.311 3.380 1.00 0.00 51 CYS B CA 10
ATOM 9852 C C . CYS B 1 11 ? -5.069 -1.563 4.713 1.00 0.00 51 CYS B C 10
ATOM 9853 O O . CYS B 1 11 ? -6.067 -2.280 4.774 1.00 0.00 51 CYS B O 10
ATOM 9860 N N . ARG B 1 12 ? -4.543 -0.967 5.782 1.00 0.00 52 ARG B N 10
ATOM 9861 C CA . ARG B 1 12 ? -5.127 -1.137 7.118 1.00 0.00 52 ARG B CA 10
ATOM 9862 C C . ARG B 1 12 ? -4.916 0.109 7.974 1.00 0.00 52 ARG B C 10
ATOM 9863 O O . ARG B 1 12 ? -4.049 0.926 7.686 1.00 0.00 52 ARG B O 10
ATOM 9884 N N . ARG B 1 13 ? -5.717 0.255 9.023 1.00 0.00 53 ARG B N 10
ATOM 9885 C CA . ARG B 1 13 ? -5.605 1.403 9.900 1.00 0.00 53 ARG B CA 10
ATOM 9886 C C . ARG B 1 13 ? -4.518 1.192 10.939 1.00 0.00 53 ARG B C 10
ATOM 9887 O O . ARG B 1 13 ? -4.068 0.064 11.162 1.00 0.00 53 ARG B O 10
ATOM 9908 N N . VAL B 1 14 ? -4.108 2.290 11.571 1.00 0.00 54 VAL B N 10
ATOM 9909 C CA . VAL B 1 14 ? -3.065 2.252 12.595 1.00 0.00 54 VAL B CA 10
ATOM 9910 C C . VAL B 1 14 ? -2.810 3.623 13.195 1.00 0.00 54 VAL B C 10
ATOM 9911 O O . VAL B 1 14 ? -2.423 3.754 14.356 1.00 0.00 54 VAL B O 10
ATOM 9924 N N . CYS B 1 15 ? -3.031 4.635 12.389 1.00 0.00 55 CYS B N 10
ATOM 9925 C CA . CYS B 1 15 ? -2.818 6.013 12.828 1.00 0.00 55 CYS B CA 10
ATOM 9926 C C . CYS B 1 15 ? -3.044 6.977 11.697 1.00 0.00 55 CYS B C 10
ATOM 9927 O O . CYS B 1 15 ? -3.137 8.186 11.900 1.00 0.00 55 CYS B O 10
ATOM 9934 N N . ARG B 1 16 ? -3.119 6.438 10.496 1.00 0.00 56 ARG B N 10
ATOM 9935 C CA . ARG B 1 16 ? -3.304 7.275 9.313 1.00 0.00 56 ARG B CA 10
ATOM 9936 C C . ARG B 1 16 ? -3.339 6.443 8.045 1.00 0.00 56 ARG B C 10
ATOM 9937 O O . ARG B 1 16 ? -2.960 6.902 6.961 1.00 0.00 56 ARG B O 10
ATOM 9958 N N . ASN B 1 17 ? -3.766 5.225 8.195 1.00 0.00 57 ASN B N 10
ATOM 9959 C CA . ASN B 1 17 ? -3.816 4.298 7.087 1.00 0.00 57 ASN B CA 10
ATOM 9960 C C . ASN B 1 17 ? -2.423 3.730 6.830 1.00 0.00 57 ASN B C 10
ATOM 9961 O O . ASN B 1 17 ? -1.444 4.466 6.719 1.00 0.00 57 ASN B O 10
ATOM 9972 N N . THR B 1 18 ? -2.367 2.411 6.728 1.00 0.00 58 THR B N 10
ATOM 9973 C CA . THR B 1 18 ? -1.109 1.700 6.481 1.00 0.00 58 THR B CA 10
ATOM 9974 C C . THR B 1 18 ? -1.166 1.007 5.133 1.00 0.00 58 THR B C 10
ATOM 9975 O O . THR B 1 18 ? -2.249 0.766 4.601 1.00 0.00 58 THR B O 10
ATOM 9986 N N . CYS B 1 19 ? 0.017 0.696 4.600 1.00 0.00 59 CYS B N 10
ATOM 9987 C CA . CYS B 1 19 ? 0.130 0.073 3.286 1.00 0.00 59 CYS B CA 10
ATOM 9988 C C . CYS B 1 19 ? 0.652 -1.350 3.375 1.00 0.00 59 CYS B C 10
ATOM 9989 O O . CYS B 1 19 ? 1.622 -1.644 4.070 1.00 0.00 59 CYS B O 10
ATOM 9996 N N . SER B 1 20 ? -0.021 -2.233 2.652 1.00 0.00 60 SER B N 10
ATOM 9997 C CA . SER B 1 20 ? 0.357 -3.625 2.627 1.00 0.00 60 SER B CA 10
ATOM 9998 C C . SER B 1 20 ? 0.002 -4.244 1.275 1.00 0.00 60 SER B C 10
ATOM 9999 O O . SER B 1 20 ? -1.170 -4.479 0.982 1.00 0.00 60 SER B O 10
ATOM 10007 N N . CYS B 1 21 ? 1.023 -4.525 0.474 1.00 0.00 61 CYS B N 10
ATOM 10008 C CA . CYS B 1 21 ? 0.821 -5.144 -0.830 1.00 0.00 61 CYS B CA 10
ATOM 10009 C C . CYS B 1 21 ? 1.536 -6.482 -0.828 1.00 0.00 61 CYS B C 10
ATOM 10010 O O . CYS B 1 21 ? 2.719 -6.561 -0.501 1.00 0.00 61 CYS B O 10
ATOM 10017 N N . ILE B 1 22 ? 0.797 -7.526 -1.162 1.00 0.00 62 ILE B N 10
ATOM 10018 C CA . ILE B 1 22 ? 1.355 -8.886 -1.146 1.00 0.00 62 ILE B CA 10
ATOM 10019 C C . ILE B 1 22 ? 0.577 -9.829 -2.059 1.00 0.00 62 ILE B C 10
ATOM 10020 O O . ILE B 1 22 ? -0.596 -9.613 -2.330 1.00 0.00 62 ILE B O 10
ATOM 10036 N N . ARG B 1 23 ? 1.240 -10.876 -2.530 1.00 0.00 63 ARG B N 10
ATOM 10037 C CA . ARG B 1 23 ? 0.589 -11.837 -3.417 1.00 0.00 63 ARG B CA 10
ATOM 10038 C C . ARG B 1 23 ? 0.162 -13.083 -2.657 1.00 0.00 63 ARG B C 10
ATOM 10039 O O . ARG B 1 23 ? -0.270 -14.071 -3.250 1.00 0.00 63 ARG B O 10
ATOM 10060 N N . LEU B 1 24 ? 0.287 -13.028 -1.338 1.00 0.00 64 LEU B N 10
ATOM 10061 C CA . LEU B 1 24 ? -0.087 -14.162 -0.498 1.00 0.00 64 LEU B CA 10
ATOM 10062 C C . LEU B 1 24 ? -1.455 -13.936 0.139 1.00 0.00 64 LEU B C 10
ATOM 10063 O O . LEU B 1 24 ? -1.796 -12.819 0.528 1.00 0.00 64 LEU B O 10
ATOM 10079 N N . SER B 1 25 ? -2.233 -15.009 0.237 1.00 0.00 65 SER B N 10
ATOM 10080 C CA . SER B 1 25 ? -3.565 -14.929 0.828 1.00 0.00 65 SER B CA 10
ATOM 10081 C C . SER B 1 25 ? -3.472 -14.806 2.347 1.00 0.00 65 SER B C 10
ATOM 10082 O O . SER B 1 25 ? -4.473 -14.565 3.021 1.00 0.00 65 SER B O 10
ATOM 10090 N N . ARG B 1 26 ? -2.267 -14.987 2.878 1.00 0.00 66 ARG B N 10
ATOM 10091 C CA . ARG B 1 26 ? -2.055 -14.908 4.319 1.00 0.00 66 ARG B CA 10
ATOM 10092 C C . ARG B 1 26 ? -0.774 -14.141 4.630 1.00 0.00 66 ARG B C 10
ATOM 10093 O O . ARG B 1 26 ? 0.048 -13.905 3.745 1.00 0.00 66 ARG B O 10
ATOM 10114 N N . SER B 1 27 ? -0.613 -13.753 5.891 1.00 0.00 67 SER B N 10
ATOM 10115 C CA . SER B 1 27 ? 0.574 -13.012 6.309 1.00 0.00 67 SER B CA 10
ATOM 10116 C C . SER B 1 27 ? 0.440 -11.540 5.941 1.00 0.00 67 SER B C 10
ATOM 10117 O O . SER B 1 27 ? 0.552 -11.165 4.773 1.00 0.00 67 SER B O 10
ATOM 10125 N N . THR B 1 28 ? 0.201 -10.710 6.948 1.00 0.00 68 THR B N 10
ATOM 10126 C CA . THR B 1 28 ? 0.055 -9.280 6.725 1.00 0.00 68 THR B CA 10
ATOM 10127 C C . THR B 1 28 ? 0.264 -8.509 8.021 1.00 0.00 68 THR B C 10
ATOM 10128 O O . THR B 1 28 ? -0.611 -8.474 8.886 1.00 0.00 68 THR B O 10
ATOM 10139 N N . TYR B 1 29 ? 1.429 -7.889 8.144 1.00 0.00 69 TYR B N 10
ATOM 10140 C CA . TYR B 1 29 ? 1.750 -7.113 9.337 1.00 0.00 69 TYR B CA 10
ATOM 10141 C C . TYR B 1 29 ? 1.271 -7.840 10.590 1.00 0.00 69 TYR B C 10
ATOM 10142 O O . TYR B 1 29 ? 0.169 -7.591 11.080 1.00 0.00 69 TYR B O 10
ATOM 10160 N N . ALA B 1 30 ? 2.104 -8.738 11.104 1.00 0.00 70 ALA B N 10
ATOM 10161 C CA . ALA B 1 30 ? 1.754 -9.497 12.298 1.00 0.00 70 ALA B CA 10
ATOM 10162 C C . ALA B 1 30 ? 3.000 -9.810 13.119 1.00 0.00 70 ALA B C 10
ATOM 10163 O O . ALA B 1 30 ? 4.109 -9.864 12.586 1.00 0.00 70 ALA B O 10
ATOM 10170 N N . SER B 1 31 ? 2.810 -10.015 14.419 1.00 0.00 71 SER B N 10
ATOM 10171 C CA . SER B 1 31 ? 3.927 -10.320 15.304 1.00 0.00 71 SER B CA 10
ATOM 10172 C C . SER B 1 31 ? 3.537 -11.401 16.308 1.00 0.00 71 SER B C 10
ATOM 10173 O O . SER B 1 31 ? 2.436 -11.381 16.859 1.00 0.00 71 SER B O 10
ATOM 10181 N N . LEU A 1 1 ? -11.749 8.606 -3.053 1.00 0.00 1 LEU A N 11
ATOM 10182 C CA . LEU A 1 1 ? -10.872 8.635 -1.888 1.00 0.00 1 LEU A CA 11
ATOM 10183 C C . LEU A 1 1 ? -10.490 7.218 -1.471 1.00 0.00 1 LEU A C 11
ATOM 10184 O O . LEU A 1 1 ? -9.476 7.007 -0.805 1.00 0.00 1 LEU A O 11
ATOM 10200 N N . ARG A 1 2 ? -11.309 6.252 -1.870 1.00 0.00 2 ARG A N 11
ATOM 10201 C CA . ARG A 1 2 ? -11.051 4.856 -1.537 1.00 0.00 2 ARG A CA 11
ATOM 10202 C C . ARG A 1 2 ? -9.865 4.331 -2.337 1.00 0.00 2 ARG A C 11
ATOM 10203 O O . ARG A 1 2 ? -9.584 4.816 -3.434 1.00 0.00 2 ARG A O 11
ATOM 10224 N N . VAL A 1 3 ? -9.172 3.339 -1.781 1.00 0.00 3 VAL A N 11
ATOM 10225 C CA . VAL A 1 3 ? -8.018 2.761 -2.455 1.00 0.00 3 VAL A CA 11
ATOM 10226 C C . VAL A 1 3 ? -8.363 1.369 -2.988 1.00 0.00 3 VAL A C 11
ATOM 10227 O O . VAL A 1 3 ? -8.703 0.465 -2.224 1.00 0.00 3 VAL A O 11
ATOM 10240 N N . ARG A 1 4 ? -8.278 1.215 -4.305 1.00 0.00 4 ARG A N 11
ATOM 10241 C CA . ARG A 1 4 ? -8.587 -0.059 -4.956 1.00 0.00 4 ARG A CA 11
ATOM 10242 C C . ARG A 1 4 ? -7.378 -0.984 -4.936 1.00 0.00 4 ARG A C 11
ATOM 10243 O O . ARG A 1 4 ? -6.412 -0.746 -4.218 1.00 0.00 4 ARG A O 11
ATOM 10264 N N . ARG A 1 5 ? -7.448 -2.051 -5.720 1.00 0.00 5 ARG A N 11
ATOM 10265 C CA . ARG A 1 5 ? -6.368 -3.014 -5.795 1.00 0.00 5 ARG A CA 11
ATOM 10266 C C . ARG A 1 5 ? -6.417 -3.777 -7.093 1.00 0.00 5 ARG A C 11
ATOM 10267 O O . ARG A 1 5 ? -7.388 -3.660 -7.819 1.00 0.00 5 ARG A O 11
ATOM 10288 N N . THR A 1 6 ? -5.358 -4.556 -7.355 1.00 0.00 6 THR A N 11
ATOM 10289 C CA . THR A 1 6 ? -5.242 -5.372 -8.560 1.00 0.00 6 THR A CA 11
ATOM 10290 C C . THR A 1 6 ? -4.695 -4.558 -9.715 1.00 0.00 6 THR A C 11
ATOM 10291 O O . THR A 1 6 ? -5.144 -4.682 -10.856 1.00 0.00 6 THR A O 11
ATOM 10302 N N . LEU A 1 7 ? -3.743 -3.707 -9.400 1.00 0.00 7 LEU A N 11
ATOM 10303 C CA . LEU A 1 7 ? -3.139 -2.840 -10.403 1.00 0.00 7 LEU A CA 11
ATOM 10304 C C . LEU A 1 7 ? -1.743 -2.371 -9.979 1.00 0.00 7 LEU A C 11
ATOM 10305 O O . LEU A 1 7 ? -0.775 -3.129 -10.060 1.00 0.00 7 LEU A O 11
ATOM 10321 N N . GLN A 1 8 ? -1.653 -1.126 -9.515 1.00 0.00 8 GLN A N 11
ATOM 10322 C CA . GLN A 1 8 ? -0.388 -0.562 -9.064 1.00 0.00 8 GLN A CA 11
ATOM 10323 C C . GLN A 1 8 ? -0.532 -0.204 -7.605 1.00 0.00 8 GLN A C 11
ATOM 10324 O O . GLN A 1 8 ? -1.559 0.338 -7.193 1.00 0.00 8 GLN A O 11
ATOM 10338 N N . CYS A 1 9 ? 0.475 -0.551 -6.827 1.00 0.00 9 CYS A N 11
ATOM 10339 C CA . CYS A 1 9 ? 0.436 -0.317 -5.393 1.00 0.00 9 CYS A CA 11
ATOM 10340 C C . CYS A 1 9 ? 1.558 0.619 -4.945 1.00 0.00 9 CYS A C 11
ATOM 10341 O O . CYS A 1 9 ? 2.741 0.289 -5.039 1.00 0.00 9 CYS A O 11
ATOM 10348 N N . SER A 1 10 ? 1.163 1.794 -4.450 1.00 0.00 10 SER A N 11
ATOM 10349 C CA . SER A 1 10 ? 2.117 2.793 -3.976 1.00 0.00 10 SER A CA 11
ATOM 10350 C C . SER A 1 10 ? 1.846 3.104 -2.507 1.00 0.00 10 SER A C 11
ATOM 10351 O O . SER A 1 10 ? 0.719 2.938 -2.030 1.00 0.00 10 SER A O 11
ATOM 10359 N N . CYS A 1 11 ? 2.881 3.534 -1.789 1.00 0.00 11 CYS A N 11
ATOM 10360 C CA . CYS A 1 11 ? 2.724 3.839 -0.371 1.00 0.00 11 CYS A CA 11
ATOM 10361 C C . CYS A 1 11 ? 3.381 5.174 -0.018 1.00 0.00 11 CYS A C 11
ATOM 10362 O O . CYS A 1 11 ? 4.358 5.576 -0.648 1.00 0.00 11 CYS A O 11
ATOM 10369 N N . ARG A 1 12 ? 2.841 5.859 0.995 1.00 0.00 12 ARG A N 11
ATOM 10370 C CA . ARG A 1 12 ? 3.395 7.144 1.416 1.00 0.00 12 ARG A CA 11
ATOM 10371 C C . ARG A 1 12 ? 3.415 7.249 2.932 1.00 0.00 12 ARG A C 11
ATOM 10372 O O . ARG A 1 12 ? 2.626 6.630 3.603 1.00 0.00 12 ARG A O 11
ATOM 10393 N N . ARG A 1 13 ? 4.318 8.047 3.460 1.00 0.00 13 ARG A N 11
ATOM 10394 C CA . ARG A 1 13 ? 4.406 8.217 4.905 1.00 0.00 13 ARG A CA 11
ATOM 10395 C C . ARG A 1 13 ? 3.210 8.963 5.463 1.00 0.00 13 ARG A C 11
ATOM 10396 O O . ARG A 1 13 ? 2.684 9.885 4.841 1.00 0.00 13 ARG A O 11
ATOM 10417 N N . VAL A 1 14 ? 2.814 8.543 6.653 1.00 0.00 14 VAL A N 11
ATOM 10418 C CA . VAL A 1 14 ? 1.677 9.136 7.361 1.00 0.00 14 VAL A CA 11
ATOM 10419 C C . VAL A 1 14 ? 1.473 8.472 8.729 1.00 0.00 14 VAL A C 11
ATOM 10420 O O . VAL A 1 14 ? 0.429 7.876 8.972 1.00 0.00 14 VAL A O 11
ATOM 10433 N N . CYS A 1 15 ? 2.471 8.565 9.593 1.00 0.00 15 CYS A N 11
ATOM 10434 C CA . CYS A 1 15 ? 2.416 7.952 10.928 1.00 0.00 15 CYS A CA 11
ATOM 10435 C C . CYS A 1 15 ? 2.990 6.565 10.859 1.00 0.00 15 CYS A C 11
ATOM 10436 O O . CYS A 1 15 ? 3.216 5.925 11.877 1.00 0.00 15 CYS A O 11
ATOM 10443 N N . ARG A 1 16 ? 3.207 6.108 9.636 1.00 0.00 16 ARG A N 11
ATOM 10444 C CA . ARG A 1 16 ? 3.748 4.774 9.396 1.00 0.00 16 ARG A CA 11
ATOM 10445 C C . ARG A 1 16 ? 3.825 4.470 7.914 1.00 0.00 16 ARG A C 11
ATOM 10446 O O . ARG A 1 16 ? 4.786 3.884 7.418 1.00 0.00 16 ARG A O 11
ATOM 10467 N N . ASN A 1 17 ? 2.773 4.847 7.236 1.00 0.00 17 ASN A N 11
ATOM 10468 C CA . ASN A 1 17 ? 2.641 4.607 5.809 1.00 0.00 17 ASN A CA 11
ATOM 10469 C C . ASN A 1 17 ? 1.199 4.860 5.339 1.00 0.00 17 ASN A C 11
ATOM 10470 O O . ASN A 1 17 ? 0.274 4.761 6.120 1.00 0.00 17 ASN A O 11
ATOM 10481 N N . THR A 1 18 ? 1.027 5.157 4.052 1.00 0.00 18 THR A N 11
ATOM 10482 C CA . THR A 1 18 ? -0.310 5.390 3.461 1.00 0.00 18 THR A CA 11
ATOM 10483 C C . THR A 1 18 ? -0.539 4.375 2.386 1.00 0.00 18 THR A C 11
ATOM 10484 O O . THR A 1 18 ? 0.420 3.899 1.786 1.00 0.00 18 THR A O 11
ATOM 10495 N N . CYS A 1 19 ? -1.803 4.082 2.123 1.00 0.00 19 CYS A N 11
ATOM 10496 C CA . CYS A 1 19 ? -2.153 3.096 1.120 1.00 0.00 19 CYS A CA 11
ATOM 10497 C C . CYS A 1 19 ? -2.775 3.770 -0.089 1.00 0.00 19 CYS A C 11
ATOM 10498 O O . CYS A 1 19 ? -3.874 4.317 -0.024 1.00 0.00 19 CYS A O 11
ATOM 10505 N N . SER A 1 20 ? -2.042 3.720 -1.197 1.00 0.00 20 SER A N 11
ATOM 10506 C CA . SER A 1 20 ? -2.504 4.315 -2.436 1.00 0.00 20 SER A CA 11
ATOM 10507 C C . SER A 1 20 ? -2.205 3.388 -3.601 1.00 0.00 20 SER A C 11
ATOM 10508 O O . SER A 1 20 ? -1.053 3.226 -3.996 1.00 0.00 20 SER A O 11
ATOM 10516 N N . CYS A 1 21 ? -3.254 2.799 -4.152 1.00 0.00 21 CYS A N 11
ATOM 10517 C CA . CYS A 1 21 ? -3.106 1.907 -5.287 1.00 0.00 21 CYS A CA 11
ATOM 10518 C C . CYS A 1 21 ? -3.939 2.460 -6.433 1.00 0.00 21 CYS A C 11
ATOM 10519 O O . CYS A 1 21 ? -5.117 2.777 -6.260 1.00 0.00 21 CYS A O 11
ATOM 10526 N N . ILE A 1 22 ? -3.308 2.609 -7.591 1.00 0.00 22 ILE A N 11
ATOM 10527 C CA . ILE A 1 22 ? -3.996 3.183 -8.758 1.00 0.00 22 ILE A CA 11
ATOM 10528 C C . ILE A 1 22 ? -3.313 2.786 -10.065 1.00 0.00 22 ILE A C 11
ATOM 10529 O O . ILE A 1 22 ? -2.198 2.284 -10.064 1.00 0.00 22 ILE A O 11
ATOM 10545 N N . ARG A 1 23 ? -3.991 3.016 -11.183 1.00 0.00 23 ARG A N 11
ATOM 10546 C CA . ARG A 1 23 ? -3.427 2.676 -12.486 1.00 0.00 23 ARG A CA 11
ATOM 10547 C C . ARG A 1 23 ? -2.712 3.880 -13.090 1.00 0.00 23 ARG A C 11
ATOM 10548 O O . ARG A 1 23 ? -2.319 3.863 -14.257 1.00 0.00 23 ARG A O 11
ATOM 10569 N N . LEU A 1 24 ? -2.551 4.925 -12.284 1.00 0.00 24 LEU A N 11
ATOM 10570 C CA . LEU A 1 24 ? -1.882 6.143 -12.747 1.00 0.00 24 LEU A CA 11
ATOM 10571 C C . LEU A 1 24 ? -0.386 5.902 -12.942 1.00 0.00 24 LEU A C 11
ATOM 10572 O O . LEU A 1 24 ? 0.173 4.948 -12.403 1.00 0.00 24 LEU A O 11
ATOM 10588 N N . SER A 1 25 ? 0.253 6.765 -13.733 1.00 0.00 25 SER A N 11
ATOM 10589 C CA . SER A 1 25 ? 1.680 6.625 -14.010 1.00 0.00 25 SER A CA 11
ATOM 10590 C C . SER A 1 25 ? 2.499 6.693 -12.724 1.00 0.00 25 SER A C 11
ATOM 10591 O O . SER A 1 25 ? 3.414 5.895 -12.523 1.00 0.00 25 SER A O 11
ATOM 10599 N N . ARG A 1 26 ? 2.161 7.643 -11.857 1.00 0.00 26 ARG A N 11
ATOM 10600 C CA . ARG A 1 26 ? 2.873 7.800 -10.592 1.00 0.00 26 ARG A CA 11
ATOM 10601 C C . ARG A 1 26 ? 2.220 8.881 -9.736 1.00 0.00 26 ARG A C 11
ATOM 10602 O O . ARG A 1 26 ? 2.857 9.450 -8.850 1.00 0.00 26 ARG A O 11
ATOM 10623 N N . SER A 1 27 ? 0.949 9.161 -10.004 1.00 0.00 27 SER A N 11
ATOM 10624 C CA . SER A 1 27 ? 0.231 10.178 -9.245 1.00 0.00 27 SER A CA 11
ATOM 10625 C C . SER A 1 27 ? -0.433 9.562 -8.025 1.00 0.00 27 SER A C 11
ATOM 10626 O O . SER A 1 27 ? -1.335 8.733 -8.145 1.00 0.00 27 SER A O 11
ATOM 10634 N N . THR A 1 28 ? 0.024 9.977 -6.850 1.00 0.00 28 THR A N 11
ATOM 10635 C CA . THR A 1 28 ? -0.523 9.462 -5.606 1.00 0.00 28 THR A CA 11
ATOM 10636 C C . THR A 1 28 ? -0.538 10.549 -4.537 1.00 0.00 28 THR A C 11
ATOM 10637 O O . THR A 1 28 ? 0.492 10.854 -3.937 1.00 0.00 28 THR A O 11
ATOM 10648 N N . TYR A 1 29 ? -1.712 11.122 -4.303 1.00 0.00 29 TYR A N 11
ATOM 10649 C CA . TYR A 1 29 ? -1.866 12.174 -3.301 1.00 0.00 29 TYR A CA 11
ATOM 10650 C C . TYR A 1 29 ? -0.958 13.328 -3.622 1.00 0.00 29 TYR A C 11
ATOM 10651 O O . TYR A 1 29 ? 0.258 13.176 -3.733 1.00 0.00 29 TYR A O 11
ATOM 10669 N N . ALA A 1 30 ? -1.563 14.482 -3.804 1.00 0.00 30 ALA A N 11
ATOM 10670 C CA . ALA A 1 30 ? -0.797 15.643 -4.151 1.00 0.00 30 ALA A CA 11
ATOM 10671 C C . ALA A 1 30 ? 0.212 15.969 -3.055 1.00 0.00 30 ALA A C 11
ATOM 10672 O O . ALA A 1 30 ? -0.092 15.862 -1.867 1.00 0.00 30 ALA A O 11
ATOM 10679 N N . SER A 1 31 ? 1.413 16.361 -3.459 1.00 0.00 31 SER A N 11
ATOM 10680 C CA . SER A 1 31 ? 2.459 16.694 -2.498 1.00 0.00 31 SER A CA 11
ATOM 10681 C C . SER A 1 31 ? 2.082 17.942 -1.707 1.00 0.00 31 SER A C 11
ATOM 10682 O O . SER A 1 31 ? 1.206 17.900 -0.843 1.00 0.00 31 SER A O 11
ATOM 10690 N N . LEU B 1 1 ? 9.495 5.360 -2.696 1.00 0.00 41 LEU B N 11
ATOM 10691 C CA . LEU B 1 1 ? 9.378 4.425 -1.582 1.00 0.00 41 LEU B CA 11
ATOM 10692 C C . LEU B 1 1 ? 8.026 3.723 -1.612 1.00 0.00 41 LEU B C 11
ATOM 10693 O O . LEU B 1 1 ? 6.985 4.349 -1.407 1.00 0.00 41 LEU B O 11
ATOM 10709 N N . ARG B 1 2 ? 8.050 2.418 -1.867 1.00 0.00 42 ARG B N 11
ATOM 10710 C CA . ARG B 1 2 ? 6.821 1.633 -1.923 1.00 0.00 42 ARG B CA 11
ATOM 10711 C C . ARG B 1 2 ? 6.961 0.367 -1.082 1.00 0.00 42 ARG B C 11
ATOM 10712 O O . ARG B 1 2 ? 8.031 -0.239 -1.029 1.00 0.00 42 ARG B O 11
ATOM 10733 N N . VAL B 1 3 ? 5.874 -0.025 -0.424 1.00 0.00 43 VAL B N 11
ATOM 10734 C CA . VAL B 1 3 ? 5.885 -1.218 0.415 1.00 0.00 43 VAL B CA 11
ATOM 10735 C C . VAL B 1 3 ? 6.133 -2.460 -0.436 1.00 0.00 43 VAL B C 11
ATOM 10736 O O . VAL B 1 3 ? 6.512 -3.515 0.075 1.00 0.00 43 VAL B O 11
ATOM 10749 N N . ARG B 1 4 ? 5.916 -2.320 -1.741 1.00 0.00 44 ARG B N 11
ATOM 10750 C CA . ARG B 1 4 ? 6.115 -3.428 -2.674 1.00 0.00 44 ARG B CA 11
ATOM 10751 C C . ARG B 1 4 ? 5.838 -2.984 -4.115 1.00 0.00 44 ARG B C 11
ATOM 10752 O O . ARG B 1 4 ? 5.779 -1.789 -4.404 1.00 0.00 44 ARG B O 11
ATOM 10773 N N . ARG B 1 5 ? 5.692 -3.955 -5.016 1.00 0.00 45 ARG B N 11
ATOM 10774 C CA . ARG B 1 5 ? 5.447 -3.655 -6.428 1.00 0.00 45 ARG B CA 11
ATOM 10775 C C . ARG B 1 5 ? 3.958 -3.494 -6.753 1.00 0.00 45 ARG B C 11
ATOM 10776 O O . ARG B 1 5 ? 3.305 -2.557 -6.291 1.00 0.00 45 ARG B O 11
ATOM 10797 N N . THR B 1 6 ? 3.448 -4.393 -7.585 1.00 0.00 46 THR B N 11
ATOM 10798 C CA . THR B 1 6 ? 2.044 -4.340 -8.029 1.00 0.00 46 THR B CA 11
ATOM 10799 C C . THR B 1 6 ? 1.223 -5.486 -7.457 1.00 0.00 46 THR B C 11
ATOM 10800 O O . THR B 1 6 ? 0.265 -5.269 -6.714 1.00 0.00 46 THR B O 11
ATOM 10811 N N . LEU B 1 7 ? 1.637 -6.703 -7.800 1.00 0.00 47 LEU B N 11
ATOM 10812 C CA . LEU B 1 7 ? 0.994 -7.943 -7.337 1.00 0.00 47 LEU B CA 11
ATOM 10813 C C . LEU B 1 7 ? -0.418 -7.740 -6.787 1.00 0.00 47 LEU B C 11
ATOM 10814 O O . LEU B 1 7 ? -1.390 -7.713 -7.542 1.00 0.00 47 LEU B O 11
ATOM 10830 N N . GLN B 1 8 ? -0.522 -7.599 -5.465 1.00 0.00 48 GLN B N 11
ATOM 10831 C CA . GLN B 1 8 ? -1.803 -7.401 -4.818 1.00 0.00 48 GLN B CA 11
ATOM 10832 C C . GLN B 1 8 ? -1.649 -6.278 -3.823 1.00 0.00 48 GLN B C 11
ATOM 10833 O O . GLN B 1 8 ? -0.611 -6.149 -3.179 1.00 0.00 48 GLN B O 11
ATOM 10847 N N . CYS B 1 9 ? -2.667 -5.457 -3.736 1.00 0.00 49 CYS B N 11
ATOM 10848 C CA . CYS B 1 9 ? -2.640 -4.294 -2.870 1.00 0.00 49 CYS B CA 11
ATOM 10849 C C . CYS B 1 9 ? -3.659 -4.373 -1.764 1.00 0.00 49 CYS B C 11
ATOM 10850 O O . CYS B 1 9 ? -4.806 -4.762 -1.974 1.00 0.00 49 CYS B O 11
ATOM 10857 N N . SER B 1 10 ? -3.231 -3.971 -0.585 1.00 0.00 50 SER B N 11
ATOM 10858 C CA . SER B 1 10 ? -4.118 -3.972 0.547 1.00 0.00 50 SER B CA 11
ATOM 10859 C C . SER B 1 10 ? -3.742 -2.851 1.513 1.00 0.00 50 SER B C 11
ATOM 10860 O O . SER B 1 10 ? -2.617 -2.340 1.482 1.00 0.00 50 SER B O 11
ATOM 10868 N N . CYS B 1 11 ? -4.688 -2.467 2.365 1.00 0.00 51 CYS B N 11
ATOM 10869 C CA . CYS B 1 11 ? -4.446 -1.400 3.331 1.00 0.00 51 CYS B CA 11
ATOM 10870 C C . CYS B 1 11 ? -4.775 -1.886 4.748 1.00 0.00 51 CYS B C 11
ATOM 10871 O O . CYS B 1 11 ? -5.618 -2.765 4.932 1.00 0.00 51 CYS B O 11
ATOM 10878 N N . ARG B 1 12 ? -4.099 -1.312 5.741 1.00 0.00 52 ARG B N 11
ATOM 10879 C CA . ARG B 1 12 ? -4.313 -1.697 7.146 1.00 0.00 52 ARG B CA 11
ATOM 10880 C C . ARG B 1 12 ? -4.254 -0.474 8.049 1.00 0.00 52 ARG B C 11
ATOM 10881 O O . ARG B 1 12 ? -3.814 0.582 7.640 1.00 0.00 52 ARG B O 11
ATOM 10902 N N . ARG B 1 13 ? -4.736 -0.622 9.266 1.00 0.00 53 ARG B N 11
ATOM 10903 C CA . ARG B 1 13 ? -4.760 0.489 10.215 1.00 0.00 53 ARG B CA 11
ATOM 10904 C C . ARG B 1 13 ? -3.608 0.405 11.210 1.00 0.00 53 ARG B C 11
ATOM 10905 O O . ARG B 1 13 ? -3.038 -0.660 11.436 1.00 0.00 53 ARG B O 11
ATOM 10926 N N . VAL B 1 14 ? -3.291 1.546 11.808 1.00 0.00 54 VAL B N 11
ATOM 10927 C CA . VAL B 1 14 ? -2.223 1.624 12.794 1.00 0.00 54 VAL B CA 11
ATOM 10928 C C . VAL B 1 14 ? -2.198 2.971 13.486 1.00 0.00 54 VAL B C 11
ATOM 10929 O O . VAL B 1 14 ? -1.832 3.086 14.656 1.00 0.00 54 VAL B O 11
ATOM 10942 N N . CYS B 1 15 ? -2.598 3.970 12.753 1.00 0.00 55 CYS B N 11
ATOM 10943 C CA . CYS B 1 15 ? -2.640 5.324 13.274 1.00 0.00 55 CYS B CA 11
ATOM 10944 C C . CYS B 1 15 ? -3.094 6.289 12.217 1.00 0.00 55 CYS B C 11
ATOM 10945 O O . CYS B 1 15 ? -3.346 7.464 12.492 1.00 0.00 55 CYS B O 11
ATOM 10952 N N . ARG B 1 16 ? -3.170 5.793 11.003 1.00 0.00 56 ARG B N 11
ATOM 10953 C CA . ARG B 1 16 ? -3.568 6.627 9.883 1.00 0.00 56 ARG B CA 11
ATOM 10954 C C . ARG B 1 16 ? -3.549 5.842 8.588 1.00 0.00 56 ARG B C 11
ATOM 10955 O O . ARG B 1 16 ? -3.172 6.358 7.538 1.00 0.00 56 ARG B O 11
ATOM 10976 N N . ASN B 1 17 ? -3.942 4.600 8.667 1.00 0.00 57 ASN B N 11
ATOM 10977 C CA . ASN B 1 17 ? -3.941 3.749 7.502 1.00 0.00 57 ASN B CA 11
ATOM 10978 C C . ASN B 1 17 ? -2.506 3.446 7.102 1.00 0.00 57 ASN B C 11
ATOM 10979 O O . ASN B 1 17 ? -1.672 4.334 7.044 1.00 0.00 57 ASN B O 11
ATOM 10990 N N . THR B 1 18 ? -2.257 2.184 6.840 1.00 0.00 58 THR B N 11
ATOM 10991 C CA . THR B 1 18 ? -0.942 1.683 6.439 1.00 0.00 58 THR B CA 11
ATOM 10992 C C . THR B 1 18 ? -1.008 1.031 5.070 1.00 0.00 58 THR B C 11
ATOM 10993 O O . THR B 1 18 ? -2.090 0.754 4.556 1.00 0.00 58 THR B O 11
ATOM 11004 N N . CYS B 1 19 ? 0.167 0.808 4.490 1.00 0.00 59 CYS B N 11
ATOM 11005 C CA . CYS B 1 19 ? 0.262 0.236 3.155 1.00 0.00 59 CYS B CA 11
ATOM 11006 C C . CYS B 1 19 ? 0.830 -1.164 3.192 1.00 0.00 59 CYS B C 11
ATOM 11007 O O . CYS B 1 19 ? 1.843 -1.419 3.840 1.00 0.00 59 CYS B O 11
ATOM 11014 N N . SER B 1 20 ? 0.170 -2.064 2.479 1.00 0.00 60 SER B N 11
ATOM 11015 C CA . SER B 1 20 ? 0.626 -3.437 2.414 1.00 0.00 60 SER B CA 11
ATOM 11016 C C . SER B 1 20 ? 0.227 -4.068 1.086 1.00 0.00 60 SER B C 11
ATOM 11017 O O . SER B 1 20 ? -0.956 -4.306 0.837 1.00 0.00 60 SER B O 11
ATOM 11025 N N . CYS B 1 21 ? 1.221 -4.381 0.258 1.00 0.00 61 CYS B N 11
ATOM 11026 C CA . CYS B 1 21 ? 0.963 -5.032 -1.019 1.00 0.00 61 CYS B CA 11
ATOM 11027 C C . CYS B 1 21 ? 1.666 -6.382 -0.985 1.00 0.00 61 CYS B C 11
ATOM 11028 O O . CYS B 1 21 ? 2.867 -6.454 -0.718 1.00 0.00 61 CYS B O 11
ATOM 11035 N N . ILE B 1 22 ? 0.910 -7.448 -1.224 1.00 0.00 62 ILE B N 11
ATOM 11036 C CA . ILE B 1 22 ? 1.477 -8.797 -1.172 1.00 0.00 62 ILE B CA 11
ATOM 11037 C C . ILE B 1 22 ? 0.688 -9.757 -2.050 1.00 0.00 62 ILE B C 11
ATOM 11038 O O . ILE B 1 22 ? -0.498 -9.568 -2.273 1.00 0.00 62 ILE B O 11
ATOM 11054 N N . ARG B 1 23 ? 1.352 -10.791 -2.537 1.00 0.00 63 ARG B N 11
ATOM 11055 C CA . ARG B 1 23 ? 0.686 -11.772 -3.390 1.00 0.00 63 ARG B CA 11
ATOM 11056 C C . ARG B 1 23 ? 0.256 -12.988 -2.576 1.00 0.00 63 ARG B C 11
ATOM 11057 O O . ARG B 1 23 ? -0.298 -13.947 -3.114 1.00 0.00 63 ARG B O 11
ATOM 11078 N N . LEU B 1 24 ? 0.514 -12.928 -1.275 1.00 0.00 64 LEU B N 11
ATOM 11079 C CA . LEU B 1 24 ? 0.152 -14.025 -0.369 1.00 0.00 64 LEU B CA 11
ATOM 11080 C C . LEU B 1 24 ? -0.677 -13.518 0.808 1.00 0.00 64 LEU B C 11
ATOM 11081 O O . LEU B 1 24 ? -0.613 -12.343 1.169 1.00 0.00 64 LEU B O 11
ATOM 11097 N N . SER B 1 25 ? -1.457 -14.420 1.404 1.00 0.00 65 SER B N 11
ATOM 11098 C CA . SER B 1 25 ? -2.300 -14.066 2.543 1.00 0.00 65 SER B CA 11
ATOM 11099 C C . SER B 1 25 ? -1.449 -13.717 3.762 1.00 0.00 65 SER B C 11
ATOM 11100 O O . SER B 1 25 ? -1.966 -13.561 4.868 1.00 0.00 65 SER B O 11
ATOM 11108 N N . ARG B 1 26 ? -0.143 -13.598 3.550 1.00 0.00 66 ARG B N 11
ATOM 11109 C CA . ARG B 1 26 ? 0.773 -13.268 4.634 1.00 0.00 66 ARG B CA 11
ATOM 11110 C C . ARG B 1 26 ? 0.424 -11.918 5.254 1.00 0.00 66 ARG B C 11
ATOM 11111 O O . ARG B 1 26 ? 0.690 -11.677 6.432 1.00 0.00 66 ARG B O 11
ATOM 11132 N N . SER B 1 27 ? -0.183 -11.044 4.459 1.00 0.00 67 SER B N 11
ATOM 11133 C CA . SER B 1 27 ? -0.576 -9.726 4.942 1.00 0.00 67 SER B CA 11
ATOM 11134 C C . SER B 1 27 ? 0.615 -8.994 5.557 1.00 0.00 67 SER B C 11
ATOM 11135 O O . SER B 1 27 ? 0.446 -7.995 6.256 1.00 0.00 67 SER B O 11
ATOM 11143 N N . THR B 1 28 ? 1.813 -9.493 5.283 1.00 0.00 68 THR B N 11
ATOM 11144 C CA . THR B 1 28 ? 3.032 -8.884 5.802 1.00 0.00 68 THR B CA 11
ATOM 11145 C C . THR B 1 28 ? 3.014 -8.851 7.326 1.00 0.00 68 THR B C 11
ATOM 11146 O O . THR B 1 28 ? 3.703 -9.636 7.980 1.00 0.00 68 THR B O 11
ATOM 11157 N N . TYR B 1 29 ? 2.224 -7.938 7.884 1.00 0.00 69 TYR B N 11
ATOM 11158 C CA . TYR B 1 29 ? 2.120 -7.805 9.333 1.00 0.00 69 TYR B CA 11
ATOM 11159 C C . TYR B 1 29 ? 0.725 -8.192 9.810 1.00 0.00 69 TYR B C 11
ATOM 11160 O O . TYR B 1 29 ? -0.277 -7.676 9.314 1.00 0.00 69 TYR B O 11
ATOM 11178 N N . ALA B 1 30 ? 0.669 -9.105 10.773 1.00 0.00 70 ALA B N 11
ATOM 11179 C CA . ALA B 1 30 ? -0.610 -9.554 11.311 1.00 0.00 70 ALA B CA 11
ATOM 11180 C C . ALA B 1 30 ? -0.456 -9.995 12.763 1.00 0.00 70 ALA B C 11
ATOM 11181 O O . ALA B 1 30 ? 0.629 -10.391 13.189 1.00 0.00 70 ALA B O 11
ATOM 11188 N N . SER B 1 31 ? -1.547 -9.924 13.517 1.00 0.00 71 SER B N 11
ATOM 11189 C CA . SER B 1 31 ? -1.522 -10.318 14.920 1.00 0.00 71 SER B CA 11
ATOM 11190 C C . SER B 1 31 ? -2.797 -11.066 15.290 1.00 0.00 71 SER B C 11
ATOM 11191 O O . SER B 1 31 ? -3.521 -10.665 16.202 1.00 0.00 71 SER B O 11
ATOM 11199 N N . LEU A 1 1 ? -13.408 4.141 -3.568 1.00 0.00 1 LEU A N 12
ATOM 11200 C CA . LEU A 1 1 ? -13.923 4.120 -2.203 1.00 0.00 1 LEU A CA 12
ATOM 11201 C C . LEU A 1 1 ? -12.839 3.674 -1.226 1.00 0.00 1 LEU A C 12
ATOM 11202 O O . LEU A 1 1 ? -12.632 4.301 -0.186 1.00 0.00 1 LEU A O 12
ATOM 11218 N N . ARG A 1 2 ? -12.153 2.585 -1.564 1.00 0.00 2 ARG A N 12
ATOM 11219 C CA . ARG A 1 2 ? -11.095 2.059 -0.708 1.00 0.00 2 ARG A CA 12
ATOM 11220 C C . ARG A 1 2 ? -9.853 1.714 -1.522 1.00 0.00 2 ARG A C 12
ATOM 11221 O O . ARG A 1 2 ? -9.940 1.428 -2.716 1.00 0.00 2 ARG A O 12
ATOM 11242 N N . VAL A 1 3 ? -8.696 1.742 -0.865 1.00 0.00 3 VAL A N 12
ATOM 11243 C CA . VAL A 1 3 ? -7.440 1.430 -1.535 1.00 0.00 3 VAL A CA 12
ATOM 11244 C C . VAL A 1 3 ? -7.049 -0.027 -1.288 1.00 0.00 3 VAL A C 12
ATOM 11245 O O . VAL A 1 3 ? -6.653 -0.397 -0.186 1.00 0.00 3 VAL A O 12
ATOM 11258 N N . ARG A 1 4 ? -7.175 -0.847 -2.328 1.00 0.00 4 ARG A N 12
ATOM 11259 C CA . ARG A 1 4 ? -6.839 -2.268 -2.234 1.00 0.00 4 ARG A CA 12
ATOM 11260 C C . ARG A 1 4 ? -7.180 -2.980 -3.537 1.00 0.00 4 ARG A C 12
ATOM 11261 O O . ARG A 1 4 ? -8.226 -2.725 -4.124 1.00 0.00 4 ARG A O 12
ATOM 11282 N N . ARG A 1 5 ? -6.279 -3.869 -3.967 1.00 0.00 5 ARG A N 12
ATOM 11283 C CA . ARG A 1 5 ? -6.453 -4.644 -5.208 1.00 0.00 5 ARG A CA 12
ATOM 11284 C C . ARG A 1 5 ? -5.081 -5.138 -5.717 1.00 0.00 5 ARG A C 12
ATOM 11285 O O . ARG A 1 5 ? -4.299 -5.680 -4.942 1.00 0.00 5 ARG A O 12
ATOM 11306 N N . THR A 1 6 ? -4.803 -4.978 -7.008 1.00 0.00 6 THR A N 12
ATOM 11307 C CA . THR A 1 6 ? -3.544 -5.433 -7.586 1.00 0.00 6 THR A CA 12
ATOM 11308 C C . THR A 1 6 ? -2.910 -4.353 -8.451 1.00 0.00 6 THR A C 12
ATOM 11309 O O . THR A 1 6 ? -1.809 -3.887 -8.163 1.00 0.00 6 THR A O 12
ATOM 11320 N N . LEU A 1 7 ? -3.629 -3.993 -9.514 1.00 0.00 7 LEU A N 12
ATOM 11321 C CA . LEU A 1 7 ? -3.191 -2.979 -10.484 1.00 0.00 7 LEU A CA 12
ATOM 11322 C C . LEU A 1 7 ? -1.822 -2.388 -10.164 1.00 0.00 7 LEU A C 12
ATOM 11323 O O . LEU A 1 7 ? -0.793 -2.951 -10.537 1.00 0.00 7 LEU A O 12
ATOM 11339 N N . GLN A 1 8 ? -1.816 -1.251 -9.473 1.00 0.00 8 GLN A N 12
ATOM 11340 C CA . GLN A 1 8 ? -0.573 -0.597 -9.115 1.00 0.00 8 GLN A CA 12
ATOM 11341 C C . GLN A 1 8 ? -0.633 -0.208 -7.659 1.00 0.00 8 GLN A C 12
ATOM 11342 O O . GLN A 1 8 ? -1.657 0.281 -7.188 1.00 0.00 8 GLN A O 12
ATOM 11356 N N . CYS A 1 9 ? 0.453 -0.465 -6.956 1.00 0.00 9 CYS A N 12
ATOM 11357 C CA . CYS A 1 9 ? 0.521 -0.184 -5.534 1.00 0.00 9 CYS A CA 12
ATOM 11358 C C . CYS A 1 9 ? 1.589 0.839 -5.179 1.00 0.00 9 CYS A C 12
ATOM 11359 O O . CYS A 1 9 ? 2.759 0.699 -5.536 1.00 0.00 9 CYS A O 12
ATOM 11366 N N . SER A 1 10 ? 1.153 1.873 -4.456 1.00 0.00 10 SER A N 12
ATOM 11367 C CA . SER A 1 10 ? 2.041 2.937 -4.024 1.00 0.00 10 SER A CA 12
ATOM 11368 C C . SER A 1 10 ? 1.719 3.336 -2.588 1.00 0.00 10 SER A C 12
ATOM 11369 O O . SER A 1 10 ? 0.578 3.211 -2.140 1.00 0.00 10 SER A O 12
ATOM 11377 N N . CYS A 1 11 ? 2.725 3.815 -1.871 1.00 0.00 11 CYS A N 12
ATOM 11378 C CA . CYS A 1 11 ? 2.535 4.228 -0.492 1.00 0.00 11 CYS A CA 12
ATOM 11379 C C . CYS A 1 11 ? 3.263 5.549 -0.254 1.00 0.00 11 CYS A C 12
ATOM 11380 O O . CYS A 1 11 ? 4.173 5.902 -1.002 1.00 0.00 11 CYS A O 12
ATOM 11387 N N . ARG A 1 12 ? 2.867 6.281 0.780 1.00 0.00 12 ARG A N 12
ATOM 11388 C CA . ARG A 1 12 ? 3.519 7.566 1.070 1.00 0.00 12 ARG A CA 12
ATOM 11389 C C . ARG A 1 12 ? 3.551 7.817 2.567 1.00 0.00 12 ARG A C 12
ATOM 11390 O O . ARG A 1 12 ? 2.626 7.428 3.251 1.00 0.00 12 ARG A O 12
ATOM 11411 N N . ARG A 1 13 ? 4.612 8.479 3.053 1.00 0.00 13 ARG A N 12
ATOM 11412 C CA . ARG A 1 13 ? 4.756 8.779 4.488 1.00 0.00 13 ARG A CA 12
ATOM 11413 C C . ARG A 1 13 ? 3.607 9.613 5.014 1.00 0.00 13 ARG A C 12
ATOM 11414 O O . ARG A 1 13 ? 3.042 10.436 4.297 1.00 0.00 13 ARG A O 12
ATOM 11435 N N . VAL A 1 14 ? 3.286 9.370 6.280 1.00 0.00 14 VAL A N 12
ATOM 11436 C CA . VAL A 1 14 ? 2.195 10.063 6.970 1.00 0.00 14 VAL A CA 12
ATOM 11437 C C . VAL A 1 14 ? 1.959 9.478 8.371 1.00 0.00 14 VAL A C 12
ATOM 11438 O O . VAL A 1 14 ? 0.955 8.814 8.619 1.00 0.00 14 VAL A O 12
ATOM 11451 N N . CYS A 1 15 ? 2.878 9.716 9.284 1.00 0.00 15 CYS A N 12
ATOM 11452 C CA . CYS A 1 15 ? 2.747 9.188 10.645 1.00 0.00 15 CYS A CA 12
ATOM 11453 C C . CYS A 1 15 ? 2.943 7.687 10.656 1.00 0.00 15 CYS A C 12
ATOM 11454 O O . CYS A 1 15 ? 3.099 7.080 11.713 1.00 0.00 15 CYS A O 12
ATOM 11461 N N . ARG A 1 16 ? 2.920 7.089 9.477 1.00 0.00 16 ARG A N 12
ATOM 11462 C CA . ARG A 1 16 ? 3.079 5.639 9.365 1.00 0.00 16 ARG A CA 12
ATOM 11463 C C . ARG A 1 16 ? 2.797 5.174 7.960 1.00 0.00 16 ARG A C 12
ATOM 11464 O O . ARG A 1 16 ? 2.483 4.008 7.704 1.00 0.00 16 ARG A O 12
ATOM 11485 N N . ASN A 1 17 ? 2.927 6.082 7.055 1.00 0.00 17 ASN A N 12
ATOM 11486 C CA . ASN A 1 17 ? 2.690 5.779 5.675 1.00 0.00 17 ASN A CA 12
ATOM 11487 C C . ASN A 1 17 ? 1.206 5.564 5.389 1.00 0.00 17 ASN A C 12
ATOM 11488 O O . ASN A 1 17 ? 0.443 5.103 6.236 1.00 0.00 17 ASN A O 12
ATOM 11499 N N . THR A 1 18 ? 0.845 5.886 4.161 1.00 0.00 18 THR A N 12
ATOM 11500 C CA . THR A 1 18 ? -0.524 5.730 3.660 1.00 0.00 18 THR A CA 12
ATOM 11501 C C . THR A 1 18 ? -0.521 4.739 2.516 1.00 0.00 18 THR A C 12
ATOM 11502 O O . THR A 1 18 ? 0.533 4.453 1.935 1.00 0.00 18 THR A O 12
ATOM 11513 N N . CYS A 1 19 ? -1.709 4.225 2.209 1.00 0.00 19 CYS A N 12
ATOM 11514 C CA . CYS A 1 19 ? -1.873 3.229 1.162 1.00 0.00 19 CYS A CA 12
ATOM 11515 C C . CYS A 1 19 ? -2.669 3.782 -0.000 1.00 0.00 19 CYS A C 12
ATOM 11516 O O . CYS A 1 19 ? -3.769 4.299 0.168 1.00 0.00 19 CYS A O 12
ATOM 11523 N N . SER A 1 20 ? -2.094 3.663 -1.182 1.00 0.00 20 SER A N 12
ATOM 11524 C CA . SER A 1 20 ? -2.748 4.137 -2.378 1.00 0.00 20 SER A CA 12
ATOM 11525 C C . SER A 1 20 ? -2.432 3.212 -3.543 1.00 0.00 20 SER A C 12
ATOM 11526 O O . SER A 1 20 ? -1.309 3.201 -4.047 1.00 0.00 20 SER A O 12
ATOM 11534 N N . CYS A 1 21 ? -3.437 2.460 -3.983 1.00 0.00 21 CYS A N 12
ATOM 11535 C CA . CYS A 1 21 ? -3.266 1.562 -5.115 1.00 0.00 21 CYS A CA 12
ATOM 11536 C C . CYS A 1 21 ? -4.213 2.021 -6.211 1.00 0.00 21 CYS A C 12
ATOM 11537 O O . CYS A 1 21 ? -5.415 2.165 -5.990 1.00 0.00 21 CYS A O 12
ATOM 11544 N N . ILE A 1 22 ? -3.645 2.297 -7.373 1.00 0.00 22 ILE A N 12
ATOM 11545 C CA . ILE A 1 22 ? -4.429 2.810 -8.502 1.00 0.00 22 ILE A CA 12
ATOM 11546 C C . ILE A 1 22 ? -3.749 2.491 -9.829 1.00 0.00 22 ILE A C 12
ATOM 11547 O O . ILE A 1 22 ? -2.542 2.310 -9.887 1.00 0.00 22 ILE A O 12
ATOM 11563 N N . ARG A 1 23 ? -4.534 2.426 -10.890 1.00 0.00 23 ARG A N 12
ATOM 11564 C CA . ARG A 1 23 ? -3.991 2.123 -12.211 1.00 0.00 23 ARG A CA 12
ATOM 11565 C C . ARG A 1 23 ? -3.201 3.304 -12.764 1.00 0.00 23 ARG A C 12
ATOM 11566 O O . ARG A 1 23 ? -2.592 3.213 -13.831 1.00 0.00 23 ARG A O 12
ATOM 11587 N N . LEU A 1 24 ? -3.225 4.407 -12.035 1.00 0.00 24 LEU A N 12
ATOM 11588 C CA . LEU A 1 24 ? -2.518 5.616 -12.459 1.00 0.00 24 LEU A CA 12
ATOM 11589 C C . LEU A 1 24 ? -1.082 5.639 -11.936 1.00 0.00 24 LEU A C 12
ATOM 11590 O O . LEU A 1 24 ? -0.710 4.859 -11.064 1.00 0.00 24 LEU A O 12
ATOM 11606 N N . SER A 1 25 ? -0.277 6.544 -12.481 1.00 0.00 25 SER A N 12
ATOM 11607 C CA . SER A 1 25 ? 1.114 6.668 -12.057 1.00 0.00 25 SER A CA 12
ATOM 11608 C C . SER A 1 25 ? 1.606 8.095 -12.270 1.00 0.00 25 SER A C 12
ATOM 11609 O O . SER A 1 25 ? 2.499 8.340 -13.081 1.00 0.00 25 SER A O 12
ATOM 11617 N N . ARG A 1 26 ? 1.014 9.032 -11.536 1.00 0.00 26 ARG A N 12
ATOM 11618 C CA . ARG A 1 26 ? 1.397 10.435 -11.654 1.00 0.00 26 ARG A CA 12
ATOM 11619 C C . ARG A 1 26 ? 1.350 11.136 -10.304 1.00 0.00 26 ARG A C 12
ATOM 11620 O O . ARG A 1 26 ? 0.750 12.203 -10.164 1.00 0.00 26 ARG A O 12
ATOM 11641 N N . SER A 1 27 ? 1.993 10.534 -9.316 1.00 0.00 27 SER A N 12
ATOM 11642 C CA . SER A 1 27 ? 2.026 11.112 -7.980 1.00 0.00 27 SER A CA 12
ATOM 11643 C C . SER A 1 27 ? 0.633 11.542 -7.559 1.00 0.00 27 SER A C 12
ATOM 11644 O O . SER A 1 27 ? 0.202 12.663 -7.826 1.00 0.00 27 SER A O 12
ATOM 11652 N N . THR A 1 28 ? -0.060 10.633 -6.897 1.00 0.00 28 THR A N 12
ATOM 11653 C CA . THR A 1 28 ? -1.410 10.907 -6.432 1.00 0.00 28 THR A CA 12
ATOM 11654 C C . THR A 1 28 ? -1.413 12.084 -5.461 1.00 0.00 28 THR A C 12
ATOM 11655 O O . THR A 1 28 ? -2.375 12.846 -5.410 1.00 0.00 28 THR A O 12
ATOM 11666 N N . TYR A 1 29 ? -0.322 12.239 -4.714 1.00 0.00 29 TYR A N 12
ATOM 11667 C CA . TYR A 1 29 ? -0.207 13.351 -3.772 1.00 0.00 29 TYR A CA 12
ATOM 11668 C C . TYR A 1 29 ? 1.179 13.984 -3.873 1.00 0.00 29 TYR A C 12
ATOM 11669 O O . TYR A 1 29 ? 1.656 14.292 -4.964 1.00 0.00 29 TYR A O 12
ATOM 11687 N N . ALA A 1 30 ? 1.816 14.161 -2.716 1.00 0.00 30 ALA A N 12
ATOM 11688 C CA . ALA A 1 30 ? 3.148 14.741 -2.655 1.00 0.00 30 ALA A CA 12
ATOM 11689 C C . ALA A 1 30 ? 3.624 14.829 -1.207 1.00 0.00 30 ALA A C 12
ATOM 11690 O O . ALA A 1 30 ? 2.821 14.757 -0.276 1.00 0.00 30 ALA A O 12
ATOM 11697 N N . SER A 1 31 ? 4.932 14.986 -1.024 1.00 0.00 31 SER A N 12
ATOM 11698 C CA . SER A 1 31 ? 5.497 15.083 0.318 1.00 0.00 31 SER A CA 12
ATOM 11699 C C . SER A 1 31 ? 6.603 16.134 0.362 1.00 0.00 31 SER A C 12
ATOM 11700 O O . SER A 1 31 ? 6.534 17.090 1.133 1.00 0.00 31 SER A O 12
ATOM 11708 N N . LEU B 1 1 ? 9.304 4.464 -2.124 1.00 0.00 41 LEU B N 12
ATOM 11709 C CA . LEU B 1 1 ? 8.072 5.241 -2.199 1.00 0.00 41 LEU B CA 12
ATOM 11710 C C . LEU B 1 1 ? 6.859 4.316 -2.250 1.00 0.00 41 LEU B C 12
ATOM 11711 O O . LEU B 1 1 ? 5.723 4.773 -2.373 1.00 0.00 41 LEU B O 12
ATOM 11727 N N . ARG B 1 2 ? 7.104 3.014 -2.151 1.00 0.00 42 ARG B N 12
ATOM 11728 C CA . ARG B 1 2 ? 6.013 2.046 -2.182 1.00 0.00 42 ARG B CA 12
ATOM 11729 C C . ARG B 1 2 ? 6.416 0.745 -1.493 1.00 0.00 42 ARG B C 12
ATOM 11730 O O . ARG B 1 2 ? 7.588 0.367 -1.498 1.00 0.00 42 ARG B O 12
ATOM 11751 N N . VAL B 1 3 ? 5.436 0.059 -0.907 1.00 0.00 43 VAL B N 12
ATOM 11752 C CA . VAL B 1 3 ? 5.703 -1.202 -0.226 1.00 0.00 43 VAL B CA 12
ATOM 11753 C C . VAL B 1 3 ? 6.168 -2.247 -1.231 1.00 0.00 43 VAL B C 12
ATOM 11754 O O . VAL B 1 3 ? 7.107 -3.001 -0.975 1.00 0.00 43 VAL B O 12
ATOM 11767 N N . ARG B 1 4 ? 5.508 -2.274 -2.378 1.00 0.00 44 ARG B N 12
ATOM 11768 C CA . ARG B 1 4 ? 5.862 -3.219 -3.433 1.00 0.00 44 ARG B CA 12
ATOM 11769 C C . ARG B 1 4 ? 5.492 -2.669 -4.807 1.00 0.00 44 ARG B C 12
ATOM 11770 O O . ARG B 1 4 ? 5.389 -1.458 -4.998 1.00 0.00 44 ARG B O 12
ATOM 11791 N N . ARG B 1 5 ? 5.326 -3.573 -5.765 1.00 0.00 45 ARG B N 12
ATOM 11792 C CA . ARG B 1 5 ? 5.005 -3.178 -7.138 1.00 0.00 45 ARG B CA 12
ATOM 11793 C C . ARG B 1 5 ? 3.507 -3.206 -7.431 1.00 0.00 45 ARG B C 12
ATOM 11794 O O . ARG B 1 5 ? 2.812 -2.208 -7.255 1.00 0.00 45 ARG B O 12
ATOM 11815 N N . THR B 1 6 ? 3.036 -4.339 -7.917 1.00 0.00 46 THR B N 12
ATOM 11816 C CA . THR B 1 6 ? 1.624 -4.493 -8.284 1.00 0.00 46 THR B CA 12
ATOM 11817 C C . THR B 1 6 ? 0.976 -5.645 -7.537 1.00 0.00 46 THR B C 12
ATOM 11818 O O . THR B 1 6 ? 0.069 -5.443 -6.730 1.00 0.00 46 THR B O 12
ATOM 11829 N N . LEU B 1 7 ? 1.471 -6.845 -7.822 1.00 0.00 47 LEU B N 12
ATOM 11830 C CA . LEU B 1 7 ? 0.992 -8.085 -7.206 1.00 0.00 47 LEU B CA 12
ATOM 11831 C C . LEU B 1 7 ? -0.359 -7.938 -6.501 1.00 0.00 47 LEU B C 12
ATOM 11832 O O . LEU B 1 7 ? -1.404 -7.896 -7.149 1.00 0.00 47 LEU B O 12
ATOM 11848 N N . GLN B 1 8 ? -0.324 -7.866 -5.172 1.00 0.00 48 GLN B N 12
ATOM 11849 C CA . GLN B 1 8 ? -1.532 -7.737 -4.376 1.00 0.00 48 GLN B CA 12
ATOM 11850 C C . GLN B 1 8 ? -1.384 -6.540 -3.465 1.00 0.00 48 GLN B C 12
ATOM 11851 O O . GLN B 1 8 ? -0.303 -6.292 -2.928 1.00 0.00 48 GLN B O 12
ATOM 11865 N N . CYS B 1 9 ? -2.461 -5.796 -3.316 1.00 0.00 49 CYS B N 12
ATOM 11866 C CA . CYS B 1 9 ? -2.453 -4.595 -2.500 1.00 0.00 49 CYS B CA 12
ATOM 11867 C C . CYS B 1 9 ? -3.421 -4.682 -1.347 1.00 0.00 49 CYS B C 12
ATOM 11868 O O . CYS B 1 9 ? -4.608 -4.926 -1.540 1.00 0.00 49 CYS B O 12
ATOM 11875 N N . SER B 1 10 ? -2.903 -4.451 -0.153 1.00 0.00 50 SER B N 12
ATOM 11876 C CA . SER B 1 10 ? -3.732 -4.473 1.030 1.00 0.00 50 SER B CA 12
ATOM 11877 C C . SER B 1 10 ? -3.381 -3.292 1.928 1.00 0.00 50 SER B C 12
ATOM 11878 O O . SER B 1 10 ? -2.223 -2.881 1.997 1.00 0.00 50 SER B O 12
ATOM 11886 N N . CYS B 1 11 ? -4.377 -2.745 2.610 1.00 0.00 51 CYS B N 12
ATOM 11887 C CA . CYS B 1 11 ? -4.142 -1.609 3.489 1.00 0.00 51 CYS B CA 12
ATOM 11888 C C . CYS B 1 11 ? -4.890 -1.802 4.812 1.00 0.00 51 CYS B C 12
ATOM 11889 O O . CYS B 1 11 ? -5.876 -2.534 4.868 1.00 0.00 51 CYS B O 12
ATOM 11896 N N . ARG B 1 12 ? -4.422 -1.142 5.873 1.00 0.00 52 ARG B N 12
ATOM 11897 C CA . ARG B 1 12 ? -5.088 -1.263 7.183 1.00 0.00 52 ARG B CA 12
ATOM 11898 C C . ARG B 1 12 ? -4.963 0.025 7.981 1.00 0.00 52 ARG B C 12
ATOM 11899 O O . ARG B 1 12 ? -4.013 0.769 7.808 1.00 0.00 52 ARG B O 12
ATOM 11920 N N . ARG B 1 13 ? -5.929 0.263 8.863 1.00 0.00 53 ARG B N 12
ATOM 11921 C CA . ARG B 1 13 ? -5.937 1.476 9.685 1.00 0.00 53 ARG B CA 12
ATOM 11922 C C . ARG B 1 13 ? -4.670 1.624 10.501 1.00 0.00 53 ARG B C 12
ATOM 11923 O O . ARG B 1 13 ? -4.080 0.641 10.950 1.00 0.00 53 ARG B O 12
ATOM 11944 N N . VAL B 1 14 ? -4.264 2.876 10.666 1.00 0.00 54 VAL B N 12
ATOM 11945 C CA . VAL B 1 14 ? -3.040 3.209 11.410 1.00 0.00 54 VAL B CA 12
ATOM 11946 C C . VAL B 1 14 ? -2.837 4.734 11.521 1.00 0.00 54 VAL B C 12
ATOM 11947 O O . VAL B 1 14 ? -1.783 5.261 11.194 1.00 0.00 54 VAL B O 12
ATOM 11960 N N . CYS B 1 15 ? -3.846 5.449 11.968 1.00 0.00 55 CYS B N 12
ATOM 11961 C CA . CYS B 1 15 ? -3.742 6.906 12.074 1.00 0.00 55 CYS B CA 12
ATOM 11962 C C . CYS B 1 15 ? -3.973 7.520 10.710 1.00 0.00 55 CYS B C 12
ATOM 11963 O O . CYS B 1 15 ? -4.139 8.731 10.581 1.00 0.00 55 CYS B O 12
ATOM 11970 N N . ARG B 1 16 ? -3.975 6.669 9.692 1.00 0.00 56 ARG B N 12
ATOM 11971 C CA . ARG B 1 16 ? -4.176 7.131 8.320 1.00 0.00 56 ARG B CA 12
ATOM 11972 C C . ARG B 1 16 ? -4.089 5.996 7.325 1.00 0.00 56 ARG B C 12
ATOM 11973 O O . ARG B 1 16 ? -3.827 6.210 6.143 1.00 0.00 56 ARG B O 12
ATOM 11994 N N . ASN B 1 17 ? -4.284 4.808 7.798 1.00 0.00 57 ASN B N 12
ATOM 11995 C CA . ASN B 1 17 ? -4.186 3.652 6.936 1.00 0.00 57 ASN B CA 12
ATOM 11996 C C . ASN B 1 17 ? -2.721 3.322 6.668 1.00 0.00 57 ASN B C 12
ATOM 11997 O O . ASN B 1 17 ? -1.875 4.212 6.576 1.00 0.00 57 ASN B O 12
ATOM 12008 N N . THR B 1 18 ? -2.443 2.038 6.526 1.00 0.00 58 THR B N 12
ATOM 12009 C CA . THR B 1 18 ? -1.088 1.564 6.245 1.00 0.00 58 THR B CA 12
ATOM 12010 C C . THR B 1 18 ? -1.085 0.907 4.900 1.00 0.00 58 THR B C 12
ATOM 12011 O O . THR B 1 18 ? -2.135 0.492 4.408 1.00 0.00 58 THR B O 12
ATOM 12022 N N . CYS B 1 19 ? 0.101 0.812 4.327 1.00 0.00 59 CYS B N 12
ATOM 12023 C CA . CYS B 1 19 ? 0.269 0.242 3.008 1.00 0.00 59 CYS B CA 12
ATOM 12024 C C . CYS B 1 19 ? 1.014 -1.075 3.071 1.00 0.00 59 CYS B C 12
ATOM 12025 O O . CYS B 1 19 ? 2.133 -1.154 3.573 1.00 0.00 59 CYS B O 12
ATOM 12032 N N . SER B 1 20 ? 0.367 -2.113 2.556 1.00 0.00 60 SER B N 12
ATOM 12033 C CA . SER B 1 20 ? 0.959 -3.434 2.539 1.00 0.00 60 SER B CA 12
ATOM 12034 C C . SER B 1 20 ? 0.596 -4.154 1.246 1.00 0.00 60 SER B C 12
ATOM 12035 O O . SER B 1 20 ? -0.547 -4.569 1.058 1.00 0.00 60 SER B O 12
ATOM 12043 N N . CYS B 1 21 ? 1.584 -4.318 0.372 1.00 0.00 61 CYS B N 12
ATOM 12044 C CA . CYS B 1 21 ? 1.377 -5.015 -0.890 1.00 0.00 61 CYS B CA 12
ATOM 12045 C C . CYS B 1 21 ? 2.291 -6.228 -0.913 1.00 0.00 61 CYS B C 12
ATOM 12046 O O . CYS B 1 21 ? 3.492 -6.115 -0.671 1.00 0.00 61 CYS B O 12
ATOM 12053 N N . ILE B 1 22 ? 1.704 -7.388 -1.160 1.00 0.00 62 ILE B N 12
ATOM 12054 C CA . ILE B 1 22 ? 2.471 -8.641 -1.152 1.00 0.00 62 ILE B CA 12
ATOM 12055 C C . ILE B 1 22 ? 1.768 -9.732 -1.956 1.00 0.00 62 ILE B C 12
ATOM 12056 O O . ILE B 1 22 ? 0.613 -9.587 -2.330 1.00 0.00 62 ILE B O 12
ATOM 12072 N N . ARG B 1 23 ? 2.473 -10.820 -2.223 1.00 0.00 63 ARG B N 12
ATOM 12073 C CA . ARG B 1 23 ? 1.892 -11.917 -2.988 1.00 0.00 63 ARG B CA 12
ATOM 12074 C C . ARG B 1 23 ? 1.111 -12.842 -2.067 1.00 0.00 63 ARG B C 12
ATOM 12075 O O . ARG B 1 23 ? 0.534 -13.837 -2.506 1.00 0.00 63 ARG B O 12
ATOM 12096 N N . LEU B 1 24 ? 1.107 -12.507 -0.785 1.00 0.00 64 LEU B N 12
ATOM 12097 C CA . LEU B 1 24 ? 0.403 -13.319 0.208 1.00 0.00 64 LEU B CA 12
ATOM 12098 C C . LEU B 1 24 ? -1.062 -12.899 0.331 1.00 0.00 64 LEU B C 12
ATOM 12099 O O . LEU B 1 24 ? -1.411 -11.746 0.089 1.00 0.00 64 LEU B O 12
ATOM 12115 N N . SER B 1 25 ? -1.913 -13.851 0.706 1.00 0.00 65 SER B N 12
ATOM 12116 C CA . SER B 1 25 ? -3.340 -13.579 0.860 1.00 0.00 65 SER B CA 12
ATOM 12117 C C . SER B 1 25 ? -3.754 -13.687 2.325 1.00 0.00 65 SER B C 12
ATOM 12118 O O . SER B 1 25 ? -4.743 -14.342 2.652 1.00 0.00 65 SER B O 12
ATOM 12126 N N . ARG B 1 26 ? -2.990 -13.045 3.203 1.00 0.00 66 ARG B N 12
ATOM 12127 C CA . ARG B 1 26 ? -3.288 -13.082 4.631 1.00 0.00 66 ARG B CA 12
ATOM 12128 C C . ARG B 1 26 ? -2.802 -11.811 5.317 1.00 0.00 66 ARG B C 12
ATOM 12129 O O . ARG B 1 26 ? -2.081 -11.009 4.722 1.00 0.00 66 ARG B O 12
ATOM 12150 N N . SER B 1 27 ? -3.209 -11.628 6.569 1.00 0.00 67 SER B N 12
ATOM 12151 C CA . SER B 1 27 ? -2.814 -10.444 7.318 1.00 0.00 67 SER B CA 12
ATOM 12152 C C . SER B 1 27 ? -1.344 -10.143 7.088 1.00 0.00 67 SER B C 12
ATOM 12153 O O . SER B 1 27 ? -0.470 -10.940 7.429 1.00 0.00 67 SER B O 12
ATOM 12161 N N . THR B 1 28 ? -1.087 -8.988 6.498 1.00 0.00 68 THR B N 12
ATOM 12162 C CA . THR B 1 28 ? 0.276 -8.578 6.209 1.00 0.00 68 THR B CA 12
ATOM 12163 C C . THR B 1 28 ? 0.912 -7.930 7.436 1.00 0.00 68 THR B C 12
ATOM 12164 O O . THR B 1 28 ? 2.128 -7.747 7.494 1.00 0.00 68 THR B O 12
ATOM 12175 N N . TYR B 1 29 ? 0.080 -7.590 8.414 1.00 0.00 69 TYR B N 12
ATOM 12176 C CA . TYR B 1 29 ? 0.567 -6.965 9.637 1.00 0.00 69 TYR B CA 12
ATOM 12177 C C . TYR B 1 29 ? 1.560 -7.871 10.352 1.00 0.00 69 TYR B C 12
ATOM 12178 O O . TYR B 1 29 ? 2.643 -7.434 10.740 1.00 0.00 69 TYR B O 12
ATOM 12196 N N . ALA B 1 30 ? 1.183 -9.132 10.522 1.00 0.00 70 ALA B N 12
ATOM 12197 C CA . ALA B 1 30 ? 2.050 -10.091 11.193 1.00 0.00 70 ALA B CA 12
ATOM 12198 C C . ALA B 1 30 ? 2.709 -11.018 10.177 1.00 0.00 70 ALA B C 12
ATOM 12199 O O . ALA B 1 30 ? 2.060 -11.493 9.244 1.00 0.00 70 ALA B O 12
ATOM 12206 N N . SER B 1 31 ? 4.000 -11.268 10.361 1.00 0.00 71 SER B N 12
ATOM 12207 C CA . SER B 1 31 ? 4.735 -12.140 9.451 1.00 0.00 71 SER B CA 12
ATOM 12208 C C . SER B 1 31 ? 4.549 -13.602 9.840 1.00 0.00 71 SER B C 12
ATOM 12209 O O . SER B 1 31 ? 4.303 -13.918 11.004 1.00 0.00 71 SER B O 12
ATOM 12217 N N . LEU A 1 1 ? -14.635 1.582 -2.251 1.00 0.00 1 LEU A N 13
ATOM 12218 C CA . LEU A 1 1 ? -13.784 1.612 -1.067 1.00 0.00 1 LEU A CA 13
ATOM 12219 C C . LEU A 1 1 ? -12.522 2.423 -1.342 1.00 0.00 1 LEU A C 13
ATOM 12220 O O . LEU A 1 1 ? -12.001 2.417 -2.457 1.00 0.00 1 LEU A O 13
ATOM 12236 N N . ARG A 1 2 ? -12.035 3.119 -0.320 1.00 0.00 2 ARG A N 13
ATOM 12237 C CA . ARG A 1 2 ? -10.831 3.930 -0.469 1.00 0.00 2 ARG A CA 13
ATOM 12238 C C . ARG A 1 2 ? -9.634 3.048 -0.806 1.00 0.00 2 ARG A C 13
ATOM 12239 O O . ARG A 1 2 ? -9.628 1.856 -0.498 1.00 0.00 2 ARG A O 13
ATOM 12260 N N . VAL A 1 3 ? -8.628 3.642 -1.443 1.00 0.00 3 VAL A N 13
ATOM 12261 C CA . VAL A 1 3 ? -7.430 2.903 -1.825 1.00 0.00 3 VAL A CA 13
ATOM 12262 C C . VAL A 1 3 ? -7.804 1.503 -2.323 1.00 0.00 3 VAL A C 13
ATOM 12263 O O . VAL A 1 3 ? -7.931 0.566 -1.535 1.00 0.00 3 VAL A O 13
ATOM 12276 N N . ARG A 1 4 ? -7.986 1.378 -3.637 1.00 0.00 4 ARG A N 13
ATOM 12277 C CA . ARG A 1 4 ? -8.356 0.102 -4.243 1.00 0.00 4 ARG A CA 13
ATOM 12278 C C . ARG A 1 4 ? -7.149 -0.832 -4.288 1.00 0.00 4 ARG A C 13
ATOM 12279 O O . ARG A 1 4 ? -6.157 -0.604 -3.600 1.00 0.00 4 ARG A O 13
ATOM 12300 N N . ARG A 1 5 ? -7.248 -1.900 -5.073 1.00 0.00 5 ARG A N 13
ATOM 12301 C CA . ARG A 1 5 ? -6.170 -2.859 -5.163 1.00 0.00 5 ARG A CA 13
ATOM 12302 C C . ARG A 1 5 ? -6.252 -3.662 -6.459 1.00 0.00 5 ARG A C 13
ATOM 12303 O O . ARG A 1 5 ? -7.264 -3.611 -7.158 1.00 0.00 5 ARG A O 13
ATOM 12324 N N . THR A 1 6 ? -5.173 -4.388 -6.773 1.00 0.00 6 THR A N 13
ATOM 12325 C CA . THR A 1 6 ? -5.097 -5.207 -7.989 1.00 0.00 6 THR A CA 13
ATOM 12326 C C . THR A 1 6 ? -4.640 -4.355 -9.151 1.00 0.00 6 THR A C 13
ATOM 12327 O O . THR A 1 6 ? -4.960 -4.639 -10.306 1.00 0.00 6 THR A O 13
ATOM 12338 N N . LEU A 1 7 ? -3.916 -3.296 -8.835 1.00 0.00 7 LEU A N 13
ATOM 12339 C CA . LEU A 1 7 ? -3.442 -2.386 -9.861 1.00 0.00 7 LEU A CA 13
ATOM 12340 C C . LEU A 1 7 ? -2.006 -1.917 -9.584 1.00 0.00 7 LEU A C 13
ATOM 12341 O O . LEU A 1 7 ? -1.058 -2.686 -9.730 1.00 0.00 7 LEU A O 13
ATOM 12357 N N . GLN A 1 8 ? -1.857 -0.654 -9.162 1.00 0.00 8 GLN A N 13
ATOM 12358 C CA . GLN A 1 8 ? -0.544 -0.101 -8.845 1.00 0.00 8 GLN A CA 13
ATOM 12359 C C . GLN A 1 8 ? -0.513 0.209 -7.364 1.00 0.00 8 GLN A C 13
ATOM 12360 O O . GLN A 1 8 ? -1.503 0.683 -6.802 1.00 0.00 8 GLN A O 13
ATOM 12374 N N . CYS A 1 9 ? 0.604 -0.109 -6.735 1.00 0.00 9 CYS A N 13
ATOM 12375 C CA . CYS A 1 9 ? 0.737 0.071 -5.300 1.00 0.00 9 CYS A CA 13
ATOM 12376 C C . CYS A 1 9 ? 1.856 1.052 -4.939 1.00 0.00 9 CYS A C 13
ATOM 12377 O O . CYS A 1 9 ? 2.997 0.911 -5.381 1.00 0.00 9 CYS A O 13
ATOM 12384 N N . SER A 1 10 ? 1.497 2.058 -4.133 1.00 0.00 10 SER A N 13
ATOM 12385 C CA . SER A 1 10 ? 2.449 3.085 -3.708 1.00 0.00 10 SER A CA 13
ATOM 12386 C C . SER A 1 10 ? 2.144 3.550 -2.282 1.00 0.00 10 SER A C 13
ATOM 12387 O O . SER A 1 10 ? 1.038 3.351 -1.772 1.00 0.00 10 SER A O 13
ATOM 12395 N N . CYS A 1 11 ? 3.137 4.171 -1.644 1.00 0.00 11 CYS A N 13
ATOM 12396 C CA . CYS A 1 11 ? 2.976 4.667 -0.277 1.00 0.00 11 CYS A CA 13
ATOM 12397 C C . CYS A 1 11 ? 3.278 6.156 -0.198 1.00 0.00 11 CYS A C 13
ATOM 12398 O O . CYS A 1 11 ? 3.978 6.705 -1.047 1.00 0.00 11 CYS A O 13
ATOM 12405 N N . ARG A 1 12 ? 2.758 6.801 0.841 1.00 0.00 12 ARG A N 13
ATOM 12406 C CA . ARG A 1 12 ? 2.999 8.233 1.027 1.00 0.00 12 ARG A CA 13
ATOM 12407 C C . ARG A 1 12 ? 3.136 8.563 2.506 1.00 0.00 12 ARG A C 13
ATOM 12408 O O . ARG A 1 12 ? 2.595 7.872 3.356 1.00 0.00 12 ARG A O 13
ATOM 12429 N N . ARG A 1 13 ? 3.879 9.617 2.803 1.00 0.00 13 ARG A N 13
ATOM 12430 C CA . ARG A 1 13 ? 4.097 10.014 4.186 1.00 0.00 13 ARG A CA 13
ATOM 12431 C C . ARG A 1 13 ? 2.901 10.750 4.757 1.00 0.00 13 ARG A C 13
ATOM 12432 O O . ARG A 1 13 ? 2.119 11.372 4.036 1.00 0.00 13 ARG A O 13
ATOM 12453 N N . VAL A 1 14 ? 2.776 10.657 6.068 1.00 0.00 14 VAL A N 13
ATOM 12454 C CA . VAL A 1 14 ? 1.674 11.299 6.771 1.00 0.00 14 VAL A CA 13
ATOM 12455 C C . VAL A 1 14 ? 1.852 11.221 8.277 1.00 0.00 14 VAL A C 13
ATOM 12456 O O . VAL A 1 14 ? 1.220 11.953 9.036 1.00 0.00 14 VAL A O 13
ATOM 12469 N N . CYS A 1 15 ? 2.702 10.313 8.686 1.00 0.00 15 CYS A N 13
ATOM 12470 C CA . CYS A 1 15 ? 2.970 10.088 10.108 1.00 0.00 15 CYS A CA 13
ATOM 12471 C C . CYS A 1 15 ? 3.634 8.756 10.296 1.00 0.00 15 CYS A C 13
ATOM 12472 O O . CYS A 1 15 ? 4.269 8.487 11.316 1.00 0.00 15 CYS A O 13
ATOM 12479 N N . ARG A 1 16 ? 3.425 7.909 9.316 1.00 0.00 16 ARG A N 13
ATOM 12480 C CA . ARG A 1 16 ? 3.941 6.556 9.364 1.00 0.00 16 ARG A CA 13
ATOM 12481 C C . ARG A 1 16 ? 3.690 5.840 8.054 1.00 0.00 16 ARG A C 13
ATOM 12482 O O . ARG A 1 16 ? 3.355 4.654 8.026 1.00 0.00 16 ARG A O 13
ATOM 12503 N N . ASN A 1 17 ? 3.828 6.559 6.979 1.00 0.00 17 ASN A N 13
ATOM 12504 C CA . ASN A 1 17 ? 3.575 5.980 5.692 1.00 0.00 17 ASN A CA 13
ATOM 12505 C C . ASN A 1 17 ? 2.086 5.676 5.579 1.00 0.00 17 ASN A C 13
ATOM 12506 O O . ASN A 1 17 ? 1.481 5.144 6.502 1.00 0.00 17 ASN A O 13
ATOM 12517 N N . THR A 1 18 ? 1.524 6.030 4.447 1.00 0.00 18 THR A N 13
ATOM 12518 C CA . THR A 1 18 ? 0.103 5.820 4.160 1.00 0.00 18 THR A CA 13
ATOM 12519 C C . THR A 1 18 ? -0.051 4.907 2.958 1.00 0.00 18 THR A C 13
ATOM 12520 O O . THR A 1 18 ? 0.936 4.603 2.278 1.00 0.00 18 THR A O 13
ATOM 12531 N N . CYS A 1 19 ? -1.282 4.444 2.728 1.00 0.00 19 CYS A N 13
ATOM 12532 C CA . CYS A 1 19 ? -1.547 3.495 1.653 1.00 0.00 19 CYS A CA 13
ATOM 12533 C C . CYS A 1 19 ? -2.255 4.145 0.478 1.00 0.00 19 CYS A C 13
ATOM 12534 O O . CYS A 1 19 ? -3.346 4.696 0.615 1.00 0.00 19 CYS A O 13
ATOM 12541 N N . SER A 1 20 ? -1.613 4.060 -0.688 1.00 0.00 20 SER A N 13
ATOM 12542 C CA . SER A 1 20 ? -2.181 4.620 -1.898 1.00 0.00 20 SER A CA 13
ATOM 12543 C C . SER A 1 20 ? -1.948 3.692 -3.085 1.00 0.00 20 SER A C 13
ATOM 12544 O O . SER A 1 20 ? -0.833 3.577 -3.592 1.00 0.00 20 SER A O 13
ATOM 12552 N N . CYS A 1 21 ? -3.026 3.073 -3.545 1.00 0.00 21 CYS A N 13
ATOM 12553 C CA . CYS A 1 21 ? -2.971 2.195 -4.705 1.00 0.00 21 CYS A CA 13
ATOM 12554 C C . CYS A 1 21 ? -3.894 2.780 -5.761 1.00 0.00 21 CYS A C 13
ATOM 12555 O O . CYS A 1 21 ? -5.052 3.092 -5.483 1.00 0.00 21 CYS A O 13
ATOM 12562 N N . ILE A 1 22 ? -3.359 2.964 -6.952 1.00 0.00 22 ILE A N 13
ATOM 12563 C CA . ILE A 1 22 ? -4.131 3.576 -8.044 1.00 0.00 22 ILE A CA 13
ATOM 12564 C C . ILE A 1 22 ? -3.535 3.220 -9.400 1.00 0.00 22 ILE A C 13
ATOM 12565 O O . ILE A 1 22 ? -2.400 2.785 -9.484 1.00 0.00 22 ILE A O 13
ATOM 12581 N N . ARG A 1 23 ? -4.301 3.417 -10.463 1.00 0.00 23 ARG A N 13
ATOM 12582 C CA . ARG A 1 23 ? -3.805 3.113 -11.801 1.00 0.00 23 ARG A CA 13
ATOM 12583 C C . ARG A 1 23 ? -3.000 4.290 -12.340 1.00 0.00 23 ARG A C 13
ATOM 12584 O O . ARG A 1 23 ? -2.479 4.247 -13.454 1.00 0.00 23 ARG A O 13
ATOM 12605 N N . LEU A 1 24 ? -2.915 5.340 -11.535 1.00 0.00 24 LEU A N 13
ATOM 12606 C CA . LEU A 1 24 ? -2.178 6.544 -11.926 1.00 0.00 24 LEU A CA 13
ATOM 12607 C C . LEU A 1 24 ? -0.682 6.394 -11.675 1.00 0.00 24 LEU A C 13
ATOM 12608 O O . LEU A 1 24 ? -0.245 5.485 -10.970 1.00 0.00 24 LEU A O 13
ATOM 12624 N N . SER A 1 25 ? 0.097 7.297 -12.269 1.00 0.00 25 SER A N 13
ATOM 12625 C CA . SER A 1 25 ? 1.546 7.268 -12.117 1.00 0.00 25 SER A CA 13
ATOM 12626 C C . SER A 1 25 ? 1.966 7.839 -10.763 1.00 0.00 25 SER A C 13
ATOM 12627 O O . SER A 1 25 ? 2.857 8.684 -10.688 1.00 0.00 25 SER A O 13
ATOM 12635 N N . ARG A 1 26 ? 1.322 7.358 -9.702 1.00 0.00 26 ARG A N 13
ATOM 12636 C CA . ARG A 1 26 ? 1.631 7.802 -8.340 1.00 0.00 26 ARG A CA 13
ATOM 12637 C C . ARG A 1 26 ? 1.387 9.290 -8.191 1.00 0.00 26 ARG A C 13
ATOM 12638 O O . ARG A 1 26 ? 2.042 9.967 -7.399 1.00 0.00 26 ARG A O 13
ATOM 12659 N N . SER A 1 27 ? 0.432 9.781 -8.957 1.00 0.00 27 SER A N 13
ATOM 12660 C CA . SER A 1 27 ? 0.079 11.196 -8.917 1.00 0.00 27 SER A CA 13
ATOM 12661 C C . SER A 1 27 ? -1.287 11.385 -8.261 1.00 0.00 27 SER A C 13
ATOM 12662 O O . SER A 1 27 ? -2.322 11.273 -8.919 1.00 0.00 27 SER A O 13
ATOM 12670 N N . THR A 1 28 ? -1.281 11.674 -6.962 1.00 0.00 28 THR A N 13
ATOM 12671 C CA . THR A 1 28 ? -2.526 11.879 -6.226 1.00 0.00 28 THR A CA 13
ATOM 12672 C C . THR A 1 28 ? -2.279 12.736 -4.986 1.00 0.00 28 THR A C 13
ATOM 12673 O O . THR A 1 28 ? -2.843 13.822 -4.849 1.00 0.00 28 THR A O 13
ATOM 12684 N N . TYR A 1 29 ? -1.433 12.241 -4.087 1.00 0.00 29 TYR A N 13
ATOM 12685 C CA . TYR A 1 29 ? -1.118 12.973 -2.864 1.00 0.00 29 TYR A CA 13
ATOM 12686 C C . TYR A 1 29 ? -0.514 14.332 -3.181 1.00 0.00 29 TYR A C 13
ATOM 12687 O O . TYR A 1 29 ? -0.942 15.353 -2.643 1.00 0.00 29 TYR A O 13
ATOM 12705 N N . ALA A 1 30 ? 0.483 14.341 -4.054 1.00 0.00 30 ALA A N 13
ATOM 12706 C CA . ALA A 1 30 ? 1.134 15.587 -4.426 1.00 0.00 30 ALA A CA 13
ATOM 12707 C C . ALA A 1 30 ? 0.139 16.533 -5.091 1.00 0.00 30 ALA A C 13
ATOM 12708 O O . ALA A 1 30 ? 0.157 17.740 -4.847 1.00 0.00 30 ALA A O 13
ATOM 12715 N N . SER A 1 31 ? -0.727 15.977 -5.931 1.00 0.00 31 SER A N 13
ATOM 12716 C CA . SER A 1 31 ? -1.726 16.781 -6.626 1.00 0.00 31 SER A CA 13
ATOM 12717 C C . SER A 1 31 ? -2.694 17.409 -5.629 1.00 0.00 31 SER A C 13
ATOM 12718 O O . SER A 1 31 ? -3.315 16.710 -4.829 1.00 0.00 31 SER A O 13
ATOM 12726 N N . LEU B 1 1 ? 5.128 -4.193 6.142 1.00 0.00 41 LEU B N 13
ATOM 12727 C CA . LEU B 1 1 ? 6.383 -3.483 5.916 1.00 0.00 41 LEU B CA 13
ATOM 12728 C C . LEU B 1 1 ? 6.922 -3.782 4.521 1.00 0.00 41 LEU B C 13
ATOM 12729 O O . LEU B 1 1 ? 7.995 -3.307 4.147 1.00 0.00 41 LEU B O 13
ATOM 12745 N N . ARG B 1 2 ? 6.173 -4.571 3.758 1.00 0.00 42 ARG B N 13
ATOM 12746 C CA . ARG B 1 2 ? 6.587 -4.931 2.405 1.00 0.00 42 ARG B CA 13
ATOM 12747 C C . ARG B 1 2 ? 5.740 -4.194 1.377 1.00 0.00 42 ARG B C 13
ATOM 12748 O O . ARG B 1 2 ? 4.527 -4.379 1.319 1.00 0.00 42 ARG B O 13
ATOM 12769 N N . VAL B 1 3 ? 6.387 -3.366 0.562 1.00 0.00 43 VAL B N 13
ATOM 12770 C CA . VAL B 1 3 ? 5.678 -2.609 -0.464 1.00 0.00 43 VAL B CA 13
ATOM 12771 C C . VAL B 1 3 ? 6.269 -2.857 -1.852 1.00 0.00 43 VAL B C 13
ATOM 12772 O O . VAL B 1 3 ? 7.326 -2.324 -2.196 1.00 0.00 43 VAL B O 13
ATOM 12785 N N . ARG B 1 4 ? 5.568 -3.669 -2.645 1.00 0.00 44 ARG B N 13
ATOM 12786 C CA . ARG B 1 4 ? 6.007 -3.986 -3.999 1.00 0.00 44 ARG B CA 13
ATOM 12787 C C . ARG B 1 4 ? 5.504 -2.943 -4.997 1.00 0.00 44 ARG B C 13
ATOM 12788 O O . ARG B 1 4 ? 5.407 -1.756 -4.680 1.00 0.00 44 ARG B O 13
ATOM 12809 N N . ARG B 1 5 ? 5.242 -3.390 -6.220 1.00 0.00 45 ARG B N 13
ATOM 12810 C CA . ARG B 1 5 ? 4.813 -2.488 -7.287 1.00 0.00 45 ARG B CA 13
ATOM 12811 C C . ARG B 1 5 ? 3.316 -2.556 -7.592 1.00 0.00 45 ARG B C 13
ATOM 12812 O O . ARG B 1 5 ? 2.570 -1.629 -7.280 1.00 0.00 45 ARG B O 13
ATOM 12833 N N . THR B 1 6 ? 2.906 -3.623 -8.251 1.00 0.00 46 THR B N 13
ATOM 12834 C CA . THR B 1 6 ? 1.503 -3.781 -8.666 1.00 0.00 46 THR B CA 13
ATOM 12835 C C . THR B 1 6 ? 0.859 -5.028 -8.075 1.00 0.00 46 THR B C 13
ATOM 12836 O O . THR B 1 6 ? 0.077 -4.949 -7.126 1.00 0.00 46 THR B O 13
ATOM 12847 N N . LEU B 1 7 ? 1.213 -6.168 -8.657 1.00 0.00 47 LEU B N 13
ATOM 12848 C CA . LEU B 1 7 ? 0.717 -7.484 -8.244 1.00 0.00 47 LEU B CA 13
ATOM 12849 C C . LEU B 1 7 ? -0.544 -7.418 -7.379 1.00 0.00 47 LEU B C 13
ATOM 12850 O O . LEU B 1 7 ? -1.660 -7.488 -7.894 1.00 0.00 47 LEU B O 13
ATOM 12866 N N . GLN B 1 8 ? -0.364 -7.291 -6.064 1.00 0.00 48 GLN B N 13
ATOM 12867 C CA . GLN B 1 8 ? -1.494 -7.227 -5.152 1.00 0.00 48 GLN B CA 13
ATOM 12868 C C . GLN B 1 8 ? -1.237 -6.143 -4.134 1.00 0.00 48 GLN B C 13
ATOM 12869 O O . GLN B 1 8 ? -0.121 -5.998 -3.652 1.00 0.00 48 GLN B O 13
ATOM 12883 N N . CYS B 1 9 ? -2.272 -5.383 -3.837 1.00 0.00 49 CYS B N 13
ATOM 12884 C CA . CYS B 1 9 ? -2.173 -4.279 -2.895 1.00 0.00 49 CYS B CA 13
ATOM 12885 C C . CYS B 1 9 ? -3.136 -4.418 -1.739 1.00 0.00 49 CYS B C 13
ATOM 12886 O O . CYS B 1 9 ? -4.323 -4.688 -1.931 1.00 0.00 49 CYS B O 13
ATOM 12893 N N . SER B 1 10 ? -2.620 -4.198 -0.544 1.00 0.00 50 SER B N 13
ATOM 12894 C CA . SER B 1 10 ? -3.443 -4.260 0.643 1.00 0.00 50 SER B CA 13
ATOM 12895 C C . SER B 1 10 ? -3.071 -3.114 1.580 1.00 0.00 50 SER B C 13
ATOM 12896 O O . SER B 1 10 ? -1.934 -2.641 1.548 1.00 0.00 50 SER B O 13
ATOM 12904 N N . CYS B 1 11 ? -4.014 -2.672 2.415 1.00 0.00 51 CYS B N 13
ATOM 12905 C CA . CYS B 1 11 ? -3.727 -1.582 3.346 1.00 0.00 51 CYS B CA 13
ATOM 12906 C C . CYS B 1 11 ? -4.050 -2.000 4.784 1.00 0.00 51 CYS B C 13
ATOM 12907 O O . CYS B 1 11 ? -4.870 -2.890 5.011 1.00 0.00 51 CYS B O 13
ATOM 12914 N N . ARG B 1 12 ? -3.407 -1.343 5.749 1.00 0.00 52 ARG B N 13
ATOM 12915 C CA . ARG B 1 12 ? -3.641 -1.645 7.164 1.00 0.00 52 ARG B CA 13
ATOM 12916 C C . ARG B 1 12 ? -3.427 -0.389 8.002 1.00 0.00 52 ARG B C 13
ATOM 12917 O O . ARG B 1 12 ? -2.736 0.534 7.579 1.00 0.00 52 ARG B O 13
ATOM 12938 N N . ARG B 1 13 ? -4.040 -0.360 9.177 1.00 0.00 53 ARG B N 13
ATOM 12939 C CA . ARG B 1 13 ? -3.934 0.796 10.063 1.00 0.00 53 ARG B CA 13
ATOM 12940 C C . ARG B 1 13 ? -2.576 0.898 10.735 1.00 0.00 53 ARG B C 13
ATOM 12941 O O . ARG B 1 13 ? -1.927 -0.101 11.042 1.00 0.00 53 ARG B O 13
ATOM 12962 N N . VAL B 1 14 ? -2.180 2.139 10.952 1.00 0.00 54 VAL B N 13
ATOM 12963 C CA . VAL B 1 14 ? -0.911 2.463 11.587 1.00 0.00 54 VAL B CA 13
ATOM 12964 C C . VAL B 1 14 ? -0.801 3.981 11.808 1.00 0.00 54 VAL B C 13
ATOM 12965 O O . VAL B 1 14 ? 0.037 4.648 11.202 1.00 0.00 54 VAL B O 13
ATOM 12978 N N . CYS B 1 15 ? -1.664 4.521 12.654 1.00 0.00 55 CYS B N 13
ATOM 12979 C CA . CYS B 1 15 ? -1.675 5.963 12.919 1.00 0.00 55 CYS B CA 13
ATOM 12980 C C . CYS B 1 15 ? -2.355 6.692 11.784 1.00 0.00 55 CYS B C 13
ATOM 12981 O O . CYS B 1 15 ? -2.505 7.911 11.819 1.00 0.00 55 CYS B O 13
ATOM 12988 N N . ARG B 1 16 ? -2.735 5.933 10.771 1.00 0.00 56 ARG B N 13
ATOM 12989 C CA . ARG B 1 16 ? -3.379 6.499 9.591 1.00 0.00 56 ARG B CA 13
ATOM 12990 C C . ARG B 1 16 ? -3.700 5.414 8.591 1.00 0.00 56 ARG B C 13
ATOM 12991 O O . ARG B 1 16 ? -4.837 5.243 8.154 1.00 0.00 56 ARG B O 13
ATOM 13012 N N . ASN B 1 17 ? -2.657 4.714 8.232 1.00 0.00 57 ASN B N 13
ATOM 13013 C CA . ASN B 1 17 ? -2.733 3.635 7.261 1.00 0.00 57 ASN B CA 13
ATOM 13014 C C . ASN B 1 17 ? -1.334 3.201 6.790 1.00 0.00 57 ASN B C 13
ATOM 13015 O O . ASN B 1 17 ? -0.351 3.903 7.001 1.00 0.00 57 ASN B O 13
ATOM 13026 N N . THR B 1 18 ? -1.283 2.045 6.127 1.00 0.00 58 THR B N 13
ATOM 13027 C CA . THR B 1 18 ? -0.031 1.480 5.562 1.00 0.00 58 THR B CA 13
ATOM 13028 C C . THR B 1 18 ? -0.354 0.688 4.352 1.00 0.00 58 THR B C 13
ATOM 13029 O O . THR B 1 18 ? -1.483 0.259 4.167 1.00 0.00 58 THR B O 13
ATOM 13040 N N . CYS B 1 19 ? 0.657 0.509 3.536 1.00 0.00 59 CYS B N 13
ATOM 13041 C CA . CYS B 1 19 ? 0.501 -0.207 2.311 1.00 0.00 59 CYS B CA 13
ATOM 13042 C C . CYS B 1 19 ? 1.342 -1.464 2.277 1.00 0.00 59 CYS B C 13
ATOM 13043 O O . CYS B 1 19 ? 2.553 -1.431 2.491 1.00 0.00 59 CYS B O 13
ATOM 13050 N N . SER B 1 20 ? 0.681 -2.562 1.962 1.00 0.00 60 SER B N 13
ATOM 13051 C CA . SER B 1 20 ? 1.348 -3.838 1.839 1.00 0.00 60 SER B CA 13
ATOM 13052 C C . SER B 1 20 ? 1.040 -4.401 0.466 1.00 0.00 60 SER B C 13
ATOM 13053 O O . SER B 1 20 ? -0.110 -4.738 0.180 1.00 0.00 60 SER B O 13
ATOM 13061 N N . CYS B 1 21 ? 2.060 -4.507 -0.377 1.00 0.00 61 CYS B N 13
ATOM 13062 C CA . CYS B 1 21 ? 1.860 -5.044 -1.713 1.00 0.00 61 CYS B CA 13
ATOM 13063 C C . CYS B 1 21 ? 2.682 -6.307 -1.840 1.00 0.00 61 CYS B C 13
ATOM 13064 O O . CYS B 1 21 ? 3.896 -6.281 -1.627 1.00 0.00 61 CYS B O 13
ATOM 13071 N N . ILE B 1 22 ? 2.012 -7.416 -2.152 1.00 0.00 62 ILE B N 13
ATOM 13072 C CA . ILE B 1 22 ? 2.711 -8.701 -2.259 1.00 0.00 62 ILE B CA 13
ATOM 13073 C C . ILE B 1 22 ? 1.860 -9.760 -2.959 1.00 0.00 62 ILE B C 13
ATOM 13074 O O . ILE B 1 22 ? 0.639 -9.729 -2.923 1.00 0.00 62 ILE B O 13
ATOM 13090 N N . ARG B 1 23 ? 2.532 -10.698 -3.601 1.00 0.00 63 ARG B N 13
ATOM 13091 C CA . ARG B 1 23 ? 1.839 -11.765 -4.308 1.00 0.00 63 ARG B CA 13
ATOM 13092 C C . ARG B 1 23 ? 1.426 -12.866 -3.339 1.00 0.00 63 ARG B C 13
ATOM 13093 O O . ARG B 1 23 ? 0.971 -13.934 -3.747 1.00 0.00 63 ARG B O 13
ATOM 13114 N N . LEU B 1 24 ? 1.592 -12.590 -2.049 1.00 0.00 64 LEU B N 13
ATOM 13115 C CA . LEU B 1 24 ? 1.238 -13.556 -1.014 1.00 0.00 64 LEU B CA 13
ATOM 13116 C C . LEU B 1 24 ? -0.223 -13.402 -0.597 1.00 0.00 64 LEU B C 13
ATOM 13117 O O . LEU B 1 24 ? -0.984 -12.659 -1.217 1.00 0.00 64 LEU B O 13
ATOM 13133 N N . SER B 1 25 ? -0.605 -14.126 0.453 1.00 0.00 65 SER B N 13
ATOM 13134 C CA . SER B 1 25 ? -1.978 -14.089 0.953 1.00 0.00 65 SER B CA 13
ATOM 13135 C C . SER B 1 25 ? -2.144 -13.027 2.037 1.00 0.00 65 SER B C 13
ATOM 13136 O O . SER B 1 25 ? -2.967 -13.177 2.937 1.00 0.00 65 SER B O 13
ATOM 13144 N N . ARG B 1 26 ? -1.351 -11.961 1.941 1.00 0.00 66 ARG B N 13
ATOM 13145 C CA . ARG B 1 26 ? -1.407 -10.868 2.914 1.00 0.00 66 ARG B CA 13
ATOM 13146 C C . ARG B 1 26 ? -1.035 -11.363 4.307 1.00 0.00 66 ARG B C 13
ATOM 13147 O O . ARG B 1 26 ? -0.404 -12.409 4.456 1.00 0.00 66 ARG B O 13
ATOM 13168 N N . SER B 1 27 ? -1.422 -10.597 5.322 1.00 0.00 67 SER B N 13
ATOM 13169 C CA . SER B 1 27 ? -1.119 -10.955 6.702 1.00 0.00 67 SER B CA 13
ATOM 13170 C C . SER B 1 27 ? 0.385 -11.141 6.886 1.00 0.00 67 SER B C 13
ATOM 13171 O O . SER B 1 27 ? 0.823 -11.920 7.733 1.00 0.00 67 SER B O 13
ATOM 13179 N N . THR B 1 28 ? 1.170 -10.419 6.091 1.00 0.00 68 THR B N 13
ATOM 13180 C CA . THR B 1 28 ? 2.623 -10.514 6.178 1.00 0.00 68 THR B CA 13
ATOM 13181 C C . THR B 1 28 ? 3.116 -10.053 7.548 1.00 0.00 68 THR B C 13
ATOM 13182 O O . THR B 1 28 ? 3.942 -10.717 8.175 1.00 0.00 68 THR B O 13
ATOM 13193 N N . TYR B 1 29 ? 2.602 -8.913 8.007 1.00 0.00 69 TYR B N 13
ATOM 13194 C CA . TYR B 1 29 ? 2.996 -8.373 9.305 1.00 0.00 69 TYR B CA 13
ATOM 13195 C C . TYR B 1 29 ? 1.889 -8.571 10.331 1.00 0.00 69 TYR B C 13
ATOM 13196 O O . TYR B 1 29 ? 2.138 -9.019 11.450 1.00 0.00 69 TYR B O 13
ATOM 13214 N N . ALA B 1 30 ? 0.666 -8.237 9.942 1.00 0.00 70 ALA B N 13
ATOM 13215 C CA . ALA B 1 30 ? -0.475 -8.384 10.837 1.00 0.00 70 ALA B CA 13
ATOM 13216 C C . ALA B 1 30 ? -1.715 -8.801 10.055 1.00 0.00 70 ALA B C 13
ATOM 13217 O O . ALA B 1 30 ? -1.878 -8.434 8.891 1.00 0.00 70 ALA B O 13
ATOM 13224 N N . SER B 1 31 ? -2.587 -9.567 10.701 1.00 0.00 71 SER B N 13
ATOM 13225 C CA . SER B 1 31 ? -3.809 -10.029 10.052 1.00 0.00 71 SER B CA 13
ATOM 13226 C C . SER B 1 31 ? -4.935 -9.017 10.244 1.00 0.00 71 SER B C 13
ATOM 13227 O O . SER B 1 31 ? -5.701 -8.745 9.321 1.00 0.00 71 SER B O 13
ATOM 13235 N N . LEU A 1 1 ? -12.370 6.039 -6.590 1.00 0.00 1 LEU A N 14
ATOM 13236 C CA . LEU A 1 1 ? -11.153 5.248 -6.448 1.00 0.00 1 LEU A CA 14
ATOM 13237 C C . LEU A 1 1 ? -10.979 4.797 -5.004 1.00 0.00 1 LEU A C 14
ATOM 13238 O O . LEU A 1 1 ? -11.468 5.450 -4.081 1.00 0.00 1 LEU A O 14
ATOM 13254 N N . ARG A 1 2 ? -10.283 3.678 -4.819 1.00 0.00 2 ARG A N 14
ATOM 13255 C CA . ARG A 1 2 ? -10.049 3.141 -3.482 1.00 0.00 2 ARG A CA 14
ATOM 13256 C C . ARG A 1 2 ? -8.568 2.870 -3.263 1.00 0.00 2 ARG A C 14
ATOM 13257 O O . ARG A 1 2 ? -7.848 2.504 -4.189 1.00 0.00 2 ARG A O 14
ATOM 13278 N N . VAL A 1 3 ? -8.122 3.062 -2.025 1.00 0.00 3 VAL A N 14
ATOM 13279 C CA . VAL A 1 3 ? -6.722 2.843 -1.683 1.00 0.00 3 VAL A CA 14
ATOM 13280 C C . VAL A 1 3 ? -6.384 1.358 -1.725 1.00 0.00 3 VAL A C 14
ATOM 13281 O O . VAL A 1 3 ? -5.214 0.979 -1.731 1.00 0.00 3 VAL A O 14
ATOM 13294 N N . ARG A 1 4 ? -7.420 0.526 -1.743 1.00 0.00 4 ARG A N 14
ATOM 13295 C CA . ARG A 1 4 ? -7.235 -0.926 -1.786 1.00 0.00 4 ARG A CA 14
ATOM 13296 C C . ARG A 1 4 ? -7.771 -1.499 -3.082 1.00 0.00 4 ARG A C 14
ATOM 13297 O O . ARG A 1 4 ? -8.976 -1.540 -3.308 1.00 0.00 4 ARG A O 14
ATOM 13318 N N . ARG A 1 5 ? -6.859 -1.944 -3.926 1.00 0.00 5 ARG A N 14
ATOM 13319 C CA . ARG A 1 5 ? -7.231 -2.517 -5.223 1.00 0.00 5 ARG A CA 14
ATOM 13320 C C . ARG A 1 5 ? -6.169 -3.504 -5.713 1.00 0.00 5 ARG A C 14
ATOM 13321 O O . ARG A 1 5 ? -5.454 -4.105 -4.914 1.00 0.00 5 ARG A O 14
ATOM 13342 N N . THR A 1 6 ? -6.081 -3.682 -7.036 1.00 0.00 6 THR A N 14
ATOM 13343 C CA . THR A 1 6 ? -5.117 -4.604 -7.614 1.00 0.00 6 THR A CA 14
ATOM 13344 C C . THR A 1 6 ? -4.571 -4.048 -8.929 1.00 0.00 6 THR A C 14
ATOM 13345 O O . THR A 1 6 ? -5.025 -4.420 -10.013 1.00 0.00 6 THR A O 14
ATOM 13356 N N . LEU A 1 7 ? -3.617 -3.139 -8.818 1.00 0.00 7 LEU A N 14
ATOM 13357 C CA . LEU A 1 7 ? -3.018 -2.505 -9.987 1.00 0.00 7 LEU A CA 14
ATOM 13358 C C . LEU A 1 7 ? -1.617 -1.979 -9.675 1.00 0.00 7 LEU A C 14
ATOM 13359 O O . LEU A 1 7 ? -0.655 -2.738 -9.660 1.00 0.00 7 LEU A O 14
ATOM 13375 N N . GLN A 1 8 ? -1.514 -0.673 -9.411 1.00 0.00 8 GLN A N 14
ATOM 13376 C CA . GLN A 1 8 ? -0.239 -0.063 -9.104 1.00 0.00 8 GLN A CA 14
ATOM 13377 C C . GLN A 1 8 ? -0.238 0.329 -7.647 1.00 0.00 8 GLN A C 14
ATOM 13378 O O . GLN A 1 8 ? -1.176 0.967 -7.181 1.00 0.00 8 GLN A O 14
ATOM 13392 N N . CYS A 1 9 ? 0.791 -0.097 -6.941 1.00 0.00 9 CYS A N 14
ATOM 13393 C CA . CYS A 1 9 ? 0.916 0.166 -5.514 1.00 0.00 9 CYS A CA 14
ATOM 13394 C C . CYS A 1 9 ? 2.132 1.004 -5.168 1.00 0.00 9 CYS A C 14
ATOM 13395 O O . CYS A 1 9 ? 3.265 0.625 -5.446 1.00 0.00 9 CYS A O 14
ATOM 13402 N N . SER A 1 10 ? 1.879 2.147 -4.525 1.00 0.00 10 SER A N 14
ATOM 13403 C CA . SER A 1 10 ? 2.957 3.037 -4.115 1.00 0.00 10 SER A CA 14
ATOM 13404 C C . SER A 1 10 ? 2.752 3.476 -2.670 1.00 0.00 10 SER A C 14
ATOM 13405 O O . SER A 1 10 ? 1.618 3.688 -2.228 1.00 0.00 10 SER A O 14
ATOM 13413 N N . CYS A 1 11 ? 3.849 3.588 -1.929 1.00 0.00 11 CYS A N 14
ATOM 13414 C CA . CYS A 1 11 ? 3.769 3.980 -0.534 1.00 0.00 11 CYS A CA 14
ATOM 13415 C C . CYS A 1 11 ? 4.764 5.090 -0.225 1.00 0.00 11 CYS A C 14
ATOM 13416 O O . CYS A 1 11 ? 5.747 5.284 -0.938 1.00 0.00 11 CYS A O 14
ATOM 13423 N N . ARG A 1 12 ? 4.503 5.822 0.854 1.00 0.00 12 ARG A N 14
ATOM 13424 C CA . ARG A 1 12 ? 5.414 6.916 1.243 1.00 0.00 12 ARG A CA 14
ATOM 13425 C C . ARG A 1 12 ? 5.413 7.082 2.743 1.00 0.00 12 ARG A C 14
ATOM 13426 O O . ARG A 1 12 ? 4.381 6.904 3.357 1.00 0.00 12 ARG A O 14
ATOM 13447 N N . ARG A 1 13 ? 6.570 7.442 3.316 1.00 0.00 13 ARG A N 14
ATOM 13448 C CA . ARG A 1 13 ? 6.691 7.639 4.765 1.00 0.00 13 ARG A CA 14
ATOM 13449 C C . ARG A 1 13 ? 5.640 8.599 5.263 1.00 0.00 13 ARG A C 14
ATOM 13450 O O . ARG A 1 13 ? 5.121 9.388 4.487 1.00 0.00 13 ARG A O 14
ATOM 13471 N N . VAL A 1 14 ? 5.334 8.506 6.559 1.00 0.00 14 VAL A N 14
ATOM 13472 C CA . VAL A 1 14 ? 4.325 9.360 7.199 1.00 0.00 14 VAL A CA 14
ATOM 13473 C C . VAL A 1 14 ? 3.901 8.784 8.550 1.00 0.00 14 VAL A C 14
ATOM 13474 O O . VAL A 1 14 ? 2.764 8.359 8.737 1.00 0.00 14 VAL A O 14
ATOM 13487 N N . CYS A 1 15 ? 4.812 8.764 9.492 1.00 0.00 15 CYS A N 14
ATOM 13488 C CA . CYS A 1 15 ? 4.500 8.229 10.812 1.00 0.00 15 CYS A CA 14
ATOM 13489 C C . CYS A 1 15 ? 4.351 6.722 10.756 1.00 0.00 15 CYS A C 14
ATOM 13490 O O . CYS A 1 15 ? 4.443 6.041 11.775 1.00 0.00 15 CYS A O 14
ATOM 13497 N N . ARG A 1 16 ? 4.115 6.215 9.554 1.00 0.00 16 ARG A N 14
ATOM 13498 C CA . ARG A 1 16 ? 3.950 4.778 9.348 1.00 0.00 16 ARG A CA 14
ATOM 13499 C C . ARG A 1 16 ? 3.686 4.460 7.882 1.00 0.00 16 ARG A C 14
ATOM 13500 O O . ARG A 1 16 ? 2.962 3.525 7.545 1.00 0.00 16 ARG A O 14
ATOM 13521 N N . ASN A 1 17 ? 4.287 5.229 7.019 1.00 0.00 17 ASN A N 14
ATOM 13522 C CA . ASN A 1 17 ? 4.103 5.035 5.604 1.00 0.00 17 ASN A CA 14
ATOM 13523 C C . ASN A 1 17 ? 2.628 5.170 5.230 1.00 0.00 17 ASN A C 14
ATOM 13524 O O . ASN A 1 17 ? 1.748 4.835 6.008 1.00 0.00 17 ASN A O 14
ATOM 13535 N N . THR A 1 18 ? 2.378 5.659 4.025 1.00 0.00 18 THR A N 14
ATOM 13536 C CA . THR A 1 18 ? 1.013 5.848 3.533 1.00 0.00 18 THR A CA 14
ATOM 13537 C C . THR A 1 18 ? 0.769 4.905 2.380 1.00 0.00 18 THR A C 14
ATOM 13538 O O . THR A 1 18 ? 1.731 4.456 1.745 1.00 0.00 18 THR A O 14
ATOM 13549 N N . CYS A 1 19 ? -0.519 4.605 2.132 1.00 0.00 19 CYS A N 14
ATOM 13550 C CA . CYS A 1 19 ? -0.898 3.668 1.083 1.00 0.00 19 CYS A CA 14
ATOM 13551 C C . CYS A 1 19 ? -1.642 4.364 -0.038 1.00 0.00 19 CYS A C 14
ATOM 13552 O O . CYS A 1 19 ? -2.665 5.005 0.183 1.00 0.00 19 CYS A O 14
ATOM 13559 N N . SER A 1 20 ? -1.101 4.237 -1.245 1.00 0.00 20 SER A N 14
ATOM 13560 C CA . SER A 1 20 ? -1.716 4.847 -2.409 1.00 0.00 20 SER A CA 14
ATOM 13561 C C . SER A 1 20 ? -1.576 3.940 -3.624 1.00 0.00 20 SER A C 14
ATOM 13562 O O . SER A 1 20 ? -0.485 3.785 -4.173 1.00 0.00 20 SER A O 14
ATOM 13570 N N . CYS A 1 21 ? -2.696 3.341 -4.044 1.00 0.00 21 CYS A N 14
ATOM 13571 C CA . CYS A 1 21 ? -2.693 2.458 -5.207 1.00 0.00 21 CYS A CA 14
ATOM 13572 C C . CYS A 1 21 ? -3.607 3.026 -6.276 1.00 0.00 21 CYS A C 14
ATOM 13573 O O . CYS A 1 21 ? -4.768 3.346 -6.008 1.00 0.00 21 CYS A O 14
ATOM 13580 N N . ILE A 1 22 ? -3.070 3.176 -7.480 1.00 0.00 22 ILE A N 14
ATOM 13581 C CA . ILE A 1 22 ? -3.845 3.764 -8.582 1.00 0.00 22 ILE A CA 14
ATOM 13582 C C . ILE A 1 22 ? -3.307 3.337 -9.941 1.00 0.00 22 ILE A C 14
ATOM 13583 O O . ILE A 1 22 ? -2.210 2.808 -10.042 1.00 0.00 22 ILE A O 14
ATOM 13599 N N . ARG A 1 23 ? -4.087 3.561 -10.988 1.00 0.00 23 ARG A N 14
ATOM 13600 C CA . ARG A 1 23 ? -3.664 3.180 -12.331 1.00 0.00 23 ARG A CA 14
ATOM 13601 C C . ARG A 1 23 ? -3.078 4.374 -13.072 1.00 0.00 23 ARG A C 14
ATOM 13602 O O . ARG A 1 23 ? -2.813 4.306 -14.270 1.00 0.00 23 ARG A O 14
ATOM 13623 N N . LEU A 1 24 ? -2.888 5.473 -12.347 1.00 0.00 24 LEU A N 14
ATOM 13624 C CA . LEU A 1 24 ? -2.339 6.689 -12.940 1.00 0.00 24 LEU A CA 14
ATOM 13625 C C . LEU A 1 24 ? -0.890 6.893 -12.520 1.00 0.00 24 LEU A C 14
ATOM 13626 O O . LEU A 1 24 ? -0.463 6.411 -11.472 1.00 0.00 24 LEU A O 14
ATOM 13642 N N . SER A 1 25 ? -0.135 7.600 -13.350 1.00 0.00 25 SER A N 14
ATOM 13643 C CA . SER A 1 25 ? 1.270 7.854 -13.057 1.00 0.00 25 SER A CA 14
ATOM 13644 C C . SER A 1 25 ? 1.412 8.640 -11.756 1.00 0.00 25 SER A C 14
ATOM 13645 O O . SER A 1 25 ? 2.313 8.381 -10.958 1.00 0.00 25 SER A O 14
ATOM 13653 N N . ARG A 1 26 ? 0.520 9.605 -11.552 1.00 0.00 26 ARG A N 14
ATOM 13654 C CA . ARG A 1 26 ? 0.560 10.423 -10.346 1.00 0.00 26 ARG A CA 14
ATOM 13655 C C . ARG A 1 26 ? 0.271 9.575 -9.111 1.00 0.00 26 ARG A C 14
ATOM 13656 O O . ARG A 1 26 ? -0.567 8.674 -9.145 1.00 0.00 26 ARG A O 14
ATOM 13677 N N . SER A 1 27 ? 0.974 9.870 -8.022 1.00 0.00 27 SER A N 14
ATOM 13678 C CA . SER A 1 27 ? 0.786 9.129 -6.781 1.00 0.00 27 SER A CA 14
ATOM 13679 C C . SER A 1 27 ? -0.629 9.308 -6.248 1.00 0.00 27 SER A C 14
ATOM 13680 O O . SER A 1 27 ? -1.208 8.390 -5.668 1.00 0.00 27 SER A O 14
ATOM 13688 N N . THR A 1 28 ? -1.178 10.493 -6.452 1.00 0.00 28 THR A N 14
ATOM 13689 C CA . THR A 1 28 ? -2.531 10.791 -5.990 1.00 0.00 28 THR A CA 14
ATOM 13690 C C . THR A 1 28 ? -2.586 10.799 -4.466 1.00 0.00 28 THR A C 14
ATOM 13691 O O . THR A 1 28 ? -3.489 10.214 -3.866 1.00 0.00 28 THR A O 14
ATOM 13702 N N . TYR A 1 29 ? -1.623 11.473 -3.847 1.00 0.00 29 TYR A N 14
ATOM 13703 C CA . TYR A 1 29 ? -1.578 11.554 -2.392 1.00 0.00 29 TYR A CA 14
ATOM 13704 C C . TYR A 1 29 ? -2.840 12.210 -1.846 1.00 0.00 29 TYR A C 14
ATOM 13705 O O . TYR A 1 29 ? -3.474 11.688 -0.928 1.00 0.00 29 TYR A O 14
ATOM 13723 N N . ALA A 1 30 ? -3.198 13.351 -2.415 1.00 0.00 30 ALA A N 14
ATOM 13724 C CA . ALA A 1 30 ? -4.387 14.070 -1.976 1.00 0.00 30 ALA A CA 14
ATOM 13725 C C . ALA A 1 30 ? -5.651 13.302 -2.351 1.00 0.00 30 ALA A C 14
ATOM 13726 O O . ALA A 1 30 ? -5.723 12.692 -3.418 1.00 0.00 30 ALA A O 14
ATOM 13733 N N . SER A 1 31 ? -6.645 13.341 -1.472 1.00 0.00 31 SER A N 14
ATOM 13734 C CA . SER A 1 31 ? -7.902 12.647 -1.724 1.00 0.00 31 SER A CA 14
ATOM 13735 C C . SER A 1 31 ? -9.045 13.316 -0.965 1.00 0.00 31 SER A C 14
ATOM 13736 O O . SER A 1 31 ? -9.000 14.514 -0.688 1.00 0.00 31 SER A O 14
ATOM 13744 N N . LEU B 1 1 ? 10.949 -4.599 1.479 1.00 0.00 41 LEU B N 14
ATOM 13745 C CA . LEU B 1 1 ? 11.090 -3.607 0.419 1.00 0.00 41 LEU B CA 14
ATOM 13746 C C . LEU B 1 1 ? 10.072 -3.857 -0.688 1.00 0.00 41 LEU B C 14
ATOM 13747 O O . LEU B 1 1 ? 10.122 -3.224 -1.744 1.00 0.00 41 LEU B O 14
ATOM 13763 N N . ARG B 1 2 ? 9.154 -4.786 -0.442 1.00 0.00 42 ARG B N 14
ATOM 13764 C CA . ARG B 1 2 ? 8.128 -5.116 -1.426 1.00 0.00 42 ARG B CA 14
ATOM 13765 C C . ARG B 1 2 ? 6.792 -4.491 -1.044 1.00 0.00 42 ARG B C 14
ATOM 13766 O O . ARG B 1 2 ? 5.736 -4.922 -1.510 1.00 0.00 42 ARG B O 14
ATOM 13787 N N . VAL B 1 3 ? 6.847 -3.479 -0.191 1.00 0.00 43 VAL B N 14
ATOM 13788 C CA . VAL B 1 3 ? 5.635 -2.795 0.253 1.00 0.00 43 VAL B CA 14
ATOM 13789 C C . VAL B 1 3 ? 4.969 -2.068 -0.913 1.00 0.00 43 VAL B C 14
ATOM 13790 O O . VAL B 1 3 ? 3.889 -1.496 -0.769 1.00 0.00 43 VAL B O 14
ATOM 13803 N N . ARG B 1 4 ? 5.625 -2.088 -2.064 1.00 0.00 44 ARG B N 14
ATOM 13804 C CA . ARG B 1 4 ? 5.090 -1.425 -3.248 1.00 0.00 44 ARG B CA 14
ATOM 13805 C C . ARG B 1 4 ? 5.448 -2.200 -4.497 1.00 0.00 44 ARG B C 14
ATOM 13806 O O . ARG B 1 4 ? 6.461 -2.890 -4.516 1.00 0.00 44 ARG B O 14
ATOM 13827 N N . ARG B 1 5 ? 4.611 -2.084 -5.533 1.00 0.00 45 ARG B N 14
ATOM 13828 C CA . ARG B 1 5 ? 4.844 -2.793 -6.794 1.00 0.00 45 ARG B CA 14
ATOM 13829 C C . ARG B 1 5 ? 3.567 -2.810 -7.647 1.00 0.00 45 ARG B C 14
ATOM 13830 O O . ARG B 1 5 ? 2.855 -1.807 -7.722 1.00 0.00 45 ARG B O 14
ATOM 13851 N N . THR B 1 6 ? 3.300 -3.939 -8.304 1.00 0.00 46 THR B N 14
ATOM 13852 C CA . THR B 1 6 ? 2.144 -4.074 -9.152 1.00 0.00 46 THR B CA 14
ATOM 13853 C C . THR B 1 6 ? 1.546 -5.471 -9.024 1.00 0.00 46 THR B C 14
ATOM 13854 O O . THR B 1 6 ? 1.764 -6.339 -9.872 1.00 0.00 46 THR B O 14
ATOM 13865 N N . LEU B 1 7 ? 0.797 -5.678 -7.957 1.00 0.00 47 LEU B N 14
ATOM 13866 C CA . LEU B 1 7 ? 0.161 -6.969 -7.704 1.00 0.00 47 LEU B CA 14
ATOM 13867 C C . LEU B 1 7 ? -1.100 -6.802 -6.850 1.00 0.00 47 LEU B C 14
ATOM 13868 O O . LEU B 1 7 ? -2.150 -6.406 -7.348 1.00 0.00 47 LEU B O 14
ATOM 13884 N N . GLN B 1 8 ? -0.978 -7.089 -5.551 1.00 0.00 48 GLN B N 14
ATOM 13885 C CA . GLN B 1 8 ? -2.097 -6.968 -4.641 1.00 0.00 48 GLN B CA 14
ATOM 13886 C C . GLN B 1 8 ? -1.817 -5.827 -3.686 1.00 0.00 48 GLN B C 14
ATOM 13887 O O . GLN B 1 8 ? -0.720 -5.733 -3.136 1.00 0.00 48 GLN B O 14
ATOM 13901 N N . CYS B 1 9 ? -2.791 -4.952 -3.540 1.00 0.00 49 CYS B N 14
ATOM 13902 C CA . CYS B 1 9 ? -2.652 -3.776 -2.686 1.00 0.00 49 CYS B CA 14
ATOM 13903 C C . CYS B 1 9 ? -3.609 -3.777 -1.520 1.00 0.00 49 CYS B C 14
ATOM 13904 O O . CYS B 1 9 ? -4.821 -3.847 -1.694 1.00 0.00 49 CYS B O 14
ATOM 13911 N N . SER B 1 10 ? -3.043 -3.674 -0.318 1.00 0.00 50 SER B N 14
ATOM 13912 C CA . SER B 1 10 ? -3.854 -3.641 0.882 1.00 0.00 50 SER B CA 14
ATOM 13913 C C . SER B 1 10 ? -3.340 -2.564 1.837 1.00 0.00 50 SER B C 14
ATOM 13914 O O . SER B 1 10 ? -2.133 -2.338 1.937 1.00 0.00 50 SER B O 14
ATOM 13922 N N . CYS B 1 11 ? -4.256 -1.891 2.527 1.00 0.00 51 CYS B N 14
ATOM 13923 C CA . CYS B 1 11 ? -3.865 -0.837 3.447 1.00 0.00 51 CYS B CA 14
ATOM 13924 C C . CYS B 1 11 ? -4.682 -0.910 4.730 1.00 0.00 51 CYS B C 14
ATOM 13925 O O . CYS B 1 11 ? -5.756 -1.509 4.769 1.00 0.00 51 CYS B O 14
ATOM 13932 N N . ARG B 1 12 ? -4.170 -0.287 5.786 1.00 0.00 52 ARG B N 14
ATOM 13933 C CA . ARG B 1 12 ? -4.893 -0.290 7.073 1.00 0.00 52 ARG B CA 14
ATOM 13934 C C . ARG B 1 12 ? -4.651 1.005 7.813 1.00 0.00 52 ARG B C 14
ATOM 13935 O O . ARG B 1 12 ? -3.573 1.557 7.701 1.00 0.00 52 ARG B O 14
ATOM 13956 N N . ARG B 1 13 ? -5.650 1.472 8.578 1.00 0.00 53 ARG B N 14
ATOM 13957 C CA . ARG B 1 13 ? -5.526 2.716 9.336 1.00 0.00 53 ARG B CA 14
ATOM 13958 C C . ARG B 1 13 ? -4.337 2.645 10.275 1.00 0.00 53 ARG B C 14
ATOM 13959 O O . ARG B 1 13 ? -3.972 1.569 10.735 1.00 0.00 53 ARG B O 14
ATOM 13980 N N . VAL B 1 14 ? -3.759 3.805 10.553 1.00 0.00 54 VAL B N 14
ATOM 13981 C CA . VAL B 1 14 ? -2.608 3.922 11.448 1.00 0.00 54 VAL B CA 14
ATOM 13982 C C . VAL B 1 14 ? -2.049 5.345 11.435 1.00 0.00 54 VAL B C 14
ATOM 13983 O O . VAL B 1 14 ? -0.931 5.591 10.989 1.00 0.00 54 VAL B O 14
ATOM 13996 N N . CYS B 1 15 ? -2.820 6.279 11.933 1.00 0.00 55 CYS B N 14
ATOM 13997 C CA . CYS B 1 15 ? -2.376 7.664 11.974 1.00 0.00 55 CYS B CA 14
ATOM 13998 C C . CYS B 1 15 ? -2.405 8.278 10.589 1.00 0.00 55 CYS B C 14
ATOM 13999 O O . CYS B 1 15 ? -2.406 9.501 10.438 1.00 0.00 55 CYS B O 14
ATOM 14006 N N . ARG B 1 16 ? -2.429 7.416 9.589 1.00 0.00 56 ARG B N 14
ATOM 14007 C CA . ARG B 1 16 ? -2.462 7.867 8.204 1.00 0.00 56 ARG B CA 14
ATOM 14008 C C . ARG B 1 16 ? -2.557 6.711 7.234 1.00 0.00 56 ARG B C 14
ATOM 14009 O O . ARG B 1 16 ? -2.364 6.873 6.035 1.00 0.00 56 ARG B O 14
ATOM 14030 N N . ASN B 1 17 ? -2.856 5.564 7.765 1.00 0.00 57 ASN B N 14
ATOM 14031 C CA . ASN B 1 17 ? -2.975 4.360 6.965 1.00 0.00 57 ASN B CA 14
ATOM 14032 C C . ASN B 1 17 ? -1.602 3.765 6.678 1.00 0.00 57 ASN B C 14
ATOM 14033 O O . ASN B 1 17 ? -0.618 4.480 6.555 1.00 0.00 57 ASN B O 14
ATOM 14044 N N . THR B 1 18 ? -1.556 2.445 6.567 1.00 0.00 58 THR B N 14
ATOM 14045 C CA . THR B 1 18 ? -0.304 1.737 6.298 1.00 0.00 58 THR B CA 14
ATOM 14046 C C . THR B 1 18 ? -0.376 1.104 4.928 1.00 0.00 58 THR B C 14
ATOM 14047 O O . THR B 1 18 ? -1.479 0.846 4.432 1.00 0.00 58 THR B O 14
ATOM 14058 N N . CYS B 1 19 ? 0.803 0.871 4.326 1.00 0.00 59 CYS B N 14
ATOM 14059 C CA . CYS B 1 19 ? 0.877 0.317 2.981 1.00 0.00 59 CYS B CA 14
ATOM 14060 C C . CYS B 1 19 ? 1.429 -1.090 2.996 1.00 0.00 59 CYS B C 14
ATOM 14061 O O . CYS B 1 19 ? 2.519 -1.337 3.491 1.00 0.00 59 CYS B O 14
ATOM 14068 N N . SER B 1 20 ? 0.637 -2.013 2.461 1.00 0.00 60 SER B N 14
ATOM 14069 C CA . SER B 1 20 ? 1.047 -3.406 2.400 1.00 0.00 60 SER B CA 14
ATOM 14070 C C . SER B 1 20 ? 0.586 -4.031 1.091 1.00 0.00 60 SER B C 14
ATOM 14071 O O . SER B 1 20 ? -0.599 -4.309 0.905 1.00 0.00 60 SER B O 14
ATOM 14079 N N . CYS B 1 21 ? 1.541 -4.270 0.185 1.00 0.00 61 CYS B N 14
ATOM 14080 C CA . CYS B 1 21 ? 1.229 -4.875 -1.107 1.00 0.00 61 CYS B CA 14
ATOM 14081 C C . CYS B 1 21 ? 2.028 -6.157 -1.269 1.00 0.00 61 CYS B C 14
ATOM 14082 O O . CYS B 1 21 ? 3.246 -6.171 -1.068 1.00 0.00 61 CYS B O 14
ATOM 14089 N N . ILE B 1 22 ? 1.333 -7.234 -1.606 1.00 0.00 62 ILE B N 14
ATOM 14090 C CA . ILE B 1 22 ? 1.998 -8.541 -1.749 1.00 0.00 62 ILE B CA 14
ATOM 14091 C C . ILE B 1 22 ? 1.182 -9.498 -2.606 1.00 0.00 62 ILE B C 14
ATOM 14092 O O . ILE B 1 22 ? 0.040 -9.226 -2.923 1.00 0.00 62 ILE B O 14
ATOM 14108 N N . ARG B 1 23 ? 1.779 -10.616 -2.987 1.00 0.00 63 ARG B N 14
ATOM 14109 C CA . ARG B 1 23 ? 1.081 -11.594 -3.816 1.00 0.00 63 ARG B CA 14
ATOM 14110 C C . ARG B 1 23 ? 0.677 -12.807 -2.992 1.00 0.00 63 ARG B C 14
ATOM 14111 O O . ARG B 1 23 ? 0.220 -13.813 -3.533 1.00 0.00 63 ARG B O 14
ATOM 14132 N N . LEU B 1 24 ? 0.854 -12.701 -1.678 1.00 0.00 64 LEU B N 14
ATOM 14133 C CA . LEU B 1 24 ? 0.508 -13.794 -0.767 1.00 0.00 64 LEU B CA 14
ATOM 14134 C C . LEU B 1 24 ? -0.554 -13.356 0.233 1.00 0.00 64 LEU B C 14
ATOM 14135 O O . LEU B 1 24 ? -0.672 -12.175 0.552 1.00 0.00 64 LEU B O 14
ATOM 14151 N N . SER B 1 25 ? -1.327 -14.317 0.723 1.00 0.00 65 SER B N 14
ATOM 14152 C CA . SER B 1 25 ? -2.380 -14.022 1.685 1.00 0.00 65 SER B CA 14
ATOM 14153 C C . SER B 1 25 ? -1.823 -14.040 3.106 1.00 0.00 65 SER B C 14
ATOM 14154 O O . SER B 1 25 ? -2.576 -14.004 4.078 1.00 0.00 65 SER B O 14
ATOM 14162 N N . ARG B 1 26 ? -0.500 -14.099 3.217 1.00 0.00 66 ARG B N 14
ATOM 14163 C CA . ARG B 1 26 ? 0.149 -14.119 4.525 1.00 0.00 66 ARG B CA 14
ATOM 14164 C C . ARG B 1 26 ? -0.232 -12.894 5.337 1.00 0.00 66 ARG B C 14
ATOM 14165 O O . ARG B 1 26 ? -0.533 -11.836 4.786 1.00 0.00 66 ARG B O 14
ATOM 14186 N N . SER B 1 27 ? -0.230 -13.051 6.653 1.00 0.00 67 SER B N 14
ATOM 14187 C CA . SER B 1 27 ? -0.589 -11.949 7.541 1.00 0.00 67 SER B CA 14
ATOM 14188 C C . SER B 1 27 ? 0.305 -10.745 7.282 1.00 0.00 67 SER B C 14
ATOM 14189 O O . SER B 1 27 ? 1.525 -10.823 7.404 1.00 0.00 67 SER B O 14
ATOM 14197 N N . THR B 1 28 ? -0.320 -9.633 6.927 1.00 0.00 68 THR B N 14
ATOM 14198 C CA . THR B 1 28 ? 0.418 -8.407 6.650 1.00 0.00 68 THR B CA 14
ATOM 14199 C C . THR B 1 28 ? 0.524 -7.549 7.906 1.00 0.00 68 THR B C 14
ATOM 14200 O O . THR B 1 28 ? -0.325 -6.694 8.160 1.00 0.00 68 THR B O 14
ATOM 14211 N N . TYR B 1 29 ? 1.570 -7.785 8.686 1.00 0.00 69 TYR B N 14
ATOM 14212 C CA . TYR B 1 29 ? 1.784 -7.030 9.917 1.00 0.00 69 TYR B CA 14
ATOM 14213 C C . TYR B 1 29 ? 0.565 -7.128 10.825 1.00 0.00 69 TYR B C 14
ATOM 14214 O O . TYR B 1 29 ? -0.383 -6.358 10.691 1.00 0.00 69 TYR B O 14
ATOM 14232 N N . ALA B 1 30 ? 0.597 -8.082 11.750 1.00 0.00 70 ALA B N 14
ATOM 14233 C CA . ALA B 1 30 ? -0.513 -8.272 12.676 1.00 0.00 70 ALA B CA 14
ATOM 14234 C C . ALA B 1 30 ? -1.680 -8.967 11.981 1.00 0.00 70 ALA B C 14
ATOM 14235 O O . ALA B 1 30 ? -1.494 -9.679 10.994 1.00 0.00 70 ALA B O 14
ATOM 14242 N N . SER B 1 31 ? -2.885 -8.757 12.504 1.00 0.00 71 SER B N 14
ATOM 14243 C CA . SER B 1 31 ? -4.075 -9.369 11.925 1.00 0.00 71 SER B CA 14
ATOM 14244 C C . SER B 1 31 ? -5.338 -8.763 12.530 1.00 0.00 71 SER B C 14
ATOM 14245 O O . SER B 1 31 ? -5.694 -7.622 12.233 1.00 0.00 71 SER B O 14
ATOM 14253 N N . LEU A 1 1 ? -10.291 4.043 3.675 1.00 0.00 1 LEU A N 15
ATOM 14254 C CA . LEU A 1 1 ? -9.419 3.102 2.979 1.00 0.00 1 LEU A CA 15
ATOM 14255 C C . LEU A 1 1 ? -10.011 2.725 1.626 1.00 0.00 1 LEU A C 15
ATOM 14256 O O . LEU A 1 1 ? -10.729 1.733 1.506 1.00 0.00 1 LEU A O 15
ATOM 14272 N N . ARG A 1 2 ? -9.704 3.526 0.611 1.00 0.00 2 ARG A N 15
ATOM 14273 C CA . ARG A 1 2 ? -10.212 3.272 -0.733 1.00 0.00 2 ARG A CA 15
ATOM 14274 C C . ARG A 1 2 ? -9.120 2.699 -1.625 1.00 0.00 2 ARG A C 15
ATOM 14275 O O . ARG A 1 2 ? -9.240 2.707 -2.849 1.00 0.00 2 ARG A O 15
ATOM 14296 N N . VAL A 1 3 ? -8.058 2.206 -1.002 1.00 0.00 3 VAL A N 15
ATOM 14297 C CA . VAL A 1 3 ? -6.947 1.630 -1.751 1.00 0.00 3 VAL A CA 15
ATOM 14298 C C . VAL A 1 3 ? -6.882 0.121 -1.531 1.00 0.00 3 VAL A C 15
ATOM 14299 O O . VAL A 1 3 ? -6.590 -0.340 -0.429 1.00 0.00 3 VAL A O 15
ATOM 14312 N N . ARG A 1 4 ? -7.145 -0.638 -2.594 1.00 0.00 4 ARG A N 15
ATOM 14313 C CA . ARG A 1 4 ? -7.107 -2.096 -2.511 1.00 0.00 4 ARG A CA 15
ATOM 14314 C C . ARG A 1 4 ? -7.316 -2.722 -3.883 1.00 0.00 4 ARG A C 15
ATOM 14315 O O . ARG A 1 4 ? -8.373 -3.290 -4.169 1.00 0.00 4 ARG A O 15
ATOM 14336 N N . ARG A 1 5 ? -6.308 -2.600 -4.722 1.00 0.00 5 ARG A N 15
ATOM 14337 C CA . ARG A 1 5 ? -6.362 -3.139 -6.083 1.00 0.00 5 ARG A CA 15
ATOM 14338 C C . ARG A 1 5 ? -5.059 -3.850 -6.447 1.00 0.00 5 ARG A C 15
ATOM 14339 O O . ARG A 1 5 ? -4.466 -4.548 -5.627 1.00 0.00 5 ARG A O 15
ATOM 14360 N N . THR A 1 6 ? -4.633 -3.678 -7.690 1.00 0.00 6 THR A N 15
ATOM 14361 C CA . THR A 1 6 ? -3.403 -4.305 -8.163 1.00 0.00 6 THR A CA 15
ATOM 14362 C C . THR A 1 6 ? -2.631 -3.353 -9.062 1.00 0.00 6 THR A C 15
ATOM 14363 O O . THR A 1 6 ? -1.715 -2.675 -8.598 1.00 0.00 6 THR A O 15
ATOM 14374 N N . LEU A 1 7 ? -3.034 -3.298 -10.338 1.00 0.00 7 LEU A N 15
ATOM 14375 C CA . LEU A 1 7 ? -2.412 -2.418 -11.330 1.00 0.00 7 LEU A CA 15
ATOM 14376 C C . LEU A 1 7 ? -1.054 -1.912 -10.871 1.00 0.00 7 LEU A C 15
ATOM 14377 O O . LEU A 1 7 ? -0.041 -2.557 -11.113 1.00 0.00 7 LEU A O 15
ATOM 14393 N N . GLN A 1 8 ? -1.046 -0.763 -10.190 1.00 0.00 8 GLN A N 15
ATOM 14394 C CA . GLN A 1 8 ? 0.191 -0.200 -9.696 1.00 0.00 8 GLN A CA 15
ATOM 14395 C C . GLN A 1 8 ? 0.010 0.182 -8.250 1.00 0.00 8 GLN A C 15
ATOM 14396 O O . GLN A 1 8 ? -1.020 0.740 -7.873 1.00 0.00 8 GLN A O 15
ATOM 14410 N N . CYS A 1 9 ? 1.008 -0.141 -7.454 1.00 0.00 9 CYS A N 15
ATOM 14411 C CA . CYS A 1 9 ? 0.968 0.132 -6.028 1.00 0.00 9 CYS A CA 15
ATOM 14412 C C . CYS A 1 9 ? 2.086 1.060 -5.569 1.00 0.00 9 CYS A C 15
ATOM 14413 O O . CYS A 1 9 ? 3.272 0.755 -5.705 1.00 0.00 9 CYS A O 15
ATOM 14420 N N . SER A 1 10 ? 1.681 2.199 -5.010 1.00 0.00 10 SER A N 15
ATOM 14421 C CA . SER A 1 10 ? 2.633 3.179 -4.513 1.00 0.00 10 SER A CA 15
ATOM 14422 C C . SER A 1 10 ? 2.211 3.681 -3.137 1.00 0.00 10 SER A C 15
ATOM 14423 O O . SER A 1 10 ? 1.018 3.794 -2.842 1.00 0.00 10 SER A O 15
ATOM 14431 N N . CYS A 1 11 ? 3.195 3.976 -2.297 1.00 0.00 11 CYS A N 15
ATOM 14432 C CA . CYS A 1 11 ? 2.909 4.453 -0.954 1.00 0.00 11 CYS A CA 15
ATOM 14433 C C . CYS A 1 11 ? 3.716 5.709 -0.644 1.00 0.00 11 CYS A C 15
ATOM 14434 O O . CYS A 1 11 ? 4.760 5.950 -1.249 1.00 0.00 11 CYS A O 15
ATOM 14441 N N . ARG A 1 12 ? 3.233 6.501 0.314 1.00 0.00 12 ARG A N 15
ATOM 14442 C CA . ARG A 1 12 ? 3.941 7.720 0.701 1.00 0.00 12 ARG A CA 15
ATOM 14443 C C . ARG A 1 12 ? 3.979 7.862 2.210 1.00 0.00 12 ARG A C 15
ATOM 14444 O O . ARG A 1 12 ? 2.976 7.646 2.876 1.00 0.00 12 ARG A O 15
ATOM 14465 N N . ARG A 1 13 ? 5.136 8.272 2.729 1.00 0.00 13 ARG A N 15
ATOM 14466 C CA . ARG A 1 13 ? 5.288 8.469 4.172 1.00 0.00 13 ARG A CA 15
ATOM 14467 C C . ARG A 1 13 ? 4.183 9.348 4.714 1.00 0.00 13 ARG A C 15
ATOM 14468 O O . ARG A 1 13 ? 3.740 10.285 4.044 1.00 0.00 13 ARG A O 15
ATOM 14489 N N . VAL A 1 14 ? 3.761 9.017 5.929 1.00 0.00 14 VAL A N 15
ATOM 14490 C CA . VAL A 1 14 ? 2.686 9.745 6.624 1.00 0.00 14 VAL A CA 15
ATOM 14491 C C . VAL A 1 14 ? 2.355 9.107 7.978 1.00 0.00 14 VAL A C 15
ATOM 14492 O O . VAL A 1 14 ? 1.256 8.593 8.178 1.00 0.00 14 VAL A O 15
ATOM 14505 N N . CYS A 1 15 ? 3.300 9.128 8.896 1.00 0.00 15 CYS A N 15
ATOM 14506 C CA . CYS A 1 15 ? 3.090 8.527 10.213 1.00 0.00 15 CYS A CA 15
ATOM 14507 C C . CYS A 1 15 ? 3.047 7.022 10.099 1.00 0.00 15 CYS A C 15
ATOM 14508 O O . CYS A 1 15 ? 3.152 6.313 11.094 1.00 0.00 15 CYS A O 15
ATOM 14515 N N . ARG A 1 16 ? 2.894 6.546 8.872 1.00 0.00 16 ARG A N 15
ATOM 14516 C CA . ARG A 1 16 ? 2.838 5.105 8.619 1.00 0.00 16 ARG A CA 15
ATOM 14517 C C . ARG A 1 16 ? 2.616 4.814 7.146 1.00 0.00 16 ARG A C 15
ATOM 14518 O O . ARG A 1 16 ? 1.946 3.848 6.767 1.00 0.00 16 ARG A O 15
ATOM 14539 N N . ASN A 1 17 ? 3.172 5.642 6.312 1.00 0.00 17 ASN A N 15
ATOM 14540 C CA . ASN A 1 17 ? 3.000 5.466 4.896 1.00 0.00 17 ASN A CA 15
ATOM 14541 C C . ASN A 1 17 ? 1.513 5.557 4.522 1.00 0.00 17 ASN A C 15
ATOM 14542 O O . ASN A 1 17 ? 0.628 5.242 5.321 1.00 0.00 17 ASN A O 15
ATOM 14553 N N . THR A 1 18 ? 1.273 5.997 3.294 1.00 0.00 18 THR A N 15
ATOM 14554 C CA . THR A 1 18 ? -0.089 6.154 2.754 1.00 0.00 18 THR A CA 15
ATOM 14555 C C . THR A 1 18 ? -0.274 5.181 1.623 1.00 0.00 18 THR A C 15
ATOM 14556 O O . THR A 1 18 ? 0.704 4.682 1.075 1.00 0.00 18 THR A O 15
ATOM 14567 N N . CYS A 1 19 ? -1.536 4.914 1.308 1.00 0.00 19 CYS A N 15
ATOM 14568 C CA . CYS A 1 19 ? -1.867 3.942 0.289 1.00 0.00 19 CYS A CA 15
ATOM 14569 C C . CYS A 1 19 ? -2.412 4.606 -0.963 1.00 0.00 19 CYS A C 15
ATOM 14570 O O . CYS A 1 19 ? -3.432 5.285 -0.936 1.00 0.00 19 CYS A O 15
ATOM 14577 N N . SER A 1 20 ? -1.709 4.371 -2.065 1.00 0.00 20 SER A N 15
ATOM 14578 C CA . SER A 1 20 ? -2.123 4.908 -3.344 1.00 0.00 20 SER A CA 15
ATOM 14579 C C . SER A 1 20 ? -1.771 3.912 -4.445 1.00 0.00 20 SER A C 15
ATOM 14580 O O . SER A 1 20 ? -0.609 3.786 -4.831 1.00 0.00 20 SER A O 15
ATOM 14588 N N . CYS A 1 21 ? -2.791 3.229 -4.957 1.00 0.00 21 CYS A N 15
ATOM 14589 C CA . CYS A 1 21 ? -2.592 2.266 -6.036 1.00 0.00 21 CYS A CA 15
ATOM 14590 C C . CYS A 1 21 ? -3.411 2.718 -7.230 1.00 0.00 21 CYS A C 15
ATOM 14591 O O . CYS A 1 21 ? -4.625 2.883 -7.129 1.00 0.00 21 CYS A O 15
ATOM 14598 N N . ILE A 1 22 ? -2.730 2.939 -8.341 1.00 0.00 22 ILE A N 15
ATOM 14599 C CA . ILE A 1 22 ? -3.398 3.429 -9.548 1.00 0.00 22 ILE A CA 15
ATOM 14600 C C . ILE A 1 22 ? -2.605 3.099 -10.817 1.00 0.00 22 ILE A C 15
ATOM 14601 O O . ILE A 1 22 ? -1.399 2.897 -10.778 1.00 0.00 22 ILE A O 15
ATOM 14617 N N . ARG A 1 23 ? -3.299 3.047 -11.943 1.00 0.00 23 ARG A N 15
ATOM 14618 C CA . ARG A 1 23 ? -2.648 2.731 -13.208 1.00 0.00 23 ARG A CA 15
ATOM 14619 C C . ARG A 1 23 ? -1.769 3.883 -13.678 1.00 0.00 23 ARG A C 15
ATOM 14620 O O . ARG A 1 23 ? -1.096 3.790 -14.701 1.00 0.00 23 ARG A O 15
ATOM 14641 N N . LEU A 1 24 ? -1.802 4.973 -12.929 1.00 0.00 24 LEU A N 15
ATOM 14642 C CA . LEU A 1 24 ? -1.019 6.155 -13.288 1.00 0.00 24 LEU A CA 15
ATOM 14643 C C . LEU A 1 24 ? 0.422 6.033 -12.790 1.00 0.00 24 LEU A C 15
ATOM 14644 O O . LEU A 1 24 ? 0.671 5.636 -11.652 1.00 0.00 24 LEU A O 15
ATOM 14660 N N . SER A 1 25 ? 1.371 6.384 -13.651 1.00 0.00 25 SER A N 15
ATOM 14661 C CA . SER A 1 25 ? 2.780 6.316 -13.282 1.00 0.00 25 SER A CA 15
ATOM 14662 C C . SER A 1 25 ? 3.098 7.323 -12.178 1.00 0.00 25 SER A C 15
ATOM 14663 O O . SER A 1 25 ? 3.855 7.026 -11.254 1.00 0.00 25 SER A O 15
ATOM 14671 N N . ARG A 1 26 ? 2.516 8.514 -12.284 1.00 0.00 26 ARG A N 15
ATOM 14672 C CA . ARG A 1 26 ? 2.743 9.562 -11.295 1.00 0.00 26 ARG A CA 15
ATOM 14673 C C . ARG A 1 26 ? 2.054 9.226 -9.982 1.00 0.00 26 ARG A C 15
ATOM 14674 O O . ARG A 1 26 ? 0.995 8.599 -9.962 1.00 0.00 26 ARG A O 15
ATOM 14695 N N . SER A 1 27 ? 2.669 9.651 -8.883 1.00 0.00 27 SER A N 15
ATOM 14696 C CA . SER A 1 27 ? 2.110 9.389 -7.567 1.00 0.00 27 SER A CA 15
ATOM 14697 C C . SER A 1 27 ? 0.910 10.291 -7.311 1.00 0.00 27 SER A C 15
ATOM 14698 O O . SER A 1 27 ? 1.023 11.517 -7.322 1.00 0.00 27 SER A O 15
ATOM 14706 N N . THR A 1 28 ? -0.236 9.668 -7.075 1.00 0.00 28 THR A N 15
ATOM 14707 C CA . THR A 1 28 ? -1.461 10.413 -6.807 1.00 0.00 28 THR A CA 15
ATOM 14708 C C . THR A 1 28 ? -1.652 10.588 -5.307 1.00 0.00 28 THR A C 15
ATOM 14709 O O . THR A 1 28 ? -2.161 9.699 -4.623 1.00 0.00 28 THR A O 15
ATOM 14720 N N . TYR A 1 29 ? -1.245 11.747 -4.816 1.00 0.00 29 TYR A N 15
ATOM 14721 C CA . TYR A 1 29 ? -1.365 12.069 -3.393 1.00 0.00 29 TYR A CA 15
ATOM 14722 C C . TYR A 1 29 ? -2.350 13.215 -3.173 1.00 0.00 29 TYR A C 15
ATOM 14723 O O . TYR A 1 29 ? -2.263 14.258 -3.821 1.00 0.00 29 TYR A O 15
ATOM 14741 N N . ALA A 1 30 ? -3.286 13.010 -2.250 1.00 0.00 30 ALA A N 15
ATOM 14742 C CA . ALA A 1 30 ? -4.284 14.030 -1.946 1.00 0.00 30 ALA A CA 15
ATOM 14743 C C . ALA A 1 30 ? -4.669 13.981 -0.470 1.00 0.00 30 ALA A C 15
ATOM 14744 O O . ALA A 1 30 ? -4.601 12.928 0.165 1.00 0.00 30 ALA A O 15
ATOM 14751 N N . SER A 1 31 ? -5.072 15.127 0.068 1.00 0.00 31 SER A N 15
ATOM 14752 C CA . SER A 1 31 ? -5.466 15.204 1.470 1.00 0.00 31 SER A CA 15
ATOM 14753 C C . SER A 1 31 ? -6.629 14.260 1.754 1.00 0.00 31 SER A C 15
ATOM 14754 O O . SER A 1 31 ? -7.602 14.214 1.001 1.00 0.00 31 SER A O 15
ATOM 14762 N N . LEU B 1 1 ? 10.119 -6.565 -2.649 1.00 0.00 41 LEU B N 15
ATOM 14763 C CA . LEU B 1 1 ? 9.911 -5.307 -1.943 1.00 0.00 41 LEU B CA 15
ATOM 14764 C C . LEU B 1 1 ? 8.425 -5.075 -1.688 1.00 0.00 41 LEU B C 15
ATOM 14765 O O . LEU B 1 1 ? 7.713 -4.539 -2.538 1.00 0.00 41 LEU B O 15
ATOM 14781 N N . ARG B 1 2 ? 7.966 -5.477 -0.508 1.00 0.00 42 ARG B N 15
ATOM 14782 C CA . ARG B 1 2 ? 6.566 -5.306 -0.140 1.00 0.00 42 ARG B CA 15
ATOM 14783 C C . ARG B 1 2 ? 6.234 -3.827 0.023 1.00 0.00 42 ARG B C 15
ATOM 14784 O O . ARG B 1 2 ? 7.117 -2.974 -0.041 1.00 0.00 42 ARG B O 15
ATOM 14805 N N . VAL B 1 3 ? 4.953 -3.536 0.232 1.00 0.00 43 VAL B N 15
ATOM 14806 C CA . VAL B 1 3 ? 4.501 -2.160 0.408 1.00 0.00 43 VAL B CA 15
ATOM 14807 C C . VAL B 1 3 ? 4.832 -1.325 -0.828 1.00 0.00 43 VAL B C 15
ATOM 14808 O O . VAL B 1 3 ? 5.109 -0.131 -0.724 1.00 0.00 43 VAL B O 15
ATOM 14821 N N . ARG B 1 4 ? 4.803 -1.958 -1.999 1.00 0.00 44 ARG B N 15
ATOM 14822 C CA . ARG B 1 4 ? 5.101 -1.264 -3.240 1.00 0.00 44 ARG B CA 15
ATOM 14823 C C . ARG B 1 4 ? 4.849 -2.192 -4.414 1.00 0.00 44 ARG B C 15
ATOM 14824 O O . ARG B 1 4 ? 4.025 -3.106 -4.328 1.00 0.00 44 ARG B O 15
ATOM 14845 N N . ARG B 1 5 ? 5.563 -1.946 -5.498 1.00 0.00 45 ARG B N 15
ATOM 14846 C CA . ARG B 1 5 ? 5.440 -2.751 -6.704 1.00 0.00 45 ARG B CA 15
ATOM 14847 C C . ARG B 1 5 ? 4.018 -2.701 -7.245 1.00 0.00 45 ARG B C 15
ATOM 14848 O O . ARG B 1 5 ? 3.424 -1.631 -7.345 1.00 0.00 45 ARG B O 15
ATOM 14869 N N . THR B 1 6 ? 3.482 -3.861 -7.599 1.00 0.00 46 THR B N 15
ATOM 14870 C CA . THR B 1 6 ? 2.129 -3.934 -8.141 1.00 0.00 46 THR B CA 15
ATOM 14871 C C . THR B 1 6 ? 1.341 -5.078 -7.531 1.00 0.00 46 THR B C 15
ATOM 14872 O O . THR B 1 6 ? 0.493 -4.857 -6.666 1.00 0.00 46 THR B O 15
ATOM 14883 N N . LEU B 1 7 ? 1.647 -6.303 -7.976 1.00 0.00 47 LEU B N 15
ATOM 14884 C CA . LEU B 1 7 ? 0.987 -7.521 -7.491 1.00 0.00 47 LEU B CA 15
ATOM 14885 C C . LEU B 1 7 ? -0.360 -7.227 -6.832 1.00 0.00 47 LEU B C 15
ATOM 14886 O O . LEU B 1 7 ? -1.342 -6.945 -7.518 1.00 0.00 47 LEU B O 15
ATOM 14902 N N . GLN B 1 8 ? -0.396 -7.289 -5.500 1.00 0.00 48 GLN B N 15
ATOM 14903 C CA . GLN B 1 8 ? -1.617 -7.039 -4.762 1.00 0.00 48 GLN B CA 15
ATOM 14904 C C . GLN B 1 8 ? -1.441 -5.820 -3.886 1.00 0.00 48 GLN B C 15
ATOM 14905 O O . GLN B 1 8 ? -0.385 -5.624 -3.292 1.00 0.00 48 GLN B O 15
ATOM 14919 N N . CYS B 1 9 ? -2.477 -5.012 -3.826 1.00 0.00 49 CYS B N 15
ATOM 14920 C CA . CYS B 1 9 ? -2.461 -3.783 -3.046 1.00 0.00 49 CYS B CA 15
ATOM 14921 C C . CYS B 1 9 ? -3.509 -3.804 -1.956 1.00 0.00 49 CYS B C 15
ATOM 14922 O O . CYS B 1 9 ? -4.676 -4.109 -2.205 1.00 0.00 49 CYS B O 15
ATOM 14929 N N . SER B 1 10 ? -3.080 -3.483 -0.747 1.00 0.00 50 SER B N 15
ATOM 14930 C CA . SER B 1 10 ? -3.987 -3.461 0.378 1.00 0.00 50 SER B CA 15
ATOM 14931 C C . SER B 1 10 ? -3.627 -2.327 1.348 1.00 0.00 50 SER B C 15
ATOM 14932 O O . SER B 1 10 ? -2.495 -1.838 1.358 1.00 0.00 50 SER B O 15
ATOM 14940 N N . CYS B 1 11 ? -4.592 -1.916 2.166 1.00 0.00 51 CYS B N 15
ATOM 14941 C CA . CYS B 1 11 ? -4.356 -0.849 3.132 1.00 0.00 51 CYS B CA 15
ATOM 14942 C C . CYS B 1 11 ? -5.025 -1.189 4.460 1.00 0.00 51 CYS B C 15
ATOM 14943 O O . CYS B 1 11 ? -5.933 -2.018 4.517 1.00 0.00 51 CYS B O 15
ATOM 14950 N N . ARG B 1 12 ? -4.573 -0.542 5.515 1.00 0.00 52 ARG B N 15
ATOM 14951 C CA . ARG B 1 12 ? -5.145 -0.779 6.845 1.00 0.00 52 ARG B CA 15
ATOM 14952 C C . ARG B 1 12 ? -4.989 0.457 7.716 1.00 0.00 52 ARG B C 15
ATOM 14953 O O . ARG B 1 12 ? -3.937 1.069 7.692 1.00 0.00 52 ARG B O 15
ATOM 14974 N N . ARG B 1 13 ? -6.031 0.786 8.499 1.00 0.00 53 ARG B N 15
ATOM 14975 C CA . ARG B 1 13 ? -5.991 1.947 9.399 1.00 0.00 53 ARG B CA 15
ATOM 14976 C C . ARG B 1 13 ? -4.782 1.887 10.300 1.00 0.00 53 ARG B C 15
ATOM 14977 O O . ARG B 1 13 ? -4.269 0.802 10.570 1.00 0.00 53 ARG B O 15
ATOM 14998 N N . VAL B 1 14 ? -4.354 3.071 10.745 1.00 0.00 54 VAL B N 15
ATOM 14999 C CA . VAL B 1 14 ? -3.189 3.221 11.625 1.00 0.00 54 VAL B CA 15
ATOM 15000 C C . VAL B 1 14 ? -2.724 4.677 11.696 1.00 0.00 54 VAL B C 15
ATOM 15001 O O . VAL B 1 14 ? -1.712 5.059 11.114 1.00 0.00 54 VAL B O 15
ATOM 15014 N N . CYS B 1 15 ? -3.464 5.503 12.396 1.00 0.00 55 CYS B N 15
ATOM 15015 C CA . CYS B 1 15 ? -3.099 6.915 12.510 1.00 0.00 55 CYS B CA 15
ATOM 15016 C C . CYS B 1 15 ? -3.162 7.593 11.159 1.00 0.00 55 CYS B C 15
ATOM 15017 O O . CYS B 1 15 ? -3.127 8.819 11.061 1.00 0.00 55 CYS B O 15
ATOM 15024 N N . ARG B 1 16 ? -3.251 6.791 10.113 1.00 0.00 56 ARG B N 15
ATOM 15025 C CA . ARG B 1 16 ? -3.299 7.332 8.761 1.00 0.00 56 ARG B CA 15
ATOM 15026 C C . ARG B 1 16 ? -3.212 6.222 7.733 1.00 0.00 56 ARG B C 15
ATOM 15027 O O . ARG B 1 16 ? -2.704 6.390 6.622 1.00 0.00 56 ARG B O 15
ATOM 15048 N N . ASN B 1 17 ? -3.722 5.088 8.102 1.00 0.00 57 ASN B N 15
ATOM 15049 C CA . ASN B 1 17 ? -3.694 3.960 7.218 1.00 0.00 57 ASN B CA 15
ATOM 15050 C C . ASN B 1 17 ? -2.250 3.594 6.845 1.00 0.00 57 ASN B C 15
ATOM 15051 O O . ASN B 1 17 ? -1.368 4.449 6.759 1.00 0.00 57 ASN B O 15
ATOM 15062 N N . THR B 1 18 ? -2.051 2.302 6.614 1.00 0.00 58 THR B N 15
ATOM 15063 C CA . THR B 1 18 ? -0.736 1.760 6.224 1.00 0.00 58 THR B CA 15
ATOM 15064 C C . THR B 1 18 ? -0.833 1.170 4.831 1.00 0.00 58 THR B C 15
ATOM 15065 O O . THR B 1 18 ? -1.915 0.772 4.404 1.00 0.00 58 THR B O 15
ATOM 15076 N N . CYS B 1 19 ? 0.315 1.125 4.155 1.00 0.00 59 CYS B N 15
ATOM 15077 C CA . CYS B 1 19 ? 0.384 0.622 2.785 1.00 0.00 59 CYS B CA 15
ATOM 15078 C C . CYS B 1 19 ? 1.116 -0.695 2.731 1.00 0.00 59 CYS B C 15
ATOM 15079 O O . CYS B 1 19 ? 2.303 -0.781 3.012 1.00 0.00 59 CYS B O 15
ATOM 15086 N N . SER B 1 20 ? 0.364 -1.728 2.363 1.00 0.00 60 SER B N 15
ATOM 15087 C CA . SER B 1 20 ? 0.917 -3.059 2.264 1.00 0.00 60 SER B CA 15
ATOM 15088 C C . SER B 1 20 ? 0.537 -3.712 0.934 1.00 0.00 60 SER B C 15
ATOM 15089 O O . SER B 1 20 ? -0.635 -4.007 0.690 1.00 0.00 60 SER B O 15
ATOM 15097 N N . CYS B 1 21 ? 1.545 -3.959 0.102 1.00 0.00 61 CYS B N 15
ATOM 15098 C CA . CYS B 1 21 ? 1.323 -4.618 -1.179 1.00 0.00 61 CYS B CA 15
ATOM 15099 C C . CYS B 1 21 ? 2.102 -5.919 -1.169 1.00 0.00 61 CYS B C 15
ATOM 15100 O O . CYS B 1 21 ? 3.303 -5.923 -0.921 1.00 0.00 61 CYS B O 15
ATOM 15107 N N . ILE B 1 22 ? 1.393 -7.013 -1.403 1.00 0.00 62 ILE B N 15
ATOM 15108 C CA . ILE B 1 22 ? 2.013 -8.348 -1.363 1.00 0.00 62 ILE B CA 15
ATOM 15109 C C . ILE B 1 22 ? 1.186 -9.379 -2.136 1.00 0.00 62 ILE B C 15
ATOM 15110 O O . ILE B 1 22 ? -0.025 -9.253 -2.255 1.00 0.00 62 ILE B O 15
ATOM 15126 N N . ARG B 1 23 ? 1.848 -10.404 -2.654 1.00 0.00 63 ARG B N 15
ATOM 15127 C CA . ARG B 1 23 ? 1.153 -11.437 -3.408 1.00 0.00 63 ARG B CA 15
ATOM 15128 C C . ARG B 1 23 ? 0.351 -12.343 -2.482 1.00 0.00 63 ARG B C 15
ATOM 15129 O O . ARG B 1 23 ? -0.522 -13.090 -2.921 1.00 0.00 63 ARG B O 15
ATOM 15150 N N . LEU B 1 24 ? 0.671 -12.270 -1.201 1.00 0.00 64 LEU B N 15
ATOM 15151 C CA . LEU B 1 24 ? -0.008 -13.096 -0.201 1.00 0.00 64 LEU B CA 15
ATOM 15152 C C . LEU B 1 24 ? -1.427 -12.594 0.051 1.00 0.00 64 LEU B C 15
ATOM 15153 O O . LEU B 1 24 ? -1.710 -11.404 -0.071 1.00 0.00 64 LEU B O 15
ATOM 15169 N N . SER B 1 25 ? -2.321 -13.513 0.402 1.00 0.00 65 SER B N 15
ATOM 15170 C CA . SER B 1 25 ? -3.707 -13.144 0.671 1.00 0.00 65 SER B CA 15
ATOM 15171 C C . SER B 1 25 ? -3.889 -12.767 2.139 1.00 0.00 65 SER B C 15
ATOM 15172 O O . SER B 1 25 ? -4.922 -12.216 2.525 1.00 0.00 65 SER B O 15
ATOM 15180 N N . ARG B 1 26 ? -2.881 -13.069 2.952 1.00 0.00 66 ARG B N 15
ATOM 15181 C CA . ARG B 1 26 ? -2.941 -12.763 4.377 1.00 0.00 66 ARG B CA 15
ATOM 15182 C C . ARG B 1 26 ? -2.292 -11.417 4.670 1.00 0.00 66 ARG B C 15
ATOM 15183 O O . ARG B 1 26 ? -1.380 -10.986 3.964 1.00 0.00 66 ARG B O 15
ATOM 15204 N N . SER B 1 27 ? -2.775 -10.754 5.716 1.00 0.00 67 SER B N 15
ATOM 15205 C CA . SER B 1 27 ? -2.237 -9.456 6.091 1.00 0.00 67 SER B CA 15
ATOM 15206 C C . SER B 1 27 ? -0.879 -9.616 6.762 1.00 0.00 67 SER B C 15
ATOM 15207 O O . SER B 1 27 ? -0.778 -10.151 7.866 1.00 0.00 67 SER B O 15
ATOM 15215 N N . THR B 1 28 ? 0.161 -9.145 6.086 1.00 0.00 68 THR B N 15
ATOM 15216 C CA . THR B 1 28 ? 1.517 -9.236 6.622 1.00 0.00 68 THR B CA 15
ATOM 15217 C C . THR B 1 28 ? 1.590 -8.595 8.004 1.00 0.00 68 THR B C 15
ATOM 15218 O O . THR B 1 28 ? 2.527 -8.842 8.763 1.00 0.00 68 THR B O 15
ATOM 15229 N N . TYR B 1 29 ? 0.597 -7.773 8.324 1.00 0.00 69 TYR B N 15
ATOM 15230 C CA . TYR B 1 29 ? 0.563 -7.101 9.618 1.00 0.00 69 TYR B CA 15
ATOM 15231 C C . TYR B 1 29 ? 0.525 -8.122 10.750 1.00 0.00 69 TYR B C 15
ATOM 15232 O O . TYR B 1 29 ? -0.297 -9.039 10.746 1.00 0.00 69 TYR B O 15
ATOM 15250 N N . ALA B 1 30 ? 1.417 -7.952 11.720 1.00 0.00 70 ALA B N 15
ATOM 15251 C CA . ALA B 1 30 ? 1.478 -8.862 12.856 1.00 0.00 70 ALA B CA 15
ATOM 15252 C C . ALA B 1 30 ? 2.158 -8.191 14.047 1.00 0.00 70 ALA B C 15
ATOM 15253 O O . ALA B 1 30 ? 2.956 -7.269 13.879 1.00 0.00 70 ALA B O 15
ATOM 15260 N N . SER B 1 31 ? 1.838 -8.662 15.248 1.00 0.00 71 SER B N 15
ATOM 15261 C CA . SER B 1 31 ? 2.427 -8.099 16.458 1.00 0.00 71 SER B CA 15
ATOM 15262 C C . SER B 1 31 ? 3.757 -8.777 16.771 1.00 0.00 71 SER B C 15
ATOM 15263 O O . SER B 1 31 ? 4.739 -8.114 17.101 1.00 0.00 71 SER B O 15
ATOM 15271 N N . LEU A 1 1 ? -5.333 9.693 -1.228 1.00 0.00 1 LEU A N 16
ATOM 15272 C CA . LEU A 1 1 ? -6.125 8.820 -0.374 1.00 0.00 1 LEU A CA 16
ATOM 15273 C C . LEU A 1 1 ? -6.971 7.878 -1.223 1.00 0.00 1 LEU A C 16
ATOM 15274 O O . LEU A 1 1 ? -7.932 7.281 -0.738 1.00 0.00 1 LEU A O 16
ATOM 15290 N N . ARG A 1 2 ? -6.606 7.749 -2.493 1.00 0.00 2 ARG A N 16
ATOM 15291 C CA . ARG A 1 2 ? -7.340 6.877 -3.399 1.00 0.00 2 ARG A CA 16
ATOM 15292 C C . ARG A 1 2 ? -6.689 5.500 -3.454 1.00 0.00 2 ARG A C 16
ATOM 15293 O O . ARG A 1 2 ? -5.506 5.371 -3.769 1.00 0.00 2 ARG A O 16
ATOM 15314 N N . VAL A 1 3 ? -7.477 4.477 -3.143 1.00 0.00 3 VAL A N 16
ATOM 15315 C CA . VAL A 1 3 ? -6.993 3.103 -3.150 1.00 0.00 3 VAL A CA 16
ATOM 15316 C C . VAL A 1 3 ? -7.914 2.199 -3.971 1.00 0.00 3 VAL A C 16
ATOM 15317 O O . VAL A 1 3 ? -9.134 2.235 -3.818 1.00 0.00 3 VAL A O 16
ATOM 15330 N N . ARG A 1 4 ? -7.308 1.395 -4.842 1.00 0.00 4 ARG A N 16
ATOM 15331 C CA . ARG A 1 4 ? -8.057 0.478 -5.696 1.00 0.00 4 ARG A CA 16
ATOM 15332 C C . ARG A 1 4 ? -7.712 -0.971 -5.377 1.00 0.00 4 ARG A C 16
ATOM 15333 O O . ARG A 1 4 ? -7.533 -1.341 -4.217 1.00 0.00 4 ARG A O 16
ATOM 15354 N N . ARG A 1 5 ? -7.645 -1.787 -6.421 1.00 0.00 5 ARG A N 16
ATOM 15355 C CA . ARG A 1 5 ? -7.347 -3.208 -6.260 1.00 0.00 5 ARG A CA 16
ATOM 15356 C C . ARG A 1 5 ? -5.867 -3.509 -6.441 1.00 0.00 5 ARG A C 16
ATOM 15357 O O . ARG A 1 5 ? -5.068 -3.282 -5.545 1.00 0.00 5 ARG A O 16
ATOM 15378 N N . THR A 1 6 ? -5.520 -4.047 -7.592 1.00 0.00 6 THR A N 16
ATOM 15379 C CA . THR A 1 6 ? -4.133 -4.413 -7.870 1.00 0.00 6 THR A CA 16
ATOM 15380 C C . THR A 1 6 ? -3.453 -3.387 -8.753 1.00 0.00 6 THR A C 16
ATOM 15381 O O . THR A 1 6 ? -2.598 -2.634 -8.290 1.00 0.00 6 THR A O 16
ATOM 15392 N N . LEU A 1 7 ? -3.866 -3.356 -10.014 1.00 0.00 7 LEU A N 16
ATOM 15393 C CA . LEU A 1 7 ? -3.333 -2.418 -10.998 1.00 0.00 7 LEU A CA 16
ATOM 15394 C C . LEU A 1 7 ? -1.950 -1.902 -10.618 1.00 0.00 7 LEU A C 16
ATOM 15395 O O . LEU A 1 7 ? -0.942 -2.543 -10.914 1.00 0.00 7 LEU A O 16
ATOM 15411 N N . GLN A 1 8 ? -1.905 -0.746 -9.948 1.00 0.00 8 GLN A N 16
ATOM 15412 C CA . GLN A 1 8 ? -0.645 -0.165 -9.533 1.00 0.00 8 GLN A CA 16
ATOM 15413 C C . GLN A 1 8 ? -0.726 0.185 -8.069 1.00 0.00 8 GLN A C 16
ATOM 15414 O O . GLN A 1 8 ? -1.759 0.646 -7.588 1.00 0.00 8 GLN A O 16
ATOM 15428 N N . CYS A 1 9 ? 0.358 -0.067 -7.371 1.00 0.00 9 CYS A N 16
ATOM 15429 C CA . CYS A 1 9 ? 0.419 0.174 -5.948 1.00 0.00 9 CYS A CA 16
ATOM 15430 C C . CYS A 1 9 ? 1.491 1.194 -5.591 1.00 0.00 9 CYS A C 16
ATOM 15431 O O . CYS A 1 9 ? 2.660 1.033 -5.938 1.00 0.00 9 CYS A O 16
ATOM 15438 N N . SER A 1 10 ? 1.072 2.247 -4.895 1.00 0.00 10 SER A N 16
ATOM 15439 C CA . SER A 1 10 ? 1.980 3.310 -4.486 1.00 0.00 10 SER A CA 16
ATOM 15440 C C . SER A 1 10 ? 1.830 3.593 -2.996 1.00 0.00 10 SER A C 16
ATOM 15441 O O . SER A 1 10 ? 0.777 3.336 -2.406 1.00 0.00 10 SER A O 16
ATOM 15449 N N . CYS A 1 11 ? 2.893 4.113 -2.388 1.00 0.00 11 CYS A N 16
ATOM 15450 C CA . CYS A 1 11 ? 2.866 4.415 -0.963 1.00 0.00 11 CYS A CA 16
ATOM 15451 C C . CYS A 1 11 ? 3.312 5.852 -0.706 1.00 0.00 11 CYS A C 16
ATOM 15452 O O . CYS A 1 11 ? 4.155 6.381 -1.431 1.00 0.00 11 CYS A O 16
ATOM 15459 N N . ARG A 1 12 ? 2.752 6.479 0.332 1.00 0.00 12 ARG A N 16
ATOM 15460 C CA . ARG A 1 12 ? 3.123 7.855 0.663 1.00 0.00 12 ARG A CA 16
ATOM 15461 C C . ARG A 1 12 ? 3.350 8.010 2.153 1.00 0.00 12 ARG A C 16
ATOM 15462 O O . ARG A 1 12 ? 2.698 7.372 2.945 1.00 0.00 12 ARG A O 16
ATOM 15483 N N . ARG A 1 13 ? 4.265 8.881 2.522 1.00 0.00 13 ARG A N 16
ATOM 15484 C CA . ARG A 1 13 ? 4.546 9.111 3.935 1.00 0.00 13 ARG A CA 16
ATOM 15485 C C . ARG A 1 13 ? 3.333 9.649 4.658 1.00 0.00 13 ARG A C 16
ATOM 15486 O O . ARG A 1 13 ? 2.572 10.454 4.121 1.00 0.00 13 ARG A O 16
ATOM 15507 N N . VAL A 1 14 ? 3.175 9.173 5.879 1.00 0.00 14 VAL A N 16
ATOM 15508 C CA . VAL A 1 14 ? 2.052 9.566 6.734 1.00 0.00 14 VAL A CA 16
ATOM 15509 C C . VAL A 1 14 ? 2.164 8.956 8.142 1.00 0.00 14 VAL A C 16
ATOM 15510 O O . VAL A 1 14 ? 1.302 8.184 8.566 1.00 0.00 14 VAL A O 16
ATOM 15523 N N . CYS A 1 15 ? 3.228 9.283 8.863 1.00 0.00 15 CYS A N 16
ATOM 15524 C CA . CYS A 1 15 ? 3.430 8.726 10.203 1.00 0.00 15 CYS A CA 16
ATOM 15525 C C . CYS A 1 15 ? 3.742 7.244 10.108 1.00 0.00 15 CYS A C 16
ATOM 15526 O O . CYS A 1 15 ? 4.163 6.625 11.081 1.00 0.00 15 CYS A O 16
ATOM 15533 N N . ARG A 1 16 ? 3.531 6.682 8.924 1.00 0.00 16 ARG A N 16
ATOM 15534 C CA . ARG A 1 16 ? 3.791 5.260 8.694 1.00 0.00 16 ARG A CA 16
ATOM 15535 C C . ARG A 1 16 ? 3.397 4.854 7.281 1.00 0.00 16 ARG A C 16
ATOM 15536 O O . ARG A 1 16 ? 2.699 3.863 7.073 1.00 0.00 16 ARG A O 16
ATOM 15557 N N . ASN A 1 17 ? 3.844 5.606 6.309 1.00 0.00 17 ASN A N 16
ATOM 15558 C CA . ASN A 1 17 ? 3.505 5.302 4.945 1.00 0.00 17 ASN A CA 16
ATOM 15559 C C . ASN A 1 17 ? 1.979 5.231 4.775 1.00 0.00 17 ASN A C 16
ATOM 15560 O O . ASN A 1 17 ? 1.240 4.931 5.706 1.00 0.00 17 ASN A O 16
ATOM 15571 N N . THR A 1 18 ? 1.531 5.534 3.572 1.00 0.00 18 THR A N 16
ATOM 15572 C CA . THR A 1 18 ? 0.107 5.527 3.215 1.00 0.00 18 THR A CA 16
ATOM 15573 C C . THR A 1 18 ? -0.122 4.523 2.113 1.00 0.00 18 THR A C 16
ATOM 15574 O O . THR A 1 18 ? 0.821 4.142 1.423 1.00 0.00 18 THR A O 16
ATOM 15585 N N . CYS A 1 19 ? -1.378 4.121 1.950 1.00 0.00 19 CYS A N 16
ATOM 15586 C CA . CYS A 1 19 ? -1.739 3.134 0.943 1.00 0.00 19 CYS A CA 16
ATOM 15587 C C . CYS A 1 19 ? -2.511 3.785 -0.188 1.00 0.00 19 CYS A C 16
ATOM 15588 O O . CYS A 1 19 ? -3.594 4.333 0.010 1.00 0.00 19 CYS A O 16
ATOM 15595 N N . SER A 1 20 ? -1.920 3.729 -1.375 1.00 0.00 20 SER A N 16
ATOM 15596 C CA . SER A 1 20 ? -2.524 4.309 -2.555 1.00 0.00 20 SER A CA 16
ATOM 15597 C C . SER A 1 20 ? -2.335 3.388 -3.756 1.00 0.00 20 SER A C 16
ATOM 15598 O O . SER A 1 20 ? -1.222 3.243 -4.264 1.00 0.00 20 SER A O 16
ATOM 15606 N N . CYS A 1 21 ? -3.428 2.792 -4.219 1.00 0.00 21 CYS A N 16
ATOM 15607 C CA . CYS A 1 21 ? -3.375 1.915 -5.381 1.00 0.00 21 CYS A CA 16
ATOM 15608 C C . CYS A 1 21 ? -4.242 2.525 -6.473 1.00 0.00 21 CYS A C 16
ATOM 15609 O O . CYS A 1 21 ? -5.426 2.790 -6.268 1.00 0.00 21 CYS A O 16
ATOM 15616 N N . ILE A 1 22 ? -3.630 2.780 -7.624 1.00 0.00 22 ILE A N 16
ATOM 15617 C CA . ILE A 1 22 ? -4.340 3.407 -8.734 1.00 0.00 22 ILE A CA 16
ATOM 15618 C C . ILE A 1 22 ? -3.794 2.910 -10.063 1.00 0.00 22 ILE A C 16
ATOM 15619 O O . ILE A 1 22 ? -2.774 2.219 -10.105 1.00 0.00 22 ILE A O 16
ATOM 15635 N N . ARG A 1 23 ? -4.493 3.244 -11.143 1.00 0.00 23 ARG A N 16
ATOM 15636 C CA . ARG A 1 23 ? -4.077 2.820 -12.475 1.00 0.00 23 ARG A CA 16
ATOM 15637 C C . ARG A 1 23 ? -3.427 3.981 -13.216 1.00 0.00 23 ARG A C 16
ATOM 15638 O O . ARG A 1 23 ? -3.093 3.873 -14.397 1.00 0.00 23 ARG A O 16
ATOM 15659 N N . LEU A 1 24 ? -3.258 5.091 -12.510 1.00 0.00 24 LEU A N 16
ATOM 15660 C CA . LEU A 1 24 ? -2.652 6.284 -13.101 1.00 0.00 24 LEU A CA 16
ATOM 15661 C C . LEU A 1 24 ? -1.161 6.349 -12.780 1.00 0.00 24 LEU A C 16
ATOM 15662 O O . LEU A 1 24 ? -0.719 5.875 -11.732 1.00 0.00 24 LEU A O 16
ATOM 15678 N N . SER A 1 25 ? -0.391 6.936 -13.692 1.00 0.00 25 SER A N 16
ATOM 15679 C CA . SER A 1 25 ? 1.051 7.061 -13.502 1.00 0.00 25 SER A CA 16
ATOM 15680 C C . SER A 1 25 ? 1.383 8.273 -12.638 1.00 0.00 25 SER A C 16
ATOM 15681 O O . SER A 1 25 ? 2.538 8.490 -12.274 1.00 0.00 25 SER A O 16
ATOM 15689 N N . ARG A 1 26 ? 0.363 9.065 -12.321 1.00 0.00 26 ARG A N 16
ATOM 15690 C CA . ARG A 1 26 ? 0.561 10.257 -11.504 1.00 0.00 26 ARG A CA 16
ATOM 15691 C C . ARG A 1 26 ? -0.580 10.421 -10.506 1.00 0.00 26 ARG A C 16
ATOM 15692 O O . ARG A 1 26 ? -1.668 9.877 -10.697 1.00 0.00 26 ARG A O 16
ATOM 15713 N N . SER A 1 27 ? -0.327 11.177 -9.443 1.00 0.00 27 SER A N 16
ATOM 15714 C CA . SER A 1 27 ? -1.344 11.409 -8.426 1.00 0.00 27 SER A CA 16
ATOM 15715 C C . SER A 1 27 ? -1.640 10.133 -7.655 1.00 0.00 27 SER A C 16
ATOM 15716 O O . SER A 1 27 ? -2.402 9.280 -8.108 1.00 0.00 27 SER A O 16
ATOM 15724 N N . THR A 1 28 ? -1.026 10.016 -6.483 1.00 0.00 28 THR A N 16
ATOM 15725 C CA . THR A 1 28 ? -1.224 8.846 -5.643 1.00 0.00 28 THR A CA 16
ATOM 15726 C C . THR A 1 28 ? -2.008 9.211 -4.387 1.00 0.00 28 THR A C 16
ATOM 15727 O O . THR A 1 28 ? -2.626 8.353 -3.761 1.00 0.00 28 THR A O 16
ATOM 15738 N N . TYR A 1 29 ? -1.989 10.492 -4.028 1.00 0.00 29 TYR A N 16
ATOM 15739 C CA . TYR A 1 29 ? -2.715 10.944 -2.848 1.00 0.00 29 TYR A CA 16
ATOM 15740 C C . TYR A 1 29 ? -3.184 12.383 -3.038 1.00 0.00 29 TYR A C 16
ATOM 15741 O O . TYR A 1 29 ? -2.625 13.121 -3.849 1.00 0.00 29 TYR A O 16
ATOM 15759 N N . ALA A 1 30 ? -4.210 12.771 -2.287 1.00 0.00 30 ALA A N 16
ATOM 15760 C CA . ALA A 1 30 ? -4.748 14.126 -2.381 1.00 0.00 30 ALA A CA 16
ATOM 15761 C C . ALA A 1 30 ? -4.793 14.783 -1.006 1.00 0.00 30 ALA A C 16
ATOM 15762 O O . ALA A 1 30 ? -5.126 15.962 -0.881 1.00 0.00 30 ALA A O 16
ATOM 15769 N N . SER A 1 31 ? -4.461 14.012 0.025 1.00 0.00 31 SER A N 16
ATOM 15770 C CA . SER A 1 31 ? -4.471 14.530 1.390 1.00 0.00 31 SER A CA 16
ATOM 15771 C C . SER A 1 31 ? -3.230 14.070 2.147 1.00 0.00 31 SER A C 16
ATOM 15772 O O . SER A 1 31 ? -3.137 14.233 3.364 1.00 0.00 31 SER A O 16
ATOM 15780 N N . LEU B 1 1 ? 7.752 -7.291 5.770 1.00 0.00 41 LEU B N 16
ATOM 15781 C CA . LEU B 1 1 ? 8.680 -6.241 6.177 1.00 0.00 41 LEU B CA 16
ATOM 15782 C C . LEU B 1 1 ? 9.153 -5.446 4.965 1.00 0.00 41 LEU B C 16
ATOM 15783 O O . LEU B 1 1 ? 10.159 -4.739 5.027 1.00 0.00 41 LEU B O 16
ATOM 15799 N N . ARG B 1 2 ? 8.419 -5.566 3.866 1.00 0.00 42 ARG B N 16
ATOM 15800 C CA . ARG B 1 2 ? 8.768 -4.853 2.646 1.00 0.00 42 ARG B CA 16
ATOM 15801 C C . ARG B 1 2 ? 7.513 -4.499 1.858 1.00 0.00 42 ARG B C 16
ATOM 15802 O O . ARG B 1 2 ? 6.487 -5.169 1.977 1.00 0.00 42 ARG B O 16
ATOM 15823 N N . VAL B 1 3 ? 7.605 -3.444 1.053 1.00 0.00 43 VAL B N 16
ATOM 15824 C CA . VAL B 1 3 ? 6.473 -3.010 0.244 1.00 0.00 43 VAL B CA 16
ATOM 15825 C C . VAL B 1 3 ? 6.883 -2.902 -1.225 1.00 0.00 43 VAL B C 16
ATOM 15826 O O . VAL B 1 3 ? 7.806 -2.163 -1.567 1.00 0.00 43 VAL B O 16
ATOM 15839 N N . ARG B 1 4 ? 6.189 -3.645 -2.086 1.00 0.00 44 ARG B N 16
ATOM 15840 C CA . ARG B 1 4 ? 6.489 -3.628 -3.518 1.00 0.00 44 ARG B CA 16
ATOM 15841 C C . ARG B 1 4 ? 5.332 -3.011 -4.293 1.00 0.00 44 ARG B C 16
ATOM 15842 O O . ARG B 1 4 ? 4.544 -2.245 -3.744 1.00 0.00 44 ARG B O 16
ATOM 15863 N N . ARG B 1 5 ? 5.245 -3.334 -5.573 1.00 0.00 45 ARG B N 16
ATOM 15864 C CA . ARG B 1 5 ? 4.190 -2.812 -6.407 1.00 0.00 45 ARG B CA 16
ATOM 15865 C C . ARG B 1 5 ? 4.096 -3.600 -7.703 1.00 0.00 45 ARG B C 16
ATOM 15866 O O . ARG B 1 5 ? 5.034 -4.303 -8.072 1.00 0.00 45 ARG B O 16
ATOM 15887 N N . THR B 1 6 ? 2.968 -3.463 -8.397 1.00 0.00 46 THR B N 16
ATOM 15888 C CA . THR B 1 6 ? 2.749 -4.149 -9.673 1.00 0.00 46 THR B CA 16
ATOM 15889 C C . THR B 1 6 ? 2.254 -5.553 -9.425 1.00 0.00 46 THR B C 16
ATOM 15890 O O . THR B 1 6 ? 2.484 -6.459 -10.225 1.00 0.00 46 THR B O 16
ATOM 15901 N N . LEU B 1 7 ? 1.584 -5.728 -8.303 1.00 0.00 47 LEU B N 16
ATOM 15902 C CA . LEU B 1 7 ? 1.067 -7.035 -7.950 1.00 0.00 47 LEU B CA 16
ATOM 15903 C C . LEU B 1 7 ? -0.243 -6.938 -7.164 1.00 0.00 47 LEU B C 16
ATOM 15904 O O . LEU B 1 7 ? -1.303 -6.711 -7.741 1.00 0.00 47 LEU B O 16
ATOM 15920 N N . GLN B 1 8 ? -0.156 -7.104 -5.840 1.00 0.00 48 GLN B N 16
ATOM 15921 C CA . GLN B 1 8 ? -1.326 -7.032 -4.972 1.00 0.00 48 GLN B CA 16
ATOM 15922 C C . GLN B 1 8 ? -1.146 -5.867 -4.022 1.00 0.00 48 GLN B C 16
ATOM 15923 O O . GLN B 1 8 ? -0.057 -5.657 -3.489 1.00 0.00 48 GLN B O 16
ATOM 15937 N N . CYS B 1 9 ? -2.204 -5.096 -3.848 1.00 0.00 49 CYS B N 16
ATOM 15938 C CA . CYS B 1 9 ? -2.144 -3.914 -3.011 1.00 0.00 49 CYS B CA 16
ATOM 15939 C C . CYS B 1 9 ? -3.083 -4.021 -1.828 1.00 0.00 49 CYS B C 16
ATOM 15940 O O . CYS B 1 9 ? -4.292 -4.179 -1.991 1.00 0.00 49 CYS B O 16
ATOM 15947 N N . SER B 1 10 ? -2.508 -3.931 -0.637 1.00 0.00 50 SER B N 16
ATOM 15948 C CA . SER B 1 10 ? -3.280 -4.013 0.587 1.00 0.00 50 SER B CA 16
ATOM 15949 C C . SER B 1 10 ? -2.935 -2.845 1.507 1.00 0.00 50 SER B C 16
ATOM 15950 O O . SER B 1 10 ? -1.846 -2.270 1.415 1.00 0.00 50 SER B O 16
ATOM 15958 N N . CYS B 1 11 ? -3.871 -2.485 2.381 1.00 0.00 51 CYS B N 16
ATOM 15959 C CA . CYS B 1 11 ? -3.656 -1.371 3.300 1.00 0.00 51 CYS B CA 16
ATOM 15960 C C . CYS B 1 11 ? -3.969 -1.782 4.736 1.00 0.00 51 CYS B C 16
ATOM 15961 O O . CYS B 1 11 ? -4.846 -2.615 4.972 1.00 0.00 51 CYS B O 16
ATOM 15968 N N . ARG B 1 12 ? -3.259 -1.186 5.696 1.00 0.00 52 ARG B N 16
ATOM 15969 C CA . ARG B 1 12 ? -3.489 -1.497 7.102 1.00 0.00 52 ARG B CA 16
ATOM 15970 C C . ARG B 1 12 ? -3.515 -0.229 7.932 1.00 0.00 52 ARG B C 16
ATOM 15971 O O . ARG B 1 12 ? -2.829 0.731 7.632 1.00 0.00 52 ARG B O 16
ATOM 15992 N N . ARG B 1 13 ? -4.302 -0.247 8.989 1.00 0.00 53 ARG B N 16
ATOM 15993 C CA . ARG B 1 13 ? -4.394 0.908 9.871 1.00 0.00 53 ARG B CA 16
ATOM 15994 C C . ARG B 1 13 ? -3.141 1.052 10.707 1.00 0.00 53 ARG B C 16
ATOM 15995 O O . ARG B 1 13 ? -2.503 0.063 11.061 1.00 0.00 53 ARG B O 16
ATOM 16016 N N . VAL B 1 14 ? -2.827 2.297 11.019 1.00 0.00 54 VAL B N 16
ATOM 16017 C CA . VAL B 1 14 ? -1.660 2.632 11.830 1.00 0.00 54 VAL B CA 16
ATOM 16018 C C . VAL B 1 14 ? -1.531 4.147 12.018 1.00 0.00 54 VAL B C 16
ATOM 16019 O O . VAL B 1 14 ? -0.580 4.767 11.554 1.00 0.00 54 VAL B O 16
ATOM 16032 N N . CYS B 1 15 ? -2.496 4.742 12.690 1.00 0.00 55 CYS B N 16
ATOM 16033 C CA . CYS B 1 15 ? -2.489 6.183 12.906 1.00 0.00 55 CYS B CA 16
ATOM 16034 C C . CYS B 1 15 ? -3.078 6.865 11.696 1.00 0.00 55 CYS B C 16
ATOM 16035 O O . CYS B 1 15 ? -3.264 8.080 11.678 1.00 0.00 55 CYS B O 16
ATOM 16042 N N . ARG B 1 16 ? -3.371 6.071 10.677 1.00 0.00 56 ARG B N 16
ATOM 16043 C CA . ARG B 1 16 ? -3.946 6.611 9.452 1.00 0.00 56 ARG B CA 16
ATOM 16044 C C . ARG B 1 16 ? -4.108 5.543 8.390 1.00 0.00 56 ARG B C 16
ATOM 16045 O O . ARG B 1 16 ? -5.177 5.373 7.808 1.00 0.00 56 ARG B O 16
ATOM 16066 N N . ASN B 1 17 ? -3.027 4.856 8.142 1.00 0.00 57 ASN B N 16
ATOM 16067 C CA . ASN B 1 17 ? -2.990 3.804 7.139 1.00 0.00 57 ASN B CA 16
ATOM 16068 C C . ASN B 1 17 ? -1.547 3.399 6.820 1.00 0.00 57 ASN B C 16
ATOM 16069 O O . ASN B 1 17 ? -0.630 4.212 6.901 1.00 0.00 57 ASN B O 16
ATOM 16080 N N . THR B 1 18 ? -1.378 2.135 6.452 1.00 0.00 58 THR B N 16
ATOM 16081 C CA . THR B 1 18 ? -0.066 1.576 6.092 1.00 0.00 58 THR B CA 16
ATOM 16082 C C . THR B 1 18 ? -0.113 1.032 4.682 1.00 0.00 58 THR B C 16
ATOM 16083 O O . THR B 1 18 ? -1.189 0.720 4.170 1.00 0.00 58 THR B O 16
ATOM 16094 N N . CYS B 1 19 ? 1.062 0.903 4.074 1.00 0.00 59 CYS B N 16
ATOM 16095 C CA . CYS B 1 19 ? 1.161 0.420 2.705 1.00 0.00 59 CYS B CA 16
ATOM 16096 C C . CYS B 1 19 ? 1.787 -0.962 2.662 1.00 0.00 59 CYS B C 16
ATOM 16097 O O . CYS B 1 19 ? 2.944 -1.146 3.022 1.00 0.00 59 CYS B O 16
ATOM 16104 N N . SER B 1 20 ? 1.003 -1.934 2.210 1.00 0.00 60 SER B N 16
ATOM 16105 C CA . SER B 1 20 ? 1.481 -3.297 2.102 1.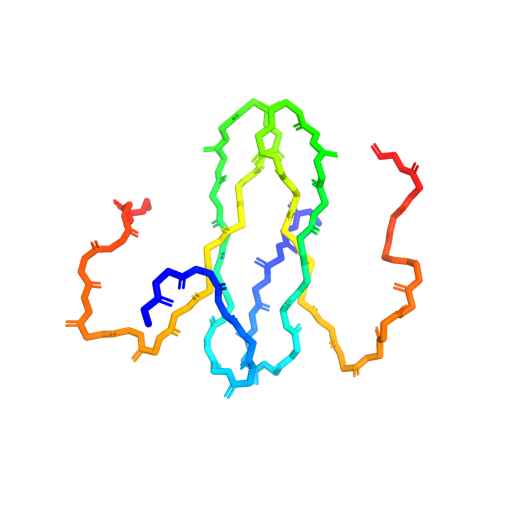00 0.00 60 SER B CA 16
ATOM 16106 C C . SER B 1 20 ? 1.051 -3.896 0.771 1.00 0.00 60 SER B C 16
ATOM 16107 O O . SER B 1 20 ? -0.122 -4.215 0.576 1.00 0.00 60 SER B O 16
ATOM 16115 N N . CYS B 1 21 ? 2.011 -4.072 -0.128 1.00 0.00 61 CYS B N 16
ATOM 16116 C CA . CYS B 1 21 ? 1.731 -4.670 -1.426 1.00 0.00 61 CYS B CA 16
ATOM 16117 C C . CYS B 1 21 ? 2.598 -5.911 -1.570 1.00 0.00 61 CYS B C 16
ATOM 16118 O O . CYS B 1 21 ? 3.819 -5.848 -1.388 1.00 0.00 61 CYS B O 16
ATOM 16125 N N . ILE B 1 22 ? 1.955 -7.035 -1.865 1.00 0.00 62 ILE B N 16
ATOM 16126 C CA . ILE B 1 22 ? 2.677 -8.313 -1.975 1.00 0.00 62 ILE B CA 16
ATOM 16127 C C . ILE B 1 22 ? 1.888 -9.332 -2.790 1.00 0.00 62 ILE B C 16
ATOM 16128 O O . ILE B 1 22 ? 0.670 -9.283 -2.842 1.00 0.00 62 ILE B O 16
ATOM 16144 N N . ARG B 1 23 ? 2.591 -10.253 -3.426 1.00 0.00 63 ARG B N 16
ATOM 16145 C CA . ARG B 1 23 ? 1.927 -11.270 -4.237 1.00 0.00 63 ARG B CA 16
ATOM 16146 C C . ARG B 1 23 ? 1.106 -12.210 -3.370 1.00 0.00 63 ARG B C 16
ATOM 16147 O O . ARG B 1 23 ? 0.009 -12.628 -3.741 1.00 0.00 63 ARG B O 16
ATOM 16168 N N . LEU B 1 24 ? 1.661 -12.543 -2.221 1.00 0.00 64 LEU B N 16
ATOM 16169 C CA . LEU B 1 24 ? 1.003 -13.452 -1.279 1.00 0.00 64 LEU B CA 16
ATOM 16170 C C . LEU B 1 24 ? 1.256 -13.005 0.156 1.00 0.00 64 LEU B C 16
ATOM 16171 O O . LEU B 1 24 ? 1.591 -11.848 0.406 1.00 0.00 64 LEU B O 16
ATOM 16187 N N . SER B 1 25 ? 1.084 -13.932 1.091 1.00 0.00 65 SER B N 16
ATOM 16188 C CA . SER B 1 25 ? 1.289 -13.643 2.502 1.00 0.00 65 SER B CA 16
ATOM 16189 C C . SER B 1 25 ? 0.059 -12.956 3.076 1.00 0.00 65 SER B C 16
ATOM 16190 O O . SER B 1 25 ? 0.170 -12.016 3.864 1.00 0.00 65 SER B O 16
ATOM 16198 N N . ARG B 1 26 ? -1.114 -13.431 2.676 1.00 0.00 66 ARG B N 16
ATOM 16199 C CA . ARG B 1 26 ? -2.360 -12.847 3.162 1.00 0.00 66 ARG B CA 16
ATOM 16200 C C . ARG B 1 26 ? -2.273 -12.564 4.656 1.00 0.00 66 ARG B C 16
ATOM 16201 O O . ARG B 1 26 ? -1.728 -13.360 5.421 1.00 0.00 66 ARG B O 16
ATOM 16222 N N . SER B 1 27 ? -2.815 -11.421 5.059 1.00 0.00 67 SER B N 16
ATOM 16223 C CA . SER B 1 27 ? -2.798 -11.029 6.464 1.00 0.00 67 SER B CA 16
ATOM 16224 C C . SER B 1 27 ? -1.374 -11.062 7.008 1.00 0.00 67 SER B C 16
ATOM 16225 O O . SER B 1 27 ? -1.113 -11.658 8.053 1.00 0.00 67 SER B O 16
ATOM 16233 N N . THR B 1 28 ? -0.455 -10.421 6.289 1.00 0.00 68 THR B N 16
ATOM 16234 C CA . THR B 1 28 ? 0.940 -10.388 6.711 1.00 0.00 68 THR B CA 16
ATOM 16235 C C . THR B 1 28 ? 1.059 -9.718 8.069 1.00 0.00 68 THR B C 16
ATOM 16236 O O . THR B 1 28 ? 1.753 -10.217 8.955 1.00 0.00 68 THR B O 16
ATOM 16247 N N . TYR B 1 29 ? 0.368 -8.594 8.231 1.00 0.00 69 TYR B N 16
ATOM 16248 C CA . TYR B 1 29 ? 0.400 -7.880 9.497 1.00 0.00 69 TYR B CA 16
ATOM 16249 C C . TYR B 1 29 ? -0.895 -8.105 10.266 1.00 0.00 69 TYR B C 16
ATOM 16250 O O . TYR B 1 29 ? -1.382 -9.229 10.377 1.00 0.00 69 TYR B O 16
ATOM 16268 N N . ALA B 1 30 ? -1.430 -7.020 10.810 1.00 0.00 70 ALA B N 16
ATOM 16269 C CA . ALA B 1 30 ? -2.654 -7.080 11.584 1.00 0.00 70 ALA B CA 16
ATOM 16270 C C . ALA B 1 30 ? -2.457 -7.950 12.824 1.00 0.00 70 ALA B C 16
ATOM 16271 O O . ALA B 1 30 ? -3.274 -8.823 13.116 1.00 0.00 70 ALA B O 16
ATOM 16278 N N . SER B 1 31 ? -1.367 -7.707 13.546 1.00 0.00 71 SER B N 16
ATOM 16279 C CA . SER B 1 31 ? -1.074 -8.479 14.749 1.00 0.00 71 SER B CA 16
ATOM 16280 C C . SER B 1 31 ? -0.137 -7.704 15.670 1.00 0.00 71 SER B C 16
ATOM 16281 O O . SER B 1 31 ? -0.565 -7.141 16.677 1.00 0.00 71 SER B O 16
ATOM 16289 N N . LEU A 1 1 ? -10.364 7.784 -4.669 1.00 0.00 1 LEU A N 17
ATOM 16290 C CA . LEU A 1 1 ? -11.111 7.584 -3.432 1.00 0.00 1 LEU A CA 17
ATOM 16291 C C . LEU A 1 1 ? -10.992 6.136 -2.971 1.00 0.00 1 LEU A C 17
ATOM 16292 O O . LEU A 1 1 ? -11.434 5.784 -1.877 1.00 0.00 1 LEU A O 17
ATOM 16308 N N . ARG A 1 2 ? -10.396 5.303 -3.819 1.00 0.00 2 ARG A N 17
ATOM 16309 C CA . ARG A 1 2 ? -10.222 3.889 -3.503 1.00 0.00 2 ARG A CA 17
ATOM 16310 C C . ARG A 1 2 ? -8.762 3.483 -3.673 1.00 0.00 2 ARG A C 17
ATOM 16311 O O . ARG A 1 2 ? -8.068 3.980 -4.560 1.00 0.00 2 ARG A O 17
ATOM 16332 N N . VAL A 1 3 ? -8.305 2.578 -2.815 1.00 0.00 3 VAL A N 17
ATOM 16333 C CA . VAL A 1 3 ? -6.928 2.110 -2.876 1.00 0.00 3 VAL A CA 17
ATOM 16334 C C . VAL A 1 3 ? -6.862 0.612 -2.592 1.00 0.00 3 VAL A C 17
ATOM 16335 O O . VAL A 1 3 ? -6.853 0.189 -1.436 1.00 0.00 3 VAL A O 17
ATOM 16348 N N . ARG A 1 4 ? -6.811 -0.188 -3.651 1.00 0.00 4 ARG A N 17
ATOM 16349 C CA . ARG A 1 4 ? -6.744 -1.636 -3.505 1.00 0.00 4 ARG A CA 17
ATOM 16350 C C . ARG A 1 4 ? -6.572 -2.285 -4.869 1.00 0.00 4 ARG A C 17
ATOM 16351 O O . ARG A 1 4 ? -5.839 -1.783 -5.721 1.00 0.00 4 ARG A O 17
ATOM 16372 N N . ARG A 1 5 ? -7.255 -3.398 -5.058 1.00 0.00 5 ARG A N 17
ATOM 16373 C CA . ARG A 1 5 ? -7.201 -4.136 -6.309 1.00 0.00 5 ARG A CA 17
ATOM 16374 C C . ARG A 1 5 ? -5.774 -4.580 -6.615 1.00 0.00 5 ARG A C 17
ATOM 16375 O O . ARG A 1 5 ? -5.082 -5.100 -5.742 1.00 0.00 5 ARG A O 17
ATOM 16396 N N . THR A 1 6 ? -5.349 -4.400 -7.863 1.00 0.00 6 THR A N 17
ATOM 16397 C CA . THR A 1 6 ? -4.007 -4.813 -8.280 1.00 0.00 6 THR A CA 17
ATOM 16398 C C . THR A 1 6 ? -3.262 -3.689 -9.000 1.00 0.00 6 THR A C 17
ATOM 16399 O O . THR A 1 6 ? -2.320 -3.112 -8.458 1.00 0.00 6 THR A O 17
ATOM 16410 N N . LEU A 1 7 ? -3.700 -3.406 -10.224 1.00 0.00 7 LEU A N 17
ATOM 16411 C CA . LEU A 1 7 ? -3.112 -2.366 -11.082 1.00 0.00 7 LEU A CA 17
ATOM 16412 C C . LEU A 1 7 ? -1.708 -1.937 -10.651 1.00 0.00 7 LEU A C 17
ATOM 16413 O O . LEU A 1 7 ? -0.726 -2.634 -10.915 1.00 0.00 7 LEU A O 17
ATOM 16429 N N . GLN A 1 8 ? -1.623 -0.785 -9.991 1.00 0.00 8 GLN A N 17
ATOM 16430 C CA . GLN A 1 8 ? -0.349 -0.263 -9.536 1.00 0.00 8 GLN A CA 17
ATOM 16431 C C . GLN A 1 8 ? -0.468 0.070 -8.083 1.00 0.00 8 GLN A C 17
ATOM 16432 O O . GLN A 1 8 ? -1.482 0.616 -7.641 1.00 0.00 8 GLN A O 17
ATOM 16446 N N . CYS A 1 9 ? 0.556 -0.296 -7.348 1.00 0.00 9 CYS A N 17
ATOM 16447 C CA . CYS A 1 9 ? 0.568 -0.084 -5.933 1.00 0.00 9 CYS A CA 17
ATOM 16448 C C . CYS A 1 9 ? 1.691 0.832 -5.501 1.00 0.00 9 CYS A C 17
ATOM 16449 O O . CYS A 1 9 ? 2.866 0.533 -5.691 1.00 0.00 9 CYS A O 17
ATOM 16456 N N . SER A 1 10 ? 1.295 1.954 -4.906 1.00 0.00 10 SER A N 17
ATOM 16457 C CA . SER A 1 10 ? 2.243 2.944 -4.423 1.00 0.00 10 SER A CA 17
ATOM 16458 C C . SER A 1 10 ? 1.959 3.265 -2.955 1.00 0.00 10 SER A C 17
ATOM 16459 O O . SER A 1 10 ? 0.813 3.205 -2.503 1.00 0.00 10 SER A O 17
ATOM 16467 N N . CYS A 1 11 ? 3.010 3.585 -2.211 1.00 0.00 11 CYS A N 17
ATOM 16468 C CA . CYS A 1 11 ? 2.866 3.896 -0.795 1.00 0.00 11 CYS A CA 17
ATOM 16469 C C . CYS A 1 11 ? 3.644 5.164 -0.454 1.00 0.00 11 CYS A C 17
ATOM 16470 O O . CYS A 1 11 ? 4.644 5.477 -1.105 1.00 0.00 11 CYS A O 17
ATOM 16477 N N . ARG A 1 12 ? 3.186 5.897 0.564 1.00 0.00 12 ARG A N 17
ATOM 16478 C CA . ARG A 1 12 ? 3.860 7.130 0.969 1.00 0.00 12 ARG A CA 17
ATOM 16479 C C . ARG A 1 12 ? 4.053 7.150 2.474 1.00 0.00 12 ARG A C 17
ATOM 16480 O O . ARG A 1 12 ? 3.347 6.482 3.190 1.00 0.00 12 ARG A O 17
ATOM 16501 N N . ARG A 1 13 ? 5.010 7.918 2.944 1.00 0.00 13 ARG A N 17
ATOM 16502 C CA . ARG A 1 13 ? 5.261 8.001 4.374 1.00 0.00 13 ARG A CA 17
ATOM 16503 C C . ARG A 1 13 ? 4.163 8.769 5.082 1.00 0.00 13 ARG A C 17
ATOM 16504 O O . ARG A 1 13 ? 3.604 9.726 4.549 1.00 0.00 13 ARG A O 17
ATOM 16525 N N . VAL A 1 14 ? 3.890 8.338 6.298 1.00 0.00 14 VAL A N 17
ATOM 16526 C CA . VAL A 1 14 ? 2.872 8.965 7.142 1.00 0.00 14 VAL A CA 17
ATOM 16527 C C . VAL A 1 14 ? 2.850 8.308 8.531 1.00 0.00 14 VAL A C 17
ATOM 16528 O O . VAL A 1 14 ? 1.905 7.597 8.887 1.00 0.00 14 VAL A O 17
ATOM 16541 N N . CYS A 1 15 ? 3.911 8.527 9.294 1.00 0.00 15 CYS A N 17
ATOM 16542 C CA . CYS A 1 15 ? 4.045 7.936 10.618 1.00 0.00 15 CYS A CA 17
ATOM 16543 C C . CYS A 1 15 ? 4.376 6.475 10.482 1.00 0.00 15 CYS A C 17
ATOM 16544 O O . CYS A 1 15 ? 4.619 5.796 11.470 1.00 0.00 15 CYS A O 17
ATOM 16551 N N . ARG A 1 16 ? 4.387 5.998 9.247 1.00 0.00 16 ARG A N 17
ATOM 16552 C CA . ARG A 1 16 ? 4.696 4.605 8.993 1.00 0.00 16 ARG A CA 17
ATOM 16553 C C . ARG A 1 16 ? 4.645 4.277 7.520 1.00 0.00 16 ARG A C 17
ATOM 16554 O O . ARG A 1 16 ? 5.521 3.599 6.981 1.00 0.00 16 ARG A O 17
ATOM 16575 N N . ASN A 1 17 ? 3.586 4.736 6.904 1.00 0.00 17 ASN A N 17
ATOM 16576 C CA . ASN A 1 17 ? 3.336 4.491 5.487 1.00 0.00 17 ASN A CA 17
ATOM 16577 C C . ASN A 1 17 ? 1.884 4.800 5.121 1.00 0.00 17 ASN A C 17
ATOM 16578 O O . ASN A 1 17 ? 1.003 4.723 5.961 1.00 0.00 17 ASN A O 17
ATOM 16589 N N . THR A 1 18 ? 1.660 5.147 3.861 1.00 0.00 18 THR A N 17
ATOM 16590 C CA . THR A 1 18 ? 0.317 5.471 3.341 1.00 0.00 18 THR A CA 17
ATOM 16591 C C . THR A 1 18 ? -0.006 4.542 2.205 1.00 0.00 18 THR A C 17
ATOM 16592 O O . THR A 1 18 ? 0.889 3.946 1.604 1.00 0.00 18 THR A O 17
ATOM 16603 N N . CYS A 1 19 ? -1.285 4.470 1.899 1.00 0.00 19 CYS A N 17
ATOM 16604 C CA . CYS A 1 19 ? -1.768 3.612 0.843 1.00 0.00 19 CYS A CA 17
ATOM 16605 C C . CYS A 1 19 ? -2.226 4.397 -0.371 1.00 0.00 19 CYS A C 17
ATOM 16606 O O . CYS A 1 19 ? -3.094 5.266 -0.288 1.00 0.00 19 CYS A O 17
ATOM 16613 N N . SER A 1 20 ? -1.651 4.028 -1.515 1.00 0.00 20 SER A N 17
ATOM 16614 C CA . SER A 1 20 ? -2.001 4.633 -2.786 1.00 0.00 20 SER A CA 17
ATOM 16615 C C . SER A 1 20 ? -1.792 3.627 -3.916 1.00 0.00 20 SER A C 17
ATOM 16616 O O . SER A 1 20 ? -0.662 3.338 -4.297 1.00 0.00 20 SER A O 17
ATOM 16624 N N . CYS A 1 21 ? -2.890 3.123 -4.470 1.00 0.00 21 CYS A N 17
ATOM 16625 C CA . CYS A 1 21 ? -2.819 2.184 -5.585 1.00 0.00 21 CYS A CA 17
ATOM 16626 C C . CYS A 1 21 ? -3.708 2.737 -6.690 1.00 0.00 21 CYS A C 17
ATOM 16627 O O . CYS A 1 21 ? -4.870 3.060 -6.449 1.00 0.00 21 CYS A O 17
ATOM 16634 N N . ILE A 1 22 ? -3.144 2.889 -7.880 1.00 0.00 22 ILE A N 17
ATOM 16635 C CA . ILE A 1 22 ? -3.895 3.467 -9.005 1.00 0.00 22 ILE A CA 17
ATOM 16636 C C . ILE A 1 22 ? -3.267 3.079 -10.345 1.00 0.00 22 ILE A C 17
ATOM 16637 O O . ILE A 1 22 ? -2.161 2.560 -10.384 1.00 0.00 22 ILE A O 17
ATOM 16653 N N . ARG A 1 23 ? -3.985 3.321 -11.437 1.00 0.00 23 ARG A N 17
ATOM 16654 C CA . ARG A 1 23 ? -3.478 2.979 -12.768 1.00 0.00 23 ARG A CA 17
ATOM 16655 C C . ARG A 1 23 ? -2.599 4.097 -13.308 1.00 0.00 23 ARG A C 17
ATOM 16656 O O . ARG A 1 23 ? -2.067 4.007 -14.412 1.00 0.00 23 ARG A O 17
ATOM 16677 N N . LEU A 1 24 ? -2.460 5.151 -12.518 1.00 0.00 24 LEU A N 17
ATOM 16678 C CA . LEU A 1 24 ? -1.647 6.300 -12.924 1.00 0.00 24 LEU A CA 17
ATOM 16679 C C . LEU A 1 24 ? -0.209 6.165 -12.423 1.00 0.00 24 LEU A C 17
ATOM 16680 O O . LEU A 1 24 ? 0.081 5.366 -11.535 1.00 0.00 24 LEU A O 17
ATOM 16696 N N . SER A 1 25 ? 0.694 6.944 -13.007 1.00 0.00 25 SER A N 17
ATOM 16697 C CA . SER A 1 25 ? 2.096 6.887 -12.606 1.00 0.00 25 SER A CA 17
ATOM 16698 C C . SER A 1 25 ? 2.260 7.285 -11.140 1.00 0.00 25 SER A C 17
ATOM 16699 O O . SER A 1 25 ? 2.988 6.634 -10.391 1.00 0.00 25 SER A O 17
ATOM 16707 N N . ARG A 1 26 ? 1.578 8.358 -10.741 1.00 0.00 26 ARG A N 17
ATOM 16708 C CA . ARG A 1 26 ? 1.653 8.845 -9.364 1.00 0.00 26 ARG A CA 17
ATOM 16709 C C . ARG A 1 26 ? 0.699 10.020 -9.161 1.00 0.00 26 ARG A C 17
ATOM 16710 O O . ARG A 1 26 ? -0.215 10.235 -9.958 1.00 0.00 26 ARG A O 17
ATOM 16731 N N . SER A 1 27 ? 0.925 10.781 -8.090 1.00 0.00 27 SER A N 17
ATOM 16732 C CA . SER A 1 27 ? 0.093 11.943 -7.781 1.00 0.00 27 SER A CA 17
ATOM 16733 C C . SER A 1 27 ? -1.182 11.526 -7.052 1.00 0.00 27 SER A C 17
ATOM 16734 O O . SER A 1 27 ? -2.212 12.189 -7.157 1.00 0.00 27 SER A O 17
ATOM 16742 N N . THR A 1 28 ? -1.106 10.423 -6.315 1.00 0.00 28 THR A N 17
ATOM 16743 C CA . THR A 1 28 ? -2.264 9.935 -5.572 1.00 0.00 28 THR A CA 17
ATOM 16744 C C . THR A 1 28 ? -2.577 10.840 -4.377 1.00 0.00 28 THR A C 17
ATOM 16745 O O . THR A 1 28 ? -3.731 11.208 -4.145 1.00 0.00 28 THR A O 17
ATOM 16756 N N . TYR A 1 29 ? -1.539 11.191 -3.618 1.00 0.00 29 TYR A N 17
ATOM 16757 C CA . TYR A 1 29 ? -1.711 12.042 -2.443 1.00 0.00 29 TYR A CA 17
ATOM 16758 C C . TYR A 1 29 ? -2.211 13.421 -2.842 1.00 0.00 29 TYR A C 17
ATOM 16759 O O . TYR A 1 29 ? -1.677 14.049 -3.757 1.00 0.00 29 TYR A O 17
ATOM 16777 N N . ALA A 1 30 ? -3.240 13.887 -2.146 1.00 0.00 30 ALA A N 17
ATOM 16778 C CA . ALA A 1 30 ? -3.812 15.195 -2.429 1.00 0.00 30 ALA A CA 17
ATOM 16779 C C . ALA A 1 30 ? -3.984 15.388 -3.933 1.00 0.00 30 ALA A C 17
ATOM 16780 O O . ALA A 1 30 ? -3.870 16.503 -4.440 1.00 0.00 30 ALA A O 17
ATOM 16787 N N . SER A 1 31 ? -4.258 14.295 -4.643 1.00 0.00 31 SER A N 17
ATOM 16788 C CA . SER A 1 31 ? -4.438 14.368 -6.088 1.00 0.00 31 SER A CA 17
ATOM 16789 C C . SER A 1 31 ? -3.278 15.119 -6.734 1.00 0.00 31 SER A C 17
ATOM 16790 O O . SER A 1 31 ? -2.395 14.517 -7.342 1.00 0.00 31 SER A O 17
ATOM 16798 N N . LEU B 1 1 ? 11.926 -1.374 2.210 1.00 0.00 41 LEU B N 17
ATOM 16799 C CA . LEU B 1 1 ? 11.597 -0.155 2.940 1.00 0.00 41 LEU B CA 17
ATOM 16800 C C . LEU B 1 1 ? 10.347 0.491 2.354 1.00 0.00 41 LEU B C 17
ATOM 16801 O O . LEU B 1 1 ? 9.724 1.347 2.984 1.00 0.00 41 LEU B O 17
ATOM 16817 N N . ARG B 1 2 ? 9.987 0.070 1.145 1.00 0.00 42 ARG B N 17
ATOM 16818 C CA . ARG B 1 2 ? 8.808 0.603 0.472 1.00 0.00 42 ARG B CA 17
ATOM 16819 C C . ARG B 1 2 ? 7.905 -0.532 0.011 1.00 0.00 42 ARG B C 17
ATOM 16820 O O . ARG B 1 2 ? 8.382 -1.577 -0.432 1.00 0.00 42 ARG B O 17
ATOM 16841 N N . VAL B 1 3 ? 6.599 -0.318 0.119 1.00 0.00 43 VAL B N 17
ATOM 16842 C CA . VAL B 1 3 ? 5.631 -1.329 -0.288 1.00 0.00 43 VAL B CA 17
ATOM 16843 C C . VAL B 1 3 ? 4.942 -0.911 -1.586 1.00 0.00 43 VAL B C 17
ATOM 16844 O O . VAL B 1 3 ? 3.727 -1.049 -1.724 1.00 0.00 43 VAL B O 17
ATOM 16857 N N . ARG B 1 4 ? 5.726 -0.401 -2.535 1.00 0.00 44 ARG B N 17
ATOM 16858 C CA . ARG B 1 4 ? 5.175 0.031 -3.818 1.00 0.00 44 ARG B CA 17
ATOM 16859 C C . ARG B 1 4 ? 5.472 -1.002 -4.894 1.00 0.00 44 ARG B C 17
ATOM 16860 O O . ARG B 1 4 ? 6.627 -1.275 -5.207 1.00 0.00 44 ARG B O 17
ATOM 16881 N N . ARG B 1 5 ? 4.421 -1.583 -5.448 1.00 0.00 45 ARG B N 17
ATOM 16882 C CA . ARG B 1 5 ? 4.570 -2.601 -6.483 1.00 0.00 45 ARG B CA 17
ATOM 16883 C C . ARG B 1 5 ? 3.328 -2.628 -7.363 1.00 0.00 45 ARG B C 17
ATOM 16884 O O . ARG B 1 5 ? 2.833 -1.587 -7.794 1.00 0.00 45 ARG B O 17
ATOM 16905 N N . THR B 1 6 ? 2.824 -3.824 -7.620 1.00 0.00 46 THR B N 17
ATOM 16906 C CA . THR B 1 6 ? 1.629 -3.975 -8.443 1.00 0.00 46 THR B CA 17
ATOM 16907 C C . THR B 1 6 ? 0.734 -5.085 -7.910 1.00 0.00 46 THR B C 17
ATOM 16908 O O . THR B 1 6 ? -0.264 -4.817 -7.242 1.00 0.00 46 THR B O 17
ATOM 16919 N N . LEU B 1 7 ? 1.120 -6.323 -8.218 1.00 0.00 47 LEU B N 17
ATOM 16920 C CA . LEU B 1 7 ? 0.393 -7.528 -7.795 1.00 0.00 47 LEU B CA 17
ATOM 16921 C C . LEU B 1 7 ? -0.953 -7.220 -7.136 1.00 0.00 47 LEU B C 17
ATOM 16922 O O . LEU B 1 7 ? -1.926 -6.927 -7.820 1.00 0.00 47 LEU B O 17
ATOM 16938 N N . GLN B 1 8 ? -0.996 -7.277 -5.800 1.00 0.00 48 GLN B N 17
ATOM 16939 C CA . GLN B 1 8 ? -2.221 -7.004 -5.066 1.00 0.00 48 GLN B CA 17
ATOM 16940 C C . GLN B 1 8 ? -1.949 -5.917 -4.062 1.00 0.00 48 GLN B C 17
ATOM 16941 O O . GLN B 1 8 ? -0.851 -5.823 -3.505 1.00 0.00 48 GLN B O 17
ATOM 16955 N N . CYS B 1 9 ? -2.943 -5.083 -3.879 1.00 0.00 49 CYS B N 17
ATOM 16956 C CA . CYS B 1 9 ? -2.820 -3.952 -2.998 1.00 0.00 49 CYS B CA 17
ATOM 16957 C C . CYS B 1 9 ? -3.765 -4.012 -1.833 1.00 0.00 49 CYS B C 17
ATOM 16958 O O . CYS B 1 9 ? -4.960 -4.262 -1.994 1.00 0.00 49 CYS B O 17
ATOM 16965 N N . SER B 1 10 ? -3.213 -3.767 -0.654 1.00 0.00 50 SER B N 17
ATOM 16966 C CA . SER B 1 10 ? -4.009 -3.786 0.547 1.00 0.00 50 SER B CA 17
ATOM 16967 C C . SER B 1 10 ? -3.523 -2.727 1.533 1.00 0.00 50 SER B C 17
ATOM 16968 O O . SER B 1 10 ? -2.405 -2.219 1.423 1.00 0.00 50 SER B O 17
ATOM 16976 N N . CYS B 1 11 ? -4.379 -2.405 2.490 1.00 0.00 51 CYS B N 17
ATOM 16977 C CA . CYS B 1 11 ? -4.057 -1.402 3.504 1.00 0.00 51 CYS B CA 17
ATOM 16978 C C . CYS B 1 11 ? -4.284 -1.959 4.907 1.00 0.00 51 CYS B C 17
ATOM 16979 O O . CYS B 1 11 ? -4.980 -2.958 5.091 1.00 0.00 51 CYS B O 17
ATOM 16986 N N . ARG B 1 12 ? -3.678 -1.298 5.885 1.00 0.00 52 ARG B N 17
ATOM 16987 C CA . ARG B 1 12 ? -3.790 -1.713 7.288 1.00 0.00 52 ARG B CA 17
ATOM 16988 C C . ARG B 1 12 ? -3.593 -0.530 8.227 1.00 0.00 52 ARG B C 17
ATOM 16989 O O . ARG B 1 12 ? -3.104 0.513 7.826 1.00 0.00 52 ARG B O 17
ATOM 17010 N N . ARG B 1 13 ? -3.998 -0.708 9.474 1.00 0.00 53 ARG B N 17
ATOM 17011 C CA . ARG B 1 13 ? -3.887 0.354 10.486 1.00 0.00 53 ARG B CA 17
ATOM 17012 C C . ARG B 1 13 ? -2.712 0.116 11.428 1.00 0.00 53 ARG B C 17
ATOM 17013 O O . ARG B 1 13 ? -2.237 -1.009 11.581 1.00 0.00 53 ARG B O 17
ATOM 17034 N N . VAL B 1 14 ? -2.263 1.199 12.055 1.00 0.00 54 VAL B N 17
ATOM 17035 C CA . VAL B 1 14 ? -1.146 1.134 12.989 1.00 0.00 54 VAL B CA 17
ATOM 17036 C C . VAL B 1 14 ? -0.892 2.469 13.673 1.00 0.00 54 VAL B C 17
ATOM 17037 O O . VAL B 1 14 ? -0.230 2.544 14.709 1.00 0.00 54 VAL B O 17
ATOM 17050 N N . CYS B 1 15 ? -1.404 3.510 13.070 1.00 0.00 55 CYS B N 17
ATOM 17051 C CA . CYS B 1 15 ? -1.215 4.853 13.595 1.00 0.00 55 CYS B CA 17
ATOM 17052 C C . CYS B 1 15 ? -1.667 5.876 12.587 1.00 0.00 55 CYS B C 17
ATOM 17053 O O . CYS B 1 15 ? -1.862 7.041 12.916 1.00 0.00 55 CYS B O 17
ATOM 17060 N N . ARG B 1 16 ? -1.786 5.448 11.348 1.00 0.00 56 ARG B N 17
ATOM 17061 C CA . ARG B 1 16 ? -2.164 6.363 10.283 1.00 0.00 56 ARG B CA 17
ATOM 17062 C C . ARG B 1 16 ? -2.275 5.628 8.960 1.00 0.00 56 ARG B C 17
ATOM 17063 O O . ARG B 1 16 ? -1.815 6.101 7.920 1.00 0.00 56 ARG B O 17
ATOM 17084 N N . ASN B 1 17 ? -2.875 4.475 8.998 1.00 0.00 57 ASN B N 17
ATOM 17085 C CA . ASN B 1 17 ? -3.009 3.688 7.806 1.00 0.00 57 ASN B CA 17
ATOM 17086 C C . ASN B 1 17 ? -1.622 3.327 7.291 1.00 0.00 57 ASN B C 17
ATOM 17087 O O . ASN B 1 17 ? -0.754 4.176 7.163 1.00 0.00 57 ASN B O 17
ATOM 17098 N N . THR B 1 18 ? -1.446 2.056 7.014 1.00 0.00 58 THR B N 17
ATOM 17099 C CA . THR B 1 18 ? -0.190 1.514 6.510 1.00 0.00 58 THR B CA 17
ATOM 17100 C C . THR B 1 18 ? -0.397 0.896 5.142 1.00 0.00 58 THR B C 17
ATOM 17101 O O . THR B 1 18 ? -1.533 0.648 4.731 1.00 0.00 58 THR B O 17
ATOM 17112 N N . CYS B 1 19 ? 0.715 0.663 4.447 1.00 0.00 59 CYS B N 17
ATOM 17113 C CA . CYS B 1 19 ? 0.675 0.114 3.098 1.00 0.00 59 CYS B CA 17
ATOM 17114 C C . CYS B 1 19 ? 1.214 -1.300 3.036 1.00 0.00 59 CYS B C 17
ATOM 17115 O O . CYS B 1 19 ? 2.298 -1.595 3.527 1.00 0.00 59 CYS B O 17
ATOM 17122 N N . SER B 1 20 ? 0.420 -2.168 2.417 1.00 0.00 60 SER B N 17
ATOM 17123 C CA . SER B 1 20 ? 0.790 -3.557 2.271 1.00 0.00 60 SER B CA 17
ATOM 17124 C C . SER B 1 20 ? 0.285 -4.107 0.938 1.00 0.00 60 SER B C 17
ATOM 17125 O O . SER B 1 20 ? -0.917 -4.266 0.736 1.00 0.00 60 SER B O 17
ATOM 17133 N N . CYS B 1 21 ? 1.220 -4.428 0.049 1.00 0.00 61 CYS B N 17
ATOM 17134 C CA . CYS B 1 21 ? 0.878 -5.005 -1.250 1.00 0.00 61 CYS B CA 17
ATOM 17135 C C . CYS B 1 21 ? 1.525 -6.385 -1.311 1.00 0.00 61 CYS B C 17
ATOM 17136 O O . CYS B 1 21 ? 2.709 -6.535 -1.010 1.00 0.00 61 CYS B O 17
ATOM 17143 N N . ILE B 1 22 ? 0.731 -7.389 -1.663 1.00 0.00 62 ILE B N 17
ATOM 17144 C CA . ILE B 1 22 ? 1.229 -8.779 -1.719 1.00 0.00 62 ILE B CA 17
ATOM 17145 C C . ILE B 1 22 ? 0.356 -9.632 -2.635 1.00 0.00 62 ILE B C 17
ATOM 17146 O O . ILE B 1 22 ? -0.825 -9.373 -2.783 1.00 0.00 62 ILE B O 17
ATOM 17162 N N . ARG B 1 23 ? 0.946 -10.647 -3.251 1.00 0.00 63 ARG B N 17
ATOM 17163 C CA . ARG B 1 23 ? 0.206 -11.520 -4.150 1.00 0.00 63 ARG B CA 17
ATOM 17164 C C . ARG B 1 23 ? -0.396 -12.696 -3.398 1.00 0.00 63 ARG B C 17
ATOM 17165 O O . ARG B 1 23 ? -1.370 -13.303 -3.843 1.00 0.00 63 ARG B O 17
ATOM 17186 N N . LEU B 1 24 ? 0.203 -13.013 -2.267 1.00 0.00 64 LEU B N 17
ATOM 17187 C CA . LEU B 1 24 ? -0.258 -14.130 -1.443 1.00 0.00 64 LEU B CA 17
ATOM 17188 C C . LEU B 1 24 ? -0.827 -13.637 -0.119 1.00 0.00 64 LEU B C 17
ATOM 17189 O O . LEU B 1 24 ? -0.396 -12.616 0.415 1.00 0.00 64 LEU B O 17
ATOM 17205 N N . SER B 1 25 ? -1.807 -14.373 0.401 1.00 0.00 65 SER B N 17
ATOM 17206 C CA . SER B 1 25 ? -2.441 -14.008 1.661 1.00 0.00 65 SER B CA 17
ATOM 17207 C C . SER B 1 25 ? -1.586 -14.447 2.845 1.00 0.00 65 SER B C 17
ATOM 17208 O O . SER B 1 25 ? -2.061 -15.147 3.741 1.00 0.00 65 SER B O 17
ATOM 17216 N N . ARG B 1 26 ? -0.327 -14.025 2.845 1.00 0.00 66 ARG B N 17
ATOM 17217 C CA . ARG B 1 26 ? 0.588 -14.371 3.928 1.00 0.00 66 ARG B CA 17
ATOM 17218 C C . ARG B 1 26 ? 0.135 -13.730 5.232 1.00 0.00 66 ARG B C 17
ATOM 17219 O O . ARG B 1 26 ? -0.536 -12.699 5.228 1.00 0.00 66 ARG B O 17
ATOM 17240 N N . SER B 1 27 ? 0.501 -14.352 6.345 1.00 0.00 67 SER B N 17
ATOM 17241 C CA . SER B 1 27 ? 0.116 -13.835 7.646 1.00 0.00 67 SER B CA 17
ATOM 17242 C C . SER B 1 27 ? 0.519 -12.374 7.771 1.00 0.00 67 SER B C 17
ATOM 17243 O O . SER B 1 27 ? 1.704 -12.040 7.765 1.00 0.00 67 SER B O 17
ATOM 17251 N N . THR B 1 28 ? -0.484 -11.514 7.893 1.00 0.00 68 THR B N 17
ATOM 17252 C CA . THR B 1 28 ? -0.249 -10.085 8.029 1.00 0.00 68 THR B CA 17
ATOM 17253 C C . THR B 1 28 ? -0.747 -9.606 9.385 1.00 0.00 68 THR B C 17
ATOM 17254 O O . THR B 1 28 ? -1.944 -9.396 9.583 1.00 0.00 68 THR B O 17
ATOM 17265 N N . TYR B 1 29 ? 0.182 -9.446 10.314 1.00 0.00 69 TYR B N 17
ATOM 17266 C CA . TYR B 1 29 ? -0.160 -9.000 11.662 1.00 0.00 69 TYR B CA 17
ATOM 17267 C C . TYR B 1 29 ? -0.896 -7.667 11.613 1.00 0.00 69 TYR B C 17
ATOM 17268 O O . TYR B 1 29 ? -1.727 -7.376 12.473 1.00 0.00 69 TYR B O 17
ATOM 17286 N N . ALA B 1 30 ? -0.585 -6.864 10.602 1.00 0.00 70 ALA B N 17
ATOM 17287 C CA . ALA B 1 30 ? -1.221 -5.562 10.448 1.00 0.00 70 ALA B CA 17
ATOM 17288 C C . ALA B 1 30 ? -1.382 -4.877 11.802 1.00 0.00 70 ALA B C 17
ATOM 17289 O O . ALA B 1 30 ? -0.406 -4.658 12.518 1.00 0.00 70 ALA B O 17
ATOM 17296 N N . SER B 1 31 ? -2.621 -4.542 12.146 1.00 0.00 71 SER B N 17
ATOM 17297 C CA . SER B 1 31 ? -2.899 -3.882 13.416 1.00 0.00 71 SER B CA 17
ATOM 17298 C C . SER B 1 31 ? -2.367 -4.712 14.579 1.00 0.00 71 SER B C 17
ATOM 17299 O O . SER B 1 31 ? -1.219 -4.552 14.995 1.00 0.00 71 SER B O 17
ATOM 17307 N N . LEU A 1 1 ? -9.735 -2.016 4.460 1.00 0.00 1 LEU A N 18
ATOM 17308 C CA . LEU A 1 1 ? -10.165 -1.319 3.253 1.00 0.00 1 LEU A CA 18
ATOM 17309 C C . LEU A 1 1 ? -8.986 -1.130 2.303 1.00 0.00 1 LEU A C 18
ATOM 17310 O O . LEU A 1 1 ? -8.126 -0.280 2.530 1.00 0.00 1 LEU A O 18
ATOM 17326 N N . ARG A 1 2 ? -8.953 -1.924 1.239 1.00 0.00 2 ARG A N 18
ATOM 17327 C CA . ARG A 1 2 ? -7.873 -1.824 0.264 1.00 0.00 2 ARG A CA 18
ATOM 17328 C C . ARG A 1 2 ? -8.019 -0.544 -0.556 1.00 0.00 2 ARG A C 18
ATOM 17329 O O . ARG A 1 2 ? -9.120 -0.186 -0.973 1.00 0.00 2 ARG A O 18
ATOM 17350 N N . VAL A 1 3 ? -6.904 0.143 -0.781 1.00 0.00 3 VAL A N 18
ATOM 17351 C CA . VAL A 1 3 ? -6.927 1.383 -1.548 1.00 0.00 3 VAL A CA 18
ATOM 17352 C C . VAL A 1 3 ? -7.197 1.085 -3.022 1.00 0.00 3 VAL A C 18
ATOM 17353 O O . VAL A 1 3 ? -7.610 1.964 -3.778 1.00 0.00 3 VAL A O 18
ATOM 17366 N N . ARG A 1 4 ? -6.966 -0.166 -3.413 1.00 0.00 4 ARG A N 18
ATOM 17367 C CA . ARG A 1 4 ? -7.191 -0.594 -4.797 1.00 0.00 4 ARG A CA 18
ATOM 17368 C C . ARG A 1 4 ? -6.829 -2.073 -4.979 1.00 0.00 4 ARG A C 18
ATOM 17369 O O . ARG A 1 4 ? -6.720 -2.819 -4.005 1.00 0.00 4 ARG A O 18
ATOM 17390 N N . ARG A 1 5 ? -6.670 -2.494 -6.232 1.00 0.00 5 ARG A N 18
ATOM 17391 C CA . ARG A 1 5 ? -6.348 -3.888 -6.537 1.00 0.00 5 ARG A CA 18
ATOM 17392 C C . ARG A 1 5 ? -4.850 -4.107 -6.750 1.00 0.00 5 ARG A C 18
ATOM 17393 O O . ARG A 1 5 ? -4.051 -3.968 -5.832 1.00 0.00 5 ARG A O 18
ATOM 17414 N N . THR A 1 6 ? -4.489 -4.488 -7.963 1.00 0.00 6 THR A N 18
ATOM 17415 C CA . THR A 1 6 ? -3.088 -4.771 -8.303 1.00 0.00 6 THR A CA 18
ATOM 17416 C C . THR A 1 6 ? -2.451 -3.601 -9.032 1.00 0.00 6 THR A C 18
ATOM 17417 O O . THR A 1 6 ? -1.528 -2.965 -8.523 1.00 0.00 6 THR A O 18
ATOM 17428 N N . LEU A 1 7 ? -2.983 -3.320 -10.221 1.00 0.00 7 LEU A N 18
ATOM 17429 C CA . LEU A 1 7 ? -2.524 -2.217 -11.073 1.00 0.00 7 LEU A CA 18
ATOM 17430 C C . LEU A 1 7 ? -1.133 -1.705 -10.701 1.00 0.00 7 LEU A C 18
ATOM 17431 O O . LEU A 1 7 ? -0.126 -2.232 -11.173 1.00 0.00 7 LEU A O 18
ATOM 17447 N N . GLN A 1 8 ? -1.079 -0.672 -9.858 1.00 0.00 8 GLN A N 18
ATOM 17448 C CA . GLN A 1 8 ? 0.196 -0.115 -9.446 1.00 0.00 8 GLN A CA 18
ATOM 17449 C C . GLN A 1 8 ? 0.123 0.244 -7.987 1.00 0.00 8 GLN A C 18
ATOM 17450 O O . GLN A 1 8 ? -0.879 0.790 -7.520 1.00 0.00 8 GLN A O 18
ATOM 17464 N N . CYS A 1 9 ? 1.181 -0.092 -7.270 1.00 0.00 9 CYS A N 18
ATOM 17465 C CA . CYS A 1 9 ? 1.233 0.163 -5.846 1.00 0.00 9 CYS A CA 18
ATOM 17466 C C . CYS A 1 9 ? 2.373 1.085 -5.459 1.00 0.00 9 CYS A C 18
ATOM 17467 O O . CYS A 1 9 ? 3.532 0.860 -5.801 1.00 0.00 9 CYS A O 18
ATOM 17474 N N . SER A 1 10 ? 2.010 2.130 -4.726 1.00 0.00 10 SER A N 18
ATOM 17475 C CA . SER A 1 10 ? 2.976 3.104 -4.265 1.00 0.00 10 SER A CA 18
ATOM 17476 C C . SER A 1 10 ? 2.642 3.523 -2.835 1.00 0.00 10 SER A C 18
ATOM 17477 O O . SER A 1 10 ? 1.483 3.474 -2.416 1.00 0.00 10 SER A O 18
ATOM 17485 N N . CYS A 1 11 ? 3.661 3.929 -2.092 1.00 0.00 11 CYS A N 18
ATOM 17486 C CA . CYS A 1 11 ? 3.466 4.355 -0.716 1.00 0.00 11 CYS A CA 18
ATOM 17487 C C . CYS A 1 11 ? 4.254 5.641 -0.460 1.00 0.00 11 CYS A C 18
ATOM 17488 O O . CYS A 1 11 ? 5.210 5.935 -1.177 1.00 0.00 11 CYS A O 18
ATOM 17495 N N . ARG A 1 12 ? 3.865 6.401 0.560 1.00 0.00 12 ARG A N 18
ATOM 17496 C CA . ARG A 1 12 ? 4.584 7.654 0.869 1.00 0.00 12 ARG A CA 18
ATOM 17497 C C . ARG A 1 12 ? 4.582 7.907 2.362 1.00 0.00 12 ARG A C 18
ATOM 17498 O O . ARG A 1 12 ? 3.575 7.672 3.003 1.00 0.00 12 ARG A O 18
ATOM 17519 N N . ARG A 1 13 ? 5.712 8.395 2.898 1.00 0.00 13 ARG A N 18
ATOM 17520 C CA . ARG A 1 13 ? 5.834 8.674 4.335 1.00 0.00 13 ARG A CA 18
ATOM 17521 C C . ARG A 1 13 ? 4.702 9.548 4.834 1.00 0.00 13 ARG A C 18
ATOM 17522 O O . ARG A 1 13 ? 4.147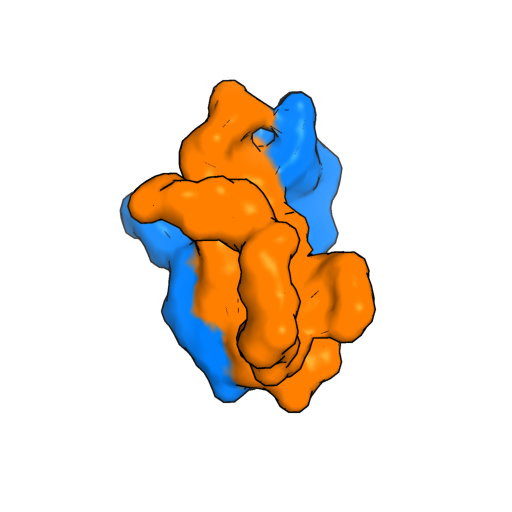 10.343 4.082 1.00 0.00 13 ARG A O 18
ATOM 17543 N N . VAL A 1 14 ? 4.388 9.372 6.117 1.00 0.00 14 VAL A N 18
ATOM 17544 C CA . VAL A 1 14 ? 3.315 10.114 6.791 1.00 0.00 14 VAL A CA 18
ATOM 17545 C C . VAL A 1 14 ? 3.024 9.531 8.179 1.00 0.00 14 VAL A C 18
ATOM 17546 O O . VAL A 1 14 ? 1.960 8.970 8.420 1.00 0.00 14 VAL A O 18
ATOM 17559 N N . CYS A 1 15 ? 3.965 9.652 9.093 1.00 0.00 15 CYS A N 18
ATOM 17560 C CA . CYS A 1 15 ? 3.772 9.114 10.442 1.00 0.00 15 CYS A CA 18
ATOM 17561 C C . CYS A 1 15 ? 3.838 7.603 10.427 1.00 0.00 15 CYS A C 18
ATOM 17562 O O . CYS A 1 15 ? 3.999 6.972 11.466 1.00 0.00 15 CYS A O 18
ATOM 17569 N N . ARG A 1 16 ? 3.702 7.033 9.243 1.00 0.00 16 ARG A N 18
ATOM 17570 C CA . ARG A 1 16 ? 3.737 5.579 9.083 1.00 0.00 16 ARG A CA 18
ATOM 17571 C C . ARG A 1 16 ? 3.496 5.186 7.652 1.00 0.00 16 ARG A C 18
ATOM 17572 O O . ARG A 1 16 ? 3.078 4.066 7.350 1.00 0.00 16 ARG A O 18
ATOM 17593 N N . ASN A 1 17 ? 3.760 6.100 6.778 1.00 0.00 17 ASN A N 18
ATOM 17594 C CA . ASN A 1 17 ? 3.564 5.854 5.379 1.00 0.00 17 ASN A CA 18
ATOM 17595 C C . ASN A 1 17 ? 2.079 5.737 5.047 1.00 0.00 17 ASN A C 18
ATOM 17596 O O . ASN A 1 17 ? 1.276 5.301 5.865 1.00 0.00 17 ASN A O 18
ATOM 17607 N N . THR A 1 18 ? 1.747 6.105 3.825 1.00 0.00 18 THR A N 18
ATOM 17608 C CA . THR A 1 18 ? 0.371 6.028 3.336 1.00 0.00 18 THR A CA 18
ATOM 17609 C C . THR A 1 18 ? 0.323 5.020 2.224 1.00 0.00 18 THR A C 18
ATOM 17610 O O . THR A 1 18 ? 1.364 4.695 1.636 1.00 0.00 18 THR A O 18
ATOM 17621 N N . CYS A 1 19 ? -0.887 4.542 1.953 1.00 0.00 19 CYS A N 18
ATOM 17622 C CA . CYS A 1 19 ? -1.097 3.528 0.937 1.00 0.00 19 CYS A CA 18
ATOM 17623 C C . CYS A 1 19 ? -1.860 4.102 -0.233 1.00 0.00 19 CYS A C 18
ATOM 17624 O O . CYS A 1 19 ? -3.013 4.507 -0.102 1.00 0.00 19 CYS A O 18
ATOM 17631 N N . SER A 1 20 ? -1.201 4.123 -1.382 1.00 0.00 20 SER A N 18
ATOM 17632 C CA . SER A 1 20 ? -1.821 4.632 -2.589 1.00 0.00 20 SER A CA 18
ATOM 17633 C C . SER A 1 20 ? -1.496 3.723 -3.765 1.00 0.00 20 SER A C 18
ATOM 17634 O O . SER A 1 20 ? -0.366 3.710 -4.257 1.00 0.00 20 SER A O 18
ATOM 17642 N N . CYS A 1 21 ? -2.504 2.999 -4.232 1.00 0.00 21 CYS A N 18
ATOM 17643 C CA . CYS A 1 21 ? -2.333 2.124 -5.380 1.00 0.00 21 CYS A CA 18
ATOM 17644 C C . CYS A 1 21 ? -3.280 2.601 -6.472 1.00 0.00 21 CYS A C 18
ATOM 17645 O O . CYS A 1 21 ? -4.485 2.746 -6.247 1.00 0.00 21 CYS A O 18
ATOM 17652 N N . ILE A 1 22 ? -2.714 2.881 -7.635 1.00 0.00 22 ILE A N 18
ATOM 17653 C CA . ILE A 1 22 ? -3.505 3.397 -8.755 1.00 0.00 22 ILE A CA 18
ATOM 17654 C C . ILE A 1 22 ? -2.858 3.056 -10.095 1.00 0.00 22 ILE A C 18
ATOM 17655 O O . ILE A 1 22 ? -1.648 2.902 -10.193 1.00 0.00 22 ILE A O 18
ATOM 17671 N N . ARG A 1 23 ? -3.673 2.948 -11.129 1.00 0.00 23 ARG A N 18
ATOM 17672 C CA . ARG A 1 23 ? -3.156 2.627 -12.457 1.00 0.00 23 ARG A CA 18
ATOM 17673 C C . ARG A 1 23 ? -2.726 3.888 -13.185 1.00 0.00 23 ARG A C 18
ATOM 17674 O O . ARG A 1 23 ? -1.861 3.859 -14.062 1.00 0.00 23 ARG A O 18
ATOM 17695 N N . LEU A 1 24 ? -3.346 4.990 -12.809 1.00 0.00 24 LEU A N 18
ATOM 17696 C CA . LEU A 1 24 ? -3.046 6.289 -13.421 1.00 0.00 24 LEU A CA 18
ATOM 17697 C C . LEU A 1 24 ? -3.173 7.411 -12.394 1.00 0.00 24 LEU A C 18
ATOM 17698 O O . LEU A 1 24 ? -3.142 7.168 -11.189 1.00 0.00 24 LEU A O 18
ATOM 17714 N N . SER A 1 25 ? -3.305 8.644 -12.888 1.00 0.00 25 SER A N 18
ATOM 17715 C CA . SER A 1 25 ? -3.429 9.813 -12.028 1.00 0.00 25 SER A CA 18
ATOM 17716 C C . SER A 1 25 ? -2.198 9.936 -11.152 1.00 0.00 25 SER A C 18
ATOM 17717 O O . SER A 1 25 ? -2.219 10.598 -10.114 1.00 0.00 25 SER A O 18
ATOM 17725 N N . ARG A 1 26 ? -1.123 9.293 -11.592 1.00 0.00 26 ARG A N 18
ATOM 17726 C CA . ARG A 1 26 ? 0.136 9.330 -10.850 1.00 0.00 26 ARG A CA 18
ATOM 17727 C C . ARG A 1 26 ? -0.120 9.267 -9.347 1.00 0.00 26 ARG A C 18
ATOM 17728 O O . ARG A 1 26 ? -0.673 8.290 -8.843 1.00 0.00 26 ARG A O 18
ATOM 17749 N N . SER A 1 27 ? 0.288 10.314 -8.635 1.00 0.00 27 SER A N 18
ATOM 17750 C CA . SER A 1 27 ? 0.095 10.356 -7.190 1.00 0.00 27 SER A CA 18
ATOM 17751 C C . SER A 1 27 ? -1.346 10.721 -6.850 1.00 0.00 27 SER A C 18
ATOM 17752 O O . SER A 1 27 ? -1.794 11.838 -7.109 1.00 0.00 27 SER A O 18
ATOM 17760 N N . THR A 1 28 ? -2.064 9.771 -6.264 1.00 0.00 28 THR A N 18
ATOM 17761 C CA . THR A 1 28 ? -3.454 9.999 -5.885 1.00 0.00 28 THR A CA 18
ATOM 17762 C C . THR A 1 28 ? -3.551 11.090 -4.821 1.00 0.00 28 THR A C 18
ATOM 17763 O O . THR A 1 28 ? -4.410 11.969 -4.897 1.00 0.00 28 THR A O 18
ATOM 17774 N N . TYR A 1 29 ? -2.668 11.023 -3.826 1.00 0.00 29 TYR A N 18
ATOM 17775 C CA . TYR A 1 29 ? -2.668 12.007 -2.747 1.00 0.00 29 TYR A CA 18
ATOM 17776 C C . TYR A 1 29 ? -1.735 13.169 -3.072 1.00 0.00 29 TYR A C 18
ATOM 17777 O O . TYR A 1 29 ? -0.575 12.967 -3.431 1.00 0.00 29 TYR A O 18
ATOM 17795 N N . ALA A 1 30 ? -2.251 14.387 -2.943 1.00 0.00 30 ALA A N 18
ATOM 17796 C CA . ALA A 1 30 ? -1.457 15.578 -3.226 1.00 0.00 30 ALA A CA 18
ATOM 17797 C C . ALA A 1 30 ? -1.874 16.727 -2.315 1.00 0.00 30 ALA A C 18
ATOM 17798 O O . ALA A 1 30 ? -3.030 16.817 -1.900 1.00 0.00 30 ALA A O 18
ATOM 17805 N N . SER A 1 31 ? -0.926 17.606 -2.009 1.00 0.00 31 SER A N 18
ATOM 17806 C CA . SER A 1 31 ? -1.206 18.748 -1.146 1.00 0.00 31 SER A CA 18
ATOM 17807 C C . SER A 1 31 ? -2.406 19.533 -1.665 1.00 0.00 31 SER A C 18
ATOM 17808 O O . SER A 1 31 ? -3.002 20.328 -0.939 1.00 0.00 31 SER A O 18
ATOM 17816 N N . LEU B 1 1 ? 7.932 -9.264 -0.298 1.00 0.00 41 LEU B N 18
ATOM 17817 C CA . LEU B 1 1 ? 8.076 -8.455 0.907 1.00 0.00 41 LEU B CA 18
ATOM 17818 C C . LEU B 1 1 ? 6.962 -7.420 0.992 1.00 0.00 41 LEU B C 18
ATOM 17819 O O . LEU B 1 1 ? 6.162 -7.277 0.070 1.00 0.00 41 LEU B O 18
ATOM 17835 N N . ARG B 1 2 ? 6.918 -6.695 2.105 1.00 0.00 42 ARG B N 18
ATOM 17836 C CA . ARG B 1 2 ? 5.898 -5.672 2.294 1.00 0.00 42 ARG B CA 18
ATOM 17837 C C . ARG B 1 2 ? 6.183 -4.459 1.415 1.00 0.00 42 ARG B C 18
ATOM 17838 O O . ARG B 1 2 ? 7.336 -4.076 1.216 1.00 0.00 42 ARG B O 18
ATOM 17859 N N . VAL B 1 3 ? 5.120 -3.856 0.900 1.00 0.00 43 VAL B N 18
ATOM 17860 C CA . VAL B 1 3 ? 5.248 -2.680 0.049 1.00 0.00 43 VAL B CA 18
ATOM 17861 C C . VAL B 1 3 ? 6.146 -2.957 -1.165 1.00 0.00 43 VAL B C 18
ATOM 17862 O O . VAL B 1 3 ? 7.260 -2.443 -1.261 1.00 0.00 43 VAL B O 18
ATOM 17875 N N . ARG B 1 4 ? 5.641 -3.767 -2.099 1.00 0.00 44 ARG B N 18
ATOM 17876 C CA . ARG B 1 4 ? 6.382 -4.093 -3.314 1.00 0.00 44 ARG B CA 18
ATOM 17877 C C . ARG B 1 4 ? 6.167 -3.027 -4.381 1.00 0.00 44 ARG B C 18
ATOM 17878 O O . ARG B 1 4 ? 6.261 -1.830 -4.109 1.00 0.00 44 ARG B O 18
ATOM 17899 N N . ARG B 1 5 ? 5.914 -3.476 -5.599 1.00 0.00 45 ARG B N 18
ATOM 17900 C CA . ARG B 1 5 ? 5.726 -2.561 -6.726 1.00 0.00 45 ARG B CA 18
ATOM 17901 C C . ARG B 1 5 ? 4.274 -2.474 -7.176 1.00 0.00 45 ARG B C 18
ATOM 17902 O O . ARG B 1 5 ? 3.677 -1.398 -7.195 1.00 0.00 45 ARG B O 18
ATOM 17923 N N . THR B 1 6 ? 3.731 -3.605 -7.564 1.00 0.00 46 THR B N 18
ATOM 17924 C CA . THR B 1 6 ? 2.352 -3.668 -8.043 1.00 0.00 46 THR B CA 18
ATOM 17925 C C . THR B 1 6 ? 1.609 -4.859 -7.450 1.00 0.00 46 THR B C 18
ATOM 17926 O O . THR B 1 6 ? 0.817 -4.713 -6.518 1.00 0.00 46 THR B O 18
ATOM 17937 N N . LEU B 1 7 ? 1.885 -6.033 -8.016 1.00 0.00 47 LEU B N 18
ATOM 17938 C CA . LEU B 1 7 ? 1.273 -7.298 -7.602 1.00 0.00 47 LEU B CA 18
ATOM 17939 C C . LEU B 1 7 ? -0.038 -7.110 -6.832 1.00 0.00 47 LEU B C 18
ATOM 17940 O O . LEU B 1 7 ? -1.065 -6.803 -7.436 1.00 0.00 47 LEU B O 18
ATOM 17956 N N . GLN B 1 8 ? -0.005 -7.286 -5.500 1.00 0.00 48 GLN B N 18
ATOM 17957 C CA . GLN B 1 8 ? -1.199 -7.127 -4.687 1.00 0.00 48 GLN B CA 18
ATOM 17958 C C . GLN B 1 8 ? -0.984 -5.968 -3.743 1.00 0.00 48 GLN B C 18
ATOM 17959 O O . GLN B 1 8 ? 0.115 -5.775 -3.221 1.00 0.00 48 GLN B O 18
ATOM 17973 N N . CYS B 1 9 ? -2.025 -5.186 -3.559 1.00 0.00 49 CYS B N 18
ATOM 17974 C CA . CYS B 1 9 ? -1.952 -4.009 -2.712 1.00 0.00 49 CYS B CA 18
ATOM 17975 C C . CYS B 1 9 ? -2.905 -4.089 -1.547 1.00 0.00 49 CYS B C 18
ATOM 17976 O O . CYS B 1 9 ? -4.105 -4.306 -1.714 1.00 0.00 49 CYS B O 18
ATOM 17983 N N . SER B 1 10 ? -2.348 -3.898 -0.363 1.00 0.00 50 SER B N 18
ATOM 17984 C CA . SER B 1 10 ? -3.137 -3.931 0.846 1.00 0.00 50 SER B CA 18
ATOM 17985 C C . SER B 1 10 ? -2.785 -2.740 1.737 1.00 0.00 50 SER B C 18
ATOM 17986 O O . SER B 1 10 ? -1.641 -2.280 1.750 1.00 0.00 50 SER B O 18
ATOM 17994 N N . CYS B 1 11 ? -3.766 -2.238 2.474 1.00 0.00 51 CYS B N 18
ATOM 17995 C CA . CYS B 1 11 ? -3.531 -1.106 3.355 1.00 0.00 51 CYS B CA 18
ATOM 17996 C C . CYS B 1 11 ? -4.246 -1.323 4.690 1.00 0.00 51 CYS B C 18
ATOM 17997 O O . CYS B 1 11 ? -5.184 -2.114 4.773 1.00 0.00 51 CYS B O 18
ATOM 18004 N N . ARG B 1 12 ? -3.806 -0.618 5.730 1.00 0.00 52 ARG B N 18
ATOM 18005 C CA . ARG B 1 12 ? -4.438 -0.760 7.056 1.00 0.00 52 ARG B CA 18
ATOM 18006 C C . ARG B 1 12 ? -4.324 0.536 7.842 1.00 0.00 52 ARG B C 18
ATOM 18007 O O . ARG B 1 12 ? -3.293 1.184 7.782 1.00 0.00 52 ARG B O 18
ATOM 18028 N N . ARG B 1 13 ? -5.382 0.891 8.583 1.00 0.00 53 ARG B N 18
ATOM 18029 C CA . ARG B 1 13 ? -5.394 2.121 9.384 1.00 0.00 53 ARG B CA 18
ATOM 18030 C C . ARG B 1 13 ? -4.176 2.219 10.283 1.00 0.00 53 ARG B C 18
ATOM 18031 O O . ARG B 1 13 ? -3.621 1.206 10.696 1.00 0.00 53 ARG B O 18
ATOM 18052 N N . VAL B 1 14 ? -3.790 3.466 10.563 1.00 0.00 54 VAL B N 18
ATOM 18053 C CA . VAL B 1 14 ? -2.628 3.778 11.408 1.00 0.00 54 VAL B CA 18
ATOM 18054 C C . VAL B 1 14 ? -2.291 5.278 11.370 1.00 0.00 54 VAL B C 18
ATOM 18055 O O . VAL B 1 14 ? -1.232 5.674 10.896 1.00 0.00 54 VAL B O 18
ATOM 18068 N N . CYS B 1 15 ? -3.186 6.116 11.860 1.00 0.00 55 CYS B N 18
ATOM 18069 C CA . CYS B 1 15 ? -2.940 7.564 11.847 1.00 0.00 55 CYS B CA 18
ATOM 18070 C C . CYS B 1 15 ? -3.069 8.110 10.441 1.00 0.00 55 CYS B C 18
ATOM 18071 O O . CYS B 1 15 ? -3.190 9.316 10.243 1.00 0.00 55 CYS B O 18
ATOM 18078 N N . ARG B 1 16 ? -3.029 7.211 9.473 1.00 0.00 56 ARG B N 18
ATOM 18079 C CA . ARG B 1 16 ? -3.129 7.592 8.064 1.00 0.00 56 ARG B CA 18
ATOM 18080 C C . ARG B 1 16 ? -2.991 6.384 7.167 1.00 0.00 56 ARG B C 18
ATOM 18081 O O . ARG B 1 16 ? -2.472 6.464 6.053 1.00 0.00 56 ARG B O 18
ATOM 18102 N N . ASN B 1 17 ? -3.450 5.272 7.638 1.00 0.00 57 ASN B N 18
ATOM 18103 C CA . ASN B 1 17 ? -3.343 4.071 6.857 1.00 0.00 57 ASN B CA 18
ATOM 18104 C C . ASN B 1 17 ? -1.883 3.745 6.565 1.00 0.00 57 ASN B C 18
ATOM 18105 O O . ASN B 1 17 ? -1.041 4.627 6.427 1.00 0.00 57 ASN B O 18
ATOM 18116 N N . THR B 1 18 ? -1.616 2.461 6.448 1.00 0.00 58 THR B N 18
ATOM 18117 C CA . THR B 1 18 ? -0.274 1.970 6.146 1.00 0.00 58 THR B CA 18
ATOM 18118 C C . THR B 1 18 ? -0.309 1.305 4.800 1.00 0.00 58 THR B C 18
ATOM 18119 O O . THR B 1 18 ? -1.387 0.932 4.326 1.00 0.00 58 THR B O 18
ATOM 18130 N N . CYS B 1 19 ? 0.872 1.162 4.203 1.00 0.00 59 CYS B N 18
ATOM 18131 C CA . CYS B 1 19 ? 0.992 0.579 2.879 1.00 0.00 59 CYS B CA 18
ATOM 18132 C C . CYS B 1 19 ? 1.688 -0.762 2.945 1.00 0.00 59 CYS B C 18
ATOM 18133 O O . CYS B 1 19 ? 2.745 -0.903 3.556 1.00 0.00 59 CYS B O 18
ATOM 18140 N N . SER B 1 20 ? 1.072 -1.744 2.308 1.00 0.00 60 SER B N 18
ATOM 18141 C CA . SER B 1 20 ? 1.617 -3.084 2.274 1.00 0.00 60 SER B CA 18
ATOM 18142 C C . SER B 1 20 ? 1.178 -3.777 0.996 1.00 0.00 60 SER B C 18
ATOM 18143 O O . SER B 1 20 ? 0.005 -4.116 0.843 1.00 0.00 60 SER B O 18
ATOM 18151 N N . CYS B 1 21 ? 2.126 -4.006 0.099 1.00 0.00 61 CYS B N 18
ATOM 18152 C CA . CYS B 1 21 ? 1.833 -4.685 -1.152 1.00 0.00 61 CYS B CA 18
ATOM 18153 C C . CYS B 1 21 ? 2.638 -5.974 -1.184 1.00 0.00 61 CYS B C 18
ATOM 18154 O O . CYS B 1 21 ? 3.840 -5.970 -0.905 1.00 0.00 61 CYS B O 18
ATOM 18161 N N . ILE B 1 22 ? 1.951 -7.070 -1.483 1.00 0.00 62 ILE B N 18
ATOM 18162 C CA . ILE B 1 22 ? 2.583 -8.392 -1.490 1.00 0.00 62 ILE B CA 18
ATOM 18163 C C . ILE B 1 22 ? 1.988 -9.291 -2.566 1.00 0.00 62 ILE B C 18
A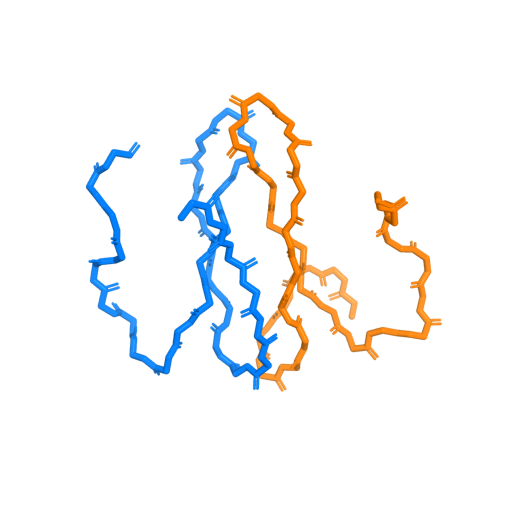TOM 18164 O O . ILE B 1 22 ? 1.024 -8.922 -3.233 1.00 0.00 62 ILE B O 18
ATOM 18180 N N . ARG B 1 23 ? 2.593 -10.460 -2.759 1.00 0.00 63 ARG B N 18
ATOM 18181 C CA . ARG B 1 23 ? 2.115 -11.390 -3.779 1.00 0.00 63 ARG B CA 18
ATOM 18182 C C . ARG B 1 23 ? 1.092 -12.336 -3.177 1.00 0.00 63 ARG B C 18
ATOM 18183 O O . ARG B 1 23 ? 0.403 -13.071 -3.886 1.00 0.00 63 ARG B O 18
ATOM 18204 N N . LEU B 1 24 ? 1.009 -12.305 -1.856 1.00 0.00 64 LEU B N 18
ATOM 18205 C CA . LEU B 1 24 ? 0.070 -13.161 -1.123 1.00 0.00 64 LEU B CA 18
ATOM 18206 C C . LEU B 1 24 ? -0.793 -12.339 -0.167 1.00 0.00 64 LEU B C 18
ATOM 18207 O O . LEU B 1 24 ? -0.305 -11.416 0.483 1.00 0.00 64 LEU B O 18
ATOM 18223 N N . SER B 1 25 ? -2.077 -12.684 -0.080 1.00 0.00 65 SER B N 18
ATOM 18224 C CA . SER B 1 25 ? -2.992 -11.965 0.803 1.00 0.00 65 SER B CA 18
ATOM 18225 C C . SER B 1 25 ? -2.552 -12.098 2.258 1.00 0.00 65 SER B C 18
ATOM 18226 O O . SER B 1 25 ? -2.846 -11.237 3.087 1.00 0.00 65 SER B O 18
ATOM 18234 N N . ARG B 1 26 ? -1.844 -13.181 2.559 1.00 0.00 66 ARG B N 18
ATOM 18235 C CA . ARG B 1 26 ? -1.364 -13.417 3.915 1.00 0.00 66 ARG B CA 18
ATOM 18236 C C . ARG B 1 26 ? -0.208 -12.479 4.247 1.00 0.00 66 ARG B C 18
ATOM 18237 O O . ARG B 1 26 ? 0.512 -12.033 3.355 1.00 0.00 66 ARG B O 18
ATOM 18258 N N . SER B 1 27 ? -0.039 -12.183 5.533 1.00 0.00 67 SER B N 18
ATOM 18259 C CA . SER B 1 27 ? 1.035 -11.295 5.972 1.00 0.00 67 SER B CA 18
ATOM 18260 C C . SER B 1 27 ? 0.643 -9.836 5.762 1.00 0.00 67 SER B C 18
ATOM 18261 O O . SER B 1 27 ? 0.664 -9.335 4.638 1.00 0.00 67 SER B O 18
ATOM 18269 N N . THR B 1 28 ? 0.281 -9.161 6.850 1.00 0.00 68 THR B N 18
ATOM 18270 C CA . THR B 1 28 ? -0.116 -7.762 6.767 1.00 0.00 68 THR B CA 18
ATOM 18271 C C . THR B 1 28 ? -0.113 -7.117 8.148 1.00 0.00 68 THR B C 18
ATOM 18272 O O . THR B 1 28 ? -0.824 -6.143 8.394 1.00 0.00 68 THR B O 18
ATOM 18283 N N . TYR B 1 29 ? 0.692 -7.672 9.043 1.00 0.00 69 TYR B N 18
ATOM 18284 C CA . TYR B 1 29 ? 0.789 -7.154 10.405 1.00 0.00 69 TYR B CA 18
ATOM 18285 C C . TYR B 1 29 ? -0.584 -7.118 11.065 1.00 0.00 69 TYR B C 18
ATOM 18286 O O . TYR B 1 29 ? -0.950 -8.035 11.801 1.00 0.00 69 TYR B O 18
ATOM 18304 N N . ALA B 1 30 ? -1.337 -6.056 10.794 1.00 0.00 70 ALA B N 18
ATOM 18305 C CA . ALA B 1 30 ? -2.673 -5.911 11.364 1.00 0.00 70 ALA B CA 18
ATOM 18306 C C . ALA B 1 30 ? -3.704 -5.706 10.260 1.00 0.00 70 ALA B C 18
ATOM 18307 O O . ALA B 1 30 ? -3.457 -4.987 9.292 1.00 0.00 70 ALA B O 18
ATOM 18314 N N . SER B 1 31 ? -4.859 -6.347 10.409 1.00 0.00 71 SER B N 18
ATOM 18315 C CA . SER B 1 31 ? -5.921 -6.229 9.415 1.00 0.00 71 SER B CA 18
ATOM 18316 C C . SER B 1 31 ? -6.347 -4.774 9.256 1.00 0.00 71 SER B C 18
ATOM 18317 O O . SER B 1 31 ? -5.728 -4.014 8.512 1.00 0.00 71 SER B O 18
ATOM 18325 N N . LEU A 1 1 ? -12.776 9.036 0.240 1.00 0.00 1 LEU A N 19
ATOM 18326 C CA . LEU A 1 1 ? -12.253 8.134 -0.778 1.00 0.00 1 LEU A CA 19
ATOM 18327 C C . LEU A 1 1 ? -11.492 6.980 -0.133 1.00 0.00 1 LEU A C 19
ATOM 18328 O O . LEU A 1 1 ? -11.471 6.845 1.091 1.00 0.00 1 LEU A O 19
ATOM 18344 N N . ARG A 1 2 ? -10.871 6.149 -0.964 1.00 0.00 2 ARG A N 19
ATOM 18345 C CA . ARG A 1 2 ? -10.116 5.007 -0.463 1.00 0.00 2 ARG A CA 19
ATOM 18346 C C . ARG A 1 2 ? -9.069 4.565 -1.477 1.00 0.00 2 ARG A C 19
ATOM 18347 O O . ARG A 1 2 ? -9.085 4.995 -2.630 1.00 0.00 2 ARG A O 19
ATOM 18368 N N . VAL A 1 3 ? -8.162 3.696 -1.042 1.00 0.00 3 VAL A N 19
ATOM 18369 C CA . VAL A 1 3 ? -7.120 3.200 -1.925 1.00 0.00 3 VAL A CA 19
ATOM 18370 C C . VAL A 1 3 ? -7.526 1.840 -2.496 1.00 0.00 3 VAL A C 19
ATOM 18371 O O . VAL A 1 3 ? -7.685 0.865 -1.762 1.00 0.00 3 VAL A O 19
ATOM 18384 N N . ARG A 1 4 ? -7.698 1.797 -3.816 1.00 0.00 4 ARG A N 19
ATOM 18385 C CA . ARG A 1 4 ? -8.093 0.569 -4.503 1.00 0.00 4 ARG A CA 19
ATOM 18386 C C . ARG A 1 4 ? -6.944 -0.428 -4.508 1.00 0.00 4 ARG A C 19
ATOM 18387 O O . ARG A 1 4 ? -5.906 -0.188 -3.905 1.00 0.00 4 ARG A O 19
ATOM 18408 N N . ARG A 1 5 ? -7.145 -1.555 -5.174 1.00 0.00 5 ARG A N 19
ATOM 18409 C CA . ARG A 1 5 ? -6.130 -2.580 -5.234 1.00 0.00 5 ARG A CA 19
ATOM 18410 C C . ARG A 1 5 ? -6.299 -3.425 -6.489 1.00 0.00 5 ARG A C 19
ATOM 18411 O O . ARG A 1 5 ? -7.279 -3.268 -7.214 1.00 0.00 5 ARG A O 19
ATOM 18432 N N . THR A 1 6 ? -5.336 -4.313 -6.739 1.00 0.00 6 THR A N 19
ATOM 18433 C CA . THR A 1 6 ? -5.362 -5.196 -7.909 1.00 0.00 6 THR A CA 19
ATOM 18434 C C . THR A 1 6 ? -4.792 -4.471 -9.104 1.00 0.00 6 THR A C 19
ATOM 18435 O O . THR A 1 6 ? -5.173 -4.733 -10.245 1.00 0.00 6 THR A O 19
ATOM 18446 N N . LEU A 1 7 ? -3.891 -3.541 -8.834 1.00 0.00 7 LEU A N 19
ATOM 18447 C CA . LEU A 1 7 ? -3.293 -2.769 -9.903 1.00 0.00 7 LEU A CA 19
ATOM 18448 C C . LEU A 1 7 ? -1.824 -2.437 -9.622 1.00 0.00 7 LEU A C 19
ATOM 18449 O O . LEU A 1 7 ? -0.950 -3.281 -9.789 1.00 0.00 7 LEU A O 19
ATOM 18465 N N . GLN A 1 8 ? -1.568 -1.202 -9.184 1.00 0.00 8 GLN A N 19
ATOM 18466 C CA . GLN A 1 8 ? -0.218 -0.761 -8.876 1.00 0.00 8 GLN A CA 19
ATOM 18467 C C . GLN A 1 8 ? -0.191 -0.279 -7.449 1.00 0.00 8 GLN A C 19
ATOM 18468 O O . GLN A 1 8 ? -1.127 0.378 -6.996 1.00 0.00 8 GLN A O 19
ATOM 18482 N N . CYS A 1 9 ? 0.865 -0.634 -6.748 1.00 0.00 9 CYS A N 19
ATOM 18483 C CA . CYS A 1 9 ? 0.998 -0.273 -5.352 1.00 0.00 9 CYS A CA 19
ATOM 18484 C C . CYS A 1 9 ? 2.210 0.590 -5.060 1.00 0.00 9 CYS A C 19
ATOM 18485 O O . CYS A 1 9 ? 3.341 0.259 -5.417 1.00 0.00 9 CYS A O 19
ATOM 18492 N N . SER A 1 10 ? 1.946 1.693 -4.376 1.00 0.00 10 SER A N 19
ATOM 18493 C CA . SER A 1 10 ? 2.991 2.615 -3.983 1.00 0.00 10 SER A CA 19
ATOM 18494 C C . SER A 1 10 ? 2.743 3.063 -2.550 1.00 0.00 10 SER A C 19
ATOM 18495 O O . SER A 1 10 ? 1.596 3.249 -2.142 1.00 0.00 10 SER A O 19
ATOM 18503 N N . CYS A 1 11 ? 3.816 3.232 -1.790 1.00 0.00 11 CYS A N 19
ATOM 18504 C CA . CYS A 1 11 ? 3.688 3.655 -0.401 1.00 0.00 11 CYS A CA 19
ATOM 18505 C C . CYS A 1 11 ? 4.614 4.834 -0.127 1.00 0.00 11 CYS A C 19
ATOM 18506 O O . CYS A 1 11 ? 5.614 5.020 -0.821 1.00 0.00 11 CYS A O 19
ATOM 18513 N N . ARG A 1 12 ? 4.287 5.621 0.893 1.00 0.00 12 ARG A N 19
ATOM 18514 C CA . ARG A 1 12 ? 5.138 6.777 1.239 1.00 0.00 12 ARG A CA 19
ATOM 18515 C C . ARG A 1 12 ? 5.135 7.013 2.743 1.00 0.00 12 ARG A C 19
ATOM 18516 O O . ARG A 1 12 ? 4.131 6.774 3.402 1.00 0.00 12 ARG A O 19
ATOM 18537 N N . ARG A 1 13 ? 6.264 7.491 3.268 1.00 0.00 13 ARG A N 19
ATOM 18538 C CA . ARG A 1 13 ? 6.389 7.747 4.702 1.00 0.00 13 ARG A CA 19
ATOM 18539 C C . ARG A 1 13 ? 5.303 8.665 5.214 1.00 0.00 13 ARG A C 19
ATOM 18540 O O . ARG A 1 13 ? 4.881 9.607 4.541 1.00 0.00 13 ARG A O 19
ATOM 18561 N N . VAL A 1 14 ? 4.861 8.347 6.418 1.00 0.00 14 VAL A N 19
ATOM 18562 C CA . VAL A 1 14 ? 3.796 9.095 7.085 1.00 0.00 14 VAL A CA 19
ATOM 18563 C C . VAL A 1 14 ? 3.541 8.560 8.506 1.00 0.00 14 VAL A C 19
ATOM 18564 O O . VAL A 1 14 ? 2.426 8.154 8.828 1.00 0.00 14 VAL A O 19
ATOM 18577 N N . CYS A 1 15 ? 4.572 8.540 9.342 1.00 0.00 15 CYS A N 19
ATOM 18578 C CA . CYS A 1 15 ? 4.436 8.021 10.708 1.00 0.00 15 CYS A CA 19
ATOM 18579 C C . CYS A 1 15 ? 4.392 6.509 10.683 1.00 0.00 15 CYS A C 19
ATOM 18580 O O . CYS A 1 15 ? 4.544 5.850 11.711 1.00 0.00 15 CYS A O 19
ATOM 18587 N N . ARG A 1 16 ? 4.174 5.970 9.496 1.00 0.00 16 ARG A N 19
ATOM 18588 C CA . ARG A 1 16 ? 4.098 4.519 9.317 1.00 0.00 16 ARG A CA 19
ATOM 18589 C C . ARG A 1 16 ? 3.806 4.158 7.873 1.00 0.00 16 ARG A C 19
ATOM 18590 O O . ARG A 1 16 ? 3.047 3.231 7.582 1.00 0.00 16 ARG A O 19
ATOM 18611 N N . ASN A 1 17 ? 4.401 4.875 6.964 1.00 0.00 17 ASN A N 19
ATOM 18612 C CA . ASN A 1 17 ? 4.158 4.608 5.571 1.00 0.00 17 ASN A CA 19
ATOM 18613 C C . ASN A 1 17 ? 2.670 4.775 5.261 1.00 0.00 17 ASN A C 19
ATOM 18614 O O . ASN A 1 17 ? 1.815 4.524 6.100 1.00 0.00 17 ASN A O 19
ATOM 18625 N N . THR A 1 18 ? 2.381 5.203 4.045 1.00 0.00 18 THR A N 19
ATOM 18626 C CA . THR A 1 18 ? 0.998 5.407 3.589 1.00 0.00 18 THR A CA 19
ATOM 18627 C C . THR A 1 18 ? 0.725 4.453 2.467 1.00 0.00 18 THR A C 19
ATOM 18628 O O . THR A 1 18 ? 1.667 3.959 1.840 1.00 0.00 18 THR A O 19
ATOM 18639 N N . CYS A 1 19 ? -0.560 4.214 2.222 1.00 0.00 19 CYS A N 19
ATOM 18640 C CA . CYS A 1 19 ? -0.988 3.279 1.200 1.00 0.00 19 CYS A CA 19
ATOM 18641 C C . CYS A 1 19 ? -1.620 3.997 0.031 1.00 0.00 19 CYS A C 19
ATOM 18642 O O . CYS A 1 19 ? -2.699 4.576 0.138 1.00 0.00 19 CYS A O 19
ATOM 18649 N N . SER A 1 20 ? -0.930 3.926 -1.094 1.00 0.00 20 SER A N 19
ATOM 18650 C CA . SER A 1 20 ? -1.409 4.537 -2.310 1.00 0.00 20 SER A CA 19
ATOM 18651 C C . SER A 1 20 ? -1.262 3.551 -3.451 1.00 0.00 20 SER A C 19
ATOM 18652 O O . SER A 1 20 ? -0.153 3.286 -3.911 1.00 0.00 20 SER A O 19
ATOM 18660 N N . CYS A 1 21 ? -2.387 3.030 -3.915 1.00 0.00 21 CYS A N 19
ATOM 18661 C CA . CYS A 1 21 ? -2.383 2.095 -5.024 1.00 0.00 21 CYS A CA 19
ATOM 18662 C C . CYS A 1 21 ? -3.223 2.690 -6.146 1.00 0.00 21 CYS A C 19
ATOM 18663 O O . CYS A 1 21 ? -4.355 3.117 -5.925 1.00 0.00 21 CYS A O 19
ATOM 18670 N N . ILE A 1 22 ? -2.640 2.751 -7.337 1.00 0.00 22 ILE A N 19
ATOM 18671 C CA . ILE A 1 22 ? -3.329 3.345 -8.491 1.00 0.00 22 ILE A CA 19
ATOM 18672 C C . ILE A 1 22 ? -2.779 2.810 -9.810 1.00 0.00 22 ILE A C 19
ATOM 18673 O O . ILE A 1 22 ? -1.633 2.393 -9.891 1.00 0.00 22 ILE A O 19
ATOM 18689 N N . ARG A 1 23 ? -3.606 2.834 -10.846 1.00 0.00 23 ARG A N 19
ATOM 18690 C CA . ARG A 1 23 ? -3.182 2.347 -12.156 1.00 0.00 23 ARG A CA 19
ATOM 18691 C C . ARG A 1 23 ? -2.575 3.470 -12.989 1.00 0.00 23 ARG A C 19
ATOM 18692 O O . ARG A 1 23 ? -2.097 3.243 -14.100 1.00 0.00 23 ARG A O 19
ATOM 18713 N N . LEU A 1 24 ? -2.603 4.679 -12.442 1.00 0.00 24 LEU A N 19
ATOM 18714 C CA . LEU A 1 24 ? -2.056 5.842 -13.144 1.00 0.00 24 LEU A CA 19
ATOM 18715 C C . LEU A 1 24 ? -0.818 6.373 -12.426 1.00 0.00 24 LEU A C 19
ATOM 18716 O O . LEU A 1 24 ? -0.840 6.603 -11.218 1.00 0.00 24 LEU A O 19
ATOM 18732 N N . SER A 1 25 ? 0.263 6.570 -13.182 1.00 0.00 25 SER A N 19
ATOM 18733 C CA . SER A 1 25 ? 1.503 7.078 -12.607 1.00 0.00 25 SER A CA 19
ATOM 18734 C C . SER A 1 25 ? 1.302 8.485 -12.052 1.00 0.00 25 SER A C 19
ATOM 18735 O O . SER A 1 25 ? 1.797 8.815 -10.974 1.00 0.00 25 SER A O 19
ATOM 18743 N N . ARG A 1 26 ? 0.569 9.309 -12.794 1.00 0.00 26 ARG A N 19
ATOM 18744 C CA . ARG A 1 26 ? 0.306 10.677 -12.365 1.00 0.00 26 ARG A CA 19
ATOM 18745 C C . ARG A 1 26 ? -0.701 10.692 -11.221 1.00 0.00 26 ARG A C 19
ATOM 18746 O O . ARG A 1 26 ? -1.593 9.847 -11.155 1.00 0.00 26 ARG A O 19
ATOM 18767 N N . SER A 1 27 ? -0.552 11.659 -10.323 1.00 0.00 27 SER A N 19
ATOM 18768 C CA . SER A 1 27 ? -1.457 11.775 -9.186 1.00 0.00 27 SER A CA 19
ATOM 18769 C C . SER A 1 27 ? -1.399 10.527 -8.323 1.00 0.00 27 SER A C 19
ATOM 18770 O O . SER A 1 27 ? -2.029 9.514 -8.626 1.00 0.00 27 SER A O 19
ATOM 18778 N N . THR A 1 28 ? -0.635 10.617 -7.243 1.00 0.00 28 THR A N 19
ATOM 18779 C CA . THR A 1 28 ? -0.489 9.501 -6.325 1.00 0.00 28 THR A CA 19
ATOM 18780 C C . THR A 1 28 ? -1.250 9.772 -5.031 1.00 0.00 28 THR A C 19
ATOM 18781 O O . THR A 1 28 ? -1.554 8.850 -4.275 1.00 0.00 28 THR A O 19
ATOM 18792 N N . TYR A 1 29 ? -1.571 11.038 -4.795 1.00 0.00 29 TYR A N 19
ATOM 18793 C CA . TYR A 1 29 ? -2.316 11.416 -3.601 1.00 0.00 29 TYR A CA 19
ATOM 18794 C C . TYR A 1 29 ? -3.115 12.687 -3.854 1.00 0.00 29 TYR A C 19
ATOM 18795 O O . TYR A 1 29 ? -3.710 12.867 -4.917 1.00 0.00 29 TYR A O 19
ATOM 18813 N N . ALA A 1 30 ? -3.122 13.554 -2.857 1.00 0.00 30 ALA A N 19
ATOM 18814 C CA . ALA A 1 30 ? -3.840 14.806 -2.936 1.00 0.00 30 ALA A CA 19
ATOM 18815 C C . ALA A 1 30 ? -5.335 14.540 -3.072 1.00 0.00 30 ALA A C 19
ATOM 18816 O O . ALA A 1 30 ? -6.026 15.202 -3.846 1.00 0.00 30 ALA A O 19
ATOM 18823 N N . SER A 1 31 ? -5.826 13.560 -2.319 1.00 0.00 31 SER A N 19
ATOM 18824 C CA . SER A 1 31 ? -7.240 13.210 -2.367 1.00 0.00 31 SER A CA 19
ATOM 18825 C C . SER A 1 31 ? -7.660 12.500 -1.083 1.00 0.00 31 SER A C 19
ATOM 18826 O O . SER A 1 31 ? -8.357 13.071 -0.247 1.00 0.00 31 SER A O 19
ATOM 18834 N N . LEU B 1 1 ? 9.748 4.139 0.826 1.00 0.00 41 LEU B N 19
ATOM 18835 C CA . LEU B 1 1 ? 9.816 3.229 -0.312 1.00 0.00 41 LEU B CA 19
ATOM 18836 C C . LEU B 1 1 ? 8.553 2.380 -0.391 1.00 0.00 41 LEU B C 19
ATOM 18837 O O . LEU B 1 1 ? 7.922 2.091 0.626 1.00 0.00 41 LEU B O 19
ATOM 18853 N N . ARG B 1 2 ? 8.185 1.985 -1.605 1.00 0.00 42 ARG B N 19
ATOM 18854 C CA . ARG B 1 2 ? 6.992 1.173 -1.804 1.00 0.00 42 ARG B CA 19
ATOM 18855 C C . ARG B 1 2 ? 7.146 -0.188 -1.134 1.00 0.00 42 ARG B C 19
ATOM 18856 O O . ARG B 1 2 ? 8.219 -0.792 -1.171 1.00 0.00 42 ARG B O 19
ATOM 18877 N N . VAL B 1 3 ? 6.063 -0.668 -0.528 1.00 0.00 43 VAL B N 19
ATOM 18878 C CA . VAL B 1 3 ? 6.088 -1.962 0.141 1.00 0.00 43 VAL B CA 19
ATOM 18879 C C . VAL B 1 3 ? 6.383 -3.082 -0.858 1.00 0.00 43 VAL B C 19
ATOM 18880 O O . VAL B 1 3 ? 7.150 -4.000 -0.568 1.00 0.00 43 VAL B O 19
ATOM 18893 N N . ARG B 1 4 ? 5.777 -2.993 -2.031 1.00 0.00 44 ARG B N 19
ATOM 18894 C CA . ARG B 1 4 ? 5.981 -4.000 -3.075 1.00 0.00 44 ARG B CA 19
ATOM 18895 C C . ARG B 1 4 ? 5.682 -3.408 -4.459 1.00 0.00 44 ARG B C 19
ATOM 18896 O O . ARG B 1 4 ? 5.654 -2.190 -4.629 1.00 0.00 44 ARG B O 19
ATOM 18917 N N . ARG B 1 5 ? 5.489 -4.275 -5.447 1.00 0.00 45 ARG B N 19
ATOM 18918 C CA . ARG B 1 5 ? 5.228 -3.833 -6.815 1.00 0.00 45 ARG B CA 19
ATOM 18919 C C . ARG B 1 5 ? 3.742 -3.648 -7.099 1.00 0.00 45 ARG B C 19
ATOM 18920 O O . ARG B 1 5 ? 3.163 -2.602 -6.811 1.00 0.00 45 ARG B O 19
ATOM 18941 N N . THR B 1 6 ? 3.148 -4.664 -7.696 1.00 0.00 46 THR B N 19
ATOM 18942 C CA . THR B 1 6 ? 1.726 -4.623 -8.063 1.00 0.00 46 THR B CA 19
ATOM 18943 C C . THR B 1 6 ? 0.928 -5.683 -7.318 1.00 0.00 46 THR B C 19
ATOM 18944 O O . THR B 1 6 ? 0.077 -5.368 -6.488 1.00 0.00 46 THR B O 19
ATOM 18955 N N . LEU B 1 7 ? 1.243 -6.942 -7.618 1.00 0.00 47 LEU B N 19
ATOM 18956 C CA . LEU B 1 7 ? 0.605 -8.110 -6.996 1.00 0.00 47 LEU B CA 19
ATOM 18957 C C . LEU B 1 7 ? -0.739 -7.801 -6.325 1.00 0.00 47 LEU B C 19
ATOM 18958 O O . LEU B 1 7 ? -1.769 -7.715 -6.992 1.00 0.00 47 LEU B O 19
ATOM 18974 N N . GLN B 1 8 ? -0.720 -7.639 -4.999 1.00 0.00 48 GLN B N 19
ATOM 18975 C CA . GLN B 1 8 ? -1.936 -7.347 -4.253 1.00 0.00 48 GLN B CA 19
ATOM 18976 C C . GLN B 1 8 ? -1.663 -6.186 -3.330 1.00 0.00 48 GLN B C 19
ATOM 18977 O O . GLN B 1 8 ? -0.572 -6.072 -2.769 1.00 0.00 48 GLN B O 19
ATOM 18991 N N . CYS B 1 9 ? -2.644 -5.323 -3.208 1.00 0.00 49 CYS B N 19
ATOM 18992 C CA . CYS B 1 9 ? -2.509 -4.133 -2.392 1.00 0.00 49 CYS B CA 19
ATOM 18993 C C . CYS B 1 9 ? -3.489 -4.086 -1.249 1.00 0.00 49 CYS B C 19
ATOM 18994 O O . CYS B 1 9 ? -4.697 -4.235 -1.437 1.00 0.00 49 CYS B O 19
ATOM 19001 N N . SER B 1 10 ? -2.951 -3.850 -0.066 1.00 0.00 50 SER B N 19
ATOM 19002 C CA . SER B 1 10 ? -3.776 -3.750 1.110 1.00 0.00 50 SER B CA 19
ATOM 19003 C C . SER B 1 10 ? -3.287 -2.604 2.000 1.00 0.00 50 SER B C 19
ATOM 19004 O O . SER B 1 10 ? -2.091 -2.311 2.045 1.00 0.00 50 SER B O 19
ATOM 19012 N N . CYS B 1 11 ? -4.215 -1.956 2.702 1.00 0.00 51 CYS B N 19
ATOM 19013 C CA . CYS B 1 11 ? -3.858 -0.844 3.582 1.00 0.00 51 CYS B CA 19
ATOM 19014 C C . CYS B 1 11 ? -4.409 -1.095 4.991 1.00 0.00 51 CYS B C 19
ATOM 19015 O O . CYS B 1 11 ? -5.444 -1.743 5.152 1.00 0.00 51 CYS B O 19
ATOM 19022 N N . ARG B 1 12 ? -3.715 -0.582 6.008 1.00 0.00 52 ARG B N 19
ATOM 19023 C CA . ARG B 1 12 ? -4.149 -0.764 7.392 1.00 0.00 52 ARG B CA 19
ATOM 19024 C C . ARG B 1 12 ? -3.909 0.509 8.196 1.00 0.00 52 ARG B C 19
ATOM 19025 O O . ARG B 1 12 ? -3.031 1.291 7.877 1.00 0.00 52 ARG B O 19
ATOM 19046 N N . ARG B 1 13 ? -4.688 0.696 9.248 1.00 0.00 53 ARG B N 19
ATOM 19047 C CA . ARG B 1 13 ? -4.537 1.870 10.101 1.00 0.00 53 ARG B CA 19
ATOM 19048 C C . ARG B 1 13 ? -3.535 1.612 11.207 1.00 0.00 53 ARG B C 19
ATOM 19049 O O . ARG B 1 13 ? -3.277 0.468 11.579 1.00 0.00 53 ARG B O 19
ATOM 19070 N N . VAL B 1 14 ? -2.971 2.687 11.718 1.00 0.00 54 VAL B N 19
ATOM 19071 C CA . VAL B 1 14 ? -1.984 2.574 12.776 1.00 0.00 54 VAL B CA 19
ATOM 19072 C C . VAL B 1 14 ? -1.653 3.919 13.391 1.00 0.00 54 VAL B C 19
ATOM 19073 O O . VAL B 1 14 ? -1.115 4.007 14.495 1.00 0.00 54 VAL B O 19
ATOM 19086 N N . CYS B 1 15 ? -1.960 4.954 12.648 1.00 0.00 55 CYS B N 19
ATOM 19087 C CA . CYS B 1 15 ? -1.680 6.318 13.083 1.00 0.00 55 CYS B CA 19
ATOM 19088 C C . CYS B 1 15 ? -1.868 7.281 11.943 1.00 0.00 55 CYS B C 19
ATOM 19089 O O . CYS B 1 15 ? -1.933 8.493 12.139 1.00 0.00 55 CYS B O 19
ATOM 19096 N N . ARG B 1 16 ? -1.907 6.735 10.745 1.00 0.00 56 ARG B N 19
ATOM 19097 C CA . ARG B 1 16 ? -2.030 7.563 9.553 1.00 0.00 56 ARG B CA 19
ATOM 19098 C C . ARG B 1 16 ? -2.079 6.719 8.296 1.00 0.00 56 ARG B C 19
ATOM 19099 O O . ARG B 1 16 ? -1.595 7.120 7.236 1.00 0.00 56 ARG B O 19
ATOM 19120 N N . ASN B 1 17 ? -2.652 5.558 8.420 1.00 0.00 57 ASN B N 19
ATOM 19121 C CA . ASN B 1 17 ? -2.743 4.652 7.306 1.00 0.00 57 ASN B CA 19
ATOM 19122 C C . ASN B 1 17 ? -1.384 4.023 7.035 1.00 0.00 57 ASN B C 19
ATOM 19123 O O . ASN B 1 17 ? -0.369 4.709 6.941 1.00 0.00 57 ASN B O 19
ATOM 19134 N N . THR B 1 18 ? -1.401 2.718 6.896 1.00 0.00 58 THR B N 19
ATOM 19135 C CA . THR B 1 18 ? -0.199 1.936 6.615 1.00 0.00 58 THR B CA 19
ATOM 19136 C C . THR B 1 18 ? -0.330 1.279 5.272 1.00 0.00 58 THR B C 19
ATOM 19137 O O . THR B 1 18 ? -1.434 1.131 4.754 1.00 0.00 58 THR B O 19
ATOM 19148 N N . CYS B 1 19 ? 0.806 0.868 4.732 1.00 0.00 59 CYS B N 19
ATOM 19149 C CA . CYS B 1 19 ? 0.845 0.234 3.432 1.00 0.00 59 CYS B CA 19
ATOM 19150 C C . CYS B 1 19 ? 1.253 -1.217 3.548 1.00 0.00 59 CYS B C 19
ATOM 19151 O O . CYS B 1 19 ? 2.178 -1.564 4.285 1.00 0.00 59 CYS B O 19
ATOM 19158 N N . SER B 1 20 ? 0.551 -2.057 2.803 1.00 0.00 60 SER B N 19
ATOM 19159 C CA . SER B 1 20 ? 0.842 -3.475 2.790 1.00 0.00 60 SER B CA 19
ATOM 19160 C C . SER B 1 20 ? 0.418 -4.073 1.462 1.00 0.00 60 SER B C 19
ATOM 19161 O O . SER B 1 20 ? -0.771 -4.258 1.207 1.00 0.00 60 SER B O 19
ATOM 19169 N N . CYS B 1 21 ? 1.401 -4.408 0.639 1.00 0.00 61 CYS B N 19
ATOM 19170 C CA . CYS B 1 21 ? 1.131 -5.033 -0.644 1.00 0.00 61 CYS B CA 19
ATOM 19171 C C . CYS B 1 21 ? 1.905 -6.346 -0.679 1.00 0.00 61 CYS B C 19
ATOM 19172 O O . CYS B 1 21 ? 3.106 -6.375 -0.413 1.00 0.00 61 CYS B O 19
ATOM 19179 N N . ILE B 1 22 ? 1.197 -7.432 -0.961 1.00 0.00 62 ILE B N 19
ATOM 19180 C CA . ILE B 1 22 ? 1.819 -8.768 -0.971 1.00 0.00 62 ILE B CA 19
ATOM 19181 C C . ILE B 1 22 ? 1.042 -9.748 -1.866 1.00 0.00 62 ILE B C 19
ATOM 19182 O O . ILE B 1 22 ? -0.043 -9.436 -2.338 1.00 0.00 62 ILE B O 19
ATOM 19198 N N . ARG B 1 23 ? 1.613 -10.936 -2.095 1.00 0.00 63 ARG B N 19
ATOM 19199 C CA . ARG B 1 23 ? 0.967 -11.949 -2.931 1.00 0.00 63 ARG B CA 19
ATOM 19200 C C . ARG B 1 23 ? 0.189 -12.902 -2.052 1.00 0.00 63 ARG B C 19
ATOM 19201 O O . ARG B 1 23 ? -0.119 -14.021 -2.459 1.00 0.00 63 ARG B O 19
ATOM 19222 N N . LEU B 1 24 ? -0.101 -12.443 -0.841 1.00 0.00 64 LEU B N 19
ATOM 19223 C CA . LEU B 1 24 ? -0.843 -13.247 0.131 1.00 0.00 64 LEU B CA 19
ATOM 19224 C C . LEU B 1 24 ? -0.068 -14.506 0.498 1.00 0.00 64 LEU B C 19
ATOM 19225 O O . LEU B 1 24 ? 1.145 -14.587 0.296 1.00 0.00 64 LEU B O 19
ATOM 19241 N N . SER B 1 25 ? -0.782 -15.484 1.046 1.00 0.00 65 SER B N 19
ATOM 19242 C CA . SER B 1 25 ? -0.164 -16.740 1.451 1.00 0.00 65 SER B CA 19
ATOM 19243 C C . SER B 1 25 ? 0.708 -16.510 2.677 1.00 0.00 65 SER B C 19
ATOM 19244 O O . SER B 1 25 ? 1.464 -17.391 3.091 1.00 0.00 65 SER B O 19
ATOM 19252 N N . ARG B 1 26 ? 0.596 -15.315 3.247 1.00 0.00 66 ARG B N 19
ATOM 19253 C CA . ARG B 1 26 ? 1.378 -14.956 4.426 1.00 0.00 66 ARG B CA 19
ATOM 19254 C C . ARG B 1 26 ? 0.483 -14.396 5.527 1.00 0.00 66 ARG B C 19
ATOM 19255 O O . ARG B 1 26 ? -0.702 -14.143 5.310 1.00 0.00 66 ARG B O 19
ATOM 19276 N N . SER B 1 27 ? 1.060 -14.210 6.711 1.00 0.00 67 SER B N 19
ATOM 19277 C CA . SER B 1 27 ? 0.308 -13.684 7.846 1.00 0.00 67 SER B CA 19
ATOM 19278 C C . SER B 1 27 ? -0.241 -12.304 7.531 1.00 0.00 67 SER B C 19
ATOM 19279 O O . SER B 1 27 ? -1.378 -11.981 7.878 1.00 0.00 67 SER B O 19
ATOM 19287 N N . THR B 1 28 ? 0.572 -11.497 6.870 1.00 0.00 68 THR B N 19
ATOM 19288 C CA . THR B 1 28 ? 0.165 -10.147 6.503 1.00 0.00 68 THR B CA 19
ATOM 19289 C C . THR B 1 28 ? -0.640 -9.501 7.626 1.00 0.00 68 THR B C 19
ATOM 19290 O O . THR B 1 28 ? -1.861 -9.374 7.539 1.00 0.00 68 THR B O 19
ATOM 19301 N N . TYR B 1 29 ? 0.057 -9.095 8.676 1.00 0.00 69 TYR B N 19
ATOM 19302 C CA . TYR B 1 29 ? -0.590 -8.459 9.820 1.00 0.00 69 TYR B CA 19
ATOM 19303 C C . TYR B 1 29 ? -1.513 -7.338 9.354 1.00 0.00 69 TYR B C 19
ATOM 19304 O O . TYR B 1 29 ? -2.428 -6.936 10.072 1.00 0.00 69 TYR B O 19
ATOM 19322 N N . ALA B 1 30 ? -1.274 -6.846 8.144 1.00 0.00 70 ALA B N 19
ATOM 19323 C CA . ALA B 1 30 ? -2.098 -5.780 7.591 1.00 0.00 70 ALA B CA 19
ATOM 19324 C C . ALA B 1 30 ? -3.547 -6.239 7.466 1.00 0.00 70 ALA B C 19
ATOM 19325 O O . ALA B 1 30 ? -4.475 -5.477 7.739 1.00 0.00 70 ALA B O 19
ATOM 19332 N N . SER B 1 31 ? -3.734 -7.489 7.057 1.00 0.00 71 SER B N 19
ATOM 19333 C CA . SER B 1 31 ? -5.076 -8.039 6.902 1.00 0.00 71 SER B CA 19
ATOM 19334 C C . SER B 1 31 ? -5.061 -9.551 7.106 1.00 0.00 71 SER B C 19
ATOM 19335 O O . SER B 1 31 ? -6.104 -10.167 7.326 1.00 0.00 71 SER B O 19
ATOM 19343 N N . LEU A 1 1 ? -12.917 5.520 -1.703 1.00 0.00 1 LEU A N 20
ATOM 19344 C CA . LEU A 1 1 ? -11.943 5.811 -2.749 1.00 0.00 1 LEU A CA 20
ATOM 19345 C C . LEU A 1 1 ? -11.226 4.530 -3.176 1.00 0.00 1 LEU A C 20
ATOM 19346 O O . LEU A 1 1 ? -11.812 3.448 -3.163 1.00 0.00 1 LEU A O 20
ATOM 19362 N N . ARG A 1 2 ? -9.956 4.664 -3.549 1.00 0.00 2 ARG A N 20
ATOM 19363 C CA . ARG A 1 2 ? -9.161 3.516 -3.976 1.00 0.00 2 ARG A CA 20
ATOM 19364 C C . ARG A 1 2 ? -7.897 3.407 -3.130 1.00 0.00 2 ARG A C 20
ATOM 19365 O O . ARG A 1 2 ? -7.210 4.400 -2.892 1.00 0.00 2 ARG A O 20
ATOM 19386 N N . VAL A 1 3 ? -7.596 2.190 -2.685 1.00 0.00 3 VAL A N 20
ATOM 19387 C CA . VAL A 1 3 ? -6.410 1.947 -1.868 1.00 0.00 3 VAL A CA 20
ATOM 19388 C C . VAL A 1 3 ? -6.239 0.447 -1.629 1.00 0.00 3 VAL A C 20
ATOM 19389 O O . VAL A 1 3 ? -5.920 0.021 -0.522 1.00 0.00 3 VAL A O 20
ATOM 19402 N N . ARG A 1 4 ? -6.460 -0.352 -2.675 1.00 0.00 4 ARG A N 20
ATOM 19403 C CA . ARG A 1 4 ? -6.329 -1.799 -2.555 1.00 0.00 4 ARG A CA 20
ATOM 19404 C C . ARG A 1 4 ? -6.267 -2.439 -3.938 1.00 0.00 4 ARG A C 20
ATOM 19405 O O . ARG A 1 4 ? -5.703 -1.874 -4.874 1.00 0.00 4 ARG A O 20
ATOM 19426 N N . ARG A 1 5 ? -6.850 -3.620 -4.042 1.00 0.00 5 ARG A N 20
ATOM 19427 C CA . ARG A 1 5 ? -6.883 -4.367 -5.291 1.00 0.00 5 ARG A CA 20
ATOM 19428 C C . ARG A 1 5 ? -5.471 -4.705 -5.773 1.00 0.00 5 ARG A C 20
ATOM 19429 O O . ARG A 1 5 ? -4.635 -5.165 -4.997 1.00 0.00 5 ARG A O 20
ATOM 19450 N N . THR A 1 6 ? -5.225 -4.501 -7.063 1.00 0.00 6 THR A N 20
ATOM 19451 C CA . THR A 1 6 ? -3.917 -4.815 -7.652 1.00 0.00 6 THR A CA 20
ATOM 19452 C C . THR A 1 6 ? -3.383 -3.660 -8.500 1.00 0.00 6 THR A C 20
ATOM 19453 O O . THR A 1 6 ? -2.429 -2.979 -8.122 1.00 0.00 6 THR A O 20
ATOM 19464 N N . LEU A 1 7 ? -4.026 -3.472 -9.653 1.00 0.00 7 LEU A N 20
ATOM 19465 C CA . LEU A 1 7 ? -3.678 -2.425 -10.629 1.00 0.00 7 LEU A CA 20
ATOM 19466 C C . LEU A 1 7 ? -2.299 -1.797 -10.409 1.00 0.00 7 LEU A C 20
ATOM 19467 O O . LEU A 1 7 ? -1.288 -2.336 -10.863 1.00 0.00 7 LEU A O 20
ATOM 19483 N N . GLN A 1 8 ? -2.264 -0.649 -9.727 1.00 0.00 8 GLN A N 20
ATOM 19484 C CA . GLN A 1 8 ? -1.005 0.036 -9.471 1.00 0.00 8 GLN A CA 20
ATOM 19485 C C . GLN A 1 8 ? -0.938 0.371 -8.012 1.00 0.00 8 GLN A C 20
ATOM 19486 O O . GLN A 1 8 ? -1.914 0.844 -7.439 1.00 0.00 8 GLN A O 20
ATOM 19500 N N . CYS A 1 9 ? 0.195 0.076 -7.421 1.00 0.00 9 CYS A N 20
ATOM 19501 C CA . CYS A 1 9 ? 0.382 0.294 -6.005 1.00 0.00 9 CYS A CA 20
ATOM 19502 C C . CYS A 1 9 ? 1.559 1.204 -5.696 1.00 0.00 9 CYS A C 20
ATOM 19503 O O . CYS A 1 9 ? 2.681 0.982 -6.151 1.00 0.00 9 CYS A O 20
ATOM 19510 N N . SER A 1 10 ? 1.272 2.232 -4.903 1.00 0.00 10 SER A N 20
ATOM 19511 C CA . SER A 1 10 ? 2.279 3.195 -4.501 1.00 0.00 10 SER A CA 20
ATOM 19512 C C . SER A 1 10 ? 2.052 3.597 -3.049 1.00 0.00 10 SER A C 20
ATOM 19513 O O . SER A 1 10 ? 0.929 3.541 -2.541 1.00 0.00 10 SER A O 20
ATOM 19521 N N . CYS A 1 11 ? 3.123 3.997 -2.382 1.00 0.00 11 CYS A N 20
ATOM 19522 C CA . CYS A 1 11 ? 3.034 4.399 -0.993 1.00 0.00 11 CYS A CA 20
ATOM 19523 C C . CYS A 1 11 ? 3.885 5.651 -0.772 1.00 0.00 11 CYS A C 20
ATOM 19524 O O . CYS A 1 11 ? 4.777 5.945 -1.568 1.00 0.00 11 CYS A O 20
ATOM 19531 N N . ARG A 1 12 ? 3.613 6.389 0.299 1.00 0.00 12 ARG A N 20
ATOM 19532 C CA . ARG A 1 12 ? 4.387 7.613 0.580 1.00 0.00 12 ARG A CA 20
ATOM 19533 C C . ARG A 1 12 ? 4.514 7.830 2.078 1.00 0.00 12 ARG A C 20
ATOM 19534 O O . ARG A 1 12 ? 3.588 7.525 2.803 1.00 0.00 12 ARG A O 20
ATOM 19555 N N . ARG A 1 13 ? 5.659 8.368 2.524 1.00 0.00 13 ARG A N 20
ATOM 19556 C CA . ARG A 1 13 ? 5.892 8.617 3.957 1.00 0.00 13 ARG A CA 20
ATOM 19557 C C . ARG A 1 13 ? 4.835 9.516 4.569 1.00 0.00 13 ARG A C 20
ATOM 19558 O O . ARG A 1 13 ? 4.298 10.404 3.909 1.00 0.00 13 ARG A O 20
ATOM 19579 N N . VAL A 1 14 ? 4.564 9.252 5.845 1.00 0.00 14 VAL A N 20
ATOM 19580 C CA . VAL A 1 14 ? 3.567 9.998 6.619 1.00 0.00 14 VAL A CA 20
ATOM 19581 C C . VAL A 1 14 ? 3.374 9.389 8.019 1.00 0.00 14 VAL A C 20
ATOM 19582 O O . VAL A 1 14 ? 2.342 8.790 8.316 1.00 0.00 14 VAL A O 20
ATOM 19595 N N . CYS A 1 15 ? 4.360 9.537 8.880 1.00 0.00 15 CYS A N 20
ATOM 19596 C CA . CYS A 1 15 ? 4.268 8.984 10.236 1.00 0.00 15 CYS A CA 20
ATOM 19597 C C . CYS A 1 15 ? 4.356 7.475 10.203 1.00 0.00 15 CYS A C 20
ATOM 19598 O O . CYS A 1 15 ? 4.504 6.827 11.238 1.00 0.00 15 CYS A O 20
ATOM 19605 N N . ARG A 1 16 ? 4.243 6.915 9.015 1.00 0.00 16 ARG A N 20
ATOM 19606 C CA . ARG A 1 16 ? 4.285 5.462 8.862 1.00 0.00 16 ARG A CA 20
ATOM 19607 C C . ARG A 1 16 ? 3.890 5.062 7.464 1.00 0.00 16 ARG A C 20
ATOM 19608 O O . ARG A 1 16 ? 3.451 3.940 7.203 1.00 0.00 16 ARG A O 20
ATOM 19629 N N . ASN A 1 17 ? 4.056 5.971 6.570 1.00 0.00 17 ASN A N 20
ATOM 19630 C CA . ASN A 1 17 ? 3.711 5.703 5.205 1.00 0.00 17 ASN A CA 20
ATOM 19631 C C . ASN A 1 17 ? 2.204 5.585 5.011 1.00 0.00 17 ASN A C 20
ATOM 19632 O O . ASN A 1 17 ? 1.466 5.138 5.887 1.00 0.00 17 ASN A O 20
ATOM 19643 N N . THR A 1 18 ? 1.797 5.968 3.819 1.00 0.00 18 THR A N 20
ATOM 19644 C CA . THR A 1 18 ? 0.399 5.909 3.393 1.00 0.00 18 THR A CA 20
ATOM 19645 C C . THR A 1 18 ? 0.281 4.957 2.226 1.00 0.00 18 THR A C 20
ATOM 19646 O O . THR A 1 18 ?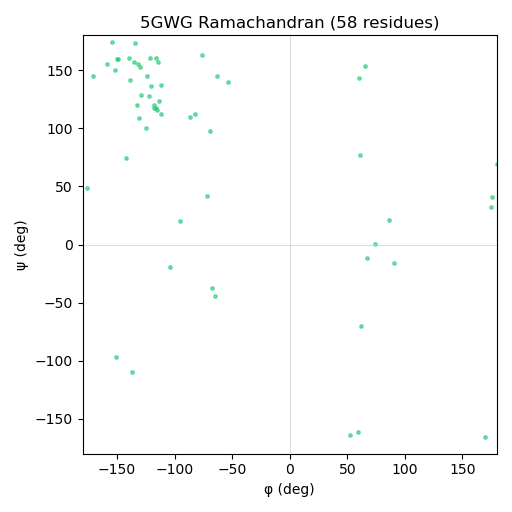 1.276 4.662 1.552 1.00 0.00 18 THR A O 20
ATOM 19657 N N . CYS A 1 19 ? -0.946 4.498 1.999 1.00 0.00 19 CYS A N 20
ATOM 19658 C CA . CYS A 1 19 ? -1.233 3.550 0.935 1.00 0.00 19 CYS A CA 20
ATOM 19659 C C . CYS A 1 19 ? -2.114 4.163 -0.132 1.00 0.00 19 CYS A C 20
ATOM 19660 O O . CYS A 1 19 ? -3.135 4.781 0.163 1.00 0.00 19 CYS A O 20
ATOM 19667 N N . SER A 1 20 ? -1.720 3.971 -1.379 1.00 0.00 20 SER A N 20
ATOM 19668 C CA . SER A 1 20 ? -2.499 4.484 -2.486 1.00 0.00 20 SER A CA 20
ATOM 19669 C C . SER A 1 20 ? -2.334 3.590 -3.700 1.00 0.00 20 SER A C 20
ATOM 19670 O O . SER A 1 20 ? -1.276 3.581 -4.332 1.00 0.00 20 SER A O 20
ATOM 19678 N N . CYS A 1 21 ? -3.395 2.864 -4.040 1.00 0.00 21 CYS A N 20
ATOM 19679 C CA . CYS A 1 21 ? -3.366 2.001 -5.209 1.00 0.00 21 CYS A CA 20
ATOM 19680 C C . CYS A 1 21 ? -4.437 2.488 -6.180 1.00 0.00 21 CYS A C 20
ATOM 19681 O O . CYS A 1 21 ? -5.604 2.625 -5.817 1.00 0.00 21 CYS A O 20
ATOM 19688 N N . ILE A 1 22 ? -4.009 2.795 -7.401 1.00 0.00 22 ILE A N 20
ATOM 19689 C CA . ILE A 1 22 ? -4.922 3.334 -8.421 1.00 0.00 22 ILE A CA 20
ATOM 19690 C C . ILE A 1 22 ? -4.410 3.039 -9.830 1.00 0.00 22 ILE A C 20
ATOM 19691 O O . ILE A 1 22 ? -3.264 2.654 -10.010 1.00 0.00 22 ILE A O 20
ATOM 19707 N N . ARG A 1 23 ? -5.271 3.208 -10.828 1.00 0.00 23 ARG A N 20
ATOM 19708 C CA . ARG A 1 23 ? -4.881 2.938 -12.210 1.00 0.00 23 ARG A CA 20
ATOM 19709 C C . ARG A 1 23 ? -4.132 4.126 -12.795 1.00 0.00 23 ARG A C 20
ATOM 19710 O O . ARG A 1 23 ? -3.759 4.125 -13.968 1.00 0.00 23 ARG A O 20
ATOM 19731 N N . LEU A 1 24 ? -3.932 5.144 -11.972 1.00 0.00 24 LEU A N 20
ATOM 19732 C CA . LEU A 1 24 ? -3.242 6.353 -12.416 1.00 0.00 24 LEU A CA 20
ATOM 19733 C C . LEU A 1 24 ? -1.760 6.318 -12.039 1.00 0.00 24 LEU A C 20
ATOM 19734 O O . LEU A 1 24 ? -1.338 5.544 -11.184 1.00 0.00 24 LEU A O 20
ATOM 19750 N N . SER A 1 25 ? -0.969 7.162 -12.691 1.00 0.00 25 SER A N 20
ATOM 19751 C CA . SER A 1 25 ? 0.461 7.217 -12.410 1.00 0.00 25 SER A CA 20
ATOM 19752 C C . SER A 1 25 ? 0.765 8.305 -11.380 1.00 0.00 25 SER A C 20
ATOM 19753 O O . SER A 1 25 ? 1.911 8.473 -10.961 1.00 0.00 25 SER A O 20
ATOM 19761 N N . ARG A 1 26 ? -0.269 9.042 -10.978 1.00 0.00 26 ARG A N 20
ATOM 19762 C CA . ARG A 1 26 ? -0.100 10.113 -9.999 1.00 0.00 26 ARG A CA 20
ATOM 19763 C C . ARG A 1 26 ? 0.181 9.553 -8.612 1.00 0.00 26 ARG A C 20
ATOM 19764 O O . ARG A 1 26 ? -0.268 8.461 -8.263 1.00 0.00 26 ARG A O 20
ATOM 19785 N N . SER A 1 27 ? 0.930 10.316 -7.829 1.00 0.00 27 SER A N 20
ATOM 19786 C CA . SER A 1 27 ? 1.279 9.903 -6.473 1.00 0.00 27 SER A CA 20
ATOM 19787 C C . SER A 1 27 ? 0.042 9.873 -5.582 1.00 0.00 27 SER A C 20
ATOM 19788 O O . SER A 1 27 ? 0.024 9.205 -4.548 1.00 0.00 27 SER A O 20
ATOM 19796 N N . THR A 1 28 ? -0.988 10.601 -5.990 1.00 0.00 28 THR A N 20
ATOM 19797 C CA . THR A 1 28 ? -2.229 10.655 -5.225 1.00 0.00 28 THR A CA 20
ATOM 19798 C C . THR A 1 28 ? -1.976 11.197 -3.820 1.00 0.00 28 THR A C 20
ATOM 19799 O O . THR A 1 28 ? -2.337 10.565 -2.828 1.00 0.00 28 THR A O 20
ATOM 19810 N N . TYR A 1 29 ? -1.359 12.372 -3.747 1.00 0.00 29 TYR A N 20
ATOM 19811 C CA . TYR A 1 29 ? -1.063 12.997 -2.460 1.00 0.00 29 TYR A CA 20
ATOM 19812 C C . TYR A 1 29 ? -1.972 14.195 -2.215 1.00 0.00 29 TYR A C 20
ATOM 19813 O O . TYR A 1 29 ? -2.083 15.087 -3.056 1.00 0.00 29 TYR A O 20
ATOM 19831 N N . ALA A 1 30 ? -2.619 14.204 -1.056 1.00 0.00 30 ALA A N 20
ATOM 19832 C CA . ALA A 1 30 ? -3.518 15.294 -0.703 1.00 0.00 30 ALA A CA 20
ATOM 19833 C C . ALA A 1 30 ? -2.746 16.601 -0.555 1.00 0.00 30 ALA A C 20
ATOM 19834 O O . ALA A 1 30 ? -1.626 16.617 -0.045 1.00 0.00 30 ALA A O 20
ATOM 19841 N N . SER A 1 31 ? -3.354 17.694 -1.004 1.00 0.00 31 SER A N 20
ATOM 19842 C CA . SER A 1 31 ? -2.715 19.001 -0.916 1.00 0.00 31 SER A CA 20
ATOM 19843 C C . SER A 1 31 ? -3.035 19.667 0.418 1.00 0.00 31 SER A C 20
ATOM 19844 O O . SER A 1 31 ? -2.136 20.099 1.139 1.00 0.00 31 SER A O 20
ATOM 19852 N N . LEU B 1 1 ? 6.999 -3.215 5.833 1.00 0.00 41 LEU B N 20
ATOM 19853 C CA . LEU B 1 1 ? 8.094 -3.423 4.893 1.00 0.00 41 LEU B CA 20
ATOM 19854 C C . LEU B 1 1 ? 7.670 -4.397 3.796 1.00 0.00 41 LEU B C 20
ATOM 19855 O O . LEU B 1 1 ? 8.506 -4.989 3.115 1.00 0.00 41 LEU B O 20
ATOM 19871 N N . ARG B 1 2 ? 6.359 -4.555 3.637 1.00 0.00 42 ARG B N 20
ATOM 19872 C CA . ARG B 1 2 ? 5.822 -5.459 2.626 1.00 0.00 42 ARG B CA 20
ATOM 19873 C C . ARG B 1 2 ? 5.335 -4.671 1.415 1.00 0.00 42 ARG B C 20
ATOM 19874 O O . ARG B 1 2 ? 4.485 -5.133 0.653 1.00 0.00 42 ARG B O 20
ATOM 19895 N N . VAL B 1 3 ? 5.885 -3.478 1.241 1.00 0.00 43 VAL B N 20
ATOM 19896 C CA . VAL B 1 3 ? 5.503 -2.632 0.121 1.00 0.00 43 VAL B CA 20
ATOM 19897 C C . VAL B 1 3 ? 6.307 -2.994 -1.127 1.00 0.00 43 VAL B C 20
ATOM 19898 O O . VAL B 1 3 ? 7.488 -2.665 -1.240 1.00 0.00 43 VAL B O 20
ATOM 19911 N N . ARG B 1 4 ? 5.646 -3.677 -2.063 1.00 0.00 44 ARG B N 20
ATOM 19912 C CA . ARG B 1 4 ? 6.281 -4.091 -3.310 1.00 0.00 44 ARG B CA 20
ATOM 19913 C C . ARG B 1 4 ? 5.674 -3.347 -4.497 1.00 0.00 44 ARG B C 20
ATOM 19914 O O . ARG B 1 4 ? 5.365 -2.159 -4.408 1.00 0.00 44 ARG B O 20
ATOM 19935 N N . ARG B 1 5 ? 5.534 -4.050 -5.614 1.00 0.00 45 ARG B N 20
ATOM 19936 C CA . ARG B 1 5 ? 4.997 -3.450 -6.833 1.00 0.00 45 ARG B CA 20
ATOM 19937 C C . ARG B 1 5 ? 3.466 -3.484 -6.886 1.00 0.00 45 ARG B C 20
ATOM 19938 O O . ARG B 1 5 ? 2.799 -3.078 -5.941 1.00 0.00 45 ARG B O 20
ATOM 19959 N N . THR B 1 6 ? 2.938 -3.940 -8.021 1.00 0.00 46 THR B N 20
ATOM 19960 C CA . THR B 1 6 ? 1.488 -3.993 -8.275 1.00 0.00 46 THR B CA 20
ATOM 19961 C C . THR B 1 6 ? 0.835 -5.223 -7.679 1.00 0.00 46 THR B C 20
ATOM 19962 O O . THR B 1 6 ? 0.016 -5.126 -6.764 1.00 0.00 46 THR B O 20
ATOM 19973 N N . LEU B 1 7 ? 1.233 -6.374 -8.209 1.00 0.00 47 LEU B N 20
ATOM 19974 C CA . LEU B 1 7 ? 0.740 -7.682 -7.765 1.00 0.00 47 LEU B CA 20
ATOM 19975 C C . LEU B 1 7 ? -0.553 -7.605 -6.952 1.00 0.00 47 LEU B C 20
ATOM 19976 O O . LEU B 1 7 ? -1.650 -7.734 -7.497 1.00 0.00 47 LEU B O 20
ATOM 19992 N N . GLN B 1 8 ? -0.412 -7.395 -5.645 1.00 0.00 48 GLN B N 20
ATOM 19993 C CA . GLN B 1 8 ? -1.564 -7.301 -4.765 1.00 0.00 48 GLN B CA 20
ATOM 19994 C C . GLN B 1 8 ? -1.337 -6.148 -3.817 1.00 0.00 48 GLN B C 20
ATOM 19995 O O . GLN B 1 8 ? -0.220 -5.930 -3.353 1.00 0.00 48 GLN B O 20
ATOM 20009 N N . CYS B 1 9 ? -2.389 -5.397 -3.576 1.00 0.00 49 CYS B N 20
ATOM 20010 C CA . CYS B 1 9 ? -2.304 -4.218 -2.731 1.00 0.00 49 CYS B CA 20
ATOM 20011 C C . CYS B 1 9 ? -3.176 -4.327 -1.501 1.00 0.00 49 CYS B C 20
ATOM 20012 O O . CYS B 1 9 ? -4.378 -4.575 -1.592 1.00 0.00 49 CYS B O 20
ATOM 20019 N N . SER B 1 10 ? -2.552 -4.114 -0.350 1.00 0.00 50 SER B N 20
ATOM 20020 C CA . SER B 1 10 ? -3.266 -4.156 0.903 1.00 0.00 50 SER B CA 20
ATOM 20021 C C . SER B 1 10 ? -2.868 -2.960 1.763 1.00 0.00 50 SER B C 20
ATOM 20022 O O . SER B 1 10 ? -1.712 -2.534 1.751 1.00 0.00 50 SER B O 20
ATOM 20030 N N . CYS B 1 11 ? -3.824 -2.414 2.502 1.00 0.00 51 CYS B N 20
ATOM 20031 C CA . CYS B 1 11 ? -3.547 -1.265 3.351 1.00 0.00 51 CYS B CA 20
ATOM 20032 C C . CYS B 1 11 ? -4.302 -1.403 4.682 1.00 0.00 51 CYS B C 20
ATOM 20033 O O . CYS B 1 11 ? -5.305 -2.114 4.757 1.00 0.00 51 CYS B O 20
ATOM 20040 N N . ARG B 1 12 ? -3.828 -0.721 5.728 1.00 0.00 52 ARG B N 20
ATOM 20041 C CA . ARG B 1 12 ? -4.502 -0.794 7.042 1.00 0.00 52 ARG B CA 20
ATOM 20042 C C . ARG B 1 12 ? -4.260 0.467 7.849 1.00 0.00 52 ARG B C 20
ATOM 20043 O O . ARG B 1 12 ? -3.248 1.127 7.666 1.00 0.00 52 ARG B O 20
ATOM 20064 N N . ARG B 1 13 ? -5.187 0.784 8.751 1.00 0.00 53 ARG B N 20
ATOM 20065 C CA . ARG B 1 13 ? -5.063 1.972 9.576 1.00 0.00 53 ARG B CA 20
ATOM 20066 C C . ARG B 1 13 ? -3.755 1.997 10.344 1.00 0.00 53 ARG B C 20
ATOM 20067 O O . ARG B 1 13 ? -3.241 0.962 10.767 1.00 0.00 53 ARG B O 20
ATOM 20088 N N . VAL B 1 14 ? -3.237 3.208 10.508 1.00 0.00 54 VAL B N 20
ATOM 20089 C CA . VAL B 1 14 ? -1.969 3.429 11.214 1.00 0.00 54 VAL B CA 20
ATOM 20090 C C . VAL B 1 14 ? -1.651 4.936 11.338 1.00 0.00 54 VAL B C 20
ATOM 20091 O O . VAL B 1 14 ? -0.619 5.413 10.887 1.00 0.00 54 VAL B O 20
ATOM 20104 N N . CYS B 1 15 ? -2.533 5.701 11.937 1.00 0.00 55 CYS B N 20
ATOM 20105 C CA . CYS B 1 15 ? -2.296 7.138 12.056 1.00 0.00 55 CYS B CA 20
ATOM 20106 C C . CYS B 1 15 ? -2.547 7.798 10.722 1.00 0.00 55 CYS B C 20
ATOM 20107 O O . CYS B 1 15 ? -2.604 9.021 10.624 1.00 0.00 55 CYS B O 20
ATOM 20114 N N . ARG B 1 16 ? -2.684 6.975 9.693 1.00 0.00 56 ARG B N 20
ATOM 20115 C CA . ARG B 1 16 ? -2.918 7.484 8.341 1.00 0.00 56 ARG B CA 20
ATOM 20116 C C . ARG B 1 16 ? -2.944 6.374 7.319 1.00 0.00 56 ARG B C 20
ATOM 20117 O O . ARG B 1 16 ? -2.718 6.602 6.135 1.00 0.00 56 ARG B O 20
ATOM 20138 N N . ASN B 1 17 ? -3.197 5.188 7.767 1.00 0.00 57 ASN B N 20
ATOM 20139 C CA . ASN B 1 17 ? -3.207 4.058 6.864 1.00 0.00 57 ASN B CA 20
ATOM 20140 C C . ASN B 1 17 ? -1.780 3.650 6.509 1.00 0.00 57 ASN B C 20
ATOM 20141 O O . ASN B 1 17 ? -0.892 4.491 6.367 1.00 0.00 57 ASN B O 20
ATOM 20152 N N . THR B 1 18 ? -1.589 2.355 6.363 1.00 0.00 58 THR B N 20
ATOM 20153 C CA . THR B 1 18 ? -0.287 1.792 6.013 1.00 0.00 58 THR B CA 20
ATOM 20154 C C . THR B 1 18 ? -0.387 1.148 4.666 1.00 0.00 58 THR B C 20
ATOM 20155 O O . THR B 1 18 ? -1.479 0.768 4.238 1.00 0.00 58 THR B O 20
ATOM 20166 N N . CYS B 1 19 ? 0.759 1.031 4.019 1.00 0.00 59 CYS B N 20
ATOM 20167 C CA . CYS B 1 19 ? 0.828 0.469 2.690 1.00 0.00 59 CYS B CA 20
ATOM 20168 C C . CYS B 1 19 ? 1.589 -0.840 2.682 1.00 0.00 59 CYS B C 20
ATOM 20169 O O . CYS B 1 19 ? 2.679 -0.944 3.239 1.00 0.00 59 CYS B O 20
ATOM 20176 N N . SER B 1 20 ? 0.997 -1.832 2.035 1.00 0.00 60 SER B N 20
ATOM 20177 C CA . SER B 1 20 ? 1.613 -3.138 1.932 1.00 0.00 60 SER B CA 20
ATOM 20178 C C . SER B 1 20 ? 1.110 -3.847 0.685 1.00 0.00 60 SER B C 20
ATOM 20179 O O . SER B 1 20 ? -0.062 -4.217 0.602 1.00 0.00 60 SER B O 20
ATOM 20187 N N . CYS B 1 21 ? 2.009 -4.058 -0.267 1.00 0.00 61 CYS B N 20
ATOM 20188 C CA . CYS B 1 21 ? 1.661 -4.756 -1.494 1.00 0.00 61 CYS B CA 20
ATOM 20189 C C . CYS B 1 21 ? 2.503 -6.017 -1.554 1.00 0.00 61 CYS B C 20
ATOM 20190 O O . CYS B 1 21 ? 3.726 -5.960 -1.423 1.00 0.00 61 CYS B O 20
ATOM 20197 N N . ILE B 1 22 ? 1.830 -7.152 -1.713 1.00 0.00 62 ILE B N 20
ATOM 20198 C CA . ILE B 1 22 ? 2.515 -8.452 -1.729 1.00 0.00 62 ILE B CA 20
ATOM 20199 C C . ILE B 1 22 ? 1.715 -9.489 -2.504 1.00 0.00 62 ILE B C 20
ATOM 20200 O O . ILE B 1 22 ? 0.530 -9.313 -2.739 1.00 0.00 62 ILE B O 20
ATOM 20216 N N . ARG B 1 23 ? 2.374 -10.566 -2.906 1.00 0.00 63 ARG B N 20
ATOM 20217 C CA . ARG B 1 23 ? 1.716 -11.611 -3.662 1.00 0.00 63 ARG B CA 20
ATOM 20218 C C . ARG B 1 23 ? 1.131 -12.635 -2.717 1.00 0.00 63 ARG B C 20
ATOM 20219 O O . ARG B 1 23 ? 1.095 -13.825 -3.020 1.00 0.00 63 ARG B O 20
ATOM 20240 N N . LEU B 1 24 ? 0.680 -12.151 -1.563 1.00 0.00 64 LEU B N 20
ATOM 20241 C CA . LEU B 1 24 ? 0.090 -13.019 -0.556 1.00 0.00 64 LEU B CA 20
ATOM 20242 C C . LEU B 1 24 ? 1.096 -14.063 -0.090 1.00 0.00 64 LEU B C 20
ATOM 20243 O O . LEU B 1 24 ? 2.306 -13.876 -0.213 1.00 0.00 64 LEU B O 20
ATOM 20259 N N . SER B 1 25 ? 0.578 -15.157 0.449 1.00 0.00 65 SER B N 20
ATOM 20260 C CA . SER B 1 25 ? 1.421 -16.236 0.945 1.00 0.00 65 SER B CA 20
ATOM 20261 C C . SER B 1 25 ? 1.951 -15.885 2.326 1.00 0.00 65 SER B C 20
ATOM 20262 O O . SER B 1 25 ? 2.834 -16.558 2.857 1.00 0.00 65 SER B O 20
ATOM 20270 N N . ARG B 1 26 ? 1.400 -14.822 2.901 1.00 0.00 66 ARG B N 20
ATOM 20271 C CA . ARG B 1 26 ? 1.822 -14.382 4.226 1.00 0.00 66 ARG B CA 20
ATOM 20272 C C . ARG B 1 26 ? 0.772 -13.472 4.860 1.00 0.00 66 ARG B C 20
ATOM 20273 O O . ARG B 1 26 ? -0.033 -12.853 4.164 1.00 0.00 66 ARG B O 20
ATOM 20294 N N . SER B 1 27 ? 0.792 -13.399 6.188 1.00 0.00 67 SER B N 20
ATOM 20295 C CA . SER B 1 27 ? -0.159 -12.567 6.922 1.00 0.00 67 SER B CA 20
ATOM 20296 C C . SER B 1 27 ? 0.026 -11.090 6.592 1.00 0.00 67 SER B C 20
ATOM 20297 O O . SER B 1 27 ? -0.944 -10.346 6.456 1.00 0.00 67 SER B O 20
ATOM 20305 N N . THR B 1 28 ? 1.279 -10.676 6.476 1.00 0.00 68 THR B N 20
ATOM 20306 C CA . THR B 1 28 ? 1.599 -9.283 6.173 1.00 0.00 68 THR B CA 20
ATOM 20307 C C . THR B 1 28 ? 0.988 -8.351 7.218 1.00 0.00 68 THR B C 20
ATOM 20308 O O . THR B 1 28 ? 0.508 -7.269 6.883 1.00 0.00 68 THR B O 20
ATOM 20319 N N . TYR B 1 29 ? 1.018 -8.778 8.481 1.00 0.00 69 TYR B N 20
ATOM 20320 C CA . TYR B 1 29 ? 0.468 -7.973 9.572 1.00 0.00 69 TYR B CA 20
ATOM 20321 C C . TYR B 1 29 ? -0.750 -7.186 9.100 1.00 0.00 69 TYR B C 20
ATOM 20322 O O . TYR B 1 29 ? -1.009 -6.081 9.565 1.00 0.00 69 TYR B O 20
ATOM 20340 N N . ALA B 1 30 ? -1.493 -7.769 8.165 1.00 0.00 70 ALA B N 20
ATOM 20341 C CA . ALA B 1 30 ? -2.679 -7.115 7.625 1.00 0.00 70 ALA B CA 20
ATOM 20342 C C . ALA B 1 30 ? -3.701 -6.853 8.727 1.00 0.00 70 ALA B C 20
ATOM 20343 O O . ALA B 1 30 ? -4.342 -5.803 8.754 1.00 0.00 70 ALA B O 20
ATOM 20350 N N . SER B 1 31 ? -3.848 -7.812 9.635 1.00 0.00 71 SER B N 20
ATOM 20351 C CA . SER B 1 31 ? -4.796 -7.667 10.733 1.00 0.00 71 SER B CA 20
ATOM 20352 C C . SER B 1 31 ? -4.242 -6.726 11.798 1.00 0.00 71 SER B C 20
ATOM 20353 O O . SER B 1 31 ? -3.029 -6.640 11.994 1.00 0.00 71 SER B O 20
#

Radius of gyration: 10.79 Å; Cα contacts (8 Å, |Δi|>4): 130; chains: 2; bounding box: 20×33×26 Å

Secondary structure (DSSP, 8-state):
----BSS-EEEE-SSS-EEEE-SS-------/--S-SSSEEEEE-SSS-EEEEE-SSS-----

InterPro domains:
  IPR002366 Alpha-defensin, N-terminal [PF00879] (1-50)
  IPR002366 Alpha-defensin, N-terminal [SM01418] (1-51)
  IPR016327 Alpha-defensin [PIRSF001875] (1-77)
  IPR016327 Alpha-defensin [PTHR11876] (1-76)

Foldseek 3Di:
DDFDDDQAWDWDDDVRIDTDGDVDPDNPDDD/DQADDVQAWAWDDDVRIGTHGHVDPDPRVRD

Sequence (62 aa):
LRVRRTLQCSCRRVCRNTCSCIRLSRSTYASLRVRRTLQCSCRRVCRNTCSCIRLSRSTYASLRVRRTLQCSCRRVCRNTCSCIRLSRSTYASLRVRRTLQCSCRRVCRNTCSCIRLSRSTYASLRVRRTLQCSCRRVCRNTCSCIRLSRSTYASLRVRRTLQCSCRRVCRNTCSCIRLSRSTYASLRVRRTLQCSCRRVCRNTCSCIRLSRSTYASLRVRRTLQCSCRRVCRNTCSCIRLSRSTYASLRVRRTLQCSCRRVCRNTCSCIRLSRSTYASLRVRRTLQCSCRRVCRNTCSCIRLSRSTYASLRVRRTLQCSCRRVCRNTCSCIRLSRSTYASLRVRRTLQCSCRRVCRNTCSCIRLSRSTYASLRVRRTLQCSCRRVCRNTCSCIRLSRSTYASLRVRRTLQCSCRRVCRNTCSCIRLSRSTYASLRVRRTLQCSCRRVCRNTCSCIRLSRSTYASLRVRRTLQCSCRRVCRNTCSCIRLSRSTYASLRVRRTLQCSCRRVCRNTCSCIRLSRSTYASLRVRRTLQCSCRRVCRNTCSCIRLSRSTYASLRVRRTLQCSCRRVCRNTCSCIRLSRSTYASLRVRRTLQCSCRRVCRNTCSCIRLSRSTYASLRVRRTLQCSCRRVCRNTCSCIRLSRSTYASLRVRRTLQCSCRRVCRNTCSCIRLSRSTYASLRVRRTLQCSCRRVCRNTCSCIRLSRSTYASLRVRRTLQCSCRRVCRNTCSCIRLSRSTYASLRVRRTLQCSCRRVCRNTCSCIRLSRSTYASLRVRRTLQCSCRRVCRNTCSCIRLSRSTYASLRVRRTLQCSCRRVCRNTCSCIRLSRSTYASLRVRRTLQCSCRRVCRNTCSCIRLSRSTYASLRVRRTLQCSCRRVCRNTCSCIRLSRSTYASLRVRRTLQCSCRRVCRNTCSCIRLSRSTYASLRVRRTLQCSCRRVCRNTCSCIRLSRSTYASLRVRRTLQCSCRRVCRNTCSCIRLSRSTYASLRVRRTLQCSCRRVCRNTCSCIRLSRSTYASLRVRRTLQCSCRRVCRNTCSCIRLSRSTYASLRVRRTLQCSCRRVCRNTCSCIRLSRSTYASLRVRRTLQCSCRRVCRNTCSCIRLSRSTYASLRVRRTLQCSCRRVCRNTCSCIRLSRSTYASLRVRRTLQCSCRRVCRNTCSCIRLSRSTYASLRVRRTLQCSCRRVCRNTCSCIRLSRSTYASLRVRRTLQCSCRRVCRNTCSCIRLSRSTYAS

Solvent-accessible surface area: 5159 Å² total; per-residue (Å²): 233,162,34,135,148,74,43,68,5,50,43,147,203,24,69,142,54,20,3,11,13,21,189,121,91,135,111,70,69,113,111,94,189,67,111,150,115,26,29,0,32,20,68,200,34,69,134,41,17,7,8,0,12,140,104,118,158,114,49,120,83,140